Protein 3TR9 (pdb70)

Foldseek 3Di:
DAWAQFLVRDIHDDPAFAEAEAEAAPPDPDDHDPDQVSSVVLVVCVVLVHQEYEYFHQDDDPVVVVRLVVRLVRQLSNLLVCQVPHPHAYEYEDQDLVVVSSVVSPHSYEYLQLNPPPPSLLSCLVNLHAYEGQHQAQPAAAPPDDLVVVLVVLLVVQVVSQVSNVVSNHDQSRYEYESQAADRSNRYDDVSNVSCLQVVLVVVPPHAYEYEPELGVCCVVVVDHSVPNVVVRLVSLLSNLLSPHRYYYYNDRNSNVVSNVVSPVVSVVD/DAWFAFLVRDIDDDPAFAEAEQEAAPPDPDDHDPDLVSSVVLVVVVVLVHQEYEYEYCVNLVVRLVRGLSNLLVCQVPHDHAYEYEDQDLVVVSSVVSPHSYEYAALNPPPPSLLSCQVNLHAYEGFADDQVAAAPPDDLVVVVVVLLVVQVVSVVSNVVSRHDQSRYEYESQAAPDRSRYDDVSNVSCLQVVLVVVVPHAYEYEPELGVCCVVVVDHSVPNLVVRLVSLLSNVLSPHRYYYYNDSNSNVVSNVVSPVVSPVD/DKAWFQFLVRDIDIGPAFAEAEQECAPPDQPDHNPDQVVSVVLVVVVVLVHQEYEYEHPVVVVRCVRQLVNLLVCQVPHPHAYEYEDQDLVVVVSVVSPHSYEYAALNPPPPSLLSCQVSLHAYEGFFDPFAAAAPPDDLVVVLVVLLVVVVVSVVSNVVSRHDQSRYEYESQAADDRSRYDDVSNVSCLQVVLVVLVPHAYEYEPELGVCCVVVVDHSVPNVVVRLVSLLSNLLSPHRYYYYNDRNSNVVSNVVSPVVSPD/DAWFAFQVRDIDDDPAFAEAEQEQEPAEQPDHNPDLVSSVVLVVCVVLVHQEYEYEDDHDDLADPLVSRCVRQLSNLLVCQVPDPHAYEYEDQDLVVVSSVVSPHSYEYAALNPPPPSLLSCQVNQHAYEGFFPPDQAAAPPDDLVVVVVVLVVVVVVSVVSNVVSPHDQSRYEYESQAADRRSHYDDVSNVSCLQVVLVVVPPHAYEYEPELGVCCVVVVDRSVPSVVVRLVSLLSNVLSPHRYYYYNDRNSNVVSNVVSPCVSPVD

InterPro domains:
  IPR000489 Pterin-binding domain [PF00809] (31-274)
  IPR000489 Pterin-binding domain [PS00793] (62-75)
  IPR000489 Pterin-binding domain [PS50972] (28-284)
  IPR006390 Dihydropteroate synthase domain [TIGR01496] (30-287)
  IPR006390 Dihydropteroate synthase domain [cd00739] (28-286)
  IPR011005 Dihydropteroate synthase-like superfamily [G3DSA:3.20.20.20] (2-293)
  IPR011005 Dihydropteroate synthase-like superfamily [SSF51717] (18-291)
  IPR045031 Dihydropteroate synthase-like [PTHR20941] (26-290)

Secondary structure (DSSP, 8-state):
-EEEE-TTSPEEEESS-B--EEE-STT-SB-B--SHHHHHHHHH--TT--SEEEEE---S-TT--HHHHHHHHHHHHHHHHHHHH--SEEEEE-S-S---HHHHHT---B-TTTT-STTHHHHHHHHT--EE-----TT--TTSS-HHHHHHHHHHHHHHHHHHHHHTT--GGGEEB-----SGGG---HHHHHHHHHTTHHHH----BEE--TT---HHHHT--GGG-HHHHHHHHHHHHHTT-SEE--S-HHHHHHHHHHHHHHHHT-/-EEEE-TT--EEEESS-B--EEE-STT-SS----SHHHHHHHHH--TT--SEEEEE---HHHHHHHHHHHHHHHHHHH--SEEEEE---S---HHHHHT---B-TTTT-STTHHHHHHHHT--EE-----TT--TTSS-HHHHHHHHHHHHHHHHHHHHHTT--GGGEEB-----SGGG---HHHHHHHHHTHHHHH----BEE--TT---HHHHT--GGG-HHHHHHHHHHHHHTT-SEE--S-HHHHHHHHHHHHHHHHT-/--EEEE-TTS-EEEESS-B--EEE--TT-SS----SHHHHHHHHH--TT--SEEEEE----HHHHHHHHHHHHHHHHH--SEEEEE---TT--HHHHHT---B-TTTT-STTHHHHHHHHT--EE----SS---TTSB-HHHHHHHHHHHHHHHHHHHHHTT--GGGEEB-----SGGG---HHHHHHHHHTHHHHH----BEE--TT---HHHHT--GGG-HHHHHHHHHHHHHTT-SEE--S-HHHHHHHHHHHHHHHH-/-EEEE-TTS-EEEESS-B--EEE--SS-SS----SHHHHHHHHH--TT--SEEEEE-S---TT--HHHHHHHHHHHHHHHHTT--SEEEEE---S---HHHHHT---B-TTTT-STTHHHHHHHHT--EE----SS-PPTTSS-HHHHHHHHHHHHHHHHHHHHHTT--GGGEEB-----SGGG---HHHHHHHHHTHHHHH----BEE--TT---HHHHT--GGG-HHHHHHHHHHHHHTT-SEE--S-HHHHHHHHHHHHHHHH--

Structure (mmCIF, N/CA/C/O backbone):
data_3TR9
#
_entry.id   3TR9
#
_cell.length_a   86.877
_cell.length_b   86.883
_cell.length_c   158.159
_cell.angle_alpha   90.000
_cell.angle_beta   90.000
_cell.angle_gamma   90.000
#
_symmetry.space_group_name_H-M   'P 21 21 21'
#
loop_
_entity.id
_entity.type
_entity.pdbx_description
1 polymer 'Dihydropteroate synthase'
2 non-polymer 'PTEROIC ACID'
3 non-polymer 'CHLORIDE ION'
4 non-polymer 'SODIUM ION'
5 water water
#
loop_
_atom_site.group_PDB
_atom_site.id
_atom_site.type_symbol
_atom_site.label_atom_id
_atom_site.label_alt_id
_atom_site.label_comp_id
_atom_site.label_asym_id
_atom_site.label_entity_id
_atom_site.label_seq_id
_atom_site.pdbx_PDB_ins_code
_atom_site.Cartn_x
_atom_site.Cartn_y
_atom_site.Cartn_z
_atom_site.occupancy
_atom_site.B_iso_or_equiv
_atom_site.auth_seq_id
_atom_site.auth_comp_id
_atom_site.auth_asym_id
_atom_site.auth_atom_id
_atom_site.pdbx_PDB_model_num
ATOM 1 N N . SER A 1 12 ? 16.182 -9.524 1.340 1.00 54.25 12 SER A N 1
ATOM 2 C CA . SER A 1 12 ? 15.307 -8.889 2.318 1.00 53.94 12 SER A CA 1
ATOM 3 C C . SER A 1 12 ? 15.070 -7.422 1.972 1.00 49.97 12 SER A C 1
ATOM 4 O O . SER A 1 12 ? 15.638 -6.897 1.012 1.00 51.04 12 SER A O 1
ATOM 7 N N . PHE A 1 13 ? 14.227 -6.760 2.758 1.00 41.64 13 PHE A N 1
ATOM 8 C CA . PHE A 1 13 ? 13.990 -5.334 2.569 1.00 33.58 13 PHE A CA 1
ATOM 9 C C . PHE A 1 13 ? 13.825 -4.640 3.913 1.00 27.48 13 PHE A C 1
ATOM 10 O O . PHE A 1 13 ? 13.666 -5.289 4.951 1.00 25.51 13 PHE A O 1
ATOM 18 N N . HIS A 1 14 ? 13.881 -3.316 3.896 1.00 24.72 14 HIS A N 1
ATOM 19 C CA . HIS A 1 14 ? 13.689 -2.560 5.116 1.00 23.92 14 HIS A CA 1
ATOM 20 C C . HIS A 1 14 ? 12.803 -1.362 4.831 1.00 25.07 14 HIS A C 1
ATOM 21 O O . HIS A 1 14 ? 12.586 -1.003 3.674 1.00 28.06 14 HIS A O 1
ATOM 28 N N . LEU A 1 15 ? 12.265 -0.773 5.888 1.00 25.02 15 LEU A N 1
ATOM 29 C CA . LEU A 1 15 ? 11.570 0.499 5.780 1.00 29.56 15 LEU A CA 1
ATOM 30 C C . LEU A 1 15 ? 12.204 1.475 6.759 1.00 28.78 15 LEU A C 1
ATOM 31 O O . LEU A 1 15 ? 12.495 1.117 7.900 1.00 33.83 15 LEU A O 1
ATOM 36 N N . ARG A 1 16 ? 12.430 2.702 6.311 1.00 27.71 16 ARG A N 1
ATOM 37 C CA . ARG A 1 16 ? 12.982 3.717 7.191 1.00 27.05 16 ARG A CA 1
ATOM 38 C C . ARG A 1 16 ? 11.855 4.574 7.731 1.00 22.26 16 ARG A C 1
ATOM 39 O O . ARG A 1 16 ? 11.192 5.285 6.986 1.00 25.22 16 ARG A O 1
ATOM 47 N N . LEU A 1 17 ? 11.642 4.501 9.035 1.00 16.77 17 LEU A N 1
ATOM 48 C CA . LEU A 1 17 ? 10.575 5.249 9.667 1.00 18.46 17 LEU A CA 1
ATOM 49 C C . LEU A 1 17 ? 10.968 6.721 9.755 1.00 20.29 17 LEU A C 1
ATOM 50 O O . LEU A 1 17 ? 12.114 7.075 9.496 1.00 25.88 17 LEU A O 1
ATOM 55 N N . ARG A 1 18 ? 10.014 7.573 10.104 1.00 24.47 18 ARG A N 1
ATOM 56 C CA . ARG A 1 18 ? 10.255 9.011 10.090 1.00 32.24 18 ARG A CA 1
ATOM 57 C C . ARG A 1 18 ? 11.333 9.439 11.085 1.00 38.02 18 ARG A C 1
ATOM 58 O O . ARG A 1 18 ? 11.909 10.522 10.954 1.00 35.69 18 ARG A O 1
ATOM 66 N N . ASP A 1 19 ? 11.609 8.586 12.069 1.00 38.00 19 ASP A N 1
ATOM 67 C CA . ASP A 1 19 ? 12.638 8.875 13.065 1.00 37.70 19 ASP A CA 1
ATOM 68 C C . ASP A 1 19 ? 13.964 8.225 12.677 1.00 34.79 19 ASP A C 1
ATOM 69 O O . ASP A 1 19 ? 14.880 8.111 13.493 1.00 35.40 19 ASP A O 1
ATOM 74 N N . ASP A 1 20 ? 14.045 7.800 11.421 1.00 34.56 20 ASP A N 1
ATOM 75 C CA . ASP A 1 20 ? 15.263 7.233 10.839 1.00 37.88 20 ASP A CA 1
ATOM 76 C C . ASP A 1 20 ? 15.564 5.799 11.256 1.00 37.64 20 ASP A C 1
ATOM 77 O O . ASP A 1 20 ? 16.544 5.211 10.802 1.00 39.36 20 ASP A O 1
ATOM 82 N N . LYS A 1 21 ? 14.731 5.222 12.110 1.00 36.73 21 LYS A N 1
ATOM 83 C CA . LYS A 1 21 ? 14.974 3.842 12.509 1.00 39.63 21 LYS A CA 1
ATOM 84 C C . LYS A 1 21 ? 14.580 2.889 11.381 1.00 33.91 21 LYS A C 1
ATOM 85 O O . LYS A 1 21 ? 13.547 3.064 10.736 1.00 29.50 21 LYS A O 1
ATOM 91 N N . ARG A 1 22 ? 15.431 1.902 11.127 1.00 31.91 22 ARG A N 1
ATOM 92 C CA . ARG A 1 22 ? 15.217 0.979 10.026 1.00 33.84 22 ARG A CA 1
ATOM 93 C C . ARG A 1 22 ? 14.623 -0.323 10.526 1.00 34.13 22 ARG A C 1
ATOM 94 O O . ARG A 1 22 ? 15.203 -0.999 11.371 1.00 35.55 22 ARG A O 1
ATOM 102 N N . ILE A 1 23 ? 13.444 -0.652 10.012 1.00 30.56 23 ILE A N 1
ATOM 103 C CA . ILE A 1 23 ? 12.812 -1.915 10.325 1.00 31.49 23 ILE A CA 1
ATOM 104 C C . ILE A 1 23 ? 13.183 -2.889 9.227 1.00 27.87 23 ILE A C 1
ATOM 105 O O . ILE A 1 23 ? 12.874 -2.664 8.059 1.00 30.52 23 ILE A O 1
ATOM 110 N N . VAL A 1 24 ? 13.860 -3.965 9.600 1.00 27.94 24 VAL A N 1
ATOM 111 C CA . VAL A 1 24 ? 14.320 -4.938 8.621 1.00 28.80 24 VAL A CA 1
ATOM 112 C C . VAL A 1 24 ? 13.375 -6.132 8.567 1.00 32.74 24 VAL A C 1
ATOM 113 O O . VAL A 1 24 ? 13.031 -6.707 9.599 1.00 32.58 24 VAL A O 1
ATOM 117 N N . PHE A 1 25 ? 12.946 -6.494 7.363 1.00 32.40 25 PHE A N 1
ATOM 118 C CA . PHE A 1 25 ? 12.110 -7.675 7.188 1.00 32.49 25 PHE A CA 1
ATOM 119 C C . PHE A 1 25 ? 12.882 -8.757 6.439 1.00 33.14 25 PHE A C 1
ATOM 120 O O . PHE A 1 25 ? 13.220 -8.594 5.265 1.00 35.13 25 PHE A O 1
ATOM 128 N N . SER A 1 26 ? 13.167 -9.857 7.127 1.00 36.53 26 SER A N 1
ATOM 129 C CA . SER A 1 26 ? 13.948 -10.945 6.544 1.00 41.28 26 SER A CA 1
ATOM 130 C C . SER A 1 26 ? 13.067 -11.903 5.742 1.00 39.24 26 SER A C 1
ATOM 131 O O . SER A 1 26 ? 13.561 -12.734 4.981 1.00 38.35 26 SER A O 1
ATOM 134 N N . GLU A 1 27 ? 11.758 -11.773 5.925 1.00 34.88 27 GLU A N 1
ATOM 135 C CA . GLU A 1 27 ? 10.775 -12.537 5.167 1.00 29.19 27 GLU A CA 1
ATOM 136 C C . GLU A 1 27 ? 9.610 -11.597 4.886 1.00 24.54 27 GLU A C 1
ATOM 137 O O . GLU A 1 27 ? 9.528 -10.530 5.493 1.00 26.00 27 GLU A O 1
ATOM 143 N N . PRO A 1 28 ? 8.711 -11.975 3.962 1.00 21.55 28 PRO A N 1
ATOM 144 C CA . PRO A 1 28 ? 7.605 -11.069 3.638 1.00 21.25 28 PRO A CA 1
ATOM 145 C C . PRO A 1 28 ? 6.824 -10.660 4.885 1.00 26.20 28 PRO A C 1
ATOM 146 O O . PRO A 1 28 ? 6.660 -11.452 5.811 1.00 22.59 28 PRO A O 1
ATOM 150 N N . ALA A 1 29 ? 6.358 -9.419 4.902 1.00 22.33 29 ALA A N 1
ATOM 151 C CA . ALA A 1 29 ? 5.581 -8.912 6.020 1.00 21.67 29 ALA A CA 1
ATOM 152 C C . ALA A 1 29 ? 4.097 -9.188 5.811 1.00 23.04 29 ALA A C 1
ATOM 153 O O . ALA A 1 29 ? 3.604 -9.192 4.679 1.00 20.82 29 ALA A O 1
ATOM 155 N N . VAL A 1 30 ? 3.391 -9.431 6.908 1.00 17.31 30 VAL A N 1
ATOM 156 C CA . VAL A 1 30 ? 1.953 -9.605 6.847 1.00 20.74 30 VAL A CA 1
ATOM 157 C C . VAL A 1 30 ? 1.269 -8.380 7.438 1.00 18.96 30 VAL A C 1
ATOM 158 O O . VAL A 1 30 ? 1.489 -8.009 8.598 1.00 18.42 30 VAL A O 1
ATOM 170 N N . GLY A 1 32 ? -2.175 -6.926 8.475 1.00 20.31 32 GLY A N 1
ATOM 171 C CA . GLY A 1 32 ? -3.570 -7.191 8.785 1.00 16.86 32 GLY A CA 1
ATOM 172 C C . GLY A 1 32 ? -4.445 -5.974 8.544 1.00 17.73 32 GLY A C 1
ATOM 173 O O . GLY A 1 32 ? -4.025 -4.840 8.771 1.00 21.59 32 GLY A O 1
ATOM 174 N N . ILE A 1 33 ? -5.675 -6.213 8.102 1.00 16.70 33 ILE A N 1
ATOM 175 C CA . ILE A 1 33 ? -6.581 -5.141 7.716 1.00 15.77 33 ILE A CA 1
ATOM 176 C C . ILE A 1 33 ? -7.616 -4.830 8.790 1.00 19.37 33 ILE A C 1
ATOM 177 O O . ILE A 1 33 ? -8.285 -5.725 9.293 1.00 21.35 33 ILE A O 1
ATOM 182 N N . ILE A 1 34 ? -7.765 -3.553 9.123 1.00 20.38 34 ILE A N 1
ATOM 183 C CA . ILE A 1 34 ? -8.866 -3.137 9.978 1.00 21.82 34 ILE A CA 1
ATOM 184 C C . ILE A 1 34 ? -9.615 -1.967 9.332 1.00 22.27 34 ILE A C 1
ATOM 185 O O . ILE A 1 34 ? -9.168 -0.821 9.389 1.00 20.46 34 ILE A O 1
ATOM 190 N N . ASN A 1 35 ? -10.739 -2.274 8.692 1.00 19.53 35 ASN A N 1
ATOM 191 C CA . ASN A 1 35 ? -11.564 -1.261 8.050 1.00 21.83 35 ASN A CA 1
ATOM 192 C C . ASN A 1 35 ? -12.559 -0.691 9.047 1.00 21.56 35 ASN A C 1
ATOM 193 O O . ASN A 1 35 ? -13.294 -1.442 9.688 1.00 21.83 35 ASN A O 1
ATOM 198 N N . VAL A 1 36 ? -12.600 0.631 9.177 1.00 18.80 36 VAL A N 1
ATOM 199 C CA . VAL A 1 36 ? -13.454 1.233 10.191 1.00 18.98 36 VAL A CA 1
ATOM 200 C C . VAL A 1 36 ? -14.522 2.159 9.616 1.00 21.87 36 VAL A C 1
ATOM 201 O O . VAL A 1 36 ? -15.073 2.984 10.323 1.00 26.21 36 VAL A O 1
ATOM 205 N N . SER A 1 37 ? -14.812 2.002 8.333 1.00 22.39 37 SER A N 1
ATOM 206 C CA . SER A 1 37 ? -15.916 2.713 7.698 1.00 26.83 37 SER A CA 1
ATOM 207 C C . SER A 1 37 ? -17.096 1.762 7.502 1.00 24.39 37 SER A C 1
ATOM 208 O O . SER A 1 37 ? -16.899 0.583 7.230 1.00 23.16 37 SER A O 1
ATOM 211 N N . PRO A 1 38 ? -18.329 2.271 7.629 1.00 27.73 38 PRO A N 1
ATOM 212 C CA . PRO A 1 38 ? -19.506 1.410 7.435 1.00 30.06 38 PRO A CA 1
ATOM 213 C C . PRO A 1 38 ? -19.643 0.831 6.017 1.00 27.88 38 PRO A C 1
ATOM 214 O O . PRO A 1 38 ? -20.233 -0.240 5.848 1.00 26.18 38 PRO A O 1
ATOM 218 N N . ASN A 1 39 ? -19.098 1.510 5.015 1.00 27.65 39 ASN A N 1
ATOM 219 C CA . ASN A 1 39 ? -19.208 1.029 3.639 1.00 31.54 39 ASN A CA 1
ATOM 220 C C . ASN A 1 39 ? -17.954 0.300 3.178 1.00 31.60 39 ASN A C 1
ATOM 221 O O . ASN A 1 39 ? -17.689 0.188 1.981 1.00 28.03 39 ASN A O 1
ATOM 226 N N . SER A 1 40 ? -17.184 -0.201 4.134 1.00 28.30 40 SER A N 1
ATOM 227 C CA . SER A 1 40 ? -15.905 -0.820 3.823 1.00 27.91 40 SER A CA 1
ATOM 228 C C . SER A 1 40 ? -16.078 -2.280 3.424 1.00 22.95 40 SER A C 1
ATOM 229 O O . SER A 1 40 ? -17.138 -2.883 3.623 1.00 20.87 40 SER A O 1
ATOM 232 N N . PHE A 1 41 ? -15.018 -2.847 2.868 1.00 17.94 41 PHE A N 1
ATOM 233 C CA . PHE A 1 41 ? -15.083 -4.185 2.324 1.00 18.17 41 PHE A CA 1
ATOM 234 C C . PHE A 1 41 ? -14.938 -5.281 3.384 1.00 18.97 41 PHE A C 1
ATOM 235 O O . PHE A 1 41 ? -14.201 -5.127 4.362 1.00 20.42 41 PHE A O 1
ATOM 243 N N . TYR A 1 42 ? -15.670 -6.375 3.175 1.00 16.94 42 TYR A N 1
ATOM 244 C CA . TYR A 1 42 ? -15.547 -7.616 3.955 1.00 17.02 42 TYR A CA 1
ATOM 245 C C . TYR A 1 42 ? -16.062 -7.569 5.392 1.00 19.64 42 TYR A C 1
ATOM 246 O O . TYR A 1 42 ? -17.055 -8.221 5.727 1.00 19.54 42 TYR A O 1
ATOM 255 N N . HIS A 1 43 ? -15.376 -6.815 6.242 1.00 17.96 43 HIS A N 1
ATOM 256 C CA . HIS A 1 43 ? -15.738 -6.728 7.651 1.00 18.37 43 HIS A CA 1
ATOM 257 C C . HIS A 1 43 ? -15.624 -5.283 8.128 1.00 21.43 43 HIS A C 1
ATOM 258 O O . HIS A 1 43 ? -14.551 -4.842 8.533 1.00 21.55 43 HIS A O 1
ATOM 265 N N . PRO A 1 44 ? -16.724 -4.530 8.051 1.00 20.09 44 PRO A N 1
ATOM 266 C CA . PRO A 1 44 ? -16.662 -3.152 8.552 1.00 22.29 44 PRO A CA 1
ATOM 267 C C . PRO A 1 44 ? -16.714 -3.153 10.071 1.00 25.70 44 PRO A C 1
ATOM 268 O O . PRO A 1 44 ? -17.592 -3.793 10.647 1.00 28.68 44 PRO A O 1
ATOM 272 N N . HIS A 1 45 ? -15.782 -2.464 10.717 1.00 22.39 45 HIS A N 1
ATOM 273 C CA . HIS A 1 45 ? -15.832 -2.336 12.164 1.00 25.75 45 HIS A CA 1
ATOM 274 C C . HIS A 1 45 ? -16.633 -1.091 12.535 1.00 30.71 45 HIS A C 1
ATOM 275 O O . HIS A 1 45 ? -16.249 0.033 12.211 1.00 32.97 45 HIS A O 1
ATOM 282 N N . LEU A 1 46 ? -17.763 -1.308 13.197 1.00 31.49 46 LEU A N 1
ATOM 283 C CA . LEU A 1 46 ? -18.748 -0.249 13.392 1.00 34.33 46 LEU A CA 1
ATOM 284 C C . LEU A 1 46 ? -18.571 0.533 14.697 1.00 38.82 46 LEU A C 1
ATOM 285 O O . LEU A 1 46 ? -19.303 1.492 14.951 1.00 40.93 46 LEU A O 1
ATOM 290 N N . ASP A 1 47 ? -17.600 0.129 15.514 1.00 34.70 47 ASP A N 1
ATOM 291 C CA . ASP A 1 47 ? -17.256 0.867 16.733 1.00 35.86 47 ASP A CA 1
ATOM 292 C C . ASP A 1 47 ? -15.816 0.612 17.158 1.00 34.50 47 ASP A C 1
ATOM 293 O O . ASP A 1 47 ? -15.146 -0.273 16.627 1.00 36.06 47 ASP A O 1
ATOM 298 N N . LEU A 1 48 ? -15.349 1.379 18.134 1.00 32.98 48 LEU A N 1
ATOM 299 C CA . LEU A 1 48 ? -13.972 1.258 18.605 1.00 34.80 48 LEU A CA 1
ATOM 300 C C . LEU A 1 48 ? -13.651 -0.123 19.180 1.00 36.24 48 LEU A C 1
ATOM 301 O O . LEU A 1 48 ? -12.623 -0.710 18.854 1.00 37.04 48 LEU A O 1
ATOM 306 N N . ASN A 1 49 ? -14.524 -0.634 20.043 1.00 34.85 49 ASN A N 1
ATOM 307 C CA . ASN A 1 49 ? -14.270 -1.918 20.690 1.00 36.48 49 ASN A CA 1
ATOM 308 C C . ASN A 1 49 ? -14.073 -3.053 19.684 1.00 31.19 49 ASN A C 1
ATOM 309 O O . ASN A 1 49 ? -13.162 -3.863 19.827 1.00 31.15 49 ASN A O 1
ATOM 314 N N . SER A 1 50 ? -14.926 -3.107 18.668 1.00 26.26 50 SER A N 1
ATOM 315 C CA . SER A 1 50 ? -14.832 -4.169 17.673 1.00 27.05 50 SER A CA 1
ATOM 316 C C . SER A 1 50 ? -13.516 -4.068 16.903 1.00 26.13 50 SER A C 1
ATOM 317 O O . SER A 1 50 ? -12.889 -5.082 16.592 1.00 26.31 50 SER A O 1
ATOM 320 N N . ALA A 1 51 ? -13.098 -2.843 16.600 1.00 25.87 51 ALA A N 1
ATOM 321 C CA . ALA A 1 51 ? -11.823 -2.633 15.923 1.00 26.58 51 ALA A CA 1
ATOM 322 C C . ALA A 1 51 ? -10.665 -3.155 16.773 1.00 23.91 51 ALA A C 1
ATOM 323 O O . ALA A 1 51 ? -9.751 -3.805 16.261 1.00 24.04 51 ALA A O 1
ATOM 325 N N . LEU A 1 52 ? -10.709 -2.878 18.073 1.00 24.74 52 LEU A N 1
ATOM 326 C CA . LEU A 1 52 ? -9.668 -3.356 18.980 1.00 27.45 52 LEU A CA 1
ATOM 327 C C . LEU A 1 52 ? -9.657 -4.880 19.157 1.00 28.67 52 LEU A C 1
ATOM 328 O O . LEU A 1 52 ? -8.597 -5.477 19.349 1.00 29.63 52 LEU A O 1
ATOM 333 N N . ARG A 1 53 ? -10.826 -5.510 19.114 1.00 24.12 53 ARG A N 1
ATOM 334 C CA . ARG A 1 53 ? -10.873 -6.964 19.228 1.00 25.58 53 ARG A CA 1
ATOM 335 C C . ARG A 1 53 ? -10.143 -7.588 18.052 1.00 23.75 53 ARG A C 1
ATOM 336 O O . ARG A 1 53 ? -9.382 -8.545 18.212 1.00 27.20 53 ARG A O 1
ATOM 344 N N . THR A 1 54 ? -10.371 -7.041 16.864 1.00 21.60 54 THR A N 1
ATOM 345 C CA . THR A 1 54 ? -9.696 -7.543 15.679 1.00 22.83 54 THR A CA 1
ATOM 346 C C . THR A 1 54 ? -8.183 -7.303 15.754 1.00 23.10 54 THR A C 1
ATOM 347 O O . THR A 1 54 ? -7.397 -8.193 15.450 1.00 20.57 54 THR A O 1
ATOM 351 N N . ALA A 1 55 ? -7.775 -6.106 16.161 1.00 24.85 55 ALA A N 1
ATOM 352 C CA . ALA A 1 55 ? -6.351 -5.812 16.307 1.00 21.21 55 ALA A CA 1
ATOM 353 C C . ALA A 1 55 ? -5.696 -6.824 17.244 1.00 25.64 55 ALA A C 1
ATOM 354 O O . ALA A 1 55 ? -4.655 -7.401 16.930 1.00 23.52 55 ALA A O 1
ATOM 356 N N . GLU A 1 56 ? -6.325 -7.054 18.389 1.00 25.13 56 GLU A N 1
ATOM 357 C CA . GLU A 1 56 ? -5.809 -8.017 19.348 1.00 28.56 56 GLU A CA 1
ATOM 358 C C . GLU A 1 56 ? -5.665 -9.409 18.721 1.00 26.47 56 GLU A C 1
ATOM 359 O O . GLU A 1 56 ? -4.659 -10.088 18.922 1.00 23.49 56 GLU A O 1
ATOM 365 N N . LYS A 1 57 ? -6.665 -9.831 17.956 1.00 23.99 57 LYS A N 1
ATOM 366 C CA . LYS A 1 57 ? -6.593 -11.134 17.296 1.00 26.00 57 LYS A CA 1
ATOM 367 C C . LYS A 1 57 ? -5.439 -11.195 16.295 1.00 24.84 57 LYS A C 1
ATOM 368 O O . LYS A 1 57 ? -4.674 -12.158 16.262 1.00 25.12 57 LYS A O 1
ATOM 382 N N . VAL A 1 59 ? -2.771 -9.325 16.155 1.00 20.85 59 VAL A N 1
ATOM 383 C CA . VAL A 1 59 ? -1.508 -9.246 16.873 1.00 21.70 59 VAL A CA 1
ATOM 384 C C . VAL A 1 59 ? -1.104 -10.626 17.381 1.00 25.57 59 VAL A C 1
ATOM 385 O O . VAL A 1 59 ? 0.047 -11.037 17.241 1.00 28.81 59 VAL A O 1
ATOM 389 N N . ASP A 1 60 ? -2.061 -11.332 17.972 1.00 23.03 60 ASP A N 1
ATOM 390 C CA . ASP A 1 60 ? -1.828 -12.689 18.457 1.00 30.18 60 ASP A CA 1
ATOM 391 C C . ASP A 1 60 ? -1.526 -13.658 17.309 1.00 31.71 60 ASP A C 1
ATOM 392 O O . ASP A 1 60 ? -0.807 -14.640 17.495 1.00 31.13 60 ASP A O 1
ATOM 397 N N . GLU A 1 61 ? -2.070 -13.378 16.126 1.00 26.09 61 GLU A N 1
ATOM 398 C CA . GLU A 1 61 ? -1.822 -14.225 14.957 1.00 27.08 61 GLU A CA 1
ATOM 399 C C . GLU A 1 61 ? -0.514 -13.856 14.264 1.00 26.05 61 GLU A C 1
ATOM 400 O O . GLU A 1 61 ? -0.129 -14.481 13.280 1.00 24.24 61 GLU A O 1
ATOM 406 N N . GLY A 1 62 ? 0.157 -12.830 14.778 1.00 24.35 62 GLY A N 1
ATOM 407 C CA . GLY A 1 62 ? 1.504 -12.504 14.337 1.00 28.10 62 GLY A CA 1
ATOM 408 C C . GLY A 1 62 ? 1.630 -11.467 13.233 1.00 25.37 62 GLY A C 1
ATOM 409 O O . GLY A 1 62 ? 2.586 -11.501 12.458 1.00 24.68 62 GLY A O 1
ATOM 410 N N . ALA A 1 63 ? 0.683 -10.536 13.160 1.00 23.93 63 ALA A N 1
ATOM 411 C CA . ALA A 1 63 ? 0.775 -9.451 12.181 1.00 22.42 63 ALA A CA 1
ATOM 412 C C . ALA A 1 63 ? 2.056 -8.637 12.349 1.00 21.55 63 ALA A C 1
ATOM 413 O O . ALA A 1 63 ? 2.528 -8.421 13.467 1.00 22.47 63 ALA A O 1
ATOM 415 N N . ASP A 1 64 ? 2.605 -8.169 11.236 1.00 22.13 64 ASP A N 1
ATOM 416 C CA . ASP A 1 64 ? 3.727 -7.226 11.275 1.00 23.37 64 ASP A CA 1
ATOM 417 C C . ASP A 1 64 ? 3.254 -5.770 11.200 1.00 22.97 64 ASP A C 1
ATOM 418 O O . ASP A 1 64 ? 3.865 -4.870 11.777 1.00 24.64 64 ASP A O 1
ATOM 423 N N . ILE A 1 65 ? 2.164 -5.552 10.475 1.00 20.40 65 ILE A N 1
ATOM 424 C CA . ILE A 1 65 ? 1.607 -4.227 10.280 1.00 22.24 65 ILE A CA 1
ATOM 425 C C . ILE A 1 65 ? 0.096 -4.304 10.432 1.00 20.91 65 ILE A C 1
ATOM 426 O O . ILE A 1 65 ? -0.513 -5.301 10.055 1.00 18.09 65 ILE A O 1
ATOM 431 N N . LEU A 1 66 ? -0.507 -3.265 10.995 1.00 19.08 66 LEU A N 1
ATOM 432 C CA . LEU A 1 66 ? -1.966 -3.149 10.992 1.00 22.84 66 LEU A CA 1
ATOM 433 C C . LEU A 1 66 ? -2.378 -1.958 10.128 1.00 22.98 66 LEU A C 1
ATOM 434 O O . LEU A 1 66 ? -2.015 -0.815 10.426 1.00 20.90 66 LEU A O 1
ATOM 439 N N . ASP A 1 67 ? -3.118 -2.228 9.053 1.00 19.77 67 ASP A N 1
ATOM 440 C CA . ASP A 1 67 ? -3.555 -1.174 8.130 1.00 19.34 67 ASP A CA 1
ATOM 441 C C . ASP A 1 67 ? -4.973 -0.707 8.460 1.00 21.91 67 ASP A C 1
ATOM 442 O O . ASP A 1 67 ? -5.939 -1.458 8.300 1.00 20.47 67 ASP A O 1
ATOM 447 N N . ILE A 1 68 ? -5.085 0.536 8.920 1.00 20.35 68 ILE A N 1
ATOM 448 C CA . ILE A 1 68 ? -6.359 1.091 9.361 1.00 20.99 68 ILE A CA 1
ATOM 449 C C . ILE A 1 68 ? -6.882 2.070 8.324 1.00 21.60 68 ILE A C 1
ATOM 450 O O . ILE A 1 68 ? -6.184 3.012 7.944 1.00 20.42 68 ILE A O 1
ATOM 455 N N . GLY A 1 69 ? -8.110 1.853 7.864 1.00 24.59 69 GLY A N 1
ATOM 456 C CA . GLY A 1 69 ? -8.714 2.756 6.901 1.00 27.95 69 GLY A CA 1
ATOM 457 C C . GLY A 1 69 ? -10.171 3.025 7.208 1.00 27.43 69 GLY A C 1
ATOM 458 O O . GLY A 1 69 ? -10.909 2.114 7.577 1.00 25.31 69 GLY A O 1
ATOM 459 N N . GLY A 1 70 ? -10.594 4.275 7.050 1.00 29.02 70 GLY A N 1
ATOM 460 C CA . GLY A 1 70 ? -11.962 4.644 7.360 1.00 30.30 70 GLY A CA 1
ATOM 461 C C . GLY A 1 70 ? -12.542 5.689 6.430 1.00 28.41 70 GLY A C 1
ATOM 462 O O . GLY A 1 70 ? -13.361 6.504 6.844 1.00 27.76 70 GLY A O 1
ATOM 463 N N . GLU A 1 71 ? -12.120 5.662 5.171 1.00 30.46 71 GLU A N 1
ATOM 464 C CA . GLU A 1 71 ? -12.593 6.625 4.187 1.00 34.37 71 GLU A CA 1
ATOM 465 C C . GLU A 1 71 ? -14.111 6.590 4.043 1.00 39.32 71 GLU A C 1
ATOM 466 O O . GLU A 1 71 ? -14.703 5.526 3.871 1.00 40.14 71 GLU A O 1
ATOM 472 N N . ALA A 1 72 ? -14.728 7.764 4.116 1.00 44.00 72 ALA A N 1
ATOM 473 C CA . ALA A 1 72 ? -16.169 7.898 3.940 1.00 47.20 72 ALA A CA 1
ATOM 474 C C . ALA A 1 72 ? -16.512 8.145 2.474 1.00 43.94 72 ALA A C 1
ATOM 475 O O . ALA A 1 72 ? -17.393 7.495 1.914 1.00 45.17 72 ALA A O 1
ATOM 477 N N . THR A 1 73 ? -15.806 9.085 1.855 1.00 37.98 73 THR A N 1
ATOM 478 C CA . THR A 1 73 ? -16.071 9.447 0.468 1.00 32.84 73 THR A CA 1
ATOM 479 C C . THR A 1 73 ? -14.783 9.578 -0.343 1.00 26.11 73 THR A C 1
ATOM 480 O O . THR A 1 73 ? -13.695 9.717 0.211 1.00 26.03 73 THR A O 1
ATOM 484 N N . ASN A 1 74 ? -14.919 9.521 -1.662 1.00 24.79 74 ASN A N 1
ATOM 485 C CA . ASN A 1 74 ? -13.800 9.742 -2.565 1.00 25.26 74 ASN A CA 1
ATOM 486 C C . ASN A 1 74 ? -13.485 11.236 -2.619 1.00 23.21 74 ASN A C 1
ATOM 487 O O . ASN A 1 74 ? -14.350 12.036 -2.967 1.00 24.04 74 ASN A O 1
ATOM 492 N N . PRO A 1 75 ? -12.249 11.620 -2.269 1.00 24.24 75 PRO A N 1
ATOM 493 C CA . PRO A 1 75 ? -11.888 13.045 -2.226 1.00 24.47 75 PRO A CA 1
ATOM 494 C C . PRO A 1 75 ? -11.883 13.716 -3.603 1.00 24.73 75 PRO A C 1
ATOM 495 O O . PRO A 1 75 ? -11.879 14.942 -3.684 1.00 23.30 75 PRO A O 1
ATOM 499 N N . PHE A 1 76 ? -11.878 12.923 -4.668 1.00 21.15 76 PHE A N 1
ATOM 500 C CA . PHE A 1 76 ? -11.909 13.477 -6.018 1.00 22.41 76 PHE A CA 1
ATOM 501 C C . PHE A 1 76 ? -13.307 13.914 -6.429 1.00 27.16 76 PHE A C 1
ATOM 502 O O . PHE A 1 76 ? -13.484 14.582 -7.447 1.00 24.04 76 PHE A O 1
ATOM 510 N N . VAL A 1 77 ? -14.294 13.536 -5.624 1.00 26.39 77 VAL A N 1
ATOM 511 C CA . VAL A 1 77 ? -15.685 13.846 -5.916 1.00 30.09 77 VAL A CA 1
ATOM 512 C C . VAL A 1 77 ? -16.276 14.695 -4.797 1.00 37.48 77 VAL A C 1
ATOM 513 O O . VAL A 1 77 ? -16.659 15.839 -5.020 1.00 48.16 77 VAL A O 1
ATOM 517 N N . SER A 1 83 ? -13.205 19.554 5.750 1.00 63.83 83 SER A N 1
ATOM 518 C CA . SER A 1 83 ? -14.505 19.152 5.222 1.00 61.76 83 SER A CA 1
ATOM 519 C C . SER A 1 83 ? -15.188 18.169 6.166 1.00 58.92 83 SER A C 1
ATOM 520 O O . SER A 1 83 ? -14.543 17.608 7.055 1.00 58.28 83 SER A O 1
ATOM 523 N N . PRO A 1 84 ? -16.501 17.961 5.980 1.00 61.04 84 PRO A N 1
ATOM 524 C CA . PRO A 1 84 ? -17.251 17.037 6.836 1.00 55.21 84 PRO A CA 1
ATOM 525 C C . PRO A 1 84 ? -16.760 15.596 6.710 1.00 43.82 84 PRO A C 1
ATOM 526 O O . PRO A 1 84 ? -16.578 14.924 7.721 1.00 38.70 84 PRO A O 1
ATOM 530 N N . SER A 1 85 ? -16.548 15.124 5.487 1.00 41.67 85 SER A N 1
ATOM 531 C CA . SER A 1 85 ? -16.074 13.756 5.297 1.00 39.75 85 SER A CA 1
ATOM 532 C C . SER A 1 85 ? -14.657 13.567 5.848 1.00 34.28 85 SER A C 1
ATOM 533 O O . SER A 1 85 ? -14.331 12.514 6.388 1.00 34.49 85 SER A O 1
ATOM 536 N N . THR A 1 86 ? -13.818 14.588 5.718 1.00 31.38 86 THR A N 1
ATOM 537 C CA . THR A 1 86 ? -12.468 14.511 6.265 1.00 34.90 86 THR A CA 1
ATOM 538 C C . THR A 1 86 ? -12.533 14.325 7.778 1.00 34.59 86 THR A C 1
ATOM 539 O O . THR A 1 86 ? -11.803 13.510 8.355 1.00 28.72 86 THR A O 1
ATOM 543 N N . GLN A 1 87 ? -13.420 15.075 8.419 1.00 30.53 87 GLN A N 1
ATOM 544 C CA . GLN A 1 87 ? -13.558 14.999 9.869 1.00 34.50 87 GLN A CA 1
ATOM 545 C C . GLN A 1 87 ? -14.155 13.666 10.307 1.00 29.91 87 GLN A C 1
ATOM 546 O O . GLN A 1 87 ? -13.766 13.110 11.336 1.00 33.82 87 GLN A O 1
ATOM 552 N N . ILE A 1 88 ? -15.113 13.169 9.531 1.00 30.62 88 ILE A N 1
ATOM 553 C CA . ILE A 1 88 ? -15.718 11.867 9.790 1.00 33.27 88 ILE A CA 1
ATOM 554 C C . ILE A 1 88 ? -14.661 10.764 9.722 1.00 33.17 88 ILE A C 1
ATOM 555 O O . ILE A 1 88 ? -14.616 9.874 10.567 1.00 32.03 88 ILE A O 1
ATOM 560 N N . GLU A 1 89 ? -13.809 10.837 8.706 1.00 30.73 89 GLU A N 1
ATOM 561 C CA . GLU A 1 89 ? -12.710 9.896 8.556 1.00 29.79 89 GLU A CA 1
ATOM 562 C C . GLU A 1 89 ? -11.772 9.962 9.763 1.00 28.98 89 GLU A C 1
ATOM 563 O O . GLU A 1 89 ? -11.349 8.934 10.288 1.00 32.13 89 GLU A O 1
ATOM 569 N N . LEU A 1 90 ? -11.464 11.174 10.216 1.00 28.84 90 LEU A N 1
ATOM 570 C CA . LEU A 1 90 ? -10.617 11.358 11.393 1.00 31.56 90 LEU A CA 1
ATOM 571 C C . LEU A 1 90 ? -11.250 10.776 12.653 1.00 32.74 90 LEU A C 1
ATOM 572 O O . LEU A 1 90 ? -10.585 10.096 13.439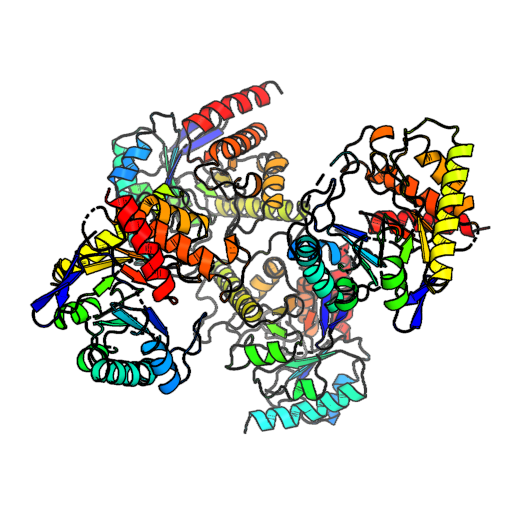 1.00 32.45 90 LEU A O 1
ATOM 577 N N . ASP A 1 91 ? -12.535 11.053 12.845 1.00 33.39 91 ASP A N 1
ATOM 578 C CA . ASP A 1 91 ? -13.240 10.591 14.034 1.00 35.90 91 ASP A CA 1
ATOM 579 C C . ASP A 1 91 ? -13.219 9.074 14.130 1.00 30.65 91 ASP A C 1
ATOM 580 O O . ASP A 1 91 ? -13.244 8.515 15.223 1.00 32.85 91 ASP A O 1
ATOM 585 N N . ARG A 1 92 ? -13.177 8.411 12.981 1.00 33.79 92 ARG A N 1
ATOM 586 C CA . ARG A 1 92 ? -13.139 6.951 12.949 1.00 33.59 92 ARG A CA 1
ATOM 587 C C . ARG A 1 92 ? -11.726 6.406 13.144 1.00 32.60 92 ARG A C 1
ATOM 588 O O . ARG A 1 92 ? -11.533 5.381 13.808 1.00 31.02 92 ARG A O 1
ATOM 596 N N . LEU A 1 93 ? -10.739 7.083 12.561 1.00 27.95 93 LEU A N 1
ATOM 597 C CA . LEU A 1 93 ? -9.370 6.557 12.525 1.00 30.70 93 LEU A CA 1
ATOM 598 C C . LEU A 1 93 ? -8.578 6.758 13.809 1.00 28.42 93 LEU A C 1
ATOM 599 O O . LEU A 1 93 ? -8.025 5.809 14.363 1.00 26.94 93 LEU A O 1
ATOM 604 N N . LEU A 1 94 ? -8.512 8.003 14.269 1.00 25.73 94 LEU A N 1
ATOM 605 C CA . LEU A 1 94 ? -7.598 8.378 15.348 1.00 30.20 94 LEU A CA 1
ATOM 606 C C . LEU A 1 94 ? -7.717 7.561 16.645 1.00 29.90 94 LEU A C 1
ATOM 607 O O . LEU A 1 94 ? -6.708 7.139 17.194 1.00 30.17 94 LEU A O 1
ATOM 612 N N . PRO A 1 95 ? -8.944 7.333 17.138 1.00 32.53 95 PRO A N 1
ATOM 613 C CA . PRO A 1 95 ? -9.100 6.530 18.358 1.00 32.23 95 PRO A CA 1
ATOM 614 C C . PRO A 1 95 ? -8.548 5.108 18.210 1.00 30.10 95 PRO A C 1
ATOM 615 O O . PRO A 1 95 ? -8.016 4.541 19.173 1.00 27.04 95 PRO A O 1
ATOM 619 N N . VAL A 1 96 ? -8.682 4.529 17.021 1.00 29.05 96 VAL A N 1
ATOM 620 C CA . VAL A 1 96 ? -8.180 3.180 16.789 1.00 27.52 96 VAL A CA 1
ATOM 621 C C . VAL A 1 96 ? -6.658 3.189 16.761 1.00 30.40 96 VAL A C 1
ATOM 622 O O . VAL A 1 96 ? -6.009 2.349 17.376 1.00 30.16 96 VAL A O 1
ATOM 626 N N . ILE A 1 97 ? -6.094 4.155 16.047 1.00 28.20 97 ILE A N 1
ATOM 627 C CA . ILE A 1 97 ? -4.650 4.280 15.946 1.00 27.83 97 ILE A CA 1
ATOM 628 C C . ILE A 1 97 ? -4.040 4.538 17.315 1.00 30.63 97 ILE A C 1
ATOM 629 O O . ILE A 1 97 ? -3.048 3.919 17.692 1.00 29.79 97 ILE A O 1
ATOM 634 N N . ASP A 1 98 ? -4.638 5.469 18.049 1.00 31.99 98 ASP A N 1
ATOM 635 C CA . ASP A 1 98 ? -4.170 5.807 19.383 1.00 37.34 98 ASP A CA 1
ATOM 636 C C . ASP A 1 98 ? -4.193 4.599 20.320 1.00 37.03 98 ASP A C 1
ATOM 637 O O . ASP A 1 98 ? -3.233 4.351 21.045 1.00 37.81 98 ASP A O 1
ATOM 642 N N . ALA A 1 99 ? -5.290 3.848 20.306 1.00 31.87 99 ALA A N 1
ATOM 643 C CA . ALA A 1 99 ? -5.406 2.684 21.175 1.00 32.33 99 ALA A CA 1
ATOM 644 C C . ALA A 1 99 ? -4.368 1.622 20.817 1.00 32.30 99 ALA A C 1
ATOM 645 O O . ALA A 1 99 ? -3.742 1.036 21.697 1.00 31.28 99 ALA A O 1
ATOM 647 N N . ILE A 1 100 ? -4.178 1.385 19.521 1.00 33.21 100 ILE A N 1
ATOM 648 C CA . ILE A 1 100 ? -3.205 0.400 19.060 1.00 30.39 100 ILE A CA 1
ATOM 649 C C . ILE A 1 100 ? -1.767 0.823 19.366 1.00 34.38 100 ILE A C 1
ATOM 650 O O . ILE A 1 100 ? -0.940 0.001 19.765 1.00 35.52 100 ILE A O 1
ATOM 655 N N . LYS A 1 101 ? -1.475 2.105 19.168 1.00 34.82 101 LYS A N 1
ATOM 656 C CA . LYS A 1 101 ? -0.147 2.643 19.451 1.00 37.02 101 LYS A CA 1
ATOM 657 C C . LYS A 1 101 ? 0.236 2.430 20.916 1.00 35.58 101 LYS A C 1
ATOM 658 O O . LYS A 1 101 ? 1.386 2.123 21.231 1.00 35.42 101 LYS A O 1
ATOM 664 N N . LYS A 1 102 ? -0.739 2.596 21.804 1.00 34.31 102 LYS A N 1
ATOM 665 C CA . LYS A 1 102 ? -0.521 2.440 23.239 1.00 39.87 102 LYS A CA 1
ATOM 666 C C . LYS A 1 102 ? -0.417 0.974 23.662 1.00 41.10 102 LYS A C 1
ATOM 667 O O . LYS A 1 102 ? 0.302 0.646 24.606 1.00 43.12 102 LYS A O 1
ATOM 673 N N . ARG A 1 103 ? -1.134 0.097 22.963 1.00 36.82 103 ARG A N 1
ATOM 674 C CA . ARG A 1 103 ? -1.255 -1.300 23.379 1.00 40.10 103 ARG A CA 1
ATOM 675 C C . ARG A 1 103 ? -0.259 -2.258 22.726 1.00 39.80 103 ARG A C 1
ATOM 676 O O . ARG A 1 103 ? 0.220 -3.185 23.372 1.00 34.87 103 ARG A O 1
ATOM 684 N N . PHE A 1 104 ? 0.043 -2.044 21.449 1.00 31.93 104 PHE A N 1
ATOM 685 C CA . PHE A 1 104 ? 0.777 -3.047 20.677 1.00 32.65 104 PHE A CA 1
ATOM 686 C C . PHE A 1 104 ? 2.053 -2.509 20.039 1.00 33.62 104 PHE A C 1
ATOM 687 O O . PHE A 1 104 ? 2.188 -1.311 19.826 1.00 34.62 104 PHE A O 1
ATOM 695 N N . PRO A 1 105 ? 2.998 -3.409 19.728 1.00 36.07 105 PRO A N 1
ATOM 696 C CA . PRO A 1 105 ? 4.269 -3.018 19.110 1.00 37.12 105 PRO A CA 1
ATOM 697 C C . PRO A 1 105 ? 4.199 -2.945 17.581 1.00 34.95 105 PRO A C 1
ATOM 698 O O . PRO A 1 105 ? 5.121 -2.425 16.951 1.00 37.04 105 PRO A O 1
ATOM 702 N N . GLN A 1 106 ? 3.124 -3.464 16.997 1.00 29.12 106 GLN A N 1
ATOM 703 C CA . GLN A 1 106 ? 2.981 -3.513 15.541 1.00 28.20 106 GLN A CA 1
ATOM 704 C C . GLN A 1 106 ? 3.144 -2.161 14.849 1.00 27.69 106 GLN A C 1
ATOM 705 O O . GLN A 1 106 ? 2.757 -1.114 15.377 1.00 27.79 106 GLN A O 1
ATOM 711 N N . LEU A 1 107 ? 3.712 -2.192 13.651 1.00 26.92 107 LEU A N 1
ATOM 712 C CA . LEU A 1 107 ? 3.716 -1.020 12.794 1.00 27.76 107 LEU A CA 1
ATOM 713 C C . LEU A 1 107 ? 2.282 -0.696 12.391 1.00 26.86 107 LEU A C 1
ATOM 714 O O . LEU A 1 107 ? 1.467 -1.595 12.163 1.00 22.90 107 LEU A O 1
ATOM 719 N N . ILE A 1 108 ? 1.971 0.590 12.310 1.00 23.88 108 ILE A N 1
ATOM 720 C CA . ILE A 1 108 ? 0.633 1.014 11.935 1.00 26.62 108 ILE A CA 1
ATOM 721 C C . ILE A 1 108 ? 0.647 1.718 10.589 1.00 25.99 108 ILE A C 1
ATOM 722 O O . ILE A 1 108 ? 1.429 2.641 10.368 1.00 24.89 108 ILE A O 1
ATOM 727 N N . SER A 1 109 ? -0.223 1.270 9.694 1.00 24.87 109 SER A N 1
ATOM 728 C CA . SER A 1 109 ? -0.377 1.888 8.385 1.00 20.54 109 SER A CA 1
ATOM 729 C C . SER A 1 109 ? -1.740 2.555 8.324 1.00 19.25 109 SER A C 1
ATOM 730 O O . SER A 1 109 ? -2.730 1.984 8.779 1.00 23.84 109 SER A O 1
ATOM 733 N N . VAL A 1 110 ? -1.799 3.758 7.771 1.00 18.84 110 VAL A N 1
ATOM 734 C CA . VAL A 1 110 ? -3.084 4.417 7.569 1.00 20.13 110 VAL A CA 1
ATOM 735 C C . VAL A 1 110 ? -3.434 4.444 6.090 1.00 23.69 110 VAL A C 1
ATOM 736 O O . VAL A 1 110 ? -2.666 4.952 5.273 1.00 23.36 110 VAL A O 1
ATOM 740 N N . ASP A 1 111 ? -4.595 3.880 5.767 1.00 19.68 111 ASP A N 1
ATOM 741 C CA . ASP A 1 111 ? -5.096 3.793 4.404 1.00 20.64 111 ASP A CA 1
ATOM 742 C C . ASP A 1 111 ? -5.976 5.017 4.134 1.00 22.99 111 ASP A C 1
ATOM 743 O O . ASP A 1 111 ? -7.153 5.041 4.499 1.00 22.41 111 ASP A O 1
ATOM 748 N N . THR A 1 112 ? -5.399 6.039 3.511 1.00 21.18 112 THR A N 1
ATOM 749 C CA . THR A 1 112 ? -6.140 7.258 3.202 1.00 19.50 112 THR A CA 1
ATOM 750 C C . THR A 1 112 ? -5.560 7.972 1.984 1.00 22.24 112 THR A C 1
ATOM 751 O O . THR A 1 112 ? -4.431 7.696 1.575 1.00 21.77 112 THR A O 1
ATOM 755 N N . SER A 1 113 ? -6.343 8.882 1.404 1.00 17.39 113 SER A N 1
ATOM 756 C CA . SER A 1 113 ? -5.889 9.675 0.267 1.00 18.80 113 SER A CA 1
ATOM 757 C C . SER A 1 113 ? -5.822 11.170 0.609 1.00 20.39 113 SER A C 1
ATOM 758 O O . SER A 1 113 ? -5.431 11.986 -0.224 1.00 25.66 113 SER A O 1
ATOM 761 N N . ARG A 1 114 ? -6.198 11.512 1.839 1.00 20.67 114 ARG A N 1
ATOM 762 C CA . ARG A 1 114 ? -6.309 12.911 2.266 1.00 21.72 114 ARG A CA 1
ATOM 763 C C . ARG A 1 114 ? -5.097 13.367 3.076 1.00 23.75 114 ARG A C 1
ATOM 764 O O . ARG A 1 114 ? -4.776 12.768 4.103 1.00 23.71 114 ARG A O 1
ATOM 772 N N . PRO A 1 115 ? -4.413 14.423 2.611 1.00 26.22 115 PRO A N 1
ATOM 773 C CA . PRO A 1 115 ? -3.239 14.966 3.306 1.00 27.53 115 PRO A CA 1
ATOM 774 C C . PRO A 1 115 ? -3.462 15.262 4.793 1.00 29.43 115 PRO A C 1
ATOM 775 O O . PRO A 1 115 ? -2.579 14.979 5.603 1.00 28.50 115 PRO A O 1
ATOM 779 N N . ARG A 1 116 ? -4.611 15.828 5.148 1.00 27.83 116 ARG A N 1
ATOM 780 C CA . ARG A 1 116 ? -4.877 16.144 6.549 1.00 31.29 116 ARG A CA 1
ATOM 781 C C . ARG A 1 116 ? -5.040 14.883 7.394 1.00 30.93 116 ARG A C 1
ATOM 782 O O . ARG A 1 116 ? -4.592 14.827 8.542 1.00 27.50 116 ARG A O 1
ATOM 790 N N . VAL A 1 117 ? -5.683 13.868 6.826 1.00 24.34 117 VAL A N 1
ATOM 791 C CA . VAL A 1 117 ? -5.817 12.600 7.526 1.00 21.88 117 VAL A CA 1
ATOM 792 C C . VAL A 1 117 ? -4.435 11.991 7.708 1.00 27.49 117 VAL A C 1
ATOM 793 O O . VAL A 1 117 ? -4.120 11.454 8.763 1.00 27.70 117 VAL A O 1
ATOM 805 N N . ARG A 1 119 ? -1.539 13.604 8.015 1.00 24.39 119 ARG A N 1
ATOM 806 C CA . ARG A 1 119 ? -0.809 14.319 9.053 1.00 25.85 119 ARG A CA 1
ATOM 807 C C . ARG A 1 119 ? -1.276 13.929 10.444 1.00 26.08 119 ARG A C 1
ATOM 808 O O . ARG A 1 119 ? -0.467 13.600 11.305 1.00 27.85 119 ARG A O 1
ATOM 816 N N . GLU A 1 120 ? -2.586 13.970 10.665 1.00 28.58 120 GLU A N 1
ATOM 817 C CA . GLU A 1 120 ? -3.125 13.685 11.989 1.00 32.60 120 GLU A CA 1
ATOM 818 C C . GLU A 1 120 ? -2.945 12.222 12.383 1.00 29.67 120 GLU A C 1
ATOM 819 O O . GLU A 1 120 ? -2.669 11.920 13.549 1.00 29.04 120 GLU A O 1
ATOM 825 N N . ALA A 1 121 ? -3.088 11.315 11.417 1.00 22.92 121 ALA A N 1
ATOM 826 C CA . ALA A 1 121 ? -2.872 9.900 11.689 1.00 24.09 121 ALA A CA 1
ATOM 827 C C . ALA A 1 121 ? -1.420 9.645 12.085 1.00 25.59 121 ALA A C 1
ATOM 828 O O . ALA A 1 121 ? -1.151 8.922 13.034 1.00 26.52 121 ALA A O 1
ATOM 830 N N . VAL A 1 122 ? -0.482 10.249 11.367 1.00 25.55 122 VAL A N 1
ATOM 831 C CA . VAL A 1 122 ? 0.929 10.053 11.694 1.00 27.31 122 VAL A CA 1
ATOM 832 C C . VAL A 1 122 ? 1.289 10.646 13.057 1.00 29.57 122 VAL A C 1
ATOM 833 O O . VAL A 1 122 ? 2.023 10.032 13.835 1.00 31.12 122 VAL A O 1
ATOM 837 N N . ASN A 1 123 ? 0.773 11.837 13.348 1.00 30.86 123 ASN A N 1
ATOM 838 C CA . ASN A 1 123 ? 0.989 12.443 14.656 1.00 35.30 123 ASN A CA 1
ATOM 839 C C . ASN A 1 123 ? 0.422 11.587 15.787 1.00 36.46 123 ASN A C 1
ATOM 840 O O . ASN A 1 123 ? 0.898 11.647 16.917 1.00 36.00 123 ASN A O 1
ATOM 845 N N . THR A 1 124 ? -0.585 10.778 15.468 1.00 34.40 124 THR A N 1
ATOM 846 C CA . THR A 1 124 ? -1.245 9.942 16.463 1.00 33.45 124 THR A CA 1
ATOM 847 C C . THR A 1 124 ? -0.532 8.597 16.607 1.00 35.57 124 THR A C 1
ATOM 848 O O . THR A 1 124 ? -0.800 7.832 17.531 1.00 38.47 124 THR A O 1
ATOM 852 N N . GLY A 1 125 ? 0.380 8.306 15.689 1.00 29.84 125 GLY A N 1
ATOM 853 C CA . GLY A 1 125 ? 1.198 7.119 15.832 1.00 31.26 125 GLY A CA 1
ATOM 854 C C . GLY A 1 125 ? 1.357 6.250 14.603 1.00 28.06 125 GLY A C 1
ATOM 855 O O . GLY A 1 125 ? 2.090 5.267 14.646 1.00 27.31 125 GLY A O 1
ATOM 856 N N . ALA A 1 126 ? 0.684 6.596 13.508 1.00 24.23 126 ALA A N 1
ATOM 857 C CA . ALA A 1 126 ? 0.837 5.820 12.279 1.00 25.06 126 ALA A CA 1
ATOM 858 C C . ALA A 1 126 ? 2.281 5.892 11.774 1.00 26.22 126 ALA A C 1
ATOM 859 O O . ALA A 1 126 ? 2.901 6.957 11.787 1.00 26.89 126 ALA A O 1
ATOM 861 N N . ASP A 1 127 ? 2.810 4.754 11.333 1.00 23.31 127 ASP A N 1
ATOM 862 C CA . ASP A 1 127 ? 4.207 4.659 10.910 1.00 24.46 127 ASP A CA 1
ATOM 863 C C . ASP A 1 127 ? 4.382 4.811 9.400 1.00 26.23 127 ASP A C 1
ATOM 864 O O . ASP A 1 127 ? 5.454 5.186 8.924 1.00 28.09 127 ASP A O 1
ATOM 877 N N . ILE A 1 129 ? 2.026 5.353 5.363 1.00 21.45 129 ILE A N 1
ATOM 878 C CA . ILE A 1 129 ? 0.798 5.742 4.700 1.00 22.97 129 ILE A CA 1
ATOM 879 C C . ILE A 1 129 ? 0.546 4.824 3.512 1.00 25.23 129 ILE A C 1
ATOM 880 O O . ILE A 1 129 ? 1.437 4.588 2.696 1.00 24.05 129 ILE A O 1
ATOM 885 N N . ASN A 1 130 ? -0.671 4.302 3.430 1.00 22.60 130 ASN A N 1
ATOM 886 C CA . ASN A 1 130 ? -1.056 3.442 2.323 1.00 21.32 130 ASN A CA 1
ATOM 887 C C . ASN A 1 130 ? -2.077 4.167 1.457 1.00 23.62 130 ASN A C 1
ATOM 888 O O . ASN A 1 130 ? -3.220 4.351 1.869 1.00 24.60 130 ASN A O 1
ATOM 893 N N . ASP A 1 131 ? -1.669 4.594 0.265 1.00 19.93 131 ASP A N 1
ATOM 894 C CA . ASP A 1 131 ? -2.582 5.349 -0.592 1.00 16.12 131 ASP A CA 1
ATOM 895 C C . ASP A 1 131 ? -2.949 4.605 -1.877 1.00 17.63 131 ASP A C 1
ATOM 896 O O . ASP A 1 131 ? -2.130 4.421 -2.779 1.00 16.92 131 ASP A O 1
ATOM 901 N N . GLN A 1 132 ? -4.201 4.169 -1.929 1.00 17.55 132 GLN A N 1
ATOM 902 C CA . GLN A 1 132 ? -4.766 3.529 -3.101 1.00 15.87 132 GLN A CA 1
ATOM 903 C C . GLN A 1 132 ? -4.702 4.457 -4.300 1.00 16.36 132 GLN A C 1
ATOM 904 O O . GLN A 1 132 ? -4.707 4.009 -5.449 1.00 15.97 132 GLN A O 1
ATOM 910 N N . ARG A 1 133 ? -4.659 5.758 -4.032 1.00 15.36 133 ARG A N 1
ATOM 911 C CA . ARG A 1 133 ? -4.685 6.744 -5.107 1.00 19.29 133 ARG A CA 1
ATOM 912 C C . ARG A 1 133 ? -3.318 7.385 -5.348 1.00 19.53 133 ARG A C 1
ATOM 913 O O . ARG A 1 133 ? -3.215 8.415 -6.016 1.00 19.77 133 ARG A O 1
ATOM 921 N N . ALA A 1 134 ? -2.278 6.747 -4.812 1.00 17.05 134 ALA A N 1
ATOM 922 C CA . ALA A 1 134 ? -0.894 7.073 -5.155 1.00 16.61 134 ALA A CA 1
ATOM 923 C C . ALA A 1 134 ? -0.543 8.552 -4.980 1.00 16.55 134 ALA A C 1
ATOM 924 O O . ALA A 1 134 ? 0.147 9.129 -5.823 1.00 19.69 134 ALA A O 1
ATOM 926 N N . LEU A 1 135 ? -1.010 9.150 -3.889 1.00 18.72 135 LEU A N 1
ATOM 927 C CA . LEU A 1 135 ? -0.694 10.545 -3.576 1.00 20.53 135 LEU A CA 1
ATOM 928 C C . LEU A 1 135 ? -1.045 11.520 -4.704 1.00 23.07 135 LEU A C 1
ATOM 929 O O . LEU A 1 135 ? -0.402 12.566 -4.850 1.00 18.89 135 LEU A O 1
ATOM 934 N N . GLN A 1 136 ? -2.066 11.193 -5.494 1.00 17.32 136 GLN A N 1
ATOM 935 C CA . GLN A 1 136 ? -2.483 12.076 -6.586 1.00 17.67 136 GLN A CA 1
ATOM 936 C C . GLN A 1 136 ? -3.304 13.280 -6.105 1.00 21.54 136 GLN A C 1
ATOM 937 O O . GLN A 1 136 ? -3.445 14.263 -6.827 1.00 19.15 136 GLN A O 1
ATOM 943 N N . LEU A 1 137 ? -3.859 13.209 -4.900 1.00 17.86 137 LEU A N 1
ATOM 944 C CA . LEU A 1 137 ? -4.672 14.319 -4.415 1.00 19.21 137 LEU A CA 1
ATOM 945 C C . LEU A 1 137 ? -3.780 15.506 -4.067 1.00 24.82 137 LEU A C 1
ATOM 946 O O . LEU A 1 137 ? -2.670 15.336 -3.561 1.00 23.03 137 LEU A O 1
ATOM 951 N N . ASP A 1 138 ? -4.269 16.706 -4.358 1.00 25.21 138 ASP A N 1
ATOM 952 C CA . ASP A 1 138 ? -3.528 17.929 -4.073 1.00 30.44 138 ASP A CA 1
ATOM 953 C C . ASP A 1 138 ? -2.832 17.902 -2.728 1.00 29.75 138 ASP A C 1
ATOM 954 O O . ASP A 1 138 ? -3.470 17.687 -1.697 1.00 33.58 138 ASP A O 1
ATOM 959 N N . ASP A 1 139 ? -1.521 18.121 -2.757 1.00 26.53 139 ASP A N 1
ATOM 960 C CA . ASP A 1 139 ? -0.720 18.287 -1.546 1.00 29.68 139 ASP A CA 1
ATOM 961 C C . ASP A 1 139 ? -0.277 16.971 -0.906 1.00 26.85 139 ASP A C 1
ATOM 962 O O . ASP A 1 139 ? 0.436 16.984 0.098 1.00 25.84 139 ASP A O 1
ATOM 967 N N . ALA A 1 140 ? -0.695 15.839 -1.471 1.00 26.60 140 ALA A N 1
ATOM 968 C CA . ALA A 1 140 ? -0.348 14.555 -0.872 1.00 23.61 140 ALA A CA 1
ATOM 969 C C . ALA A 1 140 ? 1.150 14.271 -0.964 1.00 24.21 140 ALA A C 1
ATOM 970 O O . ALA A 1 140 ? 1.760 13.833 0.012 1.00 25.35 140 ALA A O 1
ATOM 972 N N . LEU A 1 141 ? 1.740 14.520 -2.131 1.00 21.52 141 LEU A N 1
ATOM 973 C CA . LEU A 1 141 ? 3.172 14.284 -2.324 1.00 26.23 141 LEU A CA 1
ATOM 974 C C . LEU A 1 141 ? 4.000 15.082 -1.330 1.00 27.02 141 LEU A C 1
ATOM 975 O O . LEU A 1 141 ? 4.897 14.542 -0.681 1.00 27.68 141 LEU A O 1
ATOM 980 N N . THR A 1 142 ? 3.707 16.376 -1.220 1.00 25.13 142 THR A N 1
ATOM 981 C CA . THR A 1 142 ? 4.474 17.241 -0.340 1.00 27.05 142 THR A CA 1
ATOM 982 C C . THR A 1 142 ? 4.268 16.826 1.109 1.00 28.54 142 THR A C 1
ATOM 983 O O . THR A 1 142 ? 5.193 16.870 1.915 1.00 28.21 142 THR A O 1
ATOM 987 N N . THR A 1 143 ? 3.045 16.426 1.433 1.00 28.10 143 THR A N 1
ATOM 988 C CA . THR A 1 143 ? 2.714 16.025 2.792 1.00 29.11 143 THR A CA 1
ATOM 989 C C . THR A 1 143 ? 3.526 14.803 3.230 1.00 26.82 143 THR A C 1
ATOM 990 O O . THR A 1 143 ? 4.116 14.799 4.314 1.00 26.54 143 THR A O 1
ATOM 994 N N . VAL A 1 144 ? 3.566 13.774 2.384 1.00 24.89 144 VAL A N 1
ATOM 995 C CA . VAL A 1 144 ? 4.313 12.560 2.697 1.00 25.62 144 VAL A CA 1
ATOM 996 C C . VAL A 1 144 ? 5.810 12.827 2.713 1.00 24.86 144 VAL A C 1
ATOM 997 O O . VAL A 1 144 ? 6.535 12.292 3.549 1.00 26.07 144 VAL A O 1
ATOM 1001 N N . SER A 1 145 ? 6.272 13.678 1.802 1.00 27.14 145 SER A N 1
ATOM 1002 C CA . SER A 1 145 ? 7.677 14.063 1.800 1.00 31.43 145 SER A CA 1
ATOM 1003 C C . SER A 1 145 ? 8.063 14.742 3.120 1.00 31.99 145 SER A C 1
ATOM 1004 O O . SER A 1 145 ? 9.133 14.485 3.665 1.00 34.56 145 SER A O 1
ATOM 1007 N N . ALA A 1 146 ? 7.185 15.597 3.635 1.00 31.45 146 ALA A N 1
ATOM 1008 C CA . ALA A 1 146 ? 7.449 16.290 4.894 1.00 33.43 146 ALA A CA 1
ATOM 1009 C C . ALA A 1 146 ? 7.310 15.361 6.100 1.00 34.88 146 ALA A C 1
ATOM 1010 O O . ALA A 1 146 ? 8.062 15.481 7.066 1.00 29.16 146 ALA A O 1
ATOM 1012 N N . LEU A 1 147 ? 6.349 14.439 6.042 1.00 30.83 147 LEU A N 1
ATOM 1013 C CA . LEU A 1 147 ? 6.134 13.492 7.133 1.00 29.70 147 LEU A CA 1
ATOM 1014 C C . LEU A 1 147 ? 7.281 12.496 7.262 1.00 24.69 147 LEU A C 1
ATOM 1015 O O . LEU A 1 147 ? 7.507 11.946 8.337 1.00 28.86 147 LEU A O 1
ATOM 1020 N N . LYS A 1 148 ? 7.988 12.256 6.160 1.00 26.48 148 LYS A N 1
ATOM 1021 C CA . LYS A 1 148 ? 9.130 11.338 6.143 1.00 27.58 148 LYS A CA 1
ATOM 1022 C C . LYS A 1 148 ? 8.781 9.895 6.516 1.00 30.23 148 LYS A C 1
ATOM 1023 O O . LYS A 1 148 ? 9.612 9.173 7.064 1.00 26.61 148 LYS A O 1
ATOM 1029 N N . THR A 1 149 ? 7.553 9.480 6.214 1.00 29.48 149 THR A N 1
ATOM 1030 C CA . THR A 1 149 ? 7.130 8.102 6.453 1.00 28.28 149 THR A CA 1
ATOM 1031 C C . THR A 1 149 ? 7.212 7.286 5.172 1.00 27.85 149 THR A C 1
ATOM 1032 O O . THR A 1 149 ? 7.128 7.836 4.075 1.00 27.12 149 THR A O 1
ATOM 1036 N N . PRO A 1 150 ? 7.362 5.959 5.305 1.00 26.69 150 PRO A N 1
ATOM 1037 C CA . PRO A 1 150 ? 7.216 5.099 4.130 1.00 25.56 150 PRO A CA 1
ATOM 1038 C C . PRO A 1 150 ? 5.809 5.255 3.571 1.00 26.18 150 PRO A C 1
ATOM 1039 O O . PRO A 1 150 ? 4.894 5.607 4.311 1.00 22.70 150 PRO A O 1
ATOM 1043 N N . VAL A 1 151 ? 5.639 5.010 2.279 1.00 23.71 151 VAL A N 1
ATOM 1044 C CA . VAL A 1 151 ? 4.327 5.098 1.670 1.00 18.54 151 VAL A CA 1
ATOM 1045 C C . VAL A 1 151 ? 4.139 3.979 0.645 1.00 21.58 151 VAL A C 1
ATOM 1046 O O . VAL A 1 151 ? 5.072 3.626 -0.071 1.00 20.49 151 VAL A O 1
ATOM 1050 N N . CYS A 1 152 ? 2.938 3.409 0.599 1.00 18.33 152 CYS A N 1
ATOM 1051 C CA . CYS A 1 152 ? 2.592 2.466 -0.464 1.00 17.19 152 CYS A CA 1
ATOM 1052 C C . CYS A 1 152 ? 1.819 3.180 -1.559 1.00 20.69 152 CYS A C 1
ATOM 1053 O O . CYS A 1 152 ? 0.818 3.845 -1.295 1.00 22.39 152 CYS A O 1
ATOM 1056 N N . LEU A 1 153 ? 2.304 3.049 -2.786 1.00 19.06 153 LEU A N 1
ATOM 1057 C CA . LEU A 1 153 ? 1.663 3.640 -3.949 1.00 19.60 153 LEU A CA 1
ATOM 1058 C C . LEU A 1 153 ? 1.013 2.530 -4.756 1.00 22.92 153 LEU A C 1
ATOM 1059 O O . LEU A 1 153 ? 1.690 1.624 -5.220 1.00 20.37 153 LEU A O 1
ATOM 1072 N N . HIS A 1 155 ? -1.539 1.152 -7.981 1.00 19.15 155 HIS A N 1
ATOM 1073 C CA . HIS A 1 155 ? -2.070 1.456 -9.298 1.00 20.56 155 HIS A CA 1
ATOM 1074 C C . HIS A 1 155 ? -3.414 2.161 -9.107 1.00 18.31 155 HIS A C 1
ATOM 1075 O O . HIS A 1 155 ? -4.323 1.611 -8.481 1.00 15.43 155 HIS A O 1
ATOM 1082 N N . PHE A 1 156 ? -3.524 3.381 -9.629 1.00 17.21 156 PHE A N 1
ATOM 1083 C CA . PHE A 1 156 ? -4.699 4.221 -9.411 1.00 17.48 156 PHE A CA 1
ATOM 1084 C C . PHE A 1 156 ? -5.966 3.521 -9.885 1.00 15.92 156 PHE A C 1
ATOM 1085 O O . PHE A 1 156 ? -6.021 3.043 -11.018 1.00 21.34 156 PHE A O 1
ATOM 1093 N N . PRO A 1 157 ? -6.990 3.465 -9.020 1.00 17.15 157 PRO A N 1
ATOM 1094 C CA . PRO A 1 157 ? -8.244 2.780 -9.363 1.00 15.47 157 PRO A CA 1
ATOM 1095 C C . PRO A 1 157 ? -9.061 3.590 -10.351 1.00 20.25 157 PRO A C 1
ATOM 1096 O O . PRO A 1 157 ? -9.622 4.632 -10.002 1.00 21.40 157 PRO A O 1
ATOM 1100 N N . SER A 1 158 ? -9.112 3.119 -11.587 1.00 21.38 158 SER A N 1
ATOM 1101 C CA . SER A 1 158 ? -9.853 3.812 -12.623 1.00 20.79 158 SER A CA 1
ATOM 1102 C C . SER A 1 158 ? -11.262 3.262 -12.741 1.00 20.65 158 SER A C 1
ATOM 1103 O O . SER A 1 158 ? -11.469 2.177 -13.286 1.00 25.55 158 SER A O 1
ATOM 1106 N N . GLU A 1 159 ? -12.227 4.022 -12.232 1.00 23.28 159 GLU A N 1
ATOM 1107 C CA . GLU A 1 159 ? -13.628 3.623 -12.252 1.00 27.89 159 GLU A CA 1
ATOM 1108 C C . GLU A 1 159 ? -14.206 3.608 -13.653 1.00 25.26 159 GLU A C 1
ATOM 1109 O O . GLU A 1 159 ? -15.257 3.011 -13.876 1.00 28.12 159 GLU A O 1
ATOM 1115 N N . THR A 1 160 ? -13.546 4.281 -14.591 1.00 18.02 160 THR A N 1
ATOM 1116 C CA . THR A 1 160 ? -14.110 4.410 -15.935 1.00 15.37 160 THR A CA 1
ATOM 1117 C C . THR A 1 160 ? -13.503 3.462 -16.972 1.00 16.49 160 THR A C 1
ATOM 1118 O O . THR A 1 160 ? -14.037 3.325 -18.066 1.00 16.91 160 THR A O 1
ATOM 1122 N N . ARG A 1 161 ? -12.389 2.816 -16.649 1.00 15.55 161 ARG A N 1
ATOM 1123 C CA . ARG A 1 161 ? -11.775 1.925 -17.623 1.00 15.86 161 ARG A CA 1
ATOM 1124 C C . ARG A 1 161 ? -12.691 0.744 -17.890 1.00 17.59 161 ARG A C 1
ATOM 1125 O O . ARG A 1 161 ? -13.272 0.189 -16.966 1.00 20.05 161 ARG A O 1
ATOM 1133 N N . LYS A 1 162 ? -12.830 0.368 -19.154 1.00 16.56 162 LYS A N 1
ATOM 1134 C CA . LYS A 1 162 ? -13.556 -0.857 -19.472 1.00 18.64 162 LYS A CA 1
ATOM 1135 C C . LYS A 1 162 ? -12.579 -2.025 -19.521 1.00 13.94 162 LYS A C 1
ATOM 1136 O O . LYS A 1 162 ? -11.701 -2.074 -20.384 1.00 16.72 162 LYS A O 1
ATOM 1142 N N . PRO A 1 163 ? -12.703 -2.959 -18.570 1.00 17.53 163 PRO A N 1
ATOM 1143 C CA . PRO A 1 163 ? -11.774 -4.094 -18.579 1.00 20.63 163 PRO A CA 1
ATOM 1144 C C . PRO A 1 163 ? -11.810 -4.817 -19.921 1.00 23.49 163 PRO A C 1
ATOM 1145 O O . PRO A 1 163 ? -12.882 -4.958 -20.511 1.00 21.81 163 PRO A O 1
ATOM 1149 N N . GLY A 1 164 ? -10.649 -5.251 -20.398 1.00 22.19 164 GLY A N 1
ATOM 1150 C CA . GLY A 1 164 ? -10.560 -5.955 -21.662 1.00 27.47 164 GLY A CA 1
ATOM 1151 C C . GLY A 1 164 ? -10.390 -5.032 -22.858 1.00 28.74 164 GLY A C 1
ATOM 1152 O O . GLY A 1 164 ? -10.254 -5.504 -23.983 1.00 32.79 164 GLY A O 1
ATOM 1153 N N . SER A 1 165 ? -10.392 -3.721 -22.624 1.00 25.51 165 SER A N 1
ATOM 1154 C CA . SER A 1 165 ? -10.317 -2.747 -23.721 1.00 26.53 165 SER A CA 1
ATOM 1155 C C . SER A 1 165 ? -8.920 -2.672 -24.340 1.00 32.38 165 SER A C 1
ATOM 1156 O O . SER A 1 165 ? -8.733 -2.087 -25.405 1.00 35.48 165 SER A O 1
ATOM 1159 N N . THR A 1 166 ? -7.941 -3.250 -23.653 1.00 32.88 166 THR A N 1
ATOM 1160 C CA . THR A 1 166 ? -6.641 -3.536 -24.249 1.00 34.05 166 THR A CA 1
ATOM 1161 C C . THR A 1 166 ? -6.290 -4.976 -23.912 1.00 36.79 166 THR A C 1
ATOM 1162 O O . THR A 1 166 ? -6.945 -5.594 -23.071 1.00 36.08 166 THR A O 1
ATOM 1166 N N . THR A 1 167 ? -5.276 -5.521 -24.572 1.00 31.62 167 THR A N 1
ATOM 1167 C CA . THR A 1 167 ? -4.879 -6.901 -24.318 1.00 28.74 167 THR A CA 1
ATOM 1168 C C . THR A 1 167 ? -4.147 -6.983 -22.984 1.00 22.07 167 THR A C 1
ATOM 1169 O O . THR A 1 167 ? -3.713 -5.964 -22.451 1.00 17.25 167 THR A O 1
ATOM 1173 N N . HIS A 1 168 ? -4.017 -8.191 -22.443 1.00 21.05 168 HIS A N 1
ATOM 1174 C CA . HIS A 1 168 ? -3.345 -8.378 -21.163 1.00 22.83 168 HIS A CA 1
ATOM 1175 C C . HIS A 1 168 ? -1.946 -7.796 -21.189 1.00 19.36 168 HIS A C 1
ATOM 1176 O O . HIS A 1 168 ? -1.522 -7.132 -20.244 1.00 18.57 168 HIS A O 1
ATOM 1183 N N . PHE A 1 169 ? -1.222 -8.060 -22.270 1.00 20.02 169 PHE A N 1
ATOM 1184 C CA . PHE A 1 169 ? 0.143 -7.560 -22.402 1.00 24.22 169 PHE A CA 1
ATOM 1185 C C . PHE A 1 169 ? 0.203 -6.034 -22.329 1.00 21.59 169 PHE A C 1
ATOM 1186 O O . PHE A 1 169 ? 1.027 -5.467 -21.604 1.00 20.55 169 PHE A O 1
ATOM 1194 N N . TYR A 1 170 ? -0.671 -5.365 -23.073 1.00 21.51 170 TYR A N 1
ATOM 1195 C CA . TYR A 1 170 ? -0.675 -3.903 -23.068 1.00 21.82 170 TYR A CA 1
ATOM 1196 C C . TYR A 1 170 ? -1.158 -3.318 -21.751 1.00 20.01 170 TYR A C 1
ATOM 1197 O O . TYR A 1 170 ? -0.644 -2.298 -21.293 1.00 23.56 170 TYR A O 1
ATOM 1206 N N . PHE A 1 171 ? -2.150 -3.958 -21.145 1.00 15.95 171 PHE A N 1
ATOM 1207 C CA . PHE A 1 171 ? -2.629 -3.482 -19.859 1.00 19.07 171 PHE A CA 1
ATOM 1208 C C . PHE A 1 171 ? -1.514 -3.592 -18.833 1.00 18.52 171 PHE A C 1
ATOM 1209 O O . PHE A 1 171 ? -1.284 -2.668 -18.063 1.00 21.77 171 PHE A O 1
ATOM 1217 N N . LEU A 1 172 ? -0.815 -4.726 -18.833 1.00 21.28 172 LEU A N 1
ATOM 1218 C CA . LEU A 1 172 ? 0.327 -4.912 -17.947 1.00 20.40 172 LEU A CA 1
ATOM 1219 C C . LEU A 1 172 ? 1.361 -3.810 -18.151 1.00 22.57 172 LEU A C 1
ATOM 1220 O O . LEU A 1 172 ? 1.864 -3.247 -17.184 1.00 18.88 172 LEU A O 1
ATOM 1225 N N . GLN A 1 173 ? 1.682 -3.507 -19.406 1.00 20.18 173 GLN A N 1
ATOM 1226 C CA . GLN A 1 173 ? 2.649 -2.446 -19.703 1.00 23.94 173 GLN A CA 1
ATOM 1227 C C . GLN A 1 173 ? 2.200 -1.088 -19.156 1.00 20.99 173 GLN A C 1
ATOM 1228 O O . GLN A 1 173 ? 3.026 -0.275 -18.712 1.00 19.45 173 GLN A O 1
ATOM 1234 N N . SER A 1 174 ? 0.893 -0.837 -19.192 1.00 17.84 174 SER A N 1
ATOM 1235 C CA . SER A 1 174 ? 0.371 0.446 -18.733 1.00 24.22 174 SER A CA 1
ATOM 1236 C C . SER A 1 174 ? 0.407 0.528 -17.211 1.00 20.45 174 SER A C 1
ATOM 1237 O O . SER A 1 174 ? 0.639 1.594 -16.641 1.00 19.12 174 SER A O 1
ATOM 1240 N N . VAL A 1 175 ? 0.194 -0.606 -16.550 1.00 16.58 175 VAL A N 1
ATOM 1241 C CA . VAL A 1 175 ? 0.265 -0.637 -15.096 1.00 15.07 175 VAL A CA 1
ATOM 1242 C C . VAL A 1 175 ? 1.699 -0.391 -14.631 1.00 19.00 175 VAL A C 1
ATOM 1243 O O . VAL A 1 175 ? 1.937 0.383 -13.701 1.00 18.68 175 VAL A O 1
ATOM 1247 N N . LYS A 1 176 ? 2.648 -1.044 -15.292 1.00 19.29 176 LYS A N 1
ATOM 1248 C CA . LYS A 1 176 ? 4.064 -0.869 -14.994 1.00 22.05 176 LYS A CA 1
ATOM 1249 C C . LYS A 1 176 ? 4.488 0.584 -15.216 1.00 20.71 176 LYS A C 1
ATOM 1250 O O . LYS A 1 176 ? 5.186 1.176 -14.397 1.00 19.47 176 LYS A O 1
ATOM 1256 N N . LYS A 1 177 ? 4.060 1.155 -16.334 1.00 18.91 177 LYS A N 1
ATOM 1257 C CA . LYS A 1 177 ? 4.415 2.533 -16.662 1.00 17.80 177 LYS A CA 1
ATOM 1258 C C . LYS A 1 177 ? 3.864 3.505 -15.624 1.00 22.93 177 LYS A C 1
ATOM 1259 O O . LYS A 1 177 ? 4.535 4.463 -15.223 1.00 20.62 177 LYS A O 1
ATOM 1265 N N . GLU A 1 178 ? 2.640 3.263 -15.178 1.00 20.94 178 GLU A N 1
ATOM 1266 C CA . GLU A 1 178 ? 2.034 4.164 -14.207 1.00 21.08 178 GLU A CA 1
ATOM 1267 C C . GLU A 1 178 ? 2.746 4.078 -12.863 1.00 21.60 178 GLU A C 1
ATOM 1268 O O . GLU A 1 178 ? 2.976 5.095 -12.212 1.00 21.14 178 GLU A O 1
ATOM 1274 N N . LEU A 1 179 ? 3.085 2.862 -12.445 1.00 17.74 179 LEU A N 1
ATOM 1275 C CA . LEU A 1 179 ? 3.808 2.677 -11.192 1.00 20.62 179 LEU A CA 1
ATOM 1276 C C . LEU A 1 179 ? 5.190 3.331 -11.277 1.00 23.53 179 LEU A C 1
ATOM 1277 O O . LEU A 1 179 ? 5.643 3.975 -10.330 1.00 20.76 179 LEU A O 1
ATOM 1282 N N . GLN A 1 180 ? 5.849 3.192 -12.423 1.00 20.19 180 GLN A N 1
ATOM 1283 C CA . GLN A 1 180 ? 7.148 3.840 -12.611 1.00 24.65 180 GLN A CA 1
ATOM 1284 C C . GLN A 1 180 ? 7.041 5.365 -12.521 1.00 24.43 180 GLN A C 1
ATOM 1285 O O . GLN A 1 180 ? 7.935 6.038 -11.998 1.00 25.06 180 GLN A O 1
ATOM 1291 N N . GLU A 1 181 ? 5.945 5.914 -13.027 1.00 21.58 181 GLU A N 1
ATOM 1292 C CA . GLU A 1 181 ? 5.738 7.355 -12.945 1.00 23.64 181 GLU A CA 1
ATOM 1293 C C . GLU A 1 181 ? 5.456 7.809 -11.516 1.00 24.52 181 GLU A C 1
ATOM 1294 O O . GLU A 1 181 ? 5.914 8.873 -11.095 1.00 24.42 181 GLU A O 1
ATOM 1300 N N . SER A 1 182 ? 4.700 7.010 -10.772 1.00 20.42 182 SER A N 1
ATOM 1301 C CA . SER A 1 182 ? 4.407 7.332 -9.374 1.00 20.20 182 SER A CA 1
ATOM 1302 C C . SER A 1 182 ? 5.669 7.305 -8.525 1.00 25.32 182 SER A C 1
ATOM 1303 O O . SER A 1 182 ? 5.851 8.143 -7.638 1.00 26.64 182 SER A O 1
ATOM 1306 N N . ILE A 1 183 ? 6.538 6.335 -8.791 1.00 21.11 183 ILE A N 1
ATOM 1307 C CA . ILE A 1 183 ? 7.839 6.294 -8.140 1.00 24.26 183 ILE A CA 1
ATOM 1308 C C . ILE A 1 183 ? 8.611 7.588 -8.409 1.00 23.81 183 ILE A C 1
ATOM 1309 O O . ILE A 1 183 ? 9.139 8.209 -7.488 1.00 23.82 183 ILE A O 1
ATOM 1314 N N . GLN A 1 184 ? 8.665 7.994 -9.674 1.00 23.70 184 GLN A N 1
ATOM 1315 C CA . GLN A 1 184 ? 9.376 9.214 -10.054 1.00 28.78 184 GLN A CA 1
ATOM 1316 C C . GLN A 1 184 ? 8.766 10.467 -9.447 1.00 24.65 184 GLN A C 1
ATOM 1317 O O . GLN A 1 184 ? 9.491 11.372 -9.029 1.00 25.87 184 GLN A O 1
ATOM 1323 N N . ARG A 1 185 ? 7.438 10.530 -9.403 1.00 22.08 185 ARG A N 1
ATOM 1324 C CA . ARG A 1 185 ? 6.768 11.663 -8.774 1.00 26.79 185 ARG A CA 1
ATOM 1325 C C . ARG A 1 185 ? 7.218 11.773 -7.327 1.00 27.58 185 ARG A C 1
ATOM 1326 O O . ARG A 1 185 ? 7.468 12.869 -6.824 1.00 24.52 185 ARG A O 1
ATOM 1334 N N . CYS A 1 186 ? 7.308 10.628 -6.658 1.00 23.41 186 CYS A N 1
ATOM 1335 C CA . CYS A 1 186 ? 7.722 10.590 -5.260 1.00 22.28 186 CYS A CA 1
ATOM 1336 C C . CYS A 1 186 ? 9.167 11.049 -5.093 1.00 22.35 186 CYS A C 1
ATOM 1337 O O . CYS A 1 186 ? 9.466 11.894 -4.245 1.00 22.84 186 CYS A O 1
ATOM 1340 N N . LYS A 1 187 ? 10.062 10.505 -5.911 1.00 21.73 187 LYS A N 1
ATOM 1341 C CA . LYS A 1 187 ? 11.474 10.866 -5.822 1.00 23.15 187 LYS A CA 1
ATOM 1342 C C . LYS A 1 187 ? 11.695 12.355 -6.068 1.00 25.93 187 LYS A C 1
ATOM 1343 O O . LYS A 1 187 ? 12.485 12.995 -5.380 1.00 26.56 187 LYS A O 1
ATOM 1349 N N . LYS A 1 188 ? 11.003 12.898 -7.061 1.00 25.91 188 LYS A N 1
ATOM 1350 C CA . LYS A 1 188 ? 11.100 14.321 -7.366 1.00 28.58 188 LYS A CA 1
ATOM 1351 C C . LYS A 1 188 ? 10.646 15.170 -6.180 1.00 30.49 188 LYS A C 1
ATOM 1352 O O . LYS A 1 188 ? 11.181 16.254 -5.940 1.00 30.20 188 LYS A O 1
ATOM 1358 N N . ALA A 1 189 ? 9.659 14.673 -5.442 1.00 24.34 189 ALA A N 1
ATOM 1359 C CA . ALA A 1 189 ? 9.105 15.394 -4.300 1.00 28.39 189 ALA A CA 1
ATOM 1360 C C . ALA A 1 189 ? 9.948 15.271 -3.028 1.00 30.73 189 ALA A C 1
ATOM 1361 O O . ALA A 1 189 ? 9.649 15.902 -2.011 1.00 29.97 189 ALA A O 1
ATOM 1363 N N . GLY A 1 190 ? 11.000 14.464 -3.080 1.00 26.88 190 GLY A N 1
ATOM 1364 C CA . GLY A 1 190 ? 11.896 14.345 -1.944 1.00 30.32 190 GLY A CA 1
ATOM 1365 C C . GLY A 1 190 ? 11.590 13.163 -1.045 1.00 28.61 190 GLY A C 1
ATOM 1366 O O . GLY A 1 190 ? 12.127 13.059 0.062 1.00 23.62 190 GLY A O 1
ATOM 1367 N N . ILE A 1 191 ? 10.714 12.274 -1.507 1.00 24.90 191 ILE A N 1
ATOM 1368 C CA . ILE A 1 191 ? 10.479 11.016 -0.801 1.00 25.41 191 ILE A CA 1
ATOM 1369 C C . ILE A 1 191 ? 11.597 10.033 -1.134 1.00 26.42 191 ILE A C 1
ATOM 1370 O O . ILE A 1 191 ? 11.857 9.753 -2.303 1.00 28.57 191 ILE A O 1
ATOM 1375 N N . SER A 1 192 ? 12.262 9.515 -0.106 1.00 23.57 192 SER A N 1
ATOM 1376 C CA . SER A 1 192 ? 13.429 8.666 -0.309 1.00 27.90 192 SER A CA 1
ATOM 1377 C C . SER A 1 192 ? 13.042 7.256 -0.762 1.00 30.86 192 SER A C 1
ATOM 1378 O O . SER A 1 192 ? 11.963 6.751 -0.432 1.00 26.93 192 SER A O 1
ATOM 1381 N N . GLU A 1 193 ? 13.927 6.633 -1.530 1.00 34.74 193 GLU A N 1
ATOM 1382 C CA . GLU A 1 193 ? 13.651 5.322 -2.109 1.00 41.42 193 GLU A CA 1
ATOM 1383 C C . GLU A 1 193 ? 13.273 4.254 -1.085 1.00 38.55 193 GLU A C 1
ATOM 1384 O O . GLU A 1 193 ? 12.487 3.360 -1.392 1.00 35.11 193 GLU A O 1
ATOM 1390 N N . ASP A 1 194 ? 13.825 4.348 0.122 1.00 35.94 194 ASP A N 1
ATOM 1391 C CA . ASP A 1 194 ? 13.624 3.320 1.146 1.00 40.48 194 ASP A CA 1
ATOM 1392 C C . ASP A 1 194 ? 12.333 3.527 1.935 1.00 38.90 194 ASP A C 1
ATOM 1393 O O . ASP A 1 194 ? 12.140 2.962 3.020 1.00 36.99 194 ASP A O 1
ATOM 1398 N N . ARG A 1 195 ? 11.447 4.342 1.378 1.00 31.56 195 ARG A N 1
ATOM 1399 C CA . ARG A 1 195 ? 10.156 4.600 1.988 1.00 33.39 195 ARG A CA 1
ATOM 1400 C C . ARG A 1 195 ? 9.055 4.483 0.937 1.00 28.73 195 ARG A C 1
ATOM 1401 O O . ARG A 1 195 ? 7.958 5.009 1.108 1.00 31.54 195 ARG A O 1
ATOM 1409 N N . ILE A 1 196 ? 9.372 3.806 -0.161 1.00 22.22 196 ILE A N 1
ATOM 1410 C CA . ILE A 1 196 ? 8.416 3.610 -1.250 1.00 20.26 196 ILE A CA 1
ATOM 1411 C C . ILE A 1 196 ? 8.084 2.133 -1.459 1.00 18.39 196 ILE A C 1
ATOM 1412 O O . ILE A 1 196 ? 8.974 1.306 -1.643 1.00 17.98 196 ILE A O 1
ATOM 1417 N N . ILE A 1 197 ? 6.791 1.822 -1.442 1.00 17.95 197 ILE A N 1
ATOM 1418 C CA . ILE A 1 197 ? 6.288 0.470 -1.680 1.00 17.73 197 ILE A CA 1
ATOM 1419 C C . ILE A 1 197 ? 5.322 0.586 -2.851 1.00 18.05 197 ILE A C 1
ATOM 1420 O O . ILE A 1 197 ? 4.595 1.573 -2.943 1.00 19.35 197 ILE A O 1
ATOM 1425 N N . ILE A 1 198 ? 5.316 -0.385 -3.764 1.00 17.28 198 ILE A N 1
ATOM 1426 C CA . ILE A 1 198 ? 4.370 -0.327 -4.880 1.00 16.56 198 ILE A CA 1
ATOM 1427 C C . ILE A 1 198 ? 3.408 -1.523 -4.904 1.00 15.26 198 ILE A C 1
ATOM 1428 O O . ILE A 1 198 ? 3.723 -2.590 -4.393 1.00 15.63 198 ILE A O 1
ATOM 1433 N N . ASP A 1 199 ? 2.250 -1.335 -5.533 1.00 15.69 199 ASP A N 1
ATOM 1434 C CA . ASP A 1 199 ? 1.151 -2.303 -5.465 1.00 14.06 199 ASP A CA 1
ATOM 1435 C C . ASP A 1 199 ? 0.355 -2.248 -6.774 1.00 12.83 199 ASP A C 1
ATOM 1436 O O . ASP A 1 199 ? -0.151 -1.199 -7.141 1.00 15.57 199 ASP A O 1
ATOM 1441 N N . PRO A 1 200 ? 0.230 -3.382 -7.480 1.00 16.63 200 PRO A N 1
ATOM 1442 C CA . PRO A 1 200 ? -0.439 -3.324 -8.787 1.00 13.82 200 PRO A CA 1
ATOM 1443 C C . PRO A 1 200 ? -1.956 -3.144 -8.692 1.00 12.65 200 PRO A C 1
ATOM 1444 O O . PRO A 1 200 ? -2.626 -3.063 -9.718 1.00 15.52 200 PRO A O 1
ATOM 1448 N N . GLY A 1 201 ? -2.495 -3.091 -7.480 1.00 12.21 201 GLY A N 1
ATOM 1449 C CA . GLY A 1 201 ? -3.910 -2.793 -7.295 1.00 10.85 201 GLY A CA 1
ATOM 1450 C C . GLY A 1 201 ? -4.870 -3.912 -7.684 1.00 11.37 201 GLY A C 1
ATOM 1451 O O . GLY A 1 201 ? -5.721 -3.736 -8.567 1.00 13.91 201 GLY A O 1
ATOM 1452 N N . PHE A 1 202 ? -4.753 -5.063 -7.031 1.00 13.76 202 PHE A N 1
ATOM 1453 C CA . PHE A 1 202 ? -5.628 -6.196 -7.364 1.00 12.18 202 PHE A CA 1
ATOM 1454 C C . PHE A 1 202 ? -7.055 -5.908 -6.924 1.00 13.90 202 PHE A C 1
ATOM 1455 O O . PHE A 1 202 ? -7.272 -5.386 -5.832 1.00 15.99 202 PHE A O 1
ATOM 1463 N N . GLY A 1 203 ? -8.020 -6.233 -7.779 1.00 12.86 203 GLY A N 1
ATOM 1464 C CA . GLY A 1 203 ? -9.417 -5.960 -7.487 1.00 14.00 203 GLY A CA 1
ATOM 1465 C C . GLY A 1 203 ? -10.246 -5.708 -8.732 1.00 11.88 203 GLY A C 1
ATOM 1466 O O . GLY A 1 203 ? -9.713 -5.493 -9.812 1.00 11.89 203 GLY A O 1
ATOM 1467 N N . GLN A 1 204 ? -11.564 -5.761 -8.586 1.00 12.41 204 GLN A N 1
ATOM 1468 C CA . GLN A 1 204 ? -12.447 -5.377 -9.675 1.00 13.61 204 GLN A CA 1
ATOM 1469 C C . GLN A 1 204 ? -13.199 -4.098 -9.298 1.00 12.48 204 GLN A C 1
ATOM 1470 O O . GLN A 1 204 ? -12.673 -3.277 -8.557 1.00 14.24 204 GLN A O 1
ATOM 1476 N N . GLY A 1 205 ? -14.417 -3.922 -9.804 1.00 17.56 205 GLY A N 1
ATOM 1477 C CA . GLY A 1 205 ? -15.176 -2.724 -9.481 1.00 18.60 205 GLY A CA 1
ATOM 1478 C C . GLY A 1 205 ? -14.413 -1.459 -9.854 1.00 17.02 205 GLY A C 1
ATOM 1479 O O . GLY A 1 205 ? -13.974 -1.309 -10.999 1.00 18.16 205 GLY A O 1
ATOM 1480 N N . ASN A 1 206 ? -14.242 -0.554 -8.889 1.00 14.58 206 ASN A N 1
ATOM 1481 C CA . ASN A 1 206 ? -13.562 0.716 -9.140 1.00 21.34 206 ASN A CA 1
ATOM 1482 C C . ASN A 1 206 ? -12.091 0.543 -9.461 1.00 20.82 206 ASN A C 1
ATOM 1483 O O . ASN A 1 206 ? -11.431 1.501 -9.858 1.00 19.09 206 ASN A O 1
ATOM 1488 N N . TYR A 1 207 ? -11.565 -0.665 -9.260 1.00 14.34 207 TYR A N 1
ATOM 1489 C CA . TYR A 1 207 ? -10.160 -0.911 -9.553 1.00 14.33 207 TYR A CA 1
ATOM 1490 C C . TYR A 1 207 ? -9.922 -1.142 -11.050 1.00 16.89 207 TYR A C 1
ATOM 1491 O O . TYR A 1 207 ? -8.791 -1.363 -11.468 1.00 19.27 207 TYR A O 1
ATOM 1500 N N . GLY A 1 208 ? -10.989 -1.108 -11.843 1.00 15.19 208 GLY A N 1
ATOM 1501 C CA . GLY A 1 208 ? -10.863 -1.123 -13.296 1.00 17.34 208 GLY A CA 1
ATOM 1502 C C . GLY A 1 208 ? -10.131 -2.306 -13.914 1.00 19.04 208 GLY A C 1
ATOM 1503 O O . GLY A 1 208 ? -9.384 -2.146 -14.889 1.00 15.24 208 GLY A O 1
ATOM 1504 N N . LYS A 1 209 ? -10.349 -3.491 -13.354 1.00 13.76 209 LYS A N 1
ATOM 1505 C CA . LYS A 1 209 ? -9.786 -4.725 -13.895 1.00 15.84 209 LYS A CA 1
ATOM 1506 C C . LYS A 1 209 ? -10.851 -5.822 -13.841 1.00 15.10 209 LYS A C 1
ATOM 1507 O O . LYS A 1 209 ? -11.734 -5.781 -12.991 1.00 16.24 209 LYS A O 1
ATOM 1513 N N . ASN A 1 210 ? -10.777 -6.781 -14.756 1.00 13.52 210 ASN A N 1
ATOM 1514 C CA . ASN A 1 210 ? -11.638 -7.966 -14.673 1.00 13.51 210 ASN A CA 1
ATOM 1515 C C . ASN A 1 210 ? -10.870 -9.149 -14.097 1.00 10.24 210 ASN A C 1
ATOM 1516 O O . ASN A 1 210 ? -9.714 -9.009 -13.683 1.00 12.25 210 ASN A O 1
ATOM 1521 N N . VAL A 1 211 ? -11.502 -10.317 -14.057 1.00 12.74 211 VAL A N 1
ATOM 1522 C CA . VAL A 1 211 ? -10.867 -11.475 -13.428 1.00 13.12 211 VAL A CA 1
ATOM 1523 C C . VAL A 1 211 ? -9.577 -11.870 -14.130 1.00 13.30 211 VAL A C 1
ATOM 1524 O O . VAL A 1 211 ? -8.547 -12.059 -13.482 1.00 13.31 211 VAL A O 1
ATOM 1528 N N . SER A 1 212 ? -9.624 -11.996 -15.454 1.00 14.60 212 SER A N 1
ATOM 1529 C CA . SER A 1 212 ? -8.450 -12.454 -16.194 1.00 17.86 212 SER A CA 1
ATOM 1530 C C . SER A 1 212 ? -7.280 -11.472 -16.095 1.00 13.11 212 SER A C 1
ATOM 1531 O O . SER A 1 212 ? -6.119 -11.880 -16.043 1.00 13.13 212 SER A O 1
ATOM 1534 N N . GLU A 1 213 ? -7.581 -10.178 -16.061 1.00 13.68 213 GLU A N 1
ATOM 1535 C CA . GLU A 1 213 ? -6.522 -9.184 -15.946 1.00 15.38 213 GLU A CA 1
ATOM 1536 C C . GLU A 1 213 ? -5.837 -9.289 -14.582 1.00 13.63 213 GLU A C 1
ATOM 1537 O O . GLU A 1 213 ? -4.614 -9.169 -14.470 1.00 15.27 213 GLU A O 1
ATOM 1543 N N . ASN A 1 214 ? -6.624 -9.530 -13.544 1.00 12.45 214 ASN A N 1
ATOM 1544 C CA . ASN A 1 214 ? -6.041 -9.715 -12.218 1.00 13.98 214 ASN A CA 1
ATOM 1545 C C . ASN A 1 214 ? -5.100 -10.917 -12.171 1.00 11.87 214 ASN A C 1
ATOM 1546 O O . ASN A 1 214 ? -3.981 -10.827 -11.664 1.00 13.55 214 ASN A O 1
ATOM 1551 N N . PHE A 1 215 ? -5.554 -12.042 -12.708 1.00 13.76 215 PHE A N 1
ATOM 1552 C CA . PHE A 1 215 ? -4.719 -13.237 -12.718 1.00 14.72 215 PHE A CA 1
ATOM 1553 C C . PHE A 1 215 ? -3.481 -13.068 -13.585 1.00 16.41 215 PHE A C 1
ATOM 1554 O O . PHE A 1 215 ? -2.428 -13.626 -13.284 1.00 14.50 215 PHE A O 1
ATOM 1562 N N . TYR A 1 216 ? -3.601 -12.282 -14.652 1.00 16.78 216 TYR A N 1
ATOM 1563 C CA . TYR A 1 216 ? -2.452 -12.005 -15.511 1.00 15.69 216 TYR A CA 1
ATOM 1564 C C . TYR A 1 216 ? -1.396 -11.190 -14.758 1.00 18.13 216 TYR A C 1
ATOM 1565 O O . TYR A 1 216 ? -0.199 -11.476 -14.845 1.00 15.96 216 TYR A O 1
ATOM 1574 N N . LEU A 1 217 ? -1.838 -10.178 -14.014 1.00 15.86 217 LEU A N 1
ATOM 1575 C CA . LEU A 1 217 ? -0.909 -9.382 -13.220 1.00 16.78 217 LEU A CA 1
ATOM 1576 C C . LEU A 1 217 ? -0.234 -10.232 -12.147 1.00 15.69 217 LEU A C 1
ATOM 1577 O O . LEU A 1 217 ? 0.957 -10.074 -11.880 1.00 17.08 217 LEU A O 1
ATOM 1582 N N . LEU A 1 218 ? -0.990 -11.136 -11.537 1.00 13.49 218 LEU A N 1
ATOM 1583 C CA . LEU A 1 218 ? -0.422 -12.018 -10.518 1.00 12.48 218 LEU A CA 1
ATOM 1584 C C . LEU A 1 218 ? 0.616 -12.958 -11.135 1.00 14.91 218 LEU A C 1
ATOM 1585 O O . LEU A 1 218 ? 1.706 -13.138 -10.597 1.00 19.83 218 LEU A O 1
ATOM 1590 N N . ASN A 1 219 ? 0.285 -13.554 -12.274 1.00 15.25 219 ASN A N 1
ATOM 1591 C CA . ASN A 1 219 ? 1.232 -14.450 -12.938 1.00 16.42 219 ASN A CA 1
ATOM 1592 C C . ASN A 1 219 ? 2.497 -13.687 -13.337 1.00 22.14 219 ASN A C 1
ATOM 1593 O O . ASN A 1 219 ? 3.598 -14.234 -13.340 1.00 19.22 219 ASN A O 1
ATOM 1598 N N . LYS A 1 220 ? 2.333 -12.407 -13.649 1.00 19.07 220 LYS A N 1
ATOM 1599 C CA . LYS A 1 220 ? 3.442 -11.586 -14.127 1.00 18.28 220 LYS A CA 1
ATOM 1600 C C . LYS A 1 220 ? 4.051 -10.728 -13.024 1.00 19.87 220 LYS A C 1
ATOM 1601 O O . LYS A 1 220 ? 4.809 -9.796 -13.298 1.00 22.39 220 LYS A O 1
ATOM 1607 N N . LEU A 1 221 ? 3.732 -11.048 -11.777 1.00 15.33 221 LEU A N 1
ATOM 1608 C CA . LEU A 1 221 ? 4.215 -10.248 -10.653 1.00 16.73 221 LEU A CA 1
ATOM 1609 C C . LEU A 1 221 ? 5.729 -10.062 -10.642 1.00 16.31 221 LEU A C 1
ATOM 1610 O O . LEU A 1 221 ? 6.213 -9.030 -10.177 1.00 17.13 221 LEU A O 1
ATOM 1615 N N . PRO A 1 222 ? 6.490 -11.057 -11.133 1.00 17.55 222 PRO A N 1
ATOM 1616 C CA . PRO A 1 222 ? 7.936 -10.827 -11.083 1.00 20.36 222 PRO A CA 1
ATOM 1617 C C . PRO A 1 222 ? 8.338 -9.567 -11.833 1.00 21.59 222 PRO A C 1
ATOM 1618 O O . PRO A 1 222 ? 9.361 -8.973 -11.506 1.00 22.15 222 PRO A O 1
ATOM 1622 N N . GLU A 1 223 ? 7.548 -9.161 -12.821 1.00 20.14 223 GLU A N 1
ATOM 1623 C CA . GLU A 1 223 ? 7.859 -7.935 -13.550 1.00 25.17 223 GLU A CA 1
ATOM 1624 C C . GLU A 1 223 ? 7.762 -6.695 -12.666 1.00 23.96 223 GLU A C 1
ATOM 1625 O O . GLU A 1 223 ? 8.475 -5.723 -12.888 1.00 26.59 223 GLU A O 1
ATOM 1631 N N . PHE A 1 224 ? 6.891 -6.725 -11.662 1.00 19.75 224 PHE A N 1
ATOM 1632 C CA . PHE A 1 224 ? 6.820 -5.618 -10.709 1.00 18.12 224 PHE A CA 1
ATOM 1633 C C . PHE A 1 224 ? 7.953 -5.703 -9.700 1.00 19.23 224 PHE A C 1
ATOM 1634 O O . PHE A 1 224 ? 8.552 -4.688 -9.336 1.00 19.88 224 PHE A O 1
ATOM 1642 N N . VAL A 1 225 ? 8.266 -6.927 -9.275 1.00 17.22 225 VAL A N 1
ATOM 1643 C CA . VAL A 1 225 ? 9.344 -7.152 -8.319 1.00 19.59 225 VAL A CA 1
ATOM 1644 C C . VAL A 1 225 ? 10.689 -6.675 -8.859 1.00 22.16 225 VAL A C 1
ATOM 1645 O O . VAL A 1 225 ? 11.533 -6.185 -8.108 1.00 25.71 225 VAL A O 1
ATOM 1649 N N . ALA A 1 226 ? 10.881 -6.810 -10.166 1.00 23.10 226 ALA A N 1
ATOM 1650 C CA . ALA A 1 226 ? 12.139 -6.421 -10.800 1.00 27.73 226 ALA A CA 1
ATOM 1651 C C . ALA A 1 226 ? 12.354 -4.908 -10.836 1.00 30.07 226 ALA A C 1
ATOM 1652 O O . ALA A 1 226 ? 13.440 -4.440 -11.177 1.00 28.39 226 ALA A O 1
ATOM 1662 N N . GLY A 1 228 ? 12.528 -3.125 -8.325 1.00 30.04 228 GLY A N 1
ATOM 1663 C CA . GLY A 1 228 ? 13.507 -2.875 -7.281 1.00 32.67 228 GLY A CA 1
ATOM 1664 C C . GLY A 1 228 ? 12.994 -2.359 -5.952 1.00 32.77 228 GLY A C 1
ATOM 1665 O O . GLY A 1 228 ? 13.782 -2.096 -5.046 1.00 35.20 228 GLY A O 1
ATOM 1666 N N . LEU A 1 229 ? 11.679 -2.210 -5.832 1.00 22.44 229 LEU A N 1
ATOM 1667 C CA . LEU A 1 229 ? 11.072 -1.760 -4.586 1.00 21.34 229 LEU A CA 1
ATOM 1668 C C . LEU A 1 229 ? 10.186 -2.865 -4.041 1.00 20.32 229 LEU A C 1
ATOM 1669 O O . LEU A 1 229 ? 9.730 -3.718 -4.801 1.00 20.24 229 LEU A O 1
ATOM 1674 N N . PRO A 1 230 ? 9.955 -2.870 -2.721 1.00 21.35 230 PRO A N 1
ATOM 1675 C CA . PRO A 1 230 ? 9.056 -3.887 -2.168 1.00 18.99 230 PRO A CA 1
ATOM 1676 C C . PRO A 1 230 ? 7.682 -3.788 -2.811 1.00 19.93 230 PRO A C 1
ATOM 1677 O O . PRO A 1 230 ? 7.157 -2.692 -3.010 1.00 17.86 230 PRO A O 1
ATOM 1681 N N . VAL A 1 231 ? 7.113 -4.941 -3.136 1.00 16.96 231 VAL A N 1
ATOM 1682 C CA . VAL A 1 231 ? 5.815 -4.998 -3.777 1.00 14.37 231 VAL A CA 1
ATOM 1683 C C . VAL A 1 231 ? 4.785 -5.532 -2.789 1.00 16.62 231 VAL A C 1
ATOM 1684 O O . VAL A 1 231 ? 5.001 -6.563 -2.144 1.00 16.96 231 VAL A O 1
ATOM 1688 N N . LEU A 1 232 ? 3.670 -4.825 -2.678 1.00 15.49 232 LEU A N 1
ATOM 1689 C CA . LEU A 1 232 ? 2.574 -5.228 -1.809 1.00 17.92 232 LEU A CA 1
ATOM 1690 C C . LEU A 1 232 ? 1.459 -5.808 -2.663 1.00 17.95 232 LEU A C 1
ATOM 1691 O O . LEU A 1 232 ? 1.190 -5.306 -3.757 1.00 17.09 232 LEU A O 1
ATOM 1696 N N . SER A 1 233 ? 0.833 -6.876 -2.172 1.00 14.59 233 SER A N 1
ATOM 1697 C CA . SER A 1 233 ? -0.256 -7.532 -2.883 1.00 17.70 233 SER A CA 1
ATOM 1698 C C . SER A 1 233 ? -1.427 -7.775 -1.932 1.00 17.54 233 SER A C 1
ATOM 1699 O O . SER A 1 233 ? -1.239 -8.241 -0.810 1.00 15.52 233 SER A O 1
ATOM 1702 N N . GLY A 1 234 ? -2.632 -7.440 -2.381 1.00 17.33 234 GLY A N 1
ATOM 1703 C CA . GLY A 1 234 ? -3.831 -7.651 -1.589 1.00 14.32 234 GLY A CA 1
ATOM 1704 C C . GLY A 1 234 ? -4.950 -8.325 -2.370 1.00 14.95 234 GLY A C 1
ATOM 1705 O O . GLY A 1 234 ? -5.699 -7.664 -3.085 1.00 19.76 234 GLY A O 1
ATOM 1706 N N . TRP A 1 235 ? -5.060 -9.647 -2.234 1.00 12.79 235 TRP A N 1
ATOM 1707 C CA . TRP A 1 235 ? -6.132 -10.407 -2.870 1.00 13.65 235 TRP A CA 1
ATOM 1708 C C . TRP A 1 235 ? -7.243 -10.730 -1.886 1.00 16.22 235 TRP A C 1
ATOM 1709 O O . TRP A 1 235 ? -8.329 -11.155 -2.281 1.00 16.69 235 TRP A O 1
ATOM 1720 N N . SER A 1 236 ? -6.958 -10.544 -0.601 1.00 17.75 236 SER A N 1
ATOM 1721 C CA . SER A 1 236 ? -7.754 -11.148 0.467 1.00 16.42 236 SER A CA 1
ATOM 1722 C C . SER A 1 236 ? -9.278 -10.987 0.346 1.00 11.98 236 SER A C 1
ATOM 1723 O O . SER A 1 236 ? -9.807 -9.881 0.438 1.00 11.78 236 SER A O 1
ATOM 1726 N N . ARG A 1 237 ? -9.971 -12.107 0.151 1.00 9.86 237 ARG A N 1
ATOM 1727 C CA . ARG A 1 237 ? -11.434 -12.144 0.199 1.00 13.50 237 ARG A CA 1
ATOM 1728 C C . ARG A 1 237 ? -12.106 -11.417 -0.971 1.00 16.21 237 ARG A C 1
ATOM 1729 O O . ARG A 1 237 ? -13.328 -11.266 -0.998 1.00 17.28 237 ARG A O 1
ATOM 1737 N N . LYS A 1 238 ? -11.316 -10.990 -1.949 1.00 13.71 238 LYS A N 1
ATOM 1738 C CA . LYS A 1 238 ? -11.845 -10.170 -3.038 1.00 14.39 238 LYS A CA 1
ATOM 1739 C C . LYS A 1 238 ? -12.687 -10.913 -4.090 1.00 14.48 238 LYS A C 1
ATOM 1740 O O . LYS A 1 238 ? -12.686 -12.145 -4.163 1.00 11.65 238 LYS A O 1
ATOM 1746 N N . SER A 1 239 ? -13.395 -10.139 -4.907 1.00 16.70 239 SER A N 1
ATOM 1747 C CA . SER A 1 239 ? -14.359 -10.673 -5.870 1.00 13.72 239 SER A CA 1
ATOM 1748 C C . SER A 1 239 ? -13.768 -11.628 -6.903 1.00 14.57 239 SER A C 1
ATOM 1749 O O . SER A 1 239 ? -14.487 -12.484 -7.420 1.00 12.74 239 SER A O 1
ATOM 1760 N N . ILE A 1 241 ? -11.783 -13.966 -6.347 1.00 12.92 241 ILE A N 1
ATOM 1761 C CA . ILE A 1 241 ? -11.858 -15.294 -5.736 1.00 16.83 241 ILE A CA 1
ATOM 1762 C C . ILE A 1 241 ? -13.321 -15.745 -5.712 1.00 17.11 241 ILE A C 1
ATOM 1763 O O . ILE A 1 241 ? -13.634 -16.893 -6.018 1.00 17.78 241 ILE A O 1
ATOM 1768 N N . GLY A 1 242 ? -14.215 -14.830 -5.358 1.00 16.27 242 GLY A N 1
ATOM 1769 C CA . GLY A 1 242 ? -15.640 -15.117 -5.389 1.00 16.56 242 GLY A CA 1
ATOM 1770 C C . GLY A 1 242 ? -16.137 -15.549 -6.758 1.00 18.19 242 GLY A C 1
ATOM 1771 O O . GLY A 1 242 ? -16.923 -16.494 -6.861 1.00 23.02 242 GLY A O 1
ATOM 1772 N N . ASP A 1 243 ? -15.693 -14.866 -7.812 1.00 16.73 243 ASP A N 1
ATOM 1773 C CA . ASP A 1 243 ? -16.116 -15.212 -9.175 1.00 20.02 243 ASP A CA 1
ATOM 1774 C C . ASP A 1 243 ? -15.595 -16.580 -9.625 1.00 21.10 243 ASP A C 1
ATOM 1775 O O . ASP A 1 243 ? -16.312 -17.352 -10.260 1.00 20.50 243 ASP A O 1
ATOM 1780 N N . VAL A 1 244 ? -14.342 -16.880 -9.316 1.00 16.97 244 VAL A N 1
ATOM 1781 C CA . VAL A 1 244 ? -13.771 -18.175 -9.703 1.00 14.43 244 VAL A CA 1
ATOM 1782 C C . VAL A 1 244 ? -14.381 -19.337 -8.913 1.00 18.81 244 VAL A C 1
ATOM 1783 O O . VAL A 1 244 ? -14.648 -20.408 -9.468 1.00 19.29 244 VAL A O 1
ATOM 1787 N N . LEU A 1 245 ? -14.603 -19.135 -7.619 1.00 16.85 245 LEU A N 1
ATOM 1788 C CA . LEU A 1 245 ? -15.112 -20.214 -6.764 1.00 18.23 245 LEU A CA 1
ATOM 1789 C C . LEU A 1 245 ? -16.636 -20.229 -6.663 1.00 21.12 245 LEU A C 1
ATOM 1790 O O . LEU A 1 245 ? -17.214 -21.173 -6.132 1.00 20.79 245 LEU A O 1
ATOM 1795 N N . ASN A 1 246 ? -17.276 -19.168 -7.143 1.00 21.85 246 ASN A N 1
ATOM 1796 C CA . ASN A 1 246 ? -18.704 -18.957 -6.911 1.00 20.32 246 ASN A CA 1
ATOM 1797 C C . ASN A 1 246 ? -19.042 -19.021 -5.423 1.00 21.91 246 ASN A C 1
ATOM 1798 O O . ASN A 1 246 ? -19.846 -19.853 -4.993 1.00 24.30 246 ASN A O 1
ATOM 1803 N N . GLN A 1 247 ? -18.417 -18.145 -4.640 1.00 19.50 247 GLN A N 1
ATOM 1804 C CA . GLN A 1 247 ? -18.584 -18.124 -3.188 1.00 19.25 247 GLN A CA 1
ATOM 1805 C C . GLN A 1 247 ? -18.714 -16.697 -2.686 1.00 20.66 247 GLN A C 1
ATOM 1806 O O . GLN A 1 247 ? -18.081 -15.793 -3.231 1.00 18.42 247 GLN A O 1
ATOM 1812 N N . PRO A 1 248 ? -19.518 -16.497 -1.628 1.00 21.64 248 PRO A N 1
ATOM 1813 C CA . PRO A 1 248 ? -19.588 -15.215 -0.924 1.00 22.69 248 PRO A CA 1
ATOM 1814 C C . PRO A 1 248 ? -1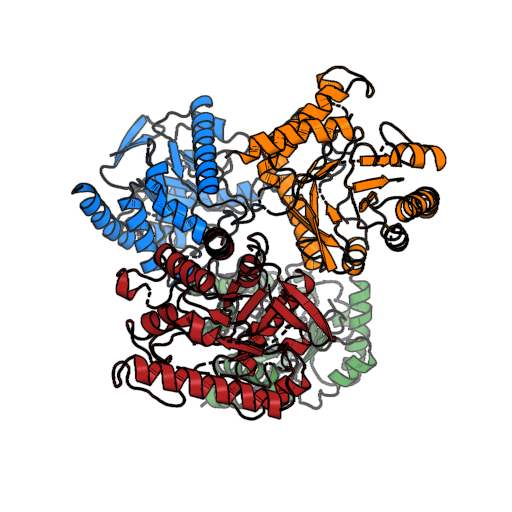8.311 -14.999 -0.117 1.00 18.88 248 PRO A C 1
ATOM 1815 O O . PRO A 1 248 ? -17.530 -15.946 0.055 1.00 15.83 248 PRO A O 1
ATOM 1819 N N . PRO A 1 249 ? -18.096 -13.769 0.376 1.00 21.00 249 PRO A N 1
ATOM 1820 C CA . PRO A 1 249 ? -16.809 -13.381 0.971 1.00 17.13 249 PRO A CA 1
ATOM 1821 C C . PRO A 1 249 ? -16.360 -14.261 2.139 1.00 18.33 249 PRO A C 1
ATOM 1822 O O . PRO A 1 249 ? -15.167 -14.511 2.274 1.00 17.14 249 PRO A O 1
ATOM 1826 N N . GLU A 1 250 ? -17.291 -14.719 2.969 1.00 16.74 250 GLU A N 1
ATOM 1827 C CA . GLU A 1 250 ? -16.929 -15.550 4.115 1.00 17.63 250 GLU A CA 1
ATOM 1828 C C . GLU A 1 250 ? -16.371 -16.925 3.710 1.00 15.16 250 GLU A C 1
ATOM 1829 O O . GLU A 1 250 ? -15.781 -17.629 4.533 1.00 20.34 250 GLU A O 1
ATOM 1835 N N . ASN A 1 251 ? -16.557 -17.306 2.447 1.00 16.60 251 ASN A N 1
ATOM 1836 C CA . ASN A 1 251 ? -16.082 -18.607 1.969 1.00 16.21 251 ASN A CA 1
ATOM 1837 C C . ASN A 1 251 ? -14.884 -18.533 1.031 1.00 17.76 251 ASN A C 1
ATOM 1838 O O . ASN A 1 251 ? -14.618 -19.482 0.291 1.00 22.48 251 ASN A O 1
ATOM 1843 N N . ARG A 1 252 ? -14.158 -17.418 1.070 1.00 14.07 252 ARG A N 1
ATOM 1844 C CA . ARG A 1 252 ? -13.037 -17.201 0.158 1.00 15.82 252 ARG A CA 1
ATOM 1845 C C . ARG A 1 252 ? -11.663 -17.375 0.801 1.00 16.92 252 ARG A C 1
ATOM 1846 O O . ARG A 1 252 ? -10.652 -17.000 0.219 1.00 16.59 252 ARG A O 1
ATOM 1854 N N . LEU A 1 253 ? -11.612 -17.938 1.998 1.00 15.84 253 LEU A N 1
ATOM 1855 C CA . LEU A 1 253 ? -10.325 -18.083 2.678 1.00 18.66 253 LEU A CA 1
ATOM 1856 C C . LEU A 1 253 ? -9.293 -18.881 1.872 1.00 16.61 253 LEU A C 1
ATOM 1857 O O . LEU A 1 253 ? -8.158 -18.441 1.694 1.00 14.27 253 LEU A O 1
ATOM 1862 N N . PHE A 1 254 ? -9.673 -20.056 1.387 1.00 16.40 254 PHE A N 1
ATOM 1863 C CA . PHE A 1 254 ? -8.679 -20.933 0.777 1.00 19.53 254 PHE A CA 1
ATOM 1864 C C . PHE A 1 254 ? -8.213 -20.421 -0.580 1.00 17.40 254 PHE A C 1
ATOM 1865 O O . PHE A 1 254 ? -7.032 -20.516 -0.923 1.00 13.72 254 PHE A O 1
ATOM 1873 N N . GLY A 1 255 ? -9.136 -19.849 -1.338 1.00 15.82 255 GLY A N 1
ATOM 1874 C CA . GLY A 1 255 ? -8.766 -19.182 -2.569 1.00 16.02 255 GLY A CA 1
ATOM 1875 C C . GLY A 1 255 ? -7.828 -18.010 -2.329 1.00 16.91 255 GLY A C 1
ATOM 1876 O O . GLY A 1 255 ? -6.884 -17.809 -3.098 1.00 14.33 255 GLY A O 1
ATOM 1877 N N . SER A 1 256 ? -8.076 -17.239 -1.265 1.00 13.64 256 SER A N 1
ATOM 1878 C CA . SER A 1 256 ? -7.268 -16.056 -0.970 1.00 17.22 256 SER A CA 1
ATOM 1879 C C . SER A 1 256 ? -5.845 -16.440 -0.592 1.00 16.54 256 SER A C 1
ATOM 1880 O O . SER A 1 256 ? -4.883 -15.803 -1.023 1.00 16.56 256 SER A O 1
ATOM 1883 N N . ILE A 1 257 ? -5.728 -17.466 0.245 1.00 15.84 257 ILE A N 1
ATOM 1884 C CA . ILE A 1 257 ? -4.433 -18.014 0.644 1.00 16.36 257 ILE A CA 1
ATOM 1885 C C . ILE A 1 257 ? -3.608 -18.406 -0.580 1.00 12.66 257 ILE A C 1
ATOM 1886 O O . ILE A 1 257 ? -2.402 -18.168 -0.637 1.00 14.60 257 ILE A O 1
ATOM 1891 N N . ALA A 1 258 ? -4.264 -19.034 -1.549 1.00 11.41 258 ALA A N 1
ATOM 1892 C CA . ALA A 1 258 ? -3.593 -19.482 -2.768 1.00 15.81 258 ALA A CA 1
ATOM 1893 C C . ALA A 1 258 ? -2.978 -18.311 -3.530 1.00 18.22 258 ALA A C 1
ATOM 1894 O O . ALA A 1 258 ? -1.875 -18.413 -4.066 1.00 12.30 258 ALA A O 1
ATOM 1896 N N . ALA A 1 259 ? -3.713 -17.206 -3.595 1.00 15.36 259 ALA A N 1
ATOM 1897 C CA . ALA A 1 259 ? -3.226 -16.012 -4.279 1.00 14.43 259 ALA A CA 1
ATOM 1898 C C . ALA A 1 259 ? -2.046 -15.402 -3.533 1.00 15.48 259 ALA A C 1
ATOM 1899 O O . ALA A 1 259 ? -1.099 -14.930 -4.162 1.00 15.04 259 ALA A O 1
ATOM 1901 N N . ASP A 1 260 ? -2.103 -15.408 -2.198 1.00 14.87 260 ASP A N 1
ATOM 1902 C CA . ASP A 1 260 ? -0.994 -14.897 -1.377 1.00 18.05 260 ASP A CA 1
ATOM 1903 C C . ASP A 1 260 ? 0.244 -15.764 -1.570 1.00 17.36 260 ASP A C 1
ATOM 1904 O O . ASP A 1 260 ? 1.368 -15.268 -1.645 1.00 14.50 260 ASP A O 1
ATOM 1909 N N . VAL A 1 261 ? 0.029 -17.070 -1.620 1.00 14.60 261 VAL A N 1
ATOM 1910 C CA . VAL A 1 261 ? 1.121 -18.009 -1.855 1.00 13.03 261 VAL A CA 1
ATOM 1911 C C . VAL A 1 261 ? 1.831 -17.722 -3.177 1.00 12.82 261 VAL A C 1
ATOM 1912 O O . VAL A 1 261 ? 3.068 -17.654 -3.246 1.00 12.07 261 VAL A O 1
ATOM 1916 N N . LEU A 1 262 ? 1.045 -17.543 -4.230 1.00 9.90 262 LEU A N 1
ATOM 1917 C CA . LEU A 1 262 ? 1.606 -17.273 -5.544 1.00 12.71 262 LEU A CA 1
ATOM 1918 C C . LEU A 1 262 ? 2.277 -15.893 -5.616 1.00 13.97 262 LEU A C 1
ATOM 1919 O O . LEU A 1 262 ? 3.324 -15.733 -6.244 1.00 14.63 262 LEU A O 1
ATOM 1924 N N . ALA A 1 263 ? 1.691 -14.910 -4.948 1.00 11.20 263 ALA A N 1
ATOM 1925 C CA . ALA A 1 263 ? 2.289 -13.580 -4.920 1.00 10.95 263 ALA A CA 1
ATOM 1926 C C . ALA A 1 263 ? 3.671 -13.647 -4.265 1.00 14.11 263 ALA A C 1
ATOM 1927 O O . ALA A 1 263 ? 4.651 -13.105 -4.787 1.00 13.19 263 ALA A O 1
ATOM 1929 N N . VAL A 1 264 ? 3.754 -14.338 -3.132 1.00 14.93 264 VAL A N 1
ATOM 1930 C CA . VAL A 1 264 ? 5.022 -14.464 -2.418 1.00 17.45 264 VAL A CA 1
ATOM 1931 C C . VAL A 1 264 ? 6.021 -15.318 -3.195 1.00 17.19 264 VAL A C 1
ATOM 1932 O O . VAL A 1 264 ? 7.211 -14.995 -3.271 1.00 15.50 264 VAL A O 1
ATOM 1936 N N . TYR A 1 265 ? 5.532 -16.401 -3.787 1.00 13.73 265 TYR A N 1
ATOM 1937 C CA . TYR A 1 265 ? 6.374 -17.235 -4.625 1.00 14.06 265 TYR A CA 1
ATOM 1938 C C . TYR A 1 265 ? 7.017 -16.394 -5.727 1.00 16.77 265 TYR A C 1
ATOM 1939 O O . TYR A 1 265 ? 8.185 -16.581 -6.045 1.00 17.34 265 TYR A O 1
ATOM 1948 N N . HIS A 1 266 ? 6.262 -15.444 -6.275 1.00 12.54 266 HIS A N 1
ATOM 1949 C CA . HIS A 1 266 ? 6.767 -14.559 -7.328 1.00 15.59 266 HIS A CA 1
ATOM 1950 C C . HIS A 1 266 ? 7.549 -13.338 -6.817 1.00 17.58 266 HIS A C 1
ATOM 1951 O O . HIS A 1 266 ? 7.962 -12.500 -7.614 1.00 20.19 266 HIS A O 1
ATOM 1958 N N . GLY A 1 267 ? 7.734 -13.227 -5.502 1.00 16.05 267 GLY A N 1
ATOM 1959 C CA . GLY A 1 267 ? 8.585 -12.175 -4.951 1.00 18.41 267 GLY A CA 1
ATOM 1960 C C . GLY A 1 267 ? 7.950 -11.023 -4.177 1.00 17.21 267 GLY A C 1
ATOM 1961 O O . GLY A 1 267 ? 8.643 -10.080 -3.781 1.00 18.23 267 GLY A O 1
ATOM 1962 N N . ALA A 1 268 ? 6.645 -11.078 -3.944 1.00 11.82 268 ALA A N 1
ATOM 1963 C CA . ALA A 1 268 ? 5.978 -10.018 -3.184 1.00 15.90 268 ALA A CA 1
ATOM 1964 C C . ALA A 1 268 ? 6.606 -9.866 -1.803 1.00 18.46 268 ALA A C 1
ATOM 1965 O O . ALA A 1 268 ? 6.996 -10.861 -1.193 1.00 17.86 268 ALA A O 1
ATOM 1967 N N . SER A 1 269 ? 6.694 -8.627 -1.311 1.00 17.21 269 SER A N 1
ATOM 1968 C CA . SER A 1 269 ? 7.322 -8.347 -0.018 1.00 14.42 269 SER A CA 1
ATOM 1969 C C . SER A 1 269 ? 6.334 -8.196 1.129 1.00 16.34 269 SER A C 1
ATOM 1970 O O . SER A 1 269 ? 6.675 -8.437 2.285 1.00 17.09 269 SER A O 1
ATOM 1973 N N . ILE A 1 270 ? 5.111 -7.785 0.813 1.00 14.97 270 ILE A N 1
ATOM 1974 C CA . ILE A 1 270 ? 4.115 -7.535 1.839 1.00 13.77 270 ILE A CA 1
ATOM 1975 C C . ILE A 1 270 ? 2.763 -8.054 1.379 1.00 12.91 270 ILE A C 1
ATOM 1976 O O . ILE A 1 270 ? 2.352 -7.812 0.245 1.00 15.96 270 ILE A O 1
ATOM 1981 N N . ILE A 1 271 ? 2.076 -8.772 2.257 1.00 11.34 271 ILE A N 1
ATOM 1982 C CA . ILE A 1 271 ? 0.740 -9.258 1.938 1.00 14.25 271 ILE A CA 1
ATOM 1983 C C . ILE A 1 271 ? -0.292 -8.592 2.836 1.00 17.10 271 ILE A C 1
ATOM 1984 O O . ILE A 1 271 ? -0.163 -8.603 4.058 1.00 18.14 271 ILE A O 1
ATOM 1989 N N . ARG A 1 272 ? -1.309 -8.003 2.217 1.00 17.49 272 ARG A N 1
ATOM 1990 C CA . ARG A 1 272 ? -2.373 -7.306 2.935 1.00 15.09 272 ARG A CA 1
ATOM 1991 C C . ARG A 1 272 ? -3.577 -8.234 3.052 1.00 12.13 272 ARG A C 1
ATOM 1992 O O . ARG A 1 272 ? -4.128 -8.657 2.040 1.00 14.37 272 ARG A O 1
ATOM 2000 N N . THR A 1 273 ? -3.985 -8.560 4.279 1.00 14.04 273 THR A N 1
ATOM 2001 C CA . THR A 1 273 ? -4.918 -9.675 4.475 1.00 11.73 273 THR A CA 1
ATOM 2002 C C . THR A 1 273 ? -5.885 -9.502 5.642 1.00 14.89 273 THR A C 1
ATOM 2003 O O . THR A 1 273 ? -5.587 -8.807 6.623 1.00 17.21 273 THR A O 1
ATOM 2007 N N . HIS A 1 274 ? -7.049 -10.132 5.517 1.00 14.62 274 HIS A N 1
ATOM 2008 C CA . HIS A 1 274 ? -8.016 -10.201 6.596 1.00 15.26 274 HIS A CA 1
ATOM 2009 C C . HIS A 1 274 ? -7.735 -11.417 7.471 1.00 17.60 274 HIS A C 1
ATOM 2010 O O . HIS A 1 274 ? -8.318 -11.563 8.542 1.00 20.71 274 HIS A O 1
ATOM 2017 N N . ASP A 1 275 ? -6.838 -12.285 7.003 1.00 16.16 275 ASP A N 1
ATOM 2018 C CA . ASP A 1 275 ? -6.568 -13.561 7.661 1.00 15.90 275 ASP A CA 1
ATOM 2019 C C . ASP A 1 275 ? -5.074 -13.758 7.917 1.00 18.31 275 ASP A C 1
ATOM 2020 O O . ASP A 1 275 ? -4.375 -14.425 7.144 1.00 15.40 275 ASP A O 1
ATOM 2025 N N . VAL A 1 276 ? -4.607 -13.196 9.025 1.00 16.83 276 VAL A N 1
ATOM 2026 C CA . VAL A 1 276 ? -3.179 -13.082 9.301 1.00 16.38 276 VAL A CA 1
ATOM 2027 C C . VAL A 1 276 ? -2.482 -14.421 9.503 1.00 15.21 276 VAL A C 1
ATOM 2028 O O . VAL A 1 276 ? -1.485 -14.704 8.845 1.00 16.55 276 VAL A O 1
ATOM 2032 N N . LYS A 1 277 ? -3.002 -15.235 10.415 1.00 14.89 277 LYS A N 1
ATOM 2033 C CA . LYS A 1 277 ? -2.361 -16.504 10.740 1.00 18.55 277 LYS A CA 1
ATOM 2034 C C . LYS A 1 277 ? -2.290 -17.421 9.526 1.00 18.39 277 LYS A C 1
ATOM 2035 O O . LYS A 1 277 ? -1.241 -17.988 9.236 1.00 17.12 277 LYS A O 1
ATOM 2041 N N . ALA A 1 278 ? -3.408 -17.551 8.815 1.00 19.37 278 ALA A N 1
ATOM 2042 C CA . ALA A 1 278 ? -3.480 -18.420 7.647 1.00 19.78 278 ALA A CA 1
ATOM 2043 C C . ALA A 1 278 ? -2.529 -17.944 6.548 1.00 19.75 278 ALA A C 1
ATOM 2044 O O . ALA A 1 278 ? -1.810 -18.739 5.955 1.00 18.72 278 ALA A O 1
ATOM 2046 N N . THR A 1 279 ? -2.535 -16.643 6.283 1.00 15.62 279 THR A N 1
ATOM 2047 C CA . THR A 1 279 ? -1.613 -16.044 5.322 1.00 16.20 279 THR A CA 1
ATOM 2048 C C . THR A 1 279 ? -0.165 -16.263 5.743 1.00 17.38 279 THR A C 1
ATOM 2049 O O . THR A 1 279 ? 0.672 -16.674 4.937 1.00 16.32 279 THR A O 1
ATOM 2053 N N . ARG A 1 280 ? 0.129 -15.984 7.008 1.00 15.63 280 ARG A N 1
ATOM 2054 C CA . ARG A 1 280 ? 1.491 -16.111 7.508 1.00 14.78 280 ARG A CA 1
ATOM 2055 C C . ARG A 1 280 ? 2.031 -17.528 7.343 1.00 20.65 280 ARG A C 1
ATOM 2056 O O . ARG A 1 280 ? 3.148 -17.726 6.873 1.00 18.71 280 ARG A O 1
ATOM 2064 N N . GLU A 1 281 ? 1.237 -18.513 7.740 1.00 18.33 281 GLU A N 1
ATOM 2065 C CA . GLU A 1 281 ? 1.654 -19.908 7.607 1.00 16.26 281 GLU A CA 1
ATOM 2066 C C . GLU A 1 281 ? 1.811 -20.325 6.147 1.00 18.57 281 GLU A C 1
ATOM 2067 O O . GLU A 1 281 ? 2.803 -20.945 5.775 1.00 18.67 281 GLU A O 1
ATOM 2073 N N . ALA A 1 282 ? 0.850 -19.960 5.309 1.00 17.13 282 ALA A N 1
ATOM 2074 C CA . ALA A 1 282 ? 0.916 -20.354 3.908 1.00 15.38 282 ALA A CA 1
ATOM 2075 C C . ALA A 1 282 ? 2.126 -19.776 3.180 1.00 18.26 282 ALA A C 1
ATOM 2076 O O . ALA A 1 282 ? 2.811 -20.498 2.452 1.00 17.92 282 ALA A O 1
ATOM 2078 N N . ILE A 1 283 ? 2.408 -18.489 3.380 1.00 15.81 283 ILE A N 1
ATOM 2079 C CA . ILE A 1 283 ? 3.488 -17.852 2.638 1.00 18.06 283 ILE A CA 1
ATOM 2080 C C . ILE A 1 283 ? 4.879 -18.306 3.094 1.00 16.34 283 ILE A C 1
ATOM 2081 O O . ILE A 1 283 ? 5.851 -18.184 2.356 1.00 18.92 283 ILE A O 1
ATOM 2086 N N . LYS A 1 284 ? 4.969 -18.825 4.309 1.00 17.66 284 LYS A N 1
ATOM 2087 C CA . LYS A 1 284 ? 6.219 -19.388 4.788 1.00 22.53 284 LYS A CA 1
ATOM 2088 C C . LYS A 1 284 ? 6.624 -20.546 3.873 1.00 20.69 284 LYS A C 1
ATOM 2089 O O . LYS A 1 284 ? 7.801 -20.718 3.552 1.00 17.39 284 LYS A O 1
ATOM 2095 N N . ILE A 1 285 ? 5.641 -21.340 3.446 1.00 17.33 285 ILE A N 1
ATOM 2096 C CA . ILE A 1 285 ? 5.912 -22.429 2.504 1.00 17.33 285 ILE A CA 1
ATOM 2097 C 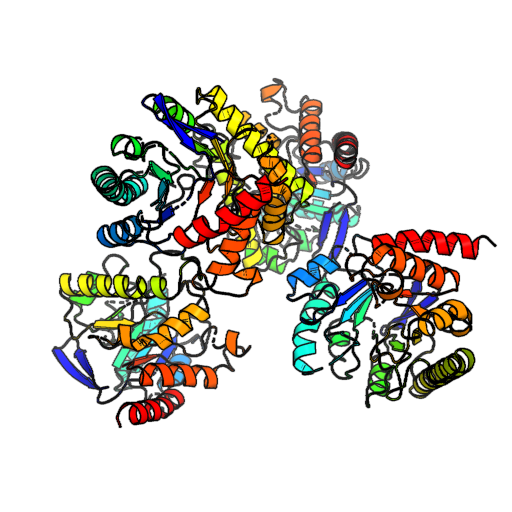C . ILE A 1 285 ? 6.298 -21.884 1.126 1.00 23.39 285 ILE A C 1
ATOM 2098 O O . ILE A 1 285 ? 7.190 -22.415 0.462 1.00 22.55 285 ILE A O 1
ATOM 2103 N N . ALA A 1 286 ? 5.632 -20.816 0.694 1.00 16.73 286 ALA A N 1
ATOM 2104 C CA . ALA A 1 286 ? 6.000 -20.169 -0.556 1.00 19.37 286 ALA A CA 1
ATOM 2105 C C . ALA A 1 286 ? 7.432 -19.644 -0.493 1.00 22.03 286 ALA A C 1
ATOM 2106 O O . ALA A 1 286 ? 8.197 -19.784 -1.443 1.00 20.73 286 ALA A O 1
ATOM 2108 N N . THR A 1 287 ? 7.784 -19.022 0.629 1.00 15.88 287 THR A N 1
ATOM 2109 C CA . THR A 1 287 ? 9.117 -18.466 0.813 1.00 18.39 287 THR A CA 1
ATOM 2110 C C . THR A 1 287 ? 10.195 -19.555 0.782 1.00 23.73 287 THR A C 1
ATOM 2111 O O . THR A 1 287 ? 11.267 -19.381 0.183 1.00 22.78 287 THR A O 1
ATOM 2115 N N . TYR A 1 288 ? 9.911 -20.679 1.428 1.00 23.45 288 TYR A N 1
ATOM 2116 C CA . TYR A 1 288 ? 10.873 -21.772 1.450 1.00 25.13 288 TYR A CA 1
ATOM 2117 C C . TYR A 1 288 ? 11.059 -22.333 0.047 1.00 23.65 288 TYR A C 1
ATOM 2118 O O . TYR A 1 288 ? 12.180 -22.534 -0.397 1.00 26.92 288 TYR A O 1
ATOM 2127 N N . THR A 1 289 ? 9.951 -22.573 -0.649 1.00 23.21 289 THR A N 1
ATOM 2128 C CA . THR A 1 289 ? 9.996 -23.099 -2.010 1.00 24.23 289 THR A CA 1
ATOM 2129 C C . THR A 1 289 ? 10.768 -22.165 -2.939 1.00 30.70 289 THR A C 1
ATOM 2130 O O . THR A 1 289 ? 11.599 -22.615 -3.729 1.00 31.07 289 THR A O 1
ATOM 2134 N N . ARG A 1 290 ? 10.485 -20.867 -2.834 1.00 29.16 290 ARG A N 1
ATOM 2135 C CA . ARG A 1 290 ? 11.152 -19.853 -3.643 1.00 31.20 290 ARG A CA 1
ATOM 2136 C C . ARG A 1 290 ? 12.649 -19.845 -3.351 1.00 31.19 290 ARG A C 1
ATOM 2137 O O . ARG A 1 290 ? 13.464 -19.665 -4.249 1.00 34.32 290 ARG A O 1
ATOM 2145 N N . SER A 1 291 ? 13.004 -20.076 -2.090 1.00 32.39 291 SER A N 1
ATOM 2146 C CA . SER A 1 291 ? 14.393 -20.009 -1.654 1.00 33.96 291 SER A CA 1
ATOM 2147 C C . SER A 1 291 ? 15.265 -21.169 -2.144 1.00 38.45 291 SER A C 1
ATOM 2148 O O . SER A 1 291 ? 16.468 -20.998 -2.317 1.00 37.72 291 SER A O 1
ATOM 2151 N N . VAL A 1 292 ? 14.680 -22.349 -2.351 1.00 36.20 292 VAL A N 1
ATOM 2152 C CA . VAL A 1 292 ? 15.471 -23.482 -2.832 1.00 37.27 292 VAL A CA 1
ATOM 2153 C C . VAL A 1 292 ? 15.828 -23.311 -4.304 1.00 42.67 292 VAL A C 1
ATOM 2154 O O . VAL A 1 292 ? 16.580 -24.108 -4.862 1.00 44.26 292 VAL A O 1
ATOM 2158 N N . ASP A 1 293 ? 15.281 -22.266 -4.921 1.00 52.50 293 ASP A N 1
ATOM 2159 C CA . ASP A 1 293 ? 15.603 -21.898 -6.302 1.00 61.73 293 ASP A CA 1
ATOM 2160 C C . ASP A 1 293 ? 15.925 -23.094 -7.193 1.00 69.49 293 ASP A C 1
ATOM 2161 O O . ASP A 1 293 ? 16.746 -22.995 -8.107 1.00 74.39 293 ASP A O 1
ATOM 2166 N N . SER B 1 12 ? -9.336 0.419 -36.785 1.00 53.68 12 SER B N 1
ATOM 2167 C CA . SER B 1 12 ? -10.518 -0.371 -37.118 1.00 45.19 12 SER B CA 1
ATOM 2168 C C . SER B 1 12 ? -11.619 -0.224 -36.067 1.00 41.42 12 SER B C 1
ATOM 2169 O O . SER B 1 12 ? -11.443 -0.610 -34.911 1.00 45.81 12 SER B O 1
ATOM 2172 N N . PHE B 1 13 ? -12.751 0.342 -36.472 1.00 34.96 13 PHE B N 1
ATOM 2173 C CA . PHE B 1 13 ? -13.913 0.437 -35.594 1.00 28.68 13 PHE B CA 1
ATOM 2174 C C . PHE B 1 13 ? -15.193 0.310 -36.414 1.00 27.82 13 PHE B C 1
ATOM 2175 O O . PHE B 1 13 ? -15.150 0.300 -37.646 1.00 24.80 13 PHE B O 1
ATOM 2183 N N . HIS B 1 14 ? -16.332 0.199 -35.739 1.00 23.84 14 HIS B N 1
ATOM 2184 C CA . HIS B 1 14 ? -17.594 0.097 -36.453 1.00 24.62 14 HIS B CA 1
ATOM 2185 C C . HIS B 1 14 ? -18.732 0.831 -35.755 1.00 31.14 14 HIS B C 1
ATOM 2186 O O . HIS B 1 14 ? -18.679 1.119 -34.558 1.00 33.16 14 HIS B O 1
ATOM 2193 N N . LEU B 1 15 ? -19.760 1.137 -36.533 1.00 31.34 15 LEU B N 1
ATOM 2194 C CA . LEU B 1 15 ? -20.995 1.688 -36.004 1.00 28.40 15 LEU B CA 1
ATOM 2195 C C . LEU B 1 15 ? -22.150 0.911 -36.608 1.00 31.91 15 LEU B C 1
ATOM 2196 O O . LEU B 1 15 ? -21.984 0.209 -37.610 1.00 33.38 15 LEU B O 1
ATOM 2201 N N . ARG B 1 16 ? -23.320 1.031 -35.997 1.00 30.11 16 ARG B N 1
ATOM 2202 C CA . ARG B 1 16 ? -24.504 0.384 -36.530 1.00 29.32 16 ARG B CA 1
ATOM 2203 C C . ARG B 1 16 ? -25.575 1.432 -36.784 1.00 27.62 16 ARG B C 1
ATOM 2204 O O . ARG B 1 16 ? -26.034 2.105 -35.861 1.00 27.50 16 ARG B O 1
ATOM 2212 N N . LEU B 1 17 ? -25.947 1.584 -38.050 1.00 26.58 17 LEU B N 1
ATOM 2213 C CA . LEU B 1 17 ? -26.922 2.592 -38.446 1.00 27.95 17 LEU B CA 1
ATOM 2214 C C . LEU B 1 17 ? -28.334 2.172 -38.039 1.00 27.71 17 LEU B C 1
ATOM 2215 O O . LEU B 1 17 ? -28.554 1.035 -37.623 1.00 28.39 17 LEU B O 1
ATOM 2220 N N . ARG B 1 18 ? -29.291 3.087 -38.161 1.00 27.06 18 ARG B N 1
ATOM 2221 C CA . ARG B 1 18 ? -30.638 2.834 -37.651 1.00 27.41 18 ARG B CA 1
ATOM 2222 C C . ARG B 1 18 ? -31.378 1.725 -38.394 1.00 33.20 18 ARG B C 1
ATOM 2223 O O . ARG B 1 18 ? -32.403 1.238 -37.920 1.00 32.32 18 ARG B O 1
ATOM 2231 N N . ASP B 1 19 ? -30.866 1.340 -39.559 1.00 36.78 19 ASP B N 1
ATOM 2232 C CA . ASP B 1 19 ? -31.433 0.217 -40.307 1.00 40.89 19 ASP B CA 1
ATOM 2233 C C . ASP B 1 19 ? -30.730 -1.085 -39.930 1.00 36.42 19 ASP B C 1
ATOM 2234 O O . ASP B 1 19 ? -30.928 -2.121 -40.566 1.00 37.12 19 ASP B O 1
ATOM 2239 N N . ASP B 1 20 ? -29.911 -1.011 -38.884 1.00 29.56 20 ASP B N 1
ATOM 2240 C CA . ASP B 1 20 ? -29.161 -2.151 -38.370 1.00 36.19 20 ASP B CA 1
ATOM 2241 C C . ASP B 1 20 ? -27.976 -2.538 -39.249 1.00 37.85 20 ASP B C 1
ATOM 2242 O O . ASP B 1 20 ? -27.341 -3.564 -39.016 1.00 40.33 20 ASP B O 1
ATOM 2247 N N . LYS B 1 21 ? -27.665 -1.726 -40.252 1.00 37.38 21 LYS B N 1
ATOM 2248 C CA . LYS B 1 21 ? -26.523 -2.050 -41.101 1.00 39.13 21 LYS B CA 1
ATOM 2249 C C . LYS B 1 21 ? -25.190 -1.706 -40.424 1.00 34.47 21 LYS B C 1
ATOM 2250 O O . LYS B 1 21 ? -24.999 -0.611 -39.897 1.00 29.82 21 LYS B O 1
ATOM 2256 N N . ARG B 1 22 ? -24.291 -2.684 -40.414 1.00 36.55 22 ARG B N 1
ATOM 2257 C CA . ARG B 1 22 ? -22.987 -2.556 -39.778 1.00 33.94 22 ARG B CA 1
ATOM 2258 C C . ARG B 1 22 ? -22.016 -1.842 -40.713 1.00 34.58 22 ARG B C 1
ATOM 2259 O O . ARG B 1 22 ? -21.738 -2.321 -41.813 1.00 36.16 22 ARG B O 1
ATOM 2267 N N . ILE B 1 23 ? -21.518 -0.686 -40.281 1.00 33.00 23 ILE B N 1
ATOM 2268 C CA . ILE B 1 23 ? -20.524 0.056 -41.051 1.00 34.77 23 ILE B CA 1
ATOM 2269 C C . ILE B 1 23 ? -19.160 -0.102 -40.404 1.00 31.48 23 ILE B C 1
ATOM 2270 O O . ILE B 1 23 ? -18.974 0.264 -39.250 1.00 30.65 23 ILE B O 1
ATOM 2275 N N . VAL B 1 24 ? -18.206 -0.655 -41.141 1.00 28.93 24 VAL B N 1
ATOM 2276 C CA . VAL B 1 24 ? -16.873 -0.847 -40.595 1.00 33.04 24 VAL B CA 1
ATOM 2277 C C . VAL B 1 24 ? -15.883 0.122 -41.220 1.00 29.93 24 VAL B C 1
ATOM 2278 O O . VAL B 1 24 ? -15.854 0.310 -42.438 1.00 30.23 24 VAL B O 1
ATOM 2282 N N . PHE B 1 25 ? -15.079 0.743 -40.370 1.00 25.91 25 PHE B N 1
ATOM 2283 C CA . PHE B 1 25 ? -14.031 1.639 -40.826 1.00 26.53 25 PHE B CA 1
ATOM 2284 C C . PHE B 1 25 ? -12.702 0.935 -40.620 1.00 28.25 25 PHE B C 1
ATOM 2285 O O . PHE B 1 25 ? -12.380 0.534 -39.506 1.00 29.65 25 PHE B O 1
ATOM 2293 N N . SER B 1 26 ? -11.940 0.776 -41.696 1.00 29.79 26 SER B N 1
ATOM 2294 C CA . SER B 1 26 ? -10.656 0.082 -41.639 1.00 30.10 26 SER B CA 1
ATOM 2295 C C . SER B 1 26 ? -9.572 0.971 -41.034 1.00 29.45 26 SER B C 1
ATOM 2296 O O . SER B 1 26 ? -8.488 0.504 -40.686 1.00 32.38 26 SER B O 1
ATOM 2299 N N . GLU B 1 27 ? -9.872 2.259 -40.915 1.00 26.48 27 GLU B N 1
ATOM 2300 C CA . GLU B 1 27 ? -8.960 3.201 -40.274 1.00 29.80 27 GLU B CA 1
ATOM 2301 C C . GLU B 1 27 ? -9.749 4.406 -39.769 1.00 25.75 27 GLU B C 1
ATOM 2302 O O . GLU B 1 27 ? -10.937 4.527 -40.059 1.00 26.87 27 GLU B O 1
ATOM 2308 N N . PRO B 1 28 ? -9.105 5.296 -39.000 1.00 22.96 28 PRO B N 1
ATOM 2309 C CA . PRO B 1 28 ? -9.850 6.434 -38.456 1.00 20.90 28 PRO B CA 1
ATOM 2310 C C . PRO B 1 28 ? -10.633 7.196 -39.523 1.00 24.37 28 PRO B C 1
ATOM 2311 O O . PRO B 1 28 ? -10.145 7.378 -40.638 1.00 24.65 28 PRO B O 1
ATOM 2315 N N . ALA B 1 29 ? -11.842 7.620 -39.173 1.00 18.71 29 ALA B N 1
ATOM 2316 C CA . ALA B 1 29 ? -12.716 8.332 -40.099 1.00 19.11 29 ALA B CA 1
ATOM 2317 C C . ALA B 1 29 ? -12.494 9.835 -39.996 1.00 20.92 29 ALA B C 1
ATOM 2318 O O . ALA B 1 29 ? -12.280 10.363 -38.908 1.00 22.27 29 ALA B O 1
ATOM 2320 N N . VAL B 1 30 ? -12.547 10.519 -41.133 1.00 15.38 30 VAL B N 1
ATOM 2321 C CA . VAL B 1 30 ? -12.452 11.976 -41.135 1.00 14.17 30 VAL B CA 1
ATOM 2322 C C . VAL B 1 30 ? -13.842 12.566 -41.287 1.00 19.27 30 VAL B C 1
ATOM 2323 O O . VAL B 1 30 ? -14.552 12.260 -42.233 1.00 19.46 30 VAL B O 1
ATOM 2335 N N . GLY B 1 32 ? -15.776 15.913 -41.931 1.00 16.13 32 GLY B N 1
ATOM 2336 C CA . GLY B 1 32 ? -15.671 17.290 -42.387 1.00 14.48 32 GLY B CA 1
ATOM 2337 C C . GLY B 1 32 ? -16.785 18.138 -41.810 1.00 20.43 32 GLY B C 1
ATOM 2338 O O . GLY B 1 32 ? -17.912 17.673 -41.677 1.00 20.87 32 GLY B O 1
ATOM 2339 N N . ILE B 1 33 ? -16.466 19.384 -41.467 1.00 17.67 33 ILE B N 1
ATOM 2340 C CA . ILE B 1 33 ? -17.414 20.271 -40.801 1.00 18.41 33 ILE B CA 1
ATOM 2341 C C . ILE B 1 33 ? -18.064 21.234 -41.789 1.00 20.93 33 ILE B C 1
ATOM 2342 O O . ILE B 1 33 ? -17.370 21.901 -42.555 1.00 22.40 33 ILE B O 1
ATOM 2347 N N . ILE B 1 34 ? -19.391 21.317 -41.764 1.00 17.99 34 ILE B N 1
ATOM 2348 C CA . ILE B 1 34 ? -20.094 22.334 -42.537 1.00 20.37 34 ILE B CA 1
ATOM 2349 C C . ILE B 1 34 ? -21.027 23.126 -41.625 1.00 21.30 34 ILE B C 1
ATOM 2350 O O . ILE B 1 34 ? -22.121 22.672 -41.304 1.00 23.85 34 ILE B O 1
ATOM 2355 N N . ASN B 1 35 ? -20.573 24.298 -41.191 1.00 19.44 35 ASN B N 1
ATOM 2356 C CA . ASN B 1 35 ? -21.365 25.158 -40.312 1.00 25.32 35 ASN B CA 1
ATOM 2357 C C . ASN B 1 35 ? -22.276 26.082 -41.114 1.00 24.68 35 ASN B C 1
ATOM 2358 O O . ASN B 1 35 ? -21.814 26.803 -41.991 1.00 27.94 35 ASN B O 1
ATOM 2363 N N . VAL B 1 36 ? -23.567 26.063 -40.810 1.00 27.54 36 VAL B N 1
ATOM 2364 C CA . VAL B 1 36 ? -24.533 26.807 -41.609 1.00 29.44 36 VAL B CA 1
ATOM 2365 C C . VAL B 1 36 ? -25.232 27.913 -40.812 1.00 32.89 36 VAL B C 1
ATOM 2366 O O . VAL B 1 36 ? -26.207 28.496 -41.273 1.00 39.05 36 VAL B O 1
ATOM 2370 N N . SER B 1 37 ? -24.730 28.196 -39.617 1.00 30.41 37 SER B N 1
ATOM 2371 C CA . SER B 1 37 ? -25.243 29.307 -38.822 1.00 36.23 37 SER B CA 1
ATOM 2372 C C . SER B 1 37 ? -24.353 30.535 -38.986 1.00 30.66 37 SER B C 1
ATOM 2373 O O . SER B 1 37 ? -23.137 30.405 -39.117 1.00 30.00 37 SER B O 1
ATOM 2376 N N . PRO B 1 38 ? -24.950 31.737 -38.977 1.00 33.50 38 PRO B N 1
ATOM 2377 C CA . PRO B 1 38 ? -24.137 32.945 -39.165 1.00 33.36 38 PRO B CA 1
ATOM 2378 C C . PRO B 1 38 ? -23.110 33.166 -38.052 1.00 32.74 38 PRO B C 1
ATOM 2379 O O . PRO B 1 38 ? -22.066 33.770 -38.299 1.00 36.48 38 PRO B O 1
ATOM 2383 N N . ASN B 1 39 ? -23.388 32.683 -36.847 1.00 34.30 39 ASN B N 1
ATOM 2384 C CA . ASN B 1 39 ? -22.461 32.906 -35.738 1.00 40.90 39 ASN B CA 1
ATOM 2385 C C . ASN B 1 39 ? -21.569 31.698 -35.464 1.00 34.68 39 ASN B C 1
ATOM 2386 O O . ASN B 1 39 ? -20.996 31.568 -34.382 1.00 35.85 39 ASN B O 1
ATOM 2391 N N . SER B 1 40 ? -21.445 30.823 -36.455 1.00 27.76 40 SER B N 1
ATOM 2392 C CA . SER B 1 40 ? -20.701 29.582 -36.282 1.00 27.10 40 SER B CA 1
ATOM 2393 C C . SER B 1 40 ? -19.192 29.800 -36.382 1.00 23.20 40 SER B C 1
ATOM 2394 O O . SER B 1 40 ? -18.727 30.870 -36.776 1.00 24.42 40 SER B O 1
ATOM 2397 N N . PHE B 1 41 ? -18.427 28.777 -36.020 1.00 16.94 41 PHE B N 1
ATOM 2398 C CA . PHE B 1 41 ? -16.983 28.922 -35.931 1.00 15.19 41 PHE B CA 1
ATOM 2399 C C . PHE B 1 41 ? -16.247 28.754 -37.270 1.00 19.30 41 PHE B C 1
ATOM 2400 O O . PHE B 1 41 ? -16.619 27.919 -38.097 1.00 21.08 41 PHE B O 1
ATOM 2408 N N . TYR B 1 42 ? -15.203 29.567 -37.452 1.00 14.56 42 TYR B N 1
ATOM 2409 C CA . TYR B 1 42 ? -14.257 29.495 -38.578 1.00 17.85 42 TYR B CA 1
ATOM 2410 C C . TYR B 1 42 ? -14.807 29.913 -39.935 1.00 15.92 42 TYR B C 1
ATOM 2411 O O . TYR B 1 42 ? -14.381 30.926 -40.491 1.00 16.67 42 TYR B O 1
ATOM 2420 N N . HIS B 1 43 ? -15.755 29.146 -40.456 1.00 14.72 43 HIS B N 1
ATOM 2421 C CA . HIS B 1 43 ? -16.312 29.402 -41.778 1.00 16.52 43 HIS B CA 1
ATOM 2422 C C . HIS B 1 43 ? -17.829 29.237 -41.795 1.00 19.91 43 HIS B C 1
ATOM 2423 O O . HIS B 1 43 ? -18.336 28.164 -42.109 1.00 19.83 43 HIS B O 1
ATOM 2430 N N . PRO B 1 44 ? -18.565 30.298 -41.445 1.00 22.73 44 PRO B N 1
ATOM 2431 C CA . PRO B 1 44 ? -20.023 30.195 -41.539 1.00 23.99 44 PRO B CA 1
ATOM 2432 C C . PRO B 1 44 ? -20.449 30.127 -43.000 1.00 25.73 44 PRO B C 1
ATOM 2433 O O . PRO B 1 44 ? -19.958 30.900 -43.822 1.00 25.73 44 PRO B O 1
ATOM 2437 N N . HIS B 1 45 ? -21.345 29.207 -43.327 1.00 25.25 45 HIS B N 1
ATOM 2438 C CA . HIS B 1 45 ? -21.898 29.160 -44.673 1.00 29.56 45 HIS B CA 1
ATOM 2439 C C . HIS B 1 45 ? -23.223 29.904 -44.704 1.00 35.25 45 HIS B C 1
ATOM 2440 O O . HIS B 1 45 ? -24.204 29.472 -44.101 1.00 37.43 45 HIS B O 1
ATOM 2447 N N . LEU B 1 46 ? -23.233 31.031 -45.408 1.00 36.87 46 LEU B N 1
ATOM 2448 C CA . LEU B 1 46 ? -24.356 31.959 -45.363 1.00 38.67 46 LEU B CA 1
ATOM 2449 C C . LEU B 1 46 ? -25.493 31.593 -46.315 1.00 42.85 46 LEU B C 1
ATOM 2450 O O . LEU B 1 46 ? -26.578 32.170 -46.235 1.00 45.54 46 LEU B O 1
ATOM 2455 N N . ASP B 1 47 ? -25.249 30.635 -47.206 1.00 38.96 47 ASP B N 1
ATOM 2456 C CA . ASP B 1 47 ? -26.288 30.173 -48.125 1.00 40.04 47 ASP B CA 1
ATOM 2457 C C . ASP B 1 47 ? -26.111 28.711 -48.537 1.00 38.28 47 ASP B C 1
ATOM 2458 O O . ASP B 1 47 ? -25.065 28.108 -48.308 1.00 37.98 47 ASP B O 1
ATOM 2463 N N . LEU B 1 48 ? -27.145 28.154 -49.155 1.00 34.68 48 LEU B N 1
ATOM 2464 C CA . LEU B 1 48 ? -27.153 26.748 -49.530 1.00 36.59 48 LEU B CA 1
ATOM 2465 C C . LEU B 1 48 ? -26.057 26.413 -50.531 1.00 36.17 48 LEU B C 1
ATOM 2466 O O . LEU B 1 48 ? -25.403 25.373 -50.426 1.00 39.01 48 LEU B O 1
ATOM 2471 N N . ASN B 1 49 ? -25.866 27.292 -51.509 1.00 31.58 49 ASN B N 1
ATOM 2472 C CA . ASN B 1 49 ? -24.852 27.072 -52.533 1.00 33.22 49 ASN B CA 1
ATOM 2473 C C . ASN B 1 49 ? -23.449 26.953 -51.949 1.00 29.32 49 ASN B C 1
ATOM 2474 O O . ASN B 1 49 ? -22.702 26.042 -52.301 1.00 32.79 49 ASN B O 1
ATOM 2479 N N . SER B 1 50 ? -23.096 27.868 -51.052 1.00 27.08 50 SER B N 1
ATOM 2480 C CA . SER B 1 50 ? -21.777 27.833 -50.433 1.00 29.57 50 SER B CA 1
ATOM 2481 C C . SER B 1 50 ? -21.582 26.533 -49.656 1.00 30.33 50 SER B C 1
ATOM 2482 O O . SER B 1 50 ? -20.523 25.909 -49.734 1.00 28.05 50 SER B O 1
ATOM 2485 N N . ALA B 1 51 ? -22.615 26.119 -48.925 1.00 27.20 51 ALA B N 1
ATOM 2486 C CA . ALA B 1 51 ? -22.550 24.878 -48.157 1.00 27.64 51 ALA B CA 1
ATOM 2487 C C . ALA B 1 51 ? -22.294 23.678 -49.063 1.00 28.70 51 ALA B C 1
ATOM 2488 O O . ALA B 1 51 ? -21.510 22.793 -48.725 1.00 27.03 51 ALA B O 1
ATOM 2490 N N . LEU B 1 52 ? -22.951 23.654 -50.217 1.00 29.17 52 LEU B N 1
ATOM 2491 C CA . LEU B 1 52 ? -22.776 22.561 -51.163 1.00 30.22 52 LEU B CA 1
ATOM 2492 C C . LEU B 1 52 ? -21.414 22.579 -51.852 1.00 30.46 52 LEU B C 1
ATOM 2493 O O . LEU B 1 52 ? -20.874 21.523 -52.189 1.00 30.17 52 LEU B O 1
ATOM 2498 N N . ARG B 1 53 ? -20.862 23.769 -52.074 1.00 29.04 53 ARG B N 1
ATOM 2499 C CA . ARG B 1 53 ? -19.517 23.864 -52.631 1.00 29.28 53 ARG B CA 1
ATOM 2500 C C . ARG B 1 53 ? -18.514 23.282 -51.645 1.00 28.75 53 ARG B C 1
ATOM 2501 O O . ARG B 1 53 ? -17.596 22.555 -52.027 1.00 28.03 53 ARG B O 1
ATOM 2509 N N . THR B 1 54 ? -18.702 23.589 -50.369 1.00 26.45 54 THR B N 1
ATOM 2510 C CA . THR B 1 54 ? -17.828 23.042 -49.341 1.00 26.39 54 THR B CA 1
ATOM 2511 C C . THR B 1 54 ? -17.974 21.519 -49.267 1.00 24.21 54 THR B C 1
ATOM 2512 O O . THR B 1 54 ? -16.980 20.798 -49.246 1.00 23.38 54 THR B O 1
ATOM 2516 N N . ALA B 1 55 ? -19.214 21.035 -49.260 1.00 26.67 55 ALA B N 1
ATOM 2517 C CA . ALA B 1 55 ? -19.477 19.594 -49.252 1.00 29.48 55 ALA B CA 1
ATOM 2518 C C . ALA B 1 55 ? -18.753 18.894 -50.402 1.00 32.07 55 ALA B C 1
ATOM 2519 O O . ALA B 1 55 ? -18.061 17.897 -50.201 1.00 29.36 55 ALA B O 1
ATOM 2521 N N . GLU B 1 56 ? -18.918 19.432 -51.605 1.00 30.57 56 GLU B N 1
ATOM 2522 C CA . GLU B 1 56 ? -18.281 18.881 -52.795 1.00 36.12 56 GLU B CA 1
ATOM 2523 C C . GLU B 1 56 ? -16.763 18.792 -52.654 1.00 32.37 56 GLU B C 1
ATOM 2524 O O . GLU B 1 56 ? -16.162 17.783 -53.017 1.00 30.53 56 GLU B O 1
ATOM 2530 N N . LYS B 1 57 ? -16.147 19.852 -52.140 1.00 30.23 57 LYS B N 1
ATOM 2531 C CA . LYS B 1 57 ? -14.702 19.860 -51.933 1.00 30.71 57 LYS B CA 1
ATOM 2532 C C . LYS B 1 57 ? -14.278 18.782 -50.939 1.00 26.79 57 LYS B C 1
ATOM 2533 O O . LYS B 1 57 ? -13.281 18.085 -51.143 1.00 25.34 57 LYS B O 1
ATOM 2547 N N . VAL B 1 59 ? -15.892 16.056 -50.030 1.00 27.01 59 VAL B N 1
ATOM 2548 C CA . VAL B 1 59 ? -16.117 14.736 -50.598 1.00 27.64 59 VAL B CA 1
ATOM 2549 C C . VAL B 1 59 ? -14.953 14.363 -51.511 1.00 32.81 59 VAL B C 1
ATOM 2550 O O . VAL B 1 59 ? -14.442 13.245 -51.452 1.00 37.52 59 VAL B O 1
ATOM 2554 N N . ASP B 1 60 ? -14.533 15.307 -52.348 1.00 33.70 60 ASP B N 1
ATOM 2555 C CA . ASP B 1 60 ? -13.405 15.076 -53.244 1.00 38.83 60 ASP B CA 1
ATOM 2556 C C . ASP B 1 60 ? -12.110 14.850 -52.467 1.00 38.99 60 ASP B C 1
ATOM 2557 O O . ASP B 1 60 ? -11.215 14.145 -52.931 1.00 39.05 60 ASP B O 1
ATOM 2562 N N . GLU B 1 61 ? -12.017 15.451 -51.284 1.00 28.18 61 GLU B N 1
ATOM 2563 C CA . GLU B 1 61 ? -10.822 15.338 -50.459 1.00 26.47 61 GLU B CA 1
ATOM 2564 C C . GLU B 1 61 ? -10.818 14.086 -49.585 1.00 21.91 61 GLU B C 1
ATOM 2565 O O . GLU B 1 61 ? -9.860 13.847 -48.856 1.00 22.38 61 GLU B O 1
ATOM 2571 N N . GLY B 1 62 ? -11.895 13.306 -49.643 1.00 21.06 62 GLY B N 1
ATOM 2572 C CA . GLY B 1 62 ? -11.920 12.009 -48.987 1.00 24.38 62 GLY B CA 1
ATOM 2573 C C . GLY B 1 62 ? -12.626 11.934 -47.645 1.00 27.58 62 GLY B C 1
ATOM 2574 O O . GLY B 1 62 ? -12.363 11.024 -46.862 1.00 29.79 62 GLY B O 1
ATOM 2575 N N . ALA B 1 63 ? -13.532 12.872 -47.374 1.00 20.94 63 ALA B N 1
ATOM 2576 C CA . ALA B 1 63 ? -14.282 12.848 -46.122 1.00 22.09 63 ALA B CA 1
ATOM 2577 C C . ALA B 1 63 ? -15.142 11.586 -46.011 1.00 22.00 63 ALA B C 1
ATOM 2578 O O . ALA B 1 63 ? -15.777 11.183 -46.983 1.00 23.92 63 ALA B O 1
ATOM 2580 N N . ASP B 1 64 ? -15.169 10.982 -44.824 1.00 21.25 64 ASP B N 1
ATOM 2581 C CA . ASP B 1 64 ? -16.014 9.817 -44.562 1.00 22.08 64 ASP B CA 1
ATOM 2582 C C . ASP B 1 64 ? -17.397 10.216 -44.068 1.00 24.33 64 ASP B C 1
ATOM 2583 O O . ASP B 1 64 ? -18.382 9.512 -44.298 1.00 23.94 64 ASP B O 1
ATOM 2588 N N . ILE B 1 65 ? -17.457 11.358 -43.389 1.00 20.71 65 ILE B N 1
ATOM 2589 C CA . ILE B 1 65 ? -18.666 11.833 -42.741 1.00 17.99 65 ILE B CA 1
ATOM 2590 C C . ILE B 1 65 ? -18.728 13.346 -42.933 1.00 18.93 65 ILE B C 1
ATOM 2591 O O . ILE B 1 65 ? -17.694 14.001 -42.961 1.00 22.15 65 ILE B O 1
ATOM 2596 N N . LEU B 1 66 ? -19.930 13.896 -43.066 1.00 17.09 66 LEU B N 1
ATOM 2597 C CA . LEU B 1 66 ? -20.090 15.350 -43.073 1.00 22.54 66 LEU B CA 1
ATOM 2598 C C . LEU B 1 66 ? -20.962 15.782 -41.895 1.00 22.66 66 LEU B C 1
ATOM 2599 O O . LEU B 1 66 ? -22.106 15.349 -41.774 1.00 27.48 66 LEU B O 1
ATOM 2604 N N . ASP B 1 67 ? -20.402 16.616 -41.022 1.00 22.50 67 ASP B N 1
ATOM 2605 C CA . ASP B 1 67 ? -21.110 17.102 -39.842 1.00 23.16 67 ASP B CA 1
ATOM 2606 C C . ASP B 1 67 ? -21.740 18.467 -40.126 1.00 24.78 67 ASP B C 1
ATOM 2607 O O . ASP B 1 67 ? -21.035 19.463 -40.287 1.00 23.40 67 ASP B O 1
ATOM 2612 N N . ILE B 1 68 ? -23.068 18.498 -40.193 1.00 26.64 68 ILE B N 1
ATOM 2613 C CA . ILE B 1 68 ? -23.802 19.726 -40.489 1.00 23.84 68 ILE B CA 1
ATOM 2614 C C . ILE B 1 68 ? -24.405 20.321 -39.223 1.00 25.01 68 ILE B C 1
ATOM 2615 O O . ILE B 1 68 ? -25.145 19.647 -38.504 1.00 25.81 68 ILE B O 1
ATOM 2620 N N . GLY B 1 69 ? -24.098 21.589 -38.959 1.00 24.18 69 GLY B N 1
ATOM 2621 C CA . GLY B 1 69 ? -24.533 22.232 -37.733 1.00 28.91 69 GLY B CA 1
ATOM 2622 C C . GLY B 1 69 ? -24.970 23.665 -37.950 1.00 35.12 69 GLY B C 1
ATOM 2623 O O . GLY B 1 69 ? -24.298 24.422 -38.647 1.00 30.42 69 GLY B O 1
ATOM 2624 N N . GLY B 1 70 ? -26.096 24.040 -37.352 1.00 44.98 70 GLY B N 1
ATOM 2625 C CA . GLY B 1 70 ? -26.620 25.386 -37.508 1.00 55.35 70 GLY B CA 1
ATOM 2626 C C . GLY B 1 70 ? -27.330 25.931 -36.282 1.00 64.00 70 GLY B C 1
ATOM 2627 O O . GLY B 1 70 ? -28.400 26.530 -36.390 1.00 64.31 70 GLY B O 1
ATOM 2628 N N . GLU B 1 71 ? -26.731 25.732 -35.113 1.00 72.47 71 GLU B N 1
ATOM 2629 C CA . GLU B 1 71 ? -27.318 26.209 -33.866 1.00 81.63 71 GLU B CA 1
ATOM 2630 C C . GLU B 1 71 ? -27.080 27.704 -33.677 1.00 82.97 71 GLU B C 1
ATOM 2631 O O . GLU B 1 71 ? -25.961 28.192 -33.844 1.00 82.44 71 GLU B O 1
ATOM 2637 N N . PRO B 1 84 ? -39.344 28.905 -32.369 1.00 69.52 84 PRO B N 1
ATOM 2638 C CA . PRO B 1 84 ? -38.861 29.965 -33.261 1.00 69.06 84 PRO B CA 1
ATOM 2639 C C . PRO B 1 84 ? -37.409 29.736 -33.677 1.00 64.03 84 PRO B C 1
ATOM 2640 O O . PRO B 1 84 ? -37.107 29.725 -34.871 1.00 61.21 84 PRO B O 1
ATOM 2644 N N . SER B 1 85 ? -36.524 29.554 -32.701 1.00 60.83 85 SER B N 1
ATOM 2645 C CA . SER B 1 85 ? -35.115 29.307 -32.985 1.00 57.45 85 SER B CA 1
ATOM 2646 C C . SER B 1 85 ? -34.905 27.882 -33.490 1.00 51.27 85 SER B C 1
ATOM 2647 O O . SER B 1 85 ? -33.991 27.623 -34.274 1.00 49.49 85 SER B O 1
ATOM 2650 N N . THR B 1 86 ? -35.752 26.963 -33.034 1.00 45.32 86 THR B N 1
ATOM 2651 C CA . THR B 1 86 ? -35.727 25.595 -33.534 1.00 47.80 86 THR B CA 1
ATOM 2652 C C . THR B 1 86 ? -36.042 25.603 -35.023 1.00 46.44 86 THR B C 1
ATOM 2653 O O . THR B 1 86 ? -35.365 24.951 -35.818 1.00 43.07 86 THR B O 1
ATOM 2657 N N . GLN B 1 87 ? -37.078 26.350 -35.392 1.00 44.06 87 GLN B N 1
ATOM 2658 C CA . GLN B 1 87 ? -37.514 26.427 -36.779 1.00 44.54 87 GLN B CA 1
ATOM 2659 C C . GLN B 1 87 ? -36.429 27.040 -37.659 1.00 44.11 87 GLN B C 1
ATOM 2660 O O . GLN B 1 87 ? -36.232 26.625 -38.800 1.00 46.12 87 GLN B O 1
ATOM 2666 N N . ILE B 1 88 ? -35.730 28.032 -37.117 1.00 42.03 88 ILE B N 1
ATOM 2667 C CA . ILE B 1 88 ? -34.644 28.696 -37.828 1.00 41.92 88 ILE B CA 1
ATOM 2668 C C . ILE B 1 88 ? -33.493 27.723 -38.087 1.00 44.43 88 ILE B C 1
ATOM 2669 O O . ILE B 1 88 ? -32.879 27.734 -39.155 1.00 44.37 88 ILE B O 1
ATOM 2674 N N . GLU B 1 89 ? -33.217 26.877 -37.100 1.00 45.20 89 GLU B N 1
ATOM 2675 C CA . GLU B 1 89 ? -32.180 25.859 -37.213 1.00 43.74 89 GLU B CA 1
ATOM 2676 C C . GLU B 1 89 ? -32.534 24.862 -38.323 1.00 44.77 89 GLU B C 1
ATOM 2677 O O . GLU B 1 89 ? -31.688 24.496 -39.141 1.00 45.00 89 GLU B O 1
ATOM 2683 N N . LEU B 1 90 ? -33.795 24.447 -38.360 1.00 43.09 90 LEU B N 1
ATOM 2684 C CA . LEU B 1 90 ? -34.271 23.506 -39.372 1.00 44.31 90 LEU B CA 1
ATOM 2685 C C . LEU B 1 90 ? -34.205 24.067 -40.794 1.00 43.89 90 LEU B C 1
ATOM 2686 O O . LEU B 1 90 ? -33.824 23.368 -41.730 1.00 39.27 90 LEU B O 1
ATOM 2691 N N . ASP B 1 91 ? -34.584 25.328 -40.959 1.00 44.93 91 ASP B N 1
ATOM 2692 C CA . ASP B 1 91 ? -34.619 25.923 -42.289 1.00 48.11 91 ASP B CA 1
ATOM 2693 C C . ASP B 1 91 ? -33.216 26.055 -42.879 1.00 45.90 91 ASP B C 1
ATOM 2694 O O . ASP B 1 91 ? -33.043 26.081 -44.096 1.00 44.55 91 ASP B O 1
ATOM 2699 N N . ARG B 1 92 ? -32.214 26.130 -42.010 1.00 46.88 92 ARG B N 1
ATOM 2700 C CA . ARG B 1 92 ? -30.828 26.178 -42.458 1.00 47.04 92 ARG B CA 1
ATOM 2701 C C . ARG B 1 92 ? -30.286 24.780 -42.737 1.00 44.24 92 ARG B C 1
ATOM 2702 O O . ARG B 1 92 ? -29.601 24.561 -43.734 1.00 46.11 92 ARG B O 1
ATOM 2710 N N . LEU B 1 93 ? -30.617 23.837 -41.859 1.00 38.00 93 LEU B N 1
ATOM 2711 C CA . LEU B 1 93 ? -30.054 22.490 -41.904 1.00 33.80 93 LEU B CA 1
ATOM 2712 C C . LEU B 1 93 ? -30.625 21.588 -42.992 1.00 33.93 93 LEU B C 1
ATOM 2713 O O . LEU B 1 93 ? -29.879 20.977 -43.763 1.00 32.74 93 LEU B O 1
ATOM 2718 N N . LEU B 1 94 ? -31.949 21.478 -43.031 1.00 32.61 94 LEU B N 1
ATOM 2719 C CA . LEU B 1 94 ? -32.589 20.452 -43.849 1.00 33.68 94 LEU B CA 1
ATOM 2720 C C . LEU B 1 94 ? -32.249 20.542 -45.336 1.00 35.73 94 LEU B C 1
ATOM 2721 O O . LEU B 1 94 ? -31.910 19.534 -45.948 1.00 40.17 94 LEU B O 1
ATOM 2726 N N . PRO B 1 95 ? -32.329 21.748 -45.921 1.00 36.70 95 PRO B N 1
ATOM 2727 C CA . PRO B 1 95 ? -31.971 21.900 -47.335 1.00 37.63 95 PRO B CA 1
ATOM 2728 C C . PRO B 1 95 ? -30.567 21.377 -47.631 1.00 33.24 95 PRO B C 1
ATOM 2729 O O . PRO B 1 95 ? -30.324 20.817 -48.703 1.00 30.83 95 PRO B O 1
ATOM 2733 N N . VAL B 1 96 ? -29.653 21.554 -46.684 1.00 31.60 96 VAL B N 1
ATOM 2734 C CA . VAL B 1 96 ? -28.282 21.097 -46.866 1.00 29.25 96 VAL B CA 1
ATOM 2735 C C . VAL B 1 96 ? -28.192 19.578 -46.736 1.00 31.10 96 VAL B C 1
ATOM 2736 O O . VAL B 1 96 ? -27.584 18.907 -47.568 1.00 29.62 96 VAL B O 1
ATOM 2740 N N . ILE B 1 97 ? -28.810 19.037 -45.693 1.00 31.45 97 ILE B N 1
ATOM 2741 C CA . ILE B 1 97 ? -28.832 17.592 -45.497 1.00 29.01 97 ILE B CA 1
ATOM 2742 C C . ILE B 1 97 ? -29.523 16.912 -46.678 1.00 30.51 97 ILE B C 1
ATOM 2743 O O . ILE B 1 97 ? -29.045 15.903 -47.194 1.00 29.84 97 ILE B O 1
ATOM 2748 N N . ASP B 1 98 ? -30.638 17.482 -47.118 1.00 30.75 98 ASP B N 1
ATOM 2749 C CA . ASP B 1 98 ? -31.368 16.930 -48.251 1.00 33.58 98 ASP B CA 1
ATOM 2750 C C . ASP B 1 98 ? -30.504 16.883 -49.509 1.00 34.38 98 ASP B C 1
ATOM 2751 O O . ASP B 1 98 ? -30.415 15.850 -50.170 1.00 37.45 98 ASP B O 1
ATOM 2756 N N . ALA B 1 99 ? -29.860 18.000 -49.832 1.00 34.71 99 ALA B N 1
ATOM 2757 C CA . ALA B 1 99 ? -29.000 18.071 -51.007 1.00 32.31 99 ALA B CA 1
ATOM 2758 C C . ALA B 1 99 ? -27.849 17.075 -50.915 1.00 35.84 99 ALA B C 1
ATOM 2759 O O . ALA B 1 99 ? -27.554 16.355 -51.871 1.00 36.32 99 ALA B O 1
ATOM 2761 N N . ILE B 1 100 ? -27.200 17.031 -49.757 1.00 33.88 100 ILE B N 1
ATOM 2762 C CA . ILE B 1 100 ? -26.087 16.118 -49.559 1.00 32.37 100 ILE B CA 1
ATOM 2763 C C . ILE B 1 100 ? -26.545 14.663 -49.678 1.00 32.41 100 ILE B C 1
ATOM 2764 O O . ILE B 1 100 ? -25.904 13.856 -50.349 1.00 31.63 100 ILE B O 1
ATOM 2769 N N . LYS B 1 101 ? -27.671 14.341 -49.052 1.00 32.38 101 LYS B N 1
ATOM 2770 C CA . LYS B 1 101 ? -28.193 12.978 -49.078 1.00 37.73 101 LYS B CA 1
ATOM 2771 C C . LYS B 1 101 ? -28.464 12.500 -50.505 1.00 37.45 101 LYS B C 1
ATOM 2772 O O . LYS B 1 101 ? -28.293 11.322 -50.810 1.00 40.85 101 LYS B O 1
ATOM 2778 N N . LYS B 1 102 ? -28.881 13.419 -51.373 1.00 39.28 102 LYS B N 1
ATOM 2779 C CA . LYS B 1 102 ? -29.206 13.093 -52.763 1.00 42.43 102 LYS B CA 1
ATOM 2780 C C . LYS B 1 102 ? -27.972 12.948 -53.656 1.00 44.52 102 LYS B C 1
ATOM 2781 O O . LYS B 1 102 ? -28.000 12.213 -54.645 1.00 44.74 102 LYS B O 1
ATOM 2787 N N . ARG B 1 103 ? -26.898 13.660 -53.321 1.00 41.23 103 ARG B N 1
ATOM 2788 C CA . ARG B 1 103 ? -25.729 13.733 -54.199 1.00 43.66 103 ARG B CA 1
ATOM 2789 C C . ARG B 1 103 ? -24.564 12.842 -53.787 1.00 45.64 103 ARG B C 1
ATOM 2790 O O . ARG B 1 103 ? -23.858 12.310 -54.643 1.00 48.50 103 ARG B O 1
ATOM 2798 N N . PHE B 1 104 ? -24.355 12.689 -52.484 1.00 43.05 104 PHE B N 1
ATOM 2799 C CA . PHE B 1 104 ? -23.150 12.030 -51.992 1.00 40.78 104 PHE B CA 1
ATOM 2800 C C . PHE B 1 104 ? -23.447 10.814 -51.128 1.00 40.42 104 PHE B C 1
ATOM 2801 O O . PHE B 1 104 ? -24.496 10.740 -50.490 1.00 40.75 104 PHE B O 1
ATOM 2809 N N . PRO B 1 105 ? -22.512 9.852 -51.108 1.00 42.22 105 PRO B N 1
ATOM 2810 C CA . PRO B 1 105 ? -22.637 8.616 -50.332 1.00 44.12 105 PRO B CA 1
ATOM 2811 C C . PRO B 1 105 ? -22.083 8.722 -48.912 1.00 41.54 105 PRO B C 1
ATOM 2812 O O . PRO B 1 105 ? -22.330 7.818 -48.112 1.00 44.93 105 PRO B O 1
ATOM 2816 N N . GLN B 1 106 ? -21.352 9.790 -48.598 1.00 35.52 106 GLN B N 1
ATOM 2817 C CA . GLN B 1 106 ? -20.786 9.934 -47.258 1.00 30.74 106 GLN B CA 1
ATOM 2818 C C . GLN B 1 106 ? -21.876 9.905 -46.206 1.00 27.87 106 GLN B C 1
ATOM 2819 O O . GLN B 1 106 ? -23.021 10.279 -46.464 1.00 29.21 106 GLN B O 1
ATOM 2825 N N . LEU B 1 107 ? -21.503 9.470 -45.010 1.00 27.47 107 LEU B N 1
ATOM 2826 C CA . LEU B 1 107 ? -22.385 9.537 -43.857 1.00 26.06 107 LEU B CA 1
ATOM 2827 C C . LEU B 1 107 ? -22.616 10.988 -43.464 1.00 23.66 107 LEU B C 1
ATOM 2828 O O . LEU B 1 107 ? -21.714 11.813 -43.568 1.00 20.98 107 LEU B O 1
ATOM 2833 N N . ILE B 1 108 ? -23.834 11.292 -43.027 1.00 23.42 108 ILE B N 1
ATOM 2834 C CA . ILE B 1 108 ? -24.182 12.632 -42.576 1.00 24.17 108 ILE B CA 1
ATOM 2835 C C . ILE B 1 108 ? -24.393 12.649 -41.070 1.00 24.33 108 ILE B C 1
ATOM 2836 O O . ILE B 1 108 ? -25.098 11.799 -40.524 1.00 27.02 108 ILE B O 1
ATOM 2841 N N . SER B 1 109 ? -23.765 13.613 -40.405 1.00 20.06 109 SER B N 1
ATOM 2842 C CA . SER B 1 109 ? -23.956 13.831 -38.979 1.00 21.38 109 SER B CA 1
ATOM 2843 C C . SER B 1 109 ? -24.639 15.179 -38.792 1.00 25.28 109 SER B C 1
ATOM 2844 O O . SER B 1 109 ? -24.357 16.123 -39.523 1.00 27.71 109 SER B O 1
ATOM 2847 N N . VAL B 1 110 ? -25.562 15.261 -37.842 1.00 26.17 110 VAL B N 1
ATOM 2848 C CA . VAL B 1 110 ? -26.175 16.538 -37.499 1.00 23.14 110 VAL B CA 1
ATOM 2849 C C . VAL B 1 110 ? -25.729 16.970 -36.109 1.00 23.39 110 VAL B C 1
ATOM 2850 O O . VAL B 1 110 ? -25.896 16.237 -35.133 1.00 23.38 110 VAL B O 1
ATOM 2854 N N . ASP B 1 111 ? -25.128 18.155 -36.043 1.00 18.94 111 ASP B N 1
ATOM 2855 C CA . ASP B 1 111 ? -24.625 18.727 -34.801 1.00 20.85 111 ASP B CA 1
ATOM 2856 C C . ASP B 1 111 ? -25.726 19.572 -34.172 1.00 26.39 111 ASP B C 1
ATOM 2857 O O . ASP B 1 111 ? -25.979 20.697 -34.613 1.00 22.38 111 ASP B O 1
ATOM 2862 N N . THR B 1 112 ? -26.386 19.024 -33.153 1.00 25.85 112 THR B N 1
ATOM 2863 C CA . THR B 1 112 ? -27.506 19.703 -32.504 1.00 23.16 112 THR B CA 1
ATOM 2864 C C . THR B 1 112 ? -27.790 19.135 -31.118 1.00 25.96 112 THR B C 1
ATOM 2865 O O . THR B 1 112 ? -27.395 18.013 -30.803 1.00 26.18 112 THR B O 1
ATOM 2869 N N . SER B 1 113 ? -28.477 19.919 -30.294 1.00 25.53 113 SER B N 1
ATOM 2870 C CA . SER B 1 113 ? -28.917 19.458 -28.986 1.00 29.23 113 SER B CA 1
ATOM 2871 C C . SER B 1 113 ? -30.443 19.356 -28.905 1.00 27.05 113 SER B C 1
ATOM 2872 O O . SER B 1 113 ? -30.984 18.918 -27.890 1.00 28.50 113 SER B O 1
ATOM 2875 N N . ARG B 1 114 ? -31.134 19.764 -29.965 1.00 31.45 114 ARG B N 1
ATOM 2876 C CA . ARG B 1 114 ? -32.597 19.834 -29.927 1.00 33.99 114 ARG B CA 1
ATOM 2877 C C . ARG B 1 114 ? -33.250 18.578 -30.494 1.00 30.99 114 ARG B C 1
ATOM 2878 O O . ARG B 1 114 ? -33.029 18.232 -31.653 1.00 29.54 114 ARG B O 1
ATOM 2886 N N . PRO B 1 115 ? -34.065 17.897 -29.671 1.00 29.72 115 PRO B N 1
ATOM 2887 C CA . PRO B 1 115 ? -34.722 16.644 -30.064 1.00 33.04 115 PRO B CA 1
ATOM 2888 C C . PRO B 1 115 ? -35.467 16.744 -31.393 1.00 35.11 115 PRO B C 1
ATOM 2889 O O . PRO B 1 115 ? -35.366 15.841 -32.225 1.00 35.51 115 PRO B O 1
ATOM 2893 N N . ARG B 1 116 ? -36.207 17.829 -31.590 1.00 28.64 116 ARG B N 1
ATOM 2894 C CA . ARG B 1 116 ? -36.975 18.010 -32.814 1.00 30.72 116 ARG B CA 1
ATOM 2895 C C . ARG B 1 116 ? -36.081 18.113 -34.052 1.00 29.03 116 ARG B C 1
ATOM 2896 O O . ARG B 1 116 ? -36.414 17.589 -35.117 1.00 31.11 116 ARG B O 1
ATOM 2904 N N . VAL B 1 117 ? -34.955 18.805 -33.916 1.00 30.70 117 VAL B N 1
ATOM 2905 C CA . VAL B 1 117 ? -33.995 18.910 -35.007 1.00 30.99 117 VAL B CA 1
ATOM 2906 C C . VAL B 1 117 ? -33.400 17.535 -35.308 1.00 27.49 117 VAL B C 1
ATOM 2907 O O . VAL B 1 117 ? -33.226 17.159 -36.469 1.00 30.28 117 VAL B O 1
ATOM 2919 N N . ARG B 1 119 ? -34.847 14.616 -34.901 1.00 34.66 119 ARG B N 1
ATOM 2920 C CA . ARG B 1 119 ? -35.850 13.820 -35.608 1.00 36.25 119 ARG B CA 1
ATOM 2921 C C . ARG B 1 119 ? -35.966 14.231 -37.069 1.00 35.14 119 ARG B C 1
ATOM 2922 O O . ARG B 1 119 ? -35.944 13.385 -37.966 1.00 33.51 119 ARG B O 1
ATOM 2930 N N . GLU B 1 120 ? -36.102 15.532 -37.303 1.00 26.81 120 GLU B N 1
ATOM 2931 C CA . GLU B 1 120 ? -36.295 16.039 -38.654 1.00 33.72 120 GLU B CA 1
ATOM 2932 C C . GLU B 1 120 ? -35.057 15.839 -39.520 1.00 32.95 120 GLU B C 1
ATOM 2933 O O . GLU B 1 120 ? -35.171 15.528 -40.705 1.00 32.61 120 GLU B O 1
ATOM 2939 N N . ALA B 1 121 ? -33.877 16.014 -38.926 1.00 33.05 121 ALA B N 1
ATOM 2940 C CA . ALA B 1 121 ? -32.624 15.797 -39.643 1.00 29.18 121 ALA B CA 1
ATOM 2941 C C . ALA B 1 121 ? -32.469 14.332 -40.044 1.00 29.33 121 ALA B C 1
ATOM 2942 O O . ALA B 1 121 ? -32.085 14.023 -41.170 1.00 27.86 121 ALA B O 1
ATOM 2944 N N . VAL B 1 122 ? -32.753 13.426 -39.117 1.00 29.09 122 VAL B N 1
ATOM 2945 C CA . VAL B 1 122 ? -32.639 12.010 -39.433 1.00 28.93 122 VAL B CA 1
ATOM 2946 C C . VAL B 1 122 ? -33.671 11.624 -40.493 1.00 29.92 122 VAL B C 1
ATOM 2947 O O . VAL B 1 122 ? -33.351 10.906 -41.443 1.00 29.57 122 VAL B O 1
ATOM 2951 N N . ASN B 1 123 ? -34.897 12.120 -40.345 1.00 28.42 123 ASN B N 1
ATOM 2952 C CA . ASN B 1 123 ? -35.936 11.855 -41.339 1.00 36.46 123 ASN B CA 1
ATOM 2953 C C . ASN B 1 123 ? -35.517 12.353 -42.714 1.00 40.49 123 ASN B C 1
ATOM 2954 O O . ASN B 1 123 ? -35.980 11.851 -43.738 1.00 44.80 123 ASN B O 1
ATOM 2959 N N . THR B 1 124 ? -34.630 13.343 -42.729 1.00 38.37 124 THR B N 1
ATOM 2960 C CA . THR B 1 124 ? -34.197 13.966 -43.972 1.00 35.60 124 THR B CA 1
ATOM 2961 C C . THR B 1 124 ? -32.966 13.280 -44.551 1.00 37.75 124 THR B C 1
ATOM 2962 O O . THR B 1 124 ? -32.643 13.455 -45.724 1.00 41.61 124 THR B O 1
ATOM 2966 N N . GLY B 1 125 ? -32.274 12.497 -43.733 1.00 35.28 125 GLY B N 1
ATOM 2967 C CA . GLY B 1 125 ? -31.140 11.746 -44.234 1.00 33.39 125 GLY B CA 1
ATOM 2968 C C . GLY B 1 125 ? -29.915 11.679 -43.343 1.00 31.15 125 GLY B C 1
ATOM 2969 O O . GLY B 1 125 ? -28.968 10.965 -43.666 1.00 25.76 125 GLY B O 1
ATOM 2970 N N . ALA B 1 126 ? -29.908 12.415 -42.235 1.00 27.15 126 ALA B N 1
ATOM 2971 C CA . ALA B 1 126 ? -28.789 12.304 -41.297 1.00 28.97 126 ALA B CA 1
ATOM 2972 C C . ALA B 1 126 ? -28.678 10.867 -40.784 1.00 29.33 126 ALA B C 1
ATOM 2973 O O . ALA B 1 126 ? -29.685 10.243 -40.460 1.00 29.35 126 ALA B O 1
ATOM 2975 N N . ASP B 1 127 ? -27.449 10.357 -40.716 1.00 26.35 127 ASP B N 1
ATOM 2976 C CA . ASP B 1 127 ? -27.185 8.987 -40.282 1.00 25.84 127 ASP B CA 1
ATOM 2977 C C . ASP B 1 127 ? -26.830 8.921 -38.800 1.00 29.08 127 ASP B C 1
ATOM 2978 O O . ASP B 1 127 ? -26.964 7.873 -38.160 1.00 24.94 127 ASP B O 1
ATOM 2991 N N . ILE B 1 129 ? -26.125 11.540 -34.936 1.00 21.34 129 ILE B N 1
ATOM 2992 C CA . ILE B 1 129 ? -26.322 12.778 -34.198 1.00 23.19 129 ILE B CA 1
ATOM 2993 C C . ILE B 1 129 ? -25.083 13.118 -33.367 1.00 25.52 129 ILE B C 1
ATOM 2994 O O . ILE B 1 129 ? -24.528 12.264 -32.673 1.00 24.76 129 ILE B O 1
ATOM 2999 N N . ASN B 1 130 ? -24.644 14.368 -33.464 1.00 19.98 130 ASN B N 1
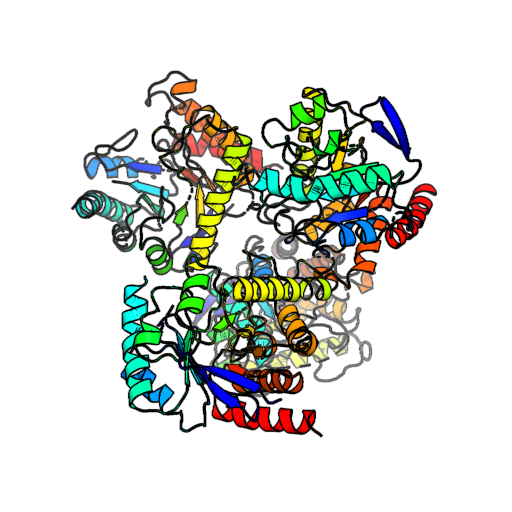ATOM 3000 C CA . ASN B 1 130 ? -23.501 14.845 -32.703 1.00 23.48 130 ASN B CA 1
ATOM 3001 C C . ASN B 1 130 ? -23.973 15.885 -31.696 1.00 22.32 130 ASN B C 1
ATOM 3002 O O . ASN B 1 130 ? -24.351 16.996 -32.072 1.00 21.77 130 ASN B O 1
ATOM 3007 N N . ASP B 1 131 ? -23.974 15.519 -30.418 1.00 21.23 131 ASP B N 1
ATOM 3008 C CA . ASP B 1 131 ? -24.482 16.423 -29.391 1.00 23.97 131 ASP B CA 1
ATOM 3009 C C . ASP B 1 131 ? -23.396 16.920 -28.438 1.00 23.90 131 ASP B C 1
ATOM 3010 O O . ASP B 1 131 ? -22.853 16.160 -27.636 1.00 26.20 131 ASP B O 1
ATOM 3015 N N . GLN B 1 132 ? -23.109 18.215 -28.529 1.00 16.99 132 GLN B N 1
ATOM 3016 C CA . GLN B 1 132 ? -22.123 18.860 -27.681 1.00 20.59 132 GLN B CA 1
ATOM 3017 C C . GLN B 1 132 ? -22.578 18.830 -26.234 1.00 23.95 132 GLN B C 1
ATOM 3018 O O . GLN B 1 132 ? -21.781 19.055 -25.325 1.00 24.25 132 GLN B O 1
ATOM 3024 N N . ARG B 1 133 ? -23.868 18.575 -26.026 1.00 21.00 133 ARG B N 1
ATOM 3025 C CA . ARG B 1 133 ? -24.444 18.580 -24.685 1.00 23.17 133 ARG B CA 1
ATOM 3026 C C . ARG B 1 133 ? -24.768 17.169 -24.217 1.00 26.14 133 ARG B C 1
ATOM 3027 O O . ARG B 1 133 ? -25.399 16.979 -23.177 1.00 24.47 133 ARG B O 1
ATOM 3035 N N . ALA B 1 134 ? -24.336 16.184 -24.998 1.00 23.05 134 ALA B N 1
ATOM 3036 C CA . ALA B 1 134 ? -24.443 14.780 -24.609 1.00 19.61 134 ALA B CA 1
ATOM 3037 C C . ALA B 1 134 ? -25.856 14.369 -24.212 1.00 23.36 134 ALA B C 1
ATOM 3038 O O . ALA B 1 134 ? -26.043 13.661 -23.222 1.00 28.68 134 ALA B O 1
ATOM 3040 N N . LEU B 1 135 ? -26.838 14.815 -24.989 1.00 24.24 135 LEU B N 1
ATOM 3041 C CA . LEU B 1 135 ? -28.239 14.446 -24.778 1.00 30.17 135 LEU B CA 1
ATOM 3042 C C . LEU B 1 135 ? -28.776 14.885 -23.410 1.00 36.07 135 LEU B C 1
ATOM 3043 O O . LEU B 1 135 ? -29.562 14.173 -22.781 1.00 35.38 135 LEU B O 1
ATOM 3048 N N . GLN B 1 136 ? -28.357 16.066 -22.963 1.00 38.92 136 GLN B N 1
ATOM 3049 C CA . GLN B 1 136 ? -28.800 16.604 -21.679 1.00 41.72 136 GLN B CA 1
ATOM 3050 C C . GLN B 1 136 ? -30.157 17.276 -21.790 1.00 40.89 136 GLN B C 1
ATOM 3051 O O . GLN B 1 136 ? -30.904 17.341 -20.816 1.00 41.01 136 GLN B O 1
ATOM 3057 N N . LEU B 1 137 ? -30.469 17.788 -22.974 1.00 41.42 137 LEU B N 1
ATOM 3058 C CA . LEU B 1 137 ? -31.726 18.492 -23.183 1.00 50.58 137 LEU B CA 1
ATOM 3059 C C . LEU B 1 137 ? -32.903 17.526 -23.101 1.00 50.93 137 LEU B C 1
ATOM 3060 O O . LEU B 1 137 ? -32.930 16.503 -23.783 1.00 48.21 137 LEU B O 1
ATOM 3065 N N . ASP B 1 138 ? -33.870 17.853 -22.252 1.00 54.81 138 ASP B N 1
ATOM 3066 C CA . ASP B 1 138 ? -35.026 16.989 -22.038 1.00 60.35 138 ASP B CA 1
ATOM 3067 C C . ASP B 1 138 ? -35.574 16.413 -23.344 1.00 55.15 138 ASP B C 1
ATOM 3068 O O . ASP B 1 138 ? -35.765 17.139 -24.319 1.00 56.84 138 ASP B O 1
ATOM 3073 N N . ASP B 1 139 ? -35.811 15.104 -23.347 1.00 49.53 139 ASP B N 1
ATOM 3074 C CA . ASP B 1 139 ? -36.337 14.385 -24.510 1.00 46.34 139 ASP B CA 1
ATOM 3075 C C . ASP B 1 139 ? -35.252 13.912 -25.482 1.00 36.41 139 ASP B C 1
ATOM 3076 O O . ASP B 1 139 ? -35.527 13.137 -26.393 1.00 34.96 139 ASP B O 1
ATOM 3081 N N . ALA B 1 140 ? -34.021 14.374 -25.287 1.00 33.76 140 ALA B N 1
ATOM 3082 C CA . ALA B 1 140 ? -32.932 13.990 -26.175 1.00 30.32 140 ALA B CA 1
ATOM 3083 C C . ALA B 1 140 ? -32.665 12.484 -26.100 1.00 32.60 140 ALA B C 1
ATOM 3084 O O . ALA B 1 140 ? -32.604 11.799 -27.125 1.00 29.10 140 ALA B O 1
ATOM 3086 N N . LEU B 1 141 ? -32.531 11.974 -24.880 1.00 32.64 141 LEU B N 1
ATOM 3087 C CA . LEU B 1 141 ? -32.268 10.558 -24.651 1.00 35.55 141 LEU B CA 1
ATOM 3088 C C . LEU B 1 141 ? -33.309 9.654 -25.301 1.00 36.27 141 LEU B C 1
ATOM 3089 O O . LEU B 1 141 ? -32.971 8.720 -26.030 1.00 35.26 141 LEU B O 1
ATOM 3094 N N . THR B 1 142 ? -34.578 9.922 -25.023 1.00 37.15 142 THR B N 1
ATOM 3095 C CA . THR B 1 142 ? -35.642 9.090 -25.560 1.00 36.97 142 THR B CA 1
ATOM 3096 C C . THR B 1 142 ? -35.702 9.205 -27.078 1.00 32.98 142 THR B C 1
ATOM 3097 O O . THR B 1 142 ? -36.039 8.246 -27.766 1.00 34.10 142 THR B O 1
ATOM 3101 N N . THR B 1 143 ? -35.363 10.381 -27.596 1.00 34.73 143 THR B N 1
ATOM 3102 C CA . THR B 1 143 ? -35.400 10.617 -29.036 1.00 33.13 143 THR B CA 1
ATOM 3103 C C . THR B 1 143 ? -34.328 9.821 -29.769 1.00 29.05 143 THR B C 1
ATOM 3104 O O . THR B 1 143 ? -34.608 9.190 -30.788 1.00 29.35 143 THR B O 1
ATOM 3108 N N . VAL B 1 144 ? -33.099 9.863 -29.257 1.00 27.35 144 VAL B N 1
ATOM 3109 C CA . VAL B 1 144 ? -31.995 9.132 -29.872 1.00 29.37 144 VAL B CA 1
ATOM 3110 C C . VAL B 1 144 ? -32.202 7.624 -29.774 1.00 29.92 144 VAL B C 1
ATOM 3111 O O . VAL B 1 144 ? -31.865 6.875 -30.692 1.00 31.15 144 VAL B O 1
ATOM 3115 N N . SER B 1 145 ? -32.750 7.179 -28.652 1.00 29.04 145 SER B N 1
ATOM 3116 C CA . SER B 1 145 ? -33.011 5.759 -28.468 1.00 29.74 145 SER B CA 1
ATOM 3117 C C . SER B 1 145 ? -34.017 5.264 -29.504 1.00 31.63 145 SER B C 1
ATOM 3118 O O . SER B 1 145 ? -33.866 4.179 -30.068 1.00 32.62 145 SER B O 1
ATOM 3121 N N . ALA B 1 146 ? -35.045 6.067 -29.756 1.00 28.78 146 ALA B N 1
ATOM 3122 C CA . ALA B 1 146 ? -36.088 5.674 -30.702 1.00 33.58 146 ALA B CA 1
ATOM 3123 C C . ALA B 1 146 ? -35.590 5.752 -32.145 1.00 34.33 146 ALA B C 1
ATOM 3124 O O . ALA B 1 146 ? -36.002 4.966 -32.993 1.00 35.61 146 ALA B O 1
ATOM 3126 N N . LEU B 1 147 ? -34.698 6.702 -32.418 1.00 32.59 147 LEU B N 1
ATOM 3127 C CA . LEU B 1 147 ? -34.174 6.899 -33.766 1.00 28.69 147 LEU B CA 1
ATOM 3128 C C . LEU B 1 147 ? -33.187 5.806 -34.166 1.00 32.63 147 LEU B C 1
ATOM 3129 O O . LEU B 1 147 ? -32.993 5.537 -35.357 1.00 31.39 147 LEU B O 1
ATOM 3134 N N . LYS B 1 148 ? -32.561 5.193 -33.164 1.00 27.85 148 LYS B N 1
ATOM 3135 C CA . LYS B 1 148 ? -31.610 4.102 -33.374 1.00 31.72 148 LYS B CA 1
ATOM 3136 C C . LYS B 1 148 ? -30.361 4.506 -34.150 1.00 27.75 148 LYS B C 1
ATOM 3137 O O . LYS B 1 148 ? -29.693 3.652 -34.734 1.00 28.11 148 LYS B O 1
ATOM 3143 N N . THR B 1 149 ? -30.041 5.798 -34.157 1.00 28.26 149 THR B N 1
ATOM 3144 C CA . THR B 1 149 ? -28.823 6.275 -34.809 1.00 28.46 149 THR B CA 1
ATOM 3145 C C . THR B 1 149 ? -27.660 6.308 -33.833 1.00 26.66 149 THR B C 1
ATOM 3146 O O . THR B 1 149 ? -27.860 6.437 -32.625 1.00 27.13 149 THR B O 1
ATOM 3150 N N . PRO B 1 150 ? -26.434 6.189 -34.355 1.00 26.07 150 PRO B N 1
ATOM 3151 C CA . PRO B 1 150 ? -25.264 6.450 -33.518 1.00 24.10 150 PRO B CA 1
ATOM 3152 C C . PRO B 1 150 ? -25.336 7.875 -32.983 1.00 23.55 150 PRO B C 1
ATOM 3153 O O . PRO B 1 150 ? -25.970 8.738 -33.600 1.00 23.50 150 PRO B O 1
ATOM 3157 N N . VAL B 1 151 ? -24.701 8.113 -31.843 1.00 24.58 151 VAL B N 1
ATOM 3158 C CA . VAL B 1 151 ? -24.674 9.444 -31.254 1.00 19.99 151 VAL B CA 1
ATOM 3159 C C . VAL B 1 151 ? -23.295 9.708 -30.652 1.00 22.93 151 VAL B C 1
ATOM 3160 O O . VAL B 1 151 ? -22.708 8.827 -30.011 1.00 23.38 151 VAL B O 1
ATOM 3164 N N . CYS B 1 152 ? -22.762 10.902 -30.894 1.00 20.13 152 CYS B N 1
ATOM 3165 C CA . CYS B 1 152 ? -21.529 11.328 -30.237 1.00 18.76 152 CYS B CA 1
ATOM 3166 C C . CYS B 1 152 ? -21.892 12.125 -28.996 1.00 21.41 152 CYS B C 1
ATOM 3167 O O . CYS B 1 152 ? -22.655 13.088 -29.076 1.00 22.82 152 CYS B O 1
ATOM 3170 N N . LEU B 1 153 ? -21.360 11.697 -27.856 1.00 19.58 153 LEU B N 1
ATOM 3171 C CA . LEU B 1 153 ? -21.533 12.389 -26.584 1.00 20.19 153 LEU B CA 1
ATOM 3172 C C . LEU B 1 153 ? -20.268 13.173 -26.274 1.00 19.24 153 LEU B C 1
ATOM 3173 O O . LEU B 1 153 ? -19.214 12.590 -26.022 1.00 21.57 153 LEU B O 1
ATOM 3186 N N . HIS B 1 155 ? -18.104 15.852 -23.884 1.00 16.00 155 HIS B N 1
ATOM 3187 C CA . HIS B 1 155 ? -18.105 16.372 -22.531 1.00 17.54 155 HIS B CA 1
ATOM 3188 C C . HIS B 1 155 ? -18.227 17.882 -22.584 1.00 20.72 155 HIS B C 1
ATOM 3189 O O . HIS B 1 155 ? -17.553 18.546 -23.372 1.00 21.62 155 HIS B O 1
ATOM 3196 N N . PHE B 1 156 ? -19.070 18.416 -21.718 1.00 21.65 156 PHE B N 1
ATOM 3197 C CA . PHE B 1 156 ? -19.279 19.856 -21.643 1.00 23.19 156 PHE B CA 1
ATOM 3198 C C . PHE B 1 156 ? -19.239 20.222 -20.169 1.00 23.12 156 PHE B C 1
ATOM 3199 O O . PHE B 1 156 ? -20.151 19.876 -19.424 1.00 26.87 156 PHE B O 1
ATOM 3207 N N . PRO B 1 157 ? -18.144 20.864 -19.729 1.00 24.94 157 PRO B N 1
ATOM 3208 C CA . PRO B 1 157 ? -17.983 21.190 -18.306 1.00 25.17 157 PRO B CA 1
ATOM 3209 C C . PRO B 1 157 ? -19.074 22.139 -17.834 1.00 28.08 157 PRO B C 1
ATOM 3210 O O . PRO B 1 157 ? -19.648 22.847 -18.660 1.00 32.19 157 PRO B O 1
ATOM 3214 N N . SER B 1 158 ? -19.359 22.147 -16.535 1.00 34.72 158 SER B N 1
ATOM 3215 C CA . SER B 1 158 ? -20.355 23.064 -15.990 1.00 42.64 158 SER B CA 1
ATOM 3216 C C . SER B 1 158 ? -19.955 24.485 -16.355 1.00 42.16 158 SER B C 1
ATOM 3217 O O . SER B 1 158 ? -18.776 24.826 -16.319 1.00 38.98 158 SER B O 1
ATOM 3220 N N . GLU B 1 159 ? -20.928 25.312 -16.721 1.00 50.08 159 GLU B N 1
ATOM 3221 C CA . GLU B 1 159 ? -20.618 26.675 -17.148 1.00 57.36 159 GLU B CA 1
ATOM 3222 C C . GLU B 1 159 ? -20.164 27.555 -15.988 1.00 49.39 159 GLU B C 1
ATOM 3223 O O . GLU B 1 159 ? -19.723 28.686 -16.192 1.00 48.53 159 GLU B O 1
ATOM 3229 N N . THR B 1 160 ? -20.266 27.024 -14.775 1.00 44.75 160 THR B N 1
ATOM 3230 C CA . THR B 1 160 ? -19.773 27.716 -13.595 1.00 50.51 160 THR B CA 1
ATOM 3231 C C . THR B 1 160 ? -18.287 27.429 -13.397 1.00 46.95 160 THR B C 1
ATOM 3232 O O . THR B 1 160 ? -17.640 28.025 -12.533 1.00 43.50 160 THR B O 1
ATOM 3236 N N . ARG B 1 161 ? -17.749 26.517 -14.204 1.00 42.03 161 ARG B N 1
ATOM 3237 C CA . ARG B 1 161 ? -16.353 26.119 -14.061 1.00 41.26 161 ARG B CA 1
ATOM 3238 C C . ARG B 1 161 ? -15.370 27.241 -14.381 1.00 39.12 161 ARG B C 1
ATOM 3239 O O . ARG B 1 161 ? -15.562 28.020 -15.316 1.00 41.30 161 ARG B O 1
ATOM 3247 N N . LYS B 1 162 ? -14.310 27.311 -13.588 1.00 32.44 162 LYS B N 1
ATOM 3248 C CA . LYS B 1 162 ? -13.237 28.255 -13.831 1.00 28.61 162 LYS B CA 1
ATOM 3249 C C . LYS B 1 162 ? -11.966 27.483 -14.175 1.00 29.03 162 LYS B C 1
ATOM 3250 O O . LYS B 1 162 ? -11.375 26.833 -13.317 1.00 31.37 162 LYS B O 1
ATOM 3256 N N . PRO B 1 163 ? -11.562 27.533 -15.449 1.00 24.70 163 PRO B N 1
ATOM 3257 C CA . PRO B 1 163 ? -10.354 26.831 -15.891 1.00 23.84 163 PRO B CA 1
ATOM 3258 C C . PRO B 1 163 ? -9.174 27.153 -14.978 1.00 19.92 163 PRO B C 1
ATOM 3259 O O . PRO B 1 163 ? -9.037 28.285 -14.516 1.00 19.69 163 PRO B O 1
ATOM 3263 N N . GLY B 1 164 ? -8.358 26.143 -14.683 1.00 18.06 164 GLY B N 1
ATOM 3264 C CA . GLY B 1 164 ? -7.193 26.324 -13.838 1.00 17.76 164 GLY B CA 1
ATOM 3265 C C . GLY B 1 164 ? -7.459 26.289 -12.340 1.00 16.88 164 GLY B C 1
ATOM 3266 O O . GLY B 1 164 ? -6.520 26.340 -11.555 1.00 21.78 164 GLY B O 1
ATOM 3267 N N . SER B 1 165 ? -8.720 26.210 -11.935 1.00 20.02 165 SER B N 1
ATOM 3268 C CA . SER B 1 165 ? -9.037 26.242 -10.502 1.00 26.87 165 SER B CA 1
ATOM 3269 C C . SER B 1 165 ? -8.874 24.887 -9.807 1.00 30.89 165 SER B C 1
ATOM 3270 O O . SER B 1 165 ? -8.962 24.803 -8.581 1.00 27.69 165 SER B O 1
ATOM 3273 N N . THR B 1 166 ? -8.652 23.834 -10.593 1.00 26.25 166 THR B N 1
ATOM 3274 C CA . THR B 1 166 ? -8.277 22.529 -10.054 1.00 30.63 166 THR B CA 1
ATOM 3275 C C . THR B 1 166 ? -7.063 22.021 -10.829 1.00 25.92 166 THR B C 1
ATOM 3276 O O . THR B 1 166 ? -6.827 22.454 -11.957 1.00 27.50 166 THR B O 1
ATOM 3280 N N . THR B 1 167 ? -6.289 21.121 -10.227 1.00 23.13 167 THR B N 1
ATOM 3281 C CA . THR B 1 167 ? -5.147 20.515 -10.915 1.00 24.49 167 THR B CA 1
ATOM 3282 C C . THR B 1 167 ? -5.613 19.751 -12.134 1.00 18.78 167 THR B C 1
ATOM 3283 O O . THR B 1 167 ? -6.776 19.365 -12.217 1.00 15.68 167 THR B O 1
ATOM 3287 N N . HIS B 1 168 ? -4.696 19.532 -13.075 1.00 14.96 168 HIS B N 1
ATOM 3288 C CA . HIS B 1 168 ? -4.995 18.763 -14.279 1.00 16.34 168 HIS B CA 1
ATOM 3289 C C . HIS B 1 168 ? -5.530 17.356 -13.978 1.00 16.13 168 HIS B C 1
ATOM 3290 O O . HIS B 1 168 ? -6.546 16.941 -14.532 1.00 13.20 168 HIS B O 1
ATOM 3297 N N . PHE B 1 169 ? -4.833 16.618 -13.119 1.00 12.31 169 PHE B N 1
ATOM 3298 C CA . PHE B 1 169 ? -5.242 15.250 -12.789 1.00 14.96 169 PHE B CA 1
ATOM 3299 C C . PHE B 1 169 ? -6.671 15.209 -12.246 1.00 15.83 169 PHE B C 1
ATOM 3300 O O . PHE B 1 169 ? -7.494 14.405 -12.670 1.00 14.37 169 PHE B O 1
ATOM 3308 N N . TYR B 1 170 ? -6.950 16.088 -11.295 1.00 16.39 170 TYR B N 1
ATOM 3309 C CA . TYR B 1 170 ? -8.270 16.193 -10.694 1.00 14.91 170 TYR B CA 1
ATOM 3310 C C . TYR B 1 170 ? -9.332 16.477 -11.749 1.00 16.18 170 TYR B C 1
ATOM 3311 O O . TYR B 1 170 ? -10.386 15.835 -11.768 1.00 16.10 170 TYR B O 1
ATOM 3320 N N . PHE B 1 171 ? -9.052 17.439 -12.628 1.00 13.46 171 PHE B N 1
ATOM 3321 C CA . PHE B 1 171 ? -10.004 17.812 -13.662 1.00 15.72 171 PHE B CA 1
ATOM 3322 C C . PHE B 1 171 ? -10.298 16.633 -14.572 1.00 13.68 171 PHE B C 1
ATOM 3323 O O . PHE B 1 171 ? -11.458 16.358 -14.883 1.00 15.60 171 PHE B O 1
ATOM 3331 N N . LEU B 1 172 ? -9.244 15.936 -14.986 1.00 13.76 172 LEU B N 1
ATOM 3332 C CA . LEU B 1 172 ? -9.387 14.767 -15.856 1.00 12.84 172 LEU B CA 1
ATOM 3333 C C . LEU B 1 172 ? -10.304 13.698 -15.251 1.00 15.21 172 LEU B C 1
ATOM 3334 O O . LEU B 1 172 ? -11.142 13.142 -15.955 1.00 16.57 172 LEU B O 1
ATOM 3339 N N . GLN B 1 173 ? -10.143 13.398 -13.960 1.00 16.48 173 GLN B N 1
ATOM 3340 C CA . GLN B 1 173 ? -11.007 12.398 -13.322 1.00 16.93 173 GLN B CA 1
ATOM 3341 C C . GLN B 1 173 ? -12.474 12.806 -13.428 1.00 17.58 173 GLN B C 1
ATOM 3342 O O . GLN B 1 173 ? -13.343 11.960 -13.659 1.00 14.10 173 GLN B O 1
ATOM 3348 N N . SER B 1 174 ? -12.748 14.097 -13.242 1.00 18.68 174 SER B N 1
ATOM 3349 C CA . SER B 1 174 ? -14.125 14.584 -13.293 1.00 18.12 174 SER B CA 1
ATOM 3350 C C . SER B 1 174 ? -14.683 14.530 -14.717 1.00 19.46 174 SER B C 1
ATOM 3351 O O . SER B 1 174 ? -15.862 14.255 -14.911 1.00 18.35 174 SER B O 1
ATOM 3354 N N . VAL B 1 175 ? -13.836 14.785 -15.709 1.00 11.76 175 VAL B N 1
ATOM 3355 C CA . VAL B 1 175 ? -14.264 14.674 -17.097 1.00 13.02 175 VAL B CA 1
ATOM 3356 C C . VAL B 1 175 ? -14.618 13.219 -17.446 1.00 16.37 175 VAL B C 1
ATOM 3357 O O . VAL B 1 175 ? -15.673 12.948 -18.030 1.00 16.49 175 VAL B O 1
ATOM 3361 N N . LYS B 1 176 ? -13.745 12.285 -17.080 1.00 12.14 176 LYS B N 1
ATOM 3362 C CA . LYS B 1 176 ? -14.021 10.868 -17.345 1.00 14.77 176 LYS B CA 1
ATOM 3363 C C . LYS B 1 176 ? -15.263 10.383 -16.591 1.00 15.97 176 LYS B C 1
ATOM 3364 O O . LYS B 1 176 ? -16.107 9.685 -17.145 1.00 15.85 176 LYS B O 1
ATOM 3370 N N . LYS B 1 177 ? -15.387 10.768 -15.331 1.00 16.37 177 LYS B N 1
ATOM 3371 C CA . LYS B 1 177 ? -16.557 10.380 -14.540 1.00 18.50 177 LYS B CA 1
ATOM 3372 C C . LYS B 1 177 ? -17.863 10.870 -15.171 1.00 21.21 177 LYS B C 1
ATOM 3373 O O . LYS B 1 177 ? -18.851 10.129 -15.242 1.00 17.95 177 LYS B O 1
ATOM 3379 N N . GLU B 1 178 ? -17.868 12.121 -15.634 1.00 19.26 178 GLU B N 1
ATOM 3380 C CA . GLU B 1 178 ? -19.065 12.706 -16.233 1.00 16.87 178 GLU B CA 1
ATOM 3381 C C . GLU B 1 178 ? -19.405 12.075 -17.584 1.00 20.64 178 GLU B C 1
ATOM 3382 O O . GLU B 1 178 ? -20.574 11.837 -17.886 1.00 19.21 178 GLU B O 1
ATOM 3388 N N . LEU B 1 179 ? -18.386 11.797 -18.390 1.00 18.23 179 LEU B N 1
ATOM 3389 C CA . LEU B 1 179 ? -18.592 11.046 -19.623 1.00 19.75 179 LEU B CA 1
ATOM 3390 C C . LEU B 1 179 ? -19.147 9.649 -19.350 1.00 20.00 179 LEU B C 1
ATOM 3391 O O . LEU B 1 179 ? -20.044 9.188 -20.057 1.00 22.78 179 LEU B O 1
ATOM 3396 N N . GLN B 1 180 ? -18.622 8.974 -18.331 1.00 16.05 180 GLN B N 1
ATOM 3397 C CA . GLN B 1 180 ? -19.136 7.641 -17.979 1.00 17.78 180 GLN B CA 1
ATOM 3398 C C . GLN B 1 180 ? -20.618 7.702 -17.606 1.00 20.11 180 GLN B C 1
ATOM 3399 O O . GLN B 1 180 ? -21.402 6.832 -17.985 1.00 21.03 180 GLN B O 1
ATOM 3405 N N . GLU B 1 181 ? -20.993 8.732 -16.855 1.00 23.07 181 GLU B N 1
ATOM 3406 C CA . GLU B 1 181 ? -22.387 8.945 -16.476 1.00 26.36 181 GLU B CA 1
ATOM 3407 C C . GLU B 1 181 ? -23.294 9.186 -17.686 1.00 24.75 181 GLU B C 1
ATOM 3408 O O . GLU B 1 181 ? -24.424 8.688 -17.729 1.00 24.41 181 GLU B O 1
ATOM 3414 N N . SER B 1 182 ? -22.803 9.944 -18.665 1.00 18.83 182 SER B N 1
ATOM 3415 C CA . SER B 1 182 ? -23.539 10.135 -19.918 1.00 19.60 182 SER B CA 1
ATOM 3416 C C . SER B 1 182 ? -23.704 8.809 -20.663 1.00 21.78 182 SER B C 1
ATOM 3417 O O . SER B 1 182 ? -24.774 8.510 -21.186 1.00 23.26 182 SER B O 1
ATOM 3420 N N . ILE B 1 183 ? -22.640 8.018 -20.708 1.00 19.97 183 ILE B N 1
ATOM 3421 C CA . ILE B 1 183 ? -22.704 6.697 -21.337 1.00 19.37 183 ILE B CA 1
ATOM 3422 C C . ILE B 1 183 ? -23.742 5.826 -20.640 1.00 21.49 183 ILE B C 1
ATOM 3423 O O . ILE B 1 183 ? -24.543 5.166 -21.295 1.00 24.41 183 ILE B O 1
ATOM 3428 N N . GLN B 1 184 ? -23.747 5.844 -19.310 1.00 22.00 184 GLN B N 1
ATOM 3429 C CA . GLN B 1 184 ? -24.694 5.028 -18.549 1.00 29.64 184 GLN B CA 1
ATOM 3430 C C . GLN B 1 184 ? -26.153 5.446 -18.767 1.00 28.88 184 GLN B C 1
ATOM 3431 O O . GLN B 1 184 ? -27.042 4.596 -18.838 1.00 30.08 184 GLN B O 1
ATOM 3437 N N . ARG B 1 185 ? -26.390 6.751 -18.878 1.00 26.25 185 ARG B N 1
ATOM 3438 C CA . ARG B 1 185 ? -27.713 7.283 -19.208 1.00 28.85 185 ARG B CA 1
ATOM 3439 C C . ARG B 1 185 ? -28.197 6.780 -20.563 1.00 30.91 185 ARG B C 1
ATOM 3440 O O . ARG B 1 185 ? -29.368 6.435 -20.730 1.00 32.32 185 ARG B O 1
ATOM 3448 N N . CYS B 1 186 ? -27.296 6.766 -21.538 1.00 25.07 186 CYS B N 1
ATOM 3449 C CA . CYS B 1 186 ? -27.634 6.285 -22.868 1.00 23.08 186 CYS B CA 1
ATOM 3450 C C . CYS B 1 186 ? -28.017 4.816 -22.848 1.00 27.77 186 CYS B C 1
ATOM 3451 O O . CYS B 1 186 ? -29.022 4.424 -23.436 1.00 28.52 186 CYS B O 1
ATOM 3454 N N . LYS B 1 187 ? -27.213 4.005 -22.174 1.00 30.93 187 LYS B N 1
ATOM 3455 C CA . LYS B 1 187 ? -27.478 2.571 -22.115 1.00 32.97 187 LYS B CA 1
ATOM 3456 C C . LYS B 1 187 ? -28.800 2.287 -21.414 1.00 36.12 187 LYS B C 1
ATOM 3457 O O . LYS B 1 187 ? -29.583 1.447 -21.857 1.00 31.29 187 LYS B O 1
ATOM 3463 N N . LYS B 1 188 ? -29.035 2.991 -20.313 1.00 36.01 188 LYS B N 1
ATOM 3464 C CA . LYS B 1 188 ? -30.267 2.836 -19.553 1.00 39.08 188 LYS B CA 1
ATOM 3465 C C . LYS B 1 188 ? -31.483 3.220 -20.390 1.00 35.40 188 LYS B C 1
ATOM 3466 O O . LYS B 1 188 ? -32.551 2.624 -20.260 1.00 36.84 188 LYS B O 1
ATOM 3472 N N . ALA B 1 189 ? -31.318 4.220 -21.248 1.00 29.27 189 ALA B N 1
ATOM 3473 C CA . ALA B 1 189 ? -32.408 4.676 -22.100 1.00 29.93 189 ALA B CA 1
ATOM 3474 C C . ALA B 1 189 ? -32.596 3.762 -23.308 1.00 28.76 189 ALA B C 1
ATOM 3475 O O . ALA B 1 189 ? -33.495 3.970 -24.122 1.00 31.77 189 ALA B O 1
ATOM 3477 N N . GLY B 1 190 ? -31.741 2.753 -23.425 1.00 31.27 190 GLY B N 1
ATOM 3478 C CA . GLY B 1 190 ? -31.895 1.750 -24.463 1.00 29.73 190 GLY B CA 1
ATOM 3479 C C . GLY B 1 190 ? -31.068 1.995 -25.712 1.00 32.55 190 GLY B C 1
ATOM 3480 O O . GLY B 1 190 ? -31.281 1.347 -26.735 1.00 27.27 190 GLY B O 1
ATOM 3481 N N . ILE B 1 191 ? -30.123 2.928 -25.635 1.00 27.96 191 ILE B N 1
ATOM 3482 C CA . ILE B 1 191 ? -29.221 3.176 -26.748 1.00 24.23 191 ILE B CA 1
ATOM 3483 C C . ILE B 1 191 ? -28.141 2.098 -26.783 1.00 26.86 191 ILE B C 1
ATOM 3484 O O . ILE B 1 191 ? -27.483 1.828 -25.775 1.00 26.11 191 ILE B O 1
ATOM 3489 N N . SER B 1 192 ? -27.971 1.479 -27.947 1.00 26.56 192 SER B N 1
ATOM 3490 C CA . SER B 1 192 ? -27.071 0.343 -28.101 1.00 29.17 192 SER B CA 1
ATOM 3491 C C . SER B 1 192 ? -25.605 0.743 -27.982 1.00 27.20 192 SER B C 1
ATOM 3492 O O . SER B 1 192 ? -25.188 1.783 -28.494 1.00 25.98 192 SER B O 1
ATOM 3495 N N . GLU B 1 193 ? -24.821 -0.102 -27.324 1.00 27.24 193 GLU B N 1
ATOM 3496 C CA . GLU B 1 193 ? -23.413 0.198 -27.093 1.00 33.95 193 GLU B CA 1
ATOM 3497 C C . GLU B 1 193 ? -22.636 0.470 -28.381 1.00 31.98 193 GLU B C 1
ATOM 3498 O O . GLU B 1 193 ? -21.702 1.278 -28.388 1.00 30.57 193 GLU B O 1
ATOM 3504 N N . ASP B 1 194 ? -23.008 -0.209 -29.465 1.00 27.22 194 ASP B N 1
ATOM 3505 C CA . ASP B 1 194 ? -22.339 0.002 -30.749 1.00 29.15 194 ASP B CA 1
ATOM 3506 C C . ASP B 1 194 ? -22.858 1.230 -31.495 1.00 28.53 194 ASP B C 1
ATOM 3507 O O . ASP B 1 194 ? -22.607 1.393 -32.689 1.00 27.10 194 ASP B O 1
ATOM 3512 N N . ARG B 1 195 ? -23.572 2.100 -30.787 1.00 26.77 195 ARG B N 1
ATOM 3513 C CA . ARG B 1 195 ? -24.029 3.358 -31.376 1.00 22.41 195 ARG B CA 1
ATOM 3514 C C . ARG B 1 195 ? -23.585 4.574 -30.565 1.00 22.09 195 ARG B C 1
ATOM 3515 O O . ARG B 1 195 ? -24.144 5.656 -30.712 1.00 27.26 195 ARG B O 1
ATOM 3523 N N . ILE B 1 196 ? -22.586 4.391 -29.709 1.00 22.10 196 ILE B N 1
ATOM 3524 C CA . ILE B 1 196 ? -22.117 5.480 -28.859 1.00 24.42 196 ILE B CA 1
ATOM 3525 C C . ILE B 1 196 ? -20.682 5.867 -29.194 1.00 22.27 196 ILE B C 1
ATOM 3526 O O . ILE B 1 196 ? -19.797 5.011 -29.300 1.00 20.08 196 ILE B O 1
ATOM 3531 N N . ILE B 1 197 ? -20.479 7.164 -29.396 1.00 16.76 197 ILE B N 1
ATOM 3532 C CA . ILE B 1 197 ? -19.161 7.746 -29.623 1.00 17.65 197 ILE B CA 1
ATOM 3533 C C . ILE B 1 197 ? -18.960 8.777 -28.520 1.00 16.03 197 ILE B C 1
ATOM 3534 O O . ILE B 1 197 ? -19.917 9.428 -28.108 1.00 18.48 197 ILE B O 1
ATOM 3539 N N . ILE B 1 198 ? -17.736 8.913 -28.019 1.00 15.45 198 ILE B N 1
ATOM 3540 C CA . ILE B 1 198 ? -17.474 9.922 -27.000 1.00 15.62 198 ILE B CA 1
ATOM 3541 C C . ILE B 1 198 ? -16.368 10.880 -27.421 1.00 18.31 198 ILE B C 1
ATOM 3542 O O . ILE B 1 198 ? -15.548 10.567 -28.283 1.00 15.69 198 ILE B O 1
ATOM 3547 N N . ASP B 1 199 ? -16.358 12.047 -26.788 1.00 15.45 199 ASP B N 1
ATOM 3548 C CA . ASP B 1 199 ? -15.515 13.158 -27.201 1.00 14.31 199 ASP B CA 1
ATOM 3549 C C . ASP B 1 199 ? -15.203 13.995 -25.965 1.00 13.89 199 ASP B C 1
ATOM 3550 O O . ASP B 1 199 ? -16.115 14.388 -25.246 1.00 19.00 199 ASP B O 1
ATOM 3555 N N . PRO B 1 200 ? -13.911 14.267 -25.710 1.00 14.39 200 PRO B N 1
ATOM 3556 C CA . PRO B 1 200 ? -13.501 15.038 -24.528 1.00 14.31 200 PRO B CA 1
ATOM 3557 C C . PRO B 1 200 ? -13.894 16.516 -24.622 1.00 13.18 200 PRO B C 1
ATOM 3558 O O . PRO B 1 200 ? -13.804 17.216 -23.629 1.00 18.37 200 PRO B O 1
ATOM 3562 N N . GLY B 1 201 ? -14.302 16.980 -25.797 1.00 13.80 201 GLY B N 1
ATOM 3563 C CA . GLY B 1 201 ? -14.781 18.345 -25.944 1.00 14.68 201 GLY B CA 1
ATOM 3564 C C . GLY B 1 201 ? -13.674 19.389 -25.930 1.00 15.69 201 GLY B C 1
ATOM 3565 O O . GLY B 1 201 ? -13.687 20.319 -25.123 1.00 19.95 201 GLY B O 1
ATOM 3566 N N . PHE B 1 202 ? -12.726 19.250 -26.844 1.00 12.41 202 PHE B N 1
ATOM 3567 C CA . PHE B 1 202 ? -11.600 20.176 -26.914 1.00 10.82 202 PHE B CA 1
ATOM 3568 C C . PHE B 1 202 ? -12.067 21.576 -27.317 1.00 14.30 202 PHE B C 1
ATOM 3569 O O . PHE B 1 202 ? -12.873 21.731 -28.234 1.00 15.03 202 PHE B O 1
ATOM 3577 N N . GLY B 1 203 ? -11.553 22.585 -26.622 1.00 14.79 203 GLY B N 1
ATOM 3578 C CA . GLY B 1 203 ? -11.892 23.970 -26.902 1.00 13.16 203 GLY B CA 1
ATOM 3579 C C . GLY B 1 203 ? -11.770 24.803 -25.647 1.00 14.05 203 GLY B C 1
ATOM 3580 O O . GLY B 1 203 ? -11.692 24.262 -24.536 1.00 15.37 203 GLY B O 1
ATOM 3581 N N . GLN B 1 204 ? -11.733 26.120 -25.818 1.00 13.31 204 GLN B N 1
ATOM 3582 C CA . GLN B 1 204 ? -11.769 27.014 -24.672 1.00 14.31 204 GLN B CA 1
ATOM 3583 C C . GLN B 1 204 ? -13.116 27.736 -24.654 1.00 16.87 204 GLN B C 1
ATOM 3584 O O . GLN B 1 204 ? -14.112 27.200 -25.128 1.00 16.54 204 GLN B O 1
ATOM 3590 N N . GLY B 1 205 ? -13.157 28.943 -24.107 1.00 17.26 205 GLY B N 1
ATOM 3591 C CA . GLY B 1 205 ? -14.395 29.706 -24.111 1.00 21.02 205 GLY B CA 1
ATOM 3592 C C . GLY B 1 205 ? -15.485 28.986 -23.347 1.00 18.40 205 GLY B C 1
ATOM 3593 O O . GLY B 1 205 ? -15.284 28.573 -22.208 1.00 21.12 205 GLY B O 1
ATOM 3594 N N . ASN B 1 206 ? -16.645 28.813 -23.968 1.00 19.55 206 ASN B N 1
ATOM 3595 C CA . ASN B 1 206 ? -17.740 28.136 -23.284 1.00 22.61 206 ASN B CA 1
ATOM 3596 C C . ASN B 1 206 ? -17.484 26.641 -23.074 1.00 19.69 206 ASN B C 1
ATOM 3597 O O . ASN B 1 206 ? -18.242 25.981 -22.375 1.00 19.63 206 ASN B O 1
ATOM 3602 N N . TYR B 1 207 ? -16.423 26.108 -23.674 1.00 16.74 207 TYR B N 1
ATOM 3603 C CA . TYR B 1 207 ? -16.041 24.713 -23.397 1.00 17.93 207 TYR B CA 1
ATOM 3604 C C . TYR B 1 207 ? -15.320 24.565 -22.048 1.00 20.55 207 TYR B C 1
ATOM 3605 O O . TYR B 1 207 ? -14.899 23.463 -21.674 1.00 20.34 207 TYR B O 1
ATOM 3614 N N . GLY B 1 208 ? -15.177 25.682 -21.337 1.00 21.68 208 GLY B N 1
ATOM 3615 C CA . GLY B 1 208 ? -14.730 25.698 -19.951 1.00 19.65 208 GLY B CA 1
ATOM 3616 C C . GLY B 1 208 ? -13.373 25.088 -19.634 1.00 19.37 208 GLY B C 1
ATOM 3617 O O . GLY B 1 208 ? -13.197 24.460 -18.587 1.00 19.38 208 GLY B O 1
ATOM 3618 N N . LYS B 1 209 ? -12.414 25.267 -20.533 1.00 13.02 209 LYS B N 1
ATOM 3619 C CA . LYS B 1 209 ? -11.048 24.798 -20.318 1.00 12.69 209 LYS B CA 1
ATOM 3620 C C . LYS B 1 209 ? -10.049 25.837 -20.800 1.00 16.89 209 LYS B C 1
ATOM 3621 O O . LYS B 1 209 ? -10.378 26.673 -21.636 1.00 17.26 209 LYS B O 1
ATOM 3627 N N . ASN B 1 210 ? -8.828 25.777 -20.277 1.00 15.75 210 ASN B N 1
ATOM 3628 C CA . ASN B 1 210 ? -7.750 26.641 -20.755 1.00 17.56 210 ASN B CA 1
ATOM 3629 C C . ASN B 1 210 ? -6.818 25.836 -21.662 1.00 21.55 210 ASN B C 1
ATOM 3630 O O . ASN B 1 210 ? -7.093 24.669 -21.972 1.00 14.83 210 ASN B O 1
ATOM 3635 N N . VAL B 1 211 ? -5.716 26.440 -22.089 1.00 14.36 211 VAL B N 1
ATOM 3636 C CA . VAL B 1 211 ? -4.829 25.774 -23.039 1.00 15.58 211 VAL B CA 1
ATOM 3637 C C . VAL B 1 211 ? -4.220 24.478 -22.482 1.00 15.66 211 VAL B C 1
ATOM 3638 O O . VAL B 1 211 ? -4.265 23.424 -23.133 1.00 13.94 211 VAL B O 1
ATOM 3642 N N . SER B 1 212 ? -3.646 24.551 -21.284 1.00 12.75 212 SER B N 1
ATOM 3643 C CA . SER B 1 212 ? -2.929 23.402 -20.728 1.00 15.40 212 SER B CA 1
ATOM 3644 C C . SER B 1 212 ? -3.864 22.240 -20.407 1.00 15.48 212 SER B C 1
ATOM 3645 O O . SER B 1 212 ? -3.458 21.088 -20.493 1.00 13.20 212 SER B O 1
ATOM 3648 N N . GLU B 1 213 ? -5.108 22.541 -20.033 1.00 14.05 213 GLU B N 1
ATOM 3649 C CA . GLU B 1 213 ? -6.085 21.492 -19.739 1.00 15.69 213 GLU B CA 1
ATOM 3650 C C . GLU B 1 213 ? -6.435 20.730 -21.013 1.00 16.86 213 GLU B C 1
ATOM 3651 O O . GLU B 1 213 ? -6.579 19.505 -20.988 1.00 14.49 213 GLU B O 1
ATOM 3657 N N . ASN B 1 214 ? -6.571 21.458 -22.120 1.00 12.36 214 ASN B N 1
ATOM 3658 C CA . ASN B 1 214 ? -6.800 20.839 -23.422 1.00 14.61 214 ASN B CA 1
ATOM 3659 C C . ASN B 1 214 ? -5.654 19.929 -23.839 1.00 19.39 214 ASN B C 1
ATOM 3660 O O . ASN B 1 214 ? -5.878 18.804 -24.292 1.00 12.21 214 ASN B O 1
ATOM 3665 N N . PHE B 1 215 ? -4.425 20.411 -23.691 1.00 10.21 215 PHE B N 1
ATOM 3666 C CA . PHE B 1 215 ? -3.258 19.577 -24.005 1.00 13.68 215 PHE B CA 1
ATOM 3667 C C . PHE B 1 215 ? -3.103 18.379 -23.073 1.00 14.59 215 PHE B C 1
ATOM 3668 O O . PHE B 1 215 ? -2.633 17.309 -23.487 1.00 12.37 215 PHE B O 1
ATOM 3676 N N . TYR B 1 216 ? -3.508 18.546 -21.819 1.00 12.43 216 TYR B N 1
ATOM 3677 C CA . TYR B 1 216 ? -3.459 17.437 -20.875 1.00 13.75 216 TYR B CA 1
ATOM 3678 C C . TYR B 1 216 ? -4.425 16.333 -21.289 1.00 14.47 216 TYR B C 1
ATOM 3679 O O . TYR B 1 216 ? -4.074 15.154 -21.255 1.00 11.56 216 TYR B O 1
ATOM 3688 N N . LEU B 1 217 ? -5.642 16.712 -21.670 1.00 13.62 217 LEU B N 1
ATOM 3689 C CA . LEU B 1 217 ? -6.627 15.732 -22.114 1.00 11.80 217 LEU B CA 1
ATOM 3690 C C . LEU B 1 217 ? -6.153 15.014 -23.380 1.00 12.29 217 LEU B C 1
ATOM 3691 O O . LEU B 1 217 ? -6.387 13.809 -23.550 1.00 14.50 217 LEU B O 1
ATOM 3696 N N . LEU B 1 218 ? -5.496 15.759 -24.266 1.00 13.83 218 LEU B N 1
ATOM 3697 C CA . LEU B 1 218 ? -4.941 15.184 -25.488 1.00 14.67 218 LEU B CA 1
ATOM 3698 C C . LEU B 1 218 ? -3.841 14.185 -25.148 1.00 17.26 218 LEU B C 1
ATOM 3699 O O . LEU B 1 218 ? -3.829 13.069 -25.657 1.00 15.46 218 LEU B O 1
ATOM 3704 N N . ASN B 1 219 ? -2.912 14.594 -24.292 1.00 16.78 219 ASN B N 1
ATOM 3705 C CA . ASN B 1 219 ? -1.832 13.709 -23.873 1.00 17.01 219 ASN B CA 1
ATOM 3706 C C . ASN B 1 219 ? -2.379 12.465 -23.183 1.00 19.41 219 ASN B C 1
ATOM 3707 O O . ASN B 1 219 ? -1.785 11.388 -23.269 1.00 15.03 219 ASN B O 1
ATOM 3712 N N . LYS B 1 220 ? -3.521 12.611 -22.515 1.00 16.72 220 LYS B N 1
ATOM 3713 C CA . LYS B 1 220 ? -4.124 11.501 -21.783 1.00 14.63 220 LYS B CA 1
ATOM 3714 C C . LYS B 1 220 ? -5.262 10.840 -22.562 1.00 13.44 220 LYS B C 1
ATOM 3715 O O . LYS B 1 220 ? -6.068 10.119 -21.983 1.00 19.57 220 LYS B O 1
ATOM 3721 N N . LEU B 1 221 ? -5.317 11.072 -23.870 1.00 13.03 221 LEU B N 1
ATOM 3722 C CA . LEU B 1 221 ? -6.421 10.550 -24.672 1.00 14.75 221 LEU B CA 1
ATOM 3723 C C . LEU B 1 221 ? -6.579 9.024 -24.568 1.00 16.09 221 LEU B C 1
ATOM 3724 O O . LEU B 1 221 ? -7.695 8.524 -24.665 1.00 16.44 221 LEU B O 1
ATOM 3729 N N . PRO B 1 222 ? -5.470 8.278 -24.368 1.00 15.48 222 PRO B N 1
ATOM 3730 C CA . PRO B 1 222 ? -5.665 6.827 -24.259 1.00 16.95 222 PRO B CA 1
ATOM 3731 C C . PRO B 1 222 ? -6.559 6.455 -23.080 1.00 18.60 222 PRO B C 1
ATOM 3732 O O . PRO B 1 222 ? -7.140 5.377 -23.068 1.00 15.25 222 PRO B O 1
ATOM 3736 N N . GLU B 1 223 ? -6.671 7.339 -22.098 1.00 15.71 223 GLU B N 1
ATOM 3737 C CA . GLU B 1 223 ? -7.556 7.082 -20.966 1.00 13.18 223 GLU B CA 1
ATOM 3738 C C . GLU B 1 223 ? -9.023 7.152 -21.376 1.00 15.48 223 GLU B C 1
ATOM 3739 O O . GLU B 1 223 ? -9.871 6.476 -20.787 1.00 17.28 223 GLU B O 1
ATOM 3745 N N . PHE B 1 224 ? -9.322 7.951 -22.397 1.00 15.12 224 PHE B N 1
ATOM 3746 C CA . PHE B 1 224 ? -10.675 7.969 -22.962 1.00 18.03 224 PHE B CA 1
ATOM 3747 C C . PHE B 1 224 ? -10.912 6.750 -23.852 1.00 16.13 224 PHE B C 1
ATOM 3748 O O . PHE B 1 224 ? -11.978 6.133 -23.807 1.00 16.60 224 PHE B O 1
ATOM 3756 N N . VAL B 1 225 ? -9.910 6.403 -24.654 1.00 14.91 225 VAL B N 1
ATOM 3757 C CA . VAL B 1 225 ? -9.996 5.195 -25.477 1.00 12.75 225 VAL B CA 1
ATOM 3758 C C . VAL B 1 225 ? -10.244 3.955 -24.593 1.00 17.95 225 VAL B C 1
ATOM 3759 O O . VAL B 1 225 ? -10.951 3.033 -24.989 1.00 17.46 225 VAL B O 1
ATOM 3763 N N . ALA B 1 226 ? -9.692 3.964 -23.382 1.00 20.33 226 ALA B N 1
ATOM 3764 C CA . ALA B 1 226 ? -9.812 2.842 -22.451 1.00 16.69 226 ALA B CA 1
ATOM 3765 C C . ALA B 1 226 ? -11.247 2.608 -21.960 1.00 16.25 226 ALA B C 1
ATOM 3766 O O . ALA B 1 226 ? -11.544 1.583 -21.350 1.00 17.83 226 ALA B O 1
ATOM 3776 N N . GLY B 1 228 ? -13.647 2.115 -23.883 1.00 23.16 228 GLY B N 1
ATOM 3777 C CA . GLY B 1 228 ? -14.145 1.045 -24.734 1.00 23.57 228 GLY B CA 1
ATOM 3778 C C . GLY B 1 228 ? -15.068 1.428 -25.879 1.00 23.34 228 GLY B C 1
ATOM 3779 O O . GLY B 1 228 ? -15.693 0.564 -26.494 1.00 20.51 228 GLY B O 1
ATOM 3780 N N . LEU B 1 229 ? -15.159 2.722 -26.168 1.00 16.19 229 LEU B N 1
ATOM 3781 C CA . LEU B 1 229 ? -15.992 3.209 -27.258 1.00 21.13 229 LEU B CA 1
ATOM 3782 C C . LEU B 1 229 ? -15.162 4.053 -28.218 1.00 18.38 229 LEU B C 1
ATOM 3783 O O . LEU B 1 229 ? -14.111 4.579 -27.846 1.00 19.89 229 LEU B O 1
ATOM 3788 N N . PRO B 1 230 ? -15.633 4.195 -29.462 1.00 18.29 230 PRO B N 1
ATOM 3789 C CA . PRO B 1 230 ? -14.887 5.049 -30.384 1.00 12.79 230 PRO B CA 1
ATOM 3790 C C . PRO B 1 230 ? -14.794 6.488 -29.847 1.00 15.60 230 PRO B C 1
ATOM 3791 O O . PRO B 1 230 ? -15.778 7.037 -29.351 1.00 16.67 230 PRO B O 1
ATOM 3795 N N . VAL B 1 231 ? -13.605 7.072 -29.940 1.00 14.31 231 VAL B N 1
ATOM 3796 C CA . VAL B 1 231 ? -13.368 8.439 -29.458 1.00 12.54 231 VAL B CA 1
ATOM 3797 C C . VAL B 1 231 ? -13.231 9.390 -30.635 1.00 16.05 231 VAL B C 1
ATOM 3798 O O . VAL B 1 231 ? -12.503 9.110 -31.589 1.00 16.12 231 VAL B O 1
ATOM 3802 N N . LEU B 1 232 ? -13.939 10.511 -30.546 1.00 16.99 232 LEU B N 1
ATOM 3803 C CA . LEU B 1 232 ? -13.884 11.581 -31.531 1.00 19.60 232 LEU B CA 1
ATOM 3804 C C . LEU B 1 232 ? -13.109 12.763 -30.947 1.00 17.19 232 LEU B C 1
ATOM 3805 O O . LEU B 1 232 ? -13.214 13.064 -29.756 1.00 16.11 232 LEU B O 1
ATOM 3810 N N . SER B 1 233 ? -12.327 13.420 -31.794 1.00 12.03 233 SER B N 1
ATOM 3811 C CA . SER B 1 233 ? -11.522 14.570 -31.380 1.00 14.28 233 SER B CA 1
ATOM 3812 C C . SER B 1 233 ? -11.629 15.692 -32.410 1.00 12.85 233 SER B C 1
ATOM 3813 O O . SER B 1 233 ? -11.591 15.448 -33.621 1.00 15.57 233 SER B O 1
ATOM 3816 N N . GLY B 1 234 ? -11.776 16.924 -31.934 1.00 15.75 234 GLY B N 1
ATOM 3817 C CA . GLY B 1 234 ? -11.856 18.066 -32.824 1.00 17.45 234 GLY B CA 1
ATOM 3818 C C . GLY B 1 234 ? -11.029 19.235 -32.302 1.00 18.40 234 GLY B C 1
ATOM 3819 O O . GLY B 1 234 ? -11.459 19.930 -31.391 1.00 20.05 234 GLY B O 1
ATOM 3820 N N . TRP B 1 235 ? -9.836 19.418 -32.864 1.00 16.61 235 TRP B N 1
ATOM 3821 C CA . TRP B 1 235 ? -8.957 20.554 -32.550 1.00 18.45 235 TRP B CA 1
ATOM 3822 C C . TRP B 1 235 ? -8.952 21.598 -33.671 1.00 18.69 235 TRP B C 1
ATOM 3823 O O . TRP B 1 235 ? -8.414 22.703 -33.508 1.00 14.50 235 TRP B O 1
ATOM 3834 N N . SER B 1 236 ? -9.521 21.226 -34.814 1.00 16.90 236 SER B N 1
ATOM 3835 C CA . SER B 1 236 ? -9.373 21.983 -36.060 1.00 13.46 236 SER B CA 1
ATOM 3836 C C . SER B 1 236 ? -9.565 23.502 -35.935 1.00 12.94 236 SER B C 1
ATOM 3837 O O . SER B 1 236 ? -10.665 23.986 -35.618 1.00 11.55 236 SER B O 1
ATOM 3840 N N . ARG B 1 237 ? -8.484 24.235 -36.193 1.00 14.39 237 ARG B N 1
ATOM 3841 C CA . ARG B 1 237 ? -8.490 25.705 -36.225 1.00 16.82 237 ARG B CA 1
ATOM 3842 C C . ARG B 1 237 ? -8.783 26.375 -34.879 1.00 14.98 237 ARG B C 1
ATOM 3843 O O . ARG B 1 237 ? -8.969 27.589 -34.822 1.00 15.48 237 ARG B O 1
ATOM 3851 N N . LYS B 1 238 ? -8.815 25.606 -33.795 1.00 14.62 238 LYS B N 1
ATOM 3852 C CA . LYS B 1 238 ? -9.293 26.158 -32.523 1.00 14.71 238 LYS B CA 1
ATOM 3853 C C . LYS B 1 238 ? -8.304 27.066 -31.801 1.00 15.11 238 LYS B C 1
ATOM 3854 O O . LYS B 1 238 ? -7.114 27.104 -32.127 1.00 13.31 238 LYS B O 1
ATOM 3860 N N . SER B 1 239 ? -8.820 27.780 -30.805 1.00 11.58 239 SER B N 1
ATOM 3861 C CA . SER B 1 239 ? -8.060 28.813 -30.086 1.00 14.78 239 SER B CA 1
ATOM 3862 C C . SER B 1 239 ? -6.795 28.339 -29.372 1.00 15.81 239 SER B C 1
ATOM 3863 O O . SER B 1 239 ? -5.845 29.109 -29.228 1.00 13.95 239 SER B O 1
ATOM 3874 N N . ILE B 1 241 ? -4.633 26.307 -30.433 1.00 14.02 241 ILE B N 1
ATOM 3875 C CA . ILE B 1 241 ? -3.582 26.393 -31.434 1.00 15.47 241 ILE B CA 1
ATOM 3876 C C . ILE B 1 241 ? -3.207 27.850 -31.677 1.00 16.60 241 ILE B C 1
ATOM 3877 O O . ILE B 1 241 ? -2.027 28.194 -31.775 1.00 21.27 241 ILE B O 1
ATOM 3882 N N . GLY B 1 242 ? -4.218 28.704 -31.784 1.00 17.64 242 GLY B N 1
ATOM 3883 C CA . GLY B 1 242 ? -3.986 30.127 -31.984 1.00 18.69 242 GLY B CA 1
ATOM 3884 C C . GLY B 1 242 ? -3.162 30.716 -30.858 1.00 20.72 242 GLY B C 1
ATOM 3885 O O . GLY B 1 242 ? -2.274 31.546 -31.093 1.00 16.56 242 GLY B O 1
ATOM 3886 N N . ASP B 1 243 ? -3.435 30.274 -29.630 1.00 16.97 243 ASP B N 1
ATOM 3887 C CA . ASP B 1 243 ? -2.745 30.822 -28.463 1.00 19.44 243 ASP B CA 1
ATOM 3888 C C . ASP B 1 243 ? -1.305 30.335 -28.370 1.00 20.39 243 ASP B C 1
ATOM 3889 O O . ASP B 1 243 ? -0.408 31.096 -28.024 1.00 19.06 243 ASP B O 1
ATOM 3894 N N . VAL B 1 244 ? -1.082 29.062 -28.667 1.00 15.06 244 VAL B N 1
ATOM 3895 C CA . VAL B 1 244 ? 0.280 28.531 -28.627 1.00 16.43 244 VAL B CA 1
ATOM 3896 C C . VAL B 1 244 ? 1.170 29.087 -29.742 1.00 20.86 244 VAL B C 1
ATOM 3897 O O . VAL B 1 244 ? 2.355 29.347 -29.524 1.00 24.23 244 VAL B O 1
ATOM 3901 N N . LEU B 1 245 ? 0.600 29.278 -30.929 1.00 16.50 245 LEU B N 1
ATOM 3902 C CA . LEU B 1 245 ? 1.383 29.710 -32.083 1.00 18.13 245 LEU B CA 1
ATOM 3903 C C . LEU B 1 245 ? 1.278 31.206 -32.335 1.00 19.95 245 LEU B C 1
ATOM 3904 O O . LEU B 1 245 ? 1.947 31.730 -33.219 1.00 18.79 245 LEU B O 1
ATOM 3909 N N . ASN B 1 246 ? 0.425 31.879 -31.569 1.00 15.23 246 ASN B N 1
ATOM 3910 C CA . ASN B 1 246 ? 0.110 33.283 -31.810 1.00 19.15 246 ASN B CA 1
ATOM 3911 C C . ASN B 1 246 ? -0.323 33.535 -33.252 1.00 24.34 246 ASN B C 1
ATOM 3912 O O . ASN B 1 246 ? 0.269 34.362 -33.957 1.00 27.32 246 ASN B O 1
ATOM 3917 N N . GLN B 1 247 ? -1.359 32.818 -33.680 1.00 21.77 247 GLN B N 1
ATOM 3918 C CA . GLN B 1 247 ? -1.842 32.877 -35.057 1.00 19.67 247 GLN B CA 1
ATOM 3919 C C . GLN B 1 247 ? -3.353 33.041 -35.088 1.00 19.83 247 GLN B C 1
ATOM 3920 O O . GLN B 1 247 ? -4.054 32.507 -34.223 1.00 20.19 247 GLN B O 1
ATOM 3926 N N . PRO B 1 248 ? -3.860 33.761 -36.102 1.00 20.90 248 PRO B N 1
ATOM 3927 C CA . PRO B 1 248 ? -5.294 33.845 -36.395 1.00 19.28 248 PRO B CA 1
ATOM 3928 C C . PRO B 1 248 ? -5.759 32.535 -37.042 1.00 18.67 248 PRO B C 1
ATOM 3929 O O . PRO B 1 248 ? -4.910 31.738 -37.448 1.00 18.54 248 PRO B O 1
ATOM 3933 N N . PRO B 1 249 ? -7.082 32.310 -37.129 1.00 18.79 249 PRO B N 1
ATOM 3934 C CA . PRO B 1 249 ? -7.625 31.023 -37.578 1.00 21.46 249 PRO B CA 1
ATOM 3935 C C . PRO B 1 249 ? -7.045 30.541 -38.905 1.00 21.05 249 PRO B C 1
ATOM 3936 O O . PRO B 1 249 ? -6.800 29.344 -39.057 1.00 18.25 249 PRO B O 1
ATOM 3940 N N . GLU B 1 250 ? -6.820 31.462 -39.836 1.00 19.98 250 GLU B N 1
ATOM 3941 C CA . GLU B 1 250 ? -6.310 31.128 -41.160 1.00 22.50 250 GLU B CA 1
ATOM 3942 C C . GLU B 1 250 ? -4.941 30.475 -41.114 1.00 19.98 250 GLU B C 1
ATOM 3943 O O . GLU B 1 250 ? -4.546 29.789 -42.056 1.00 21.44 250 GLU B O 1
ATOM 3949 N N . ASN B 1 251 ? -4.193 30.726 -40.048 1.00 17.55 251 ASN B N 1
ATOM 3950 C CA . ASN B 1 251 ? -2.816 30.252 -39.985 1.00 18.82 251 ASN B CA 1
ATOM 3951 C C . ASN B 1 251 ? -2.631 29.110 -38.994 1.00 17.39 251 ASN B C 1
ATOM 3952 O O . ASN B 1 251 ? -1.526 28.875 -38.512 1.00 18.35 251 ASN B O 1
ATOM 3957 N N . ARG B 1 252 ? -3.711 28.400 -38.683 1.00 14.52 252 ARG B N 1
ATOM 3958 C CA . ARG B 1 252 ? -3.631 27.355 -37.665 1.00 15.31 252 ARG B CA 1
ATOM 3959 C C . ARG B 1 252 ? -3.588 25.944 -38.234 1.00 16.94 252 ARG B C 1
ATOM 3960 O O . ARG B 1 252 ? -3.739 24.981 -37.494 1.00 12.92 252 ARG B O 1
ATOM 3968 N N . LEU B 1 253 ? -3.381 25.814 -39.538 1.00 14.60 253 LEU B N 1
ATOM 3969 C CA . LEU B 1 253 ? -3.451 24.484 -40.147 1.00 18.56 253 LEU B CA 1
ATOM 3970 C C . LEU B 1 253 ? -2.394 23.517 -39.612 1.00 18.95 253 LEU B C 1
ATOM 3971 O O . LEU B 1 253 ? -2.716 22.409 -39.198 1.00 17.03 253 LEU B O 1
ATOM 3976 N N . PHE B 1 254 ? -1.130 23.928 -39.624 1.00 16.52 254 PHE B N 1
ATOM 3977 C CA . PHE B 1 254 ? -0.059 23.006 -39.251 1.00 14.87 254 PHE B CA 1
ATOM 3978 C C . PHE B 1 254 ? -0.148 22.559 -37.790 1.00 17.79 254 PHE B C 1
ATOM 3979 O O . PHE B 1 254 ? 0.125 21.400 -37.474 1.00 16.77 254 PHE B O 1
ATOM 3987 N N . GLY B 1 255 ? -0.545 23.467 -36.903 1.00 18.79 255 GLY B N 1
ATOM 3988 C CA . GLY B 1 255 ? -0.756 23.107 -35.508 1.00 14.23 255 GLY B CA 1
ATOM 3989 C C . GLY B 1 255 ? -1.952 22.188 -35.316 1.00 14.53 255 GLY B C 1
ATOM 3990 O O . GLY B 1 255 ? -1.921 21.257 -34.502 1.00 15.92 255 GLY B O 1
ATOM 3991 N N . SER B 1 256 ? -3.014 22.440 -36.069 1.00 14.52 256 SER B N 1
ATOM 3992 C CA . SER B 1 256 ? -4.215 21.617 -35.975 1.00 15.13 256 SER B CA 1
ATOM 3993 C C . SER B 1 256 ? -3.946 20.174 -36.383 1.00 17.54 256 SER B C 1
ATOM 3994 O O . SER B 1 256 ? -4.385 19.237 -35.711 1.00 15.42 256 SER B O 1
ATOM 3997 N N . ILE B 1 257 ? -3.246 19.979 -37.492 1.00 16.68 257 ILE B N 1
ATOM 3998 C CA . ILE B 1 257 ? -3.007 18.603 -37.910 1.00 22.83 257 ILE B CA 1
ATOM 3999 C C . ILE B 1 257 ? -2.061 17.889 -36.945 1.00 16.62 257 ILE B C 1
ATOM 4000 O O . ILE B 1 257 ? -2.149 16.675 -36.781 1.00 16.33 257 ILE B O 1
ATOM 4005 N N . ALA B 1 258 ? -1.184 18.644 -36.291 1.00 15.99 258 ALA B N 1
ATOM 4006 C CA . ALA B 1 258 ? -0.295 18.060 -35.294 1.00 14.95 258 ALA B CA 1
ATOM 4007 C C . ALA B 1 258 ? -1.127 17.481 -34.162 1.00 18.30 258 ALA B C 1
ATOM 4008 O O . ALA B 1 258 ? -0.828 16.410 -33.648 1.00 14.00 258 ALA B O 1
ATOM 4010 N N . ALA B 1 259 ? -2.178 18.195 -33.776 1.00 15.50 259 ALA B N 1
ATOM 4011 C CA . ALA B 1 259 ? -3.072 17.709 -32.733 1.00 17.09 259 ALA B CA 1
ATOM 4012 C C . ALA B 1 259 ? -3.863 16.491 -33.223 1.00 17.50 259 ALA B C 1
ATOM 4013 O O . ALA B 1 259 ? -4.065 15.536 -32.467 1.00 16.96 259 ALA B O 1
ATOM 4015 N N . ASP B 1 260 ? -4.308 16.521 -34.483 1.00 17.02 260 ASP B N 1
ATOM 4016 C CA . ASP B 1 260 ? -4.974 15.353 -35.086 1.00 16.23 260 ASP B CA 1
ATOM 4017 C C . ASP B 1 260 ? -4.077 14.120 -35.114 1.00 15.96 260 ASP B C 1
ATOM 4018 O O . ASP B 1 260 ? -4.533 13.004 -34.871 1.00 13.77 260 ASP B O 1
ATOM 4023 N N . VAL B 1 261 ? -2.814 14.322 -35.468 1.00 14.67 261 VAL B N 1
ATOM 4024 C CA . VAL B 1 261 ? -1.838 13.233 -35.509 1.00 12.71 261 VAL B CA 1
ATOM 4025 C C . VAL B 1 261 ? -1.712 12.599 -34.131 1.00 15.30 261 VAL B C 1
ATOM 4026 O O . VAL B 1 261 ? -1.775 11.384 -33.986 1.00 15.02 261 VAL B O 1
ATOM 4030 N N . LEU B 1 262 ? -1.560 13.430 -33.107 1.00 13.36 262 LEU B N 1
ATOM 4031 C CA . LEU B 1 262 ? -1.396 12.911 -31.755 1.00 11.45 262 LEU B CA 1
ATOM 4032 C C . LEU B 1 262 ? -2.651 12.205 -31.258 1.00 14.72 262 LEU B C 1
ATOM 4033 O O . LEU B 1 262 ? -2.566 11.157 -30.612 1.00 16.26 262 LEU B O 1
ATOM 4038 N N . ALA B 1 263 ? -3.816 12.770 -31.563 1.00 12.93 263 ALA B N 1
ATOM 4039 C CA . ALA B 1 263 ? -5.071 12.135 -31.176 1.00 11.68 263 ALA B CA 1
ATOM 4040 C C . ALA B 1 263 ? -5.218 10.745 -31.808 1.00 12.10 263 ALA B C 1
ATOM 4041 O O . ALA B 1 263 ? -5.528 9.773 -31.120 1.00 12.71 263 ALA B O 1
ATOM 4043 N N . VAL B 1 264 ? -4.998 10.649 -33.117 1.00 12.55 264 VAL B N 1
ATOM 4044 C CA . VAL B 1 264 ? -5.058 9.345 -33.782 1.00 12.53 264 VAL B CA 1
ATOM 4045 C C . VAL B 1 264 ? -3.981 8.402 -33.252 1.00 15.02 264 VAL B C 1
ATOM 4046 O O . VAL B 1 264 ? -4.242 7.226 -33.008 1.00 16.35 264 VAL B O 1
ATOM 4050 N N . TYR B 1 265 ? -2.769 8.912 -33.063 1.00 14.52 265 TYR B N 1
ATOM 4051 C CA . TYR B 1 265 ? -1.706 8.071 -32.530 1.00 16.98 265 TYR B CA 1
ATOM 4052 C C . TYR B 1 265 ? -2.117 7.478 -31.178 1.00 16.32 265 TYR B C 1
ATOM 4053 O O . TYR B 1 265 ? -1.794 6.333 -30.877 1.00 16.15 265 TYR B O 1
ATOM 4062 N N . HIS B 1 266 ? -2.846 8.259 -30.386 1.00 17.65 266 HIS B N 1
ATOM 4063 C CA . HIS B 1 266 ? -3.327 7.819 -29.075 1.00 17.83 266 HIS B CA 1
ATOM 4064 C C . HIS B 1 266 ? -4.611 6.997 -29.135 1.00 19.80 266 HIS B C 1
ATOM 4065 O O . HIS B 1 266 ? -5.120 6.587 -28.096 1.00 19.59 266 HIS B O 1
ATOM 4072 N N . GLY B 1 267 ? -5.136 6.756 -30.333 1.00 16.10 267 GLY B N 1
ATOM 4073 C CA . GLY B 1 267 ? -6.245 5.822 -30.475 1.00 19.33 267 GLY B CA 1
ATOM 4074 C C . GLY B 1 267 ? -7.592 6.392 -30.882 1.00 17.43 267 GLY B C 1
ATOM 4075 O O . GLY B 1 267 ? -8.586 5.664 -30.910 1.00 16.83 267 GLY B O 1
ATOM 4076 N N . ALA B 1 268 ? -7.644 7.679 -31.214 1.00 13.54 268 ALA B N 1
ATOM 4077 C CA . ALA B 1 268 ? -8.909 8.273 -31.668 1.00 13.35 268 ALA B CA 1
ATOM 4078 C C . ALA B 1 268 ? -9.436 7.608 -32.936 1.00 14.91 268 ALA B C 1
ATOM 4079 O O . ALA B 1 268 ? -8.661 7.247 -33.821 1.00 14.69 268 ALA B O 1
ATOM 4081 N N . SER B 1 269 ? -10.763 7.471 -33.017 1.00 14.75 269 SER B N 1
ATOM 4082 C CA . SER B 1 269 ? -11.436 6.822 -34.150 1.00 17.05 269 SER B CA 1
ATOM 4083 C C . SER B 1 269 ? -11.963 7.807 -35.189 1.00 18.11 269 SER B C 1
ATOM 4084 O O . SER B 1 269 ? -12.097 7.469 -36.365 1.00 16.92 269 SER B O 1
ATOM 4087 N N . ILE B 1 270 ? -12.281 9.023 -34.752 1.00 13.17 270 ILE B N 1
ATOM 4088 C CA . ILE B 1 270 ? -12.878 9.996 -35.644 1.00 13.11 270 ILE B CA 1
ATOM 4089 C C . ILE B 1 270 ? -12.257 11.355 -35.384 1.00 14.66 270 ILE B C 1
ATOM 4090 O O . ILE B 1 270 ? -12.117 11.760 -34.230 1.00 16.70 270 ILE B O 1
ATOM 4095 N N . ILE B 1 271 ? -11.881 12.043 -36.456 1.00 12.80 271 ILE B N 1
ATOM 4096 C CA . ILE B 1 271 ? -11.341 13.391 -36.361 1.00 13.35 271 ILE B CA 1
ATOM 4097 C C . ILE B 1 271 ? -12.271 14.386 -37.051 1.00 16.52 271 ILE B C 1
ATOM 4098 O O . ILE B 1 271 ? -12.564 14.255 -38.238 1.00 16.93 271 ILE B O 1
ATOM 4103 N N . ARG B 1 272 ? -12.695 15.397 -36.305 1.00 12.78 272 ARG B N 1
ATOM 4104 C CA . ARG B 1 272 ? -13.611 16.415 -36.807 1.00 13.62 272 ARG B CA 1
ATOM 4105 C C . ARG B 1 272 ? -12.797 17.626 -37.269 1.00 16.67 272 ARG B C 1
ATOM 4106 O O . ARG B 1 272 ? -12.093 18.239 -36.475 1.00 18.26 272 ARG B O 1
ATOM 4114 N N . THR B 1 273 ? -12.897 17.974 -38.548 1.00 16.27 273 THR B N 1
ATOM 4115 C CA . THR B 1 273 ? -11.959 18.924 -39.134 1.00 16.85 273 THR B CA 1
ATOM 4116 C C . THR B 1 273 ? -12.553 19.832 -40.210 1.00 15.26 273 THR B C 1
ATOM 4117 O O . THR B 1 273 ? -13.497 19.457 -40.909 1.00 14.75 273 THR B O 1
ATOM 4121 N N . HIS B 1 274 ? -11.992 21.037 -40.319 1.00 13.27 274 HIS B N 1
ATOM 4122 C CA . HIS B 1 274 ? -12.316 21.953 -41.402 1.00 11.80 274 HIS B CA 1
ATOM 4123 C C . HIS B 1 274 ? -11.423 21.676 -42.605 1.00 17.18 274 HIS B C 1
ATOM 4124 O O . HIS B 1 274 ? -11.655 22.199 -43.697 1.00 17.08 274 HIS B O 1
ATOM 4131 N N . ASP B 1 275 ? -10.407 20.839 -42.402 1.00 18.42 275 ASP B N 1
ATOM 4132 C CA . ASP B 1 275 ? -9.389 20.597 -43.422 1.00 17.14 275 ASP B CA 1
ATOM 4133 C C . ASP B 1 275 ? -9.248 19.111 -43.713 1.00 18.93 275 ASP B C 1
ATOM 4134 O O . ASP B 1 275 ? -8.363 18.432 -43.181 1.00 17.46 275 ASP B O 1
ATOM 4139 N N . VAL B 1 276 ? -10.128 18.619 -44.571 1.00 18.65 276 VAL B N 1
ATOM 4140 C CA . VAL B 1 276 ? -10.259 17.186 -44.804 1.00 17.31 276 VAL B CA 1
ATOM 4141 C C . VAL B 1 276 ? -9.012 16.530 -45.400 1.00 20.91 276 VAL B C 1
ATOM 4142 O O . VAL B 1 276 ? -8.493 15.555 -44.854 1.00 17.03 276 VAL B O 1
ATOM 4146 N N . LYS B 1 277 ? -8.531 17.055 -46.521 1.00 18.53 277 LYS B N 1
ATOM 4147 C CA . LYS B 1 277 ? -7.362 16.477 -47.175 1.00 22.04 277 LYS B CA 1
ATOM 4148 C C . LYS B 1 277 ? -6.129 16.443 -46.273 1.00 22.23 277 LYS B C 1
ATOM 4149 O O . LYS B 1 277 ? -5.464 15.416 -46.167 1.00 20.96 277 LYS B O 1
ATOM 4155 N N . ALA B 1 278 ? -5.821 17.570 -45.634 1.00 19.66 278 ALA B N 1
ATOM 4156 C CA . ALA B 1 278 ? -4.635 17.675 -44.786 1.00 19.08 278 ALA B CA 1
ATOM 4157 C C . ALA B 1 278 ? -4.705 16.743 -43.572 1.00 19.98 278 ALA B C 1
ATOM 4158 O O . ALA B 1 278 ? -3.726 16.075 -43.217 1.00 19.06 278 ALA B O 1
ATOM 4160 N N . THR B 1 279 ? -5.870 16.701 -42.939 1.00 19.10 279 THR B N 1
ATOM 4161 C CA . THR B 1 279 ? -6.096 15.826 -41.798 1.00 15.11 279 THR B CA 1
ATOM 4162 C C . THR B 1 279 ? -5.975 14.368 -42.221 1.00 17.05 279 THR B C 1
ATOM 4163 O O . THR B 1 279 ? -5.292 13.578 -41.571 1.00 18.77 279 THR B O 1
ATOM 4167 N N . ARG B 1 280 ? -6.634 14.017 -43.317 1.00 17.25 280 ARG B N 1
ATOM 4168 C CA . ARG B 1 280 ? -6.622 12.631 -43.791 1.00 20.03 280 ARG B CA 1
ATOM 4169 C C . ARG B 1 280 ? -5.204 12.125 -44.046 1.00 19.50 280 ARG B C 1
ATOM 4170 O O . ARG B 1 280 ? -4.836 11.027 -43.628 1.00 19.36 280 ARG B O 1
ATOM 4178 N N . GLU B 1 281 ? -4.406 12.933 -44.725 1.00 16.93 281 GLU B N 1
ATOM 4179 C CA . GLU B 1 281 ? -3.037 12.557 -45.037 1.00 19.68 281 GLU B CA 1
ATOM 4180 C C . GLU B 1 281 ? -2.155 12.495 -43.795 1.00 22.89 281 GLU B C 1
ATOM 4181 O O . GLU B 1 281 ? -1.370 11.566 -43.637 1.00 21.24 281 GLU B O 1
ATOM 4187 N N . ALA B 1 282 ? -2.279 13.483 -42.914 1.00 18.35 282 ALA B N 1
ATOM 4188 C CA . ALA B 1 282 ? -1.522 13.471 -41.669 1.00 16.21 282 ALA B CA 1
ATOM 4189 C C . ALA B 1 282 ? -1.839 12.247 -40.802 1.00 18.09 282 ALA B C 1
ATOM 4190 O O . ALA B 1 282 ? -0.932 11.561 -40.321 1.00 17.91 282 ALA B O 1
ATOM 4192 N N . ILE B 1 283 ? -3.119 11.964 -40.593 1.00 13.63 283 ILE B N 1
ATOM 4193 C CA . ILE B 1 283 ? -3.466 10.863 -39.699 1.00 15.53 283 ILE B CA 1
ATOM 4194 C C . ILE B 1 283 ? -3.197 9.493 -40.314 1.00 19.55 283 ILE B C 1
ATOM 4195 O O . ILE B 1 283 ? -3.116 8.483 -39.600 1.00 18.82 283 ILE B O 1
ATOM 4200 N N . LYS B 1 284 ? -3.056 9.440 -41.635 1.00 17.49 284 LYS B N 1
ATOM 4201 C CA . LYS B 1 284 ? -2.666 8.173 -42.254 1.00 20.68 284 LYS B CA 1
ATOM 4202 C C . LYS B 1 284 ? -1.283 7.762 -41.747 1.00 18.92 284 LYS B C 1
ATOM 4203 O O . LYS B 1 284 ? -1.029 6.585 -41.494 1.00 15.51 284 LYS B O 1
ATOM 4209 N N . ILE B 1 285 ? -0.399 8.743 -41.580 1.00 20.13 285 ILE B N 1
ATOM 4210 C CA . ILE B 1 285 ? 0.934 8.495 -41.028 1.00 15.78 285 ILE B CA 1
ATOM 4211 C C . ILE B 1 285 ? 0.838 8.081 -39.561 1.00 15.30 285 ILE B C 1
ATOM 4212 O O . ILE B 1 285 ? 1.529 7.162 -39.117 1.00 18.36 285 ILE B O 1
ATOM 4217 N N . ALA B 1 286 ? -0.028 8.751 -38.811 1.00 15.49 286 ALA B N 1
ATOM 4218 C CA . ALA B 1 286 ? -0.237 8.397 -37.404 1.00 16.95 286 ALA B CA 1
ATOM 4219 C C . ALA B 1 286 ? -0.771 6.969 -37.237 1.00 19.59 286 ALA B C 1
ATOM 4220 O O . ALA B 1 286 ? -0.310 6.215 -36.373 1.00 19.28 286 ALA B O 1
ATOM 4222 N N . THR B 1 287 ? -1.749 6.601 -38.061 1.00 17.56 287 THR B N 1
ATOM 4223 C CA . THR B 1 287 ? -2.322 5.261 -38.013 1.00 19.61 287 THR B CA 1
ATOM 4224 C C . THR B 1 287 ? -1.271 4.189 -38.315 1.00 18.98 287 THR B C 1
ATOM 4225 O O . THR B 1 287 ? -1.197 3.156 -37.637 1.00 19.69 287 THR B O 1
ATOM 4229 N N . TYR B 1 288 ? -0.453 4.431 -39.333 1.00 17.89 288 TYR B N 1
ATOM 4230 C CA . TYR B 1 288 ? 0.618 3.496 -39.655 1.00 22.31 288 TYR B CA 1
ATOM 4231 C C . TYR B 1 288 ? 1.596 3.350 -38.489 1.00 25.34 288 TYR B C 1
ATOM 4232 O O . TYR B 1 288 ? 2.006 2.241 -38.144 1.00 25.57 288 TYR B O 1
ATOM 4241 N N . THR B 1 289 ? 1.968 4.470 -37.881 1.00 19.56 289 THR B N 1
ATOM 4242 C CA . THR B 1 289 ? 2.961 4.452 -36.809 1.00 18.49 289 THR B CA 1
ATOM 4243 C C . THR B 1 289 ? 2.424 3.710 -35.588 1.00 21.72 289 THR B C 1
ATOM 4244 O O . THR B 1 289 ? 3.130 2.924 -34.959 1.00 26.90 289 THR B O 1
ATOM 4248 N N . ARG B 1 290 ? 1.169 3.979 -35.249 1.00 19.81 290 ARG B N 1
ATOM 4249 C CA . ARG B 1 290 ? 0.514 3.298 -34.141 1.00 24.90 290 ARG B CA 1
ATOM 4250 C C . ARG B 1 290 ? 0.411 1.791 -34.390 1.00 25.66 290 ARG B C 1
ATOM 4251 O O . ARG B 1 290 ? 0.615 0.981 -33.480 1.00 26.94 290 ARG B O 1
ATOM 4259 N N . SER B 1 291 ? 0.102 1.422 -35.629 1.00 25.92 291 SER B N 1
ATOM 4260 C CA . SER B 1 291 ? -0.221 0.033 -35.967 1.00 28.19 291 SER B CA 1
ATOM 4261 C C . SER B 1 291 ? 0.950 -0.946 -35.899 1.00 32.13 291 SER B C 1
ATOM 4262 O O . SER B 1 291 ? 0.743 -2.156 -35.751 1.00 30.97 291 SER B O 1
ATOM 4265 N N . VAL B 1 292 ? 2.173 -0.444 -36.028 1.00 26.93 292 VAL B N 1
ATOM 4266 C CA . VAL B 1 292 ? 3.327 -1.334 -36.098 1.00 31.89 292 VAL B CA 1
ATOM 4267 C C . VAL B 1 292 ? 3.836 -1.771 -34.727 1.00 44.99 292 VAL B C 1
ATOM 4268 O O . VAL B 1 292 ? 5.008 -2.112 -34.571 1.00 43.86 292 VAL B O 1
ATOM 4272 N N . ASP B 1 293 ? 2.939 -1.762 -33.744 1.00 59.01 293 ASP B N 1
ATOM 4273 C CA . ASP B 1 293 ? 3.204 -2.316 -32.413 1.00 60.74 293 ASP B CA 1
ATOM 4274 C C . ASP B 1 293 ? 4.687 -2.421 -32.078 1.00 55.17 293 ASP B C 1
ATOM 4275 O O . ASP B 1 293 ? 5.055 -2.927 -31.021 1.00 51.97 293 ASP B O 1
ATOM 4280 N N . GLN C 1 11 ? -47.982 -15.953 17.011 1.00 35.36 11 GLN C N 1
ATOM 4281 C CA . GLN C 1 11 ? -47.539 -14.567 17.087 1.00 39.70 11 GLN C CA 1
ATOM 4282 C C . GLN C 1 11 ? -48.733 -13.622 17.083 1.00 44.32 11 GLN C C 1
ATOM 4283 O O . GLN C 1 11 ? -49.413 -13.461 16.070 1.00 49.13 11 GLN C O 1
ATOM 4289 N N . SER C 1 12 ? -48.991 -13.015 18.233 1.00 42.68 12 SER C N 1
ATOM 4290 C CA . SER C 1 12 ? -50.035 -12.012 18.361 1.00 37.95 12 SER C CA 1
ATOM 4291 C C . SER C 1 12 ? -49.330 -10.685 18.595 1.00 29.85 12 SER C C 1
ATOM 4292 O O . SER C 1 12 ? -48.194 -10.663 19.068 1.00 27.85 12 SER C O 1
ATOM 4295 N N . PHE C 1 13 ? -49.974 -9.580 18.239 1.00 20.72 13 PHE C N 1
ATOM 4296 C CA . PHE C 1 13 ? -49.393 -8.270 18.506 1.00 14.80 13 PHE C CA 1
ATOM 4297 C C . PHE C 1 13 ? -50.483 -7.218 18.536 1.00 13.82 13 PHE C C 1
ATOM 4298 O O . PHE C 1 13 ? -51.626 -7.484 18.173 1.00 16.89 13 PHE C O 1
ATOM 4306 N N . HIS C 1 14 ? -50.133 -6.032 19.009 1.00 17.72 14 HIS C N 1
ATOM 4307 C CA . HIS C 1 14 ? -51.101 -4.950 19.075 1.00 17.20 14 HIS C CA 1
ATOM 4308 C C . HIS C 1 14 ? -50.449 -3.657 18.629 1.00 16.88 14 HIS C C 1
ATOM 4309 O O . HIS C 1 14 ? -49.220 -3.539 18.591 1.00 19.37 14 HIS C O 1
ATOM 4316 N N . LEU C 1 15 ? -51.288 -2.697 18.271 1.00 16.14 15 LEU C N 1
ATOM 4317 C CA . LEU C 1 15 ? -50.836 -1.360 17.970 1.00 20.65 15 LEU C CA 1
ATOM 4318 C C . LEU C 1 15 ? -51.779 -0.388 18.652 1.00 22.48 15 LEU C C 1
ATOM 4319 O O . LEU C 1 15 ? -52.923 -0.725 18.945 1.00 19.27 15 LEU C O 1
ATOM 4324 N N . ARG C 1 16 ? -51.295 0.818 18.907 1.00 20.56 16 ARG C N 1
ATOM 4325 C CA . ARG C 1 16 ? -52.154 1.850 19.459 1.00 22.96 16 ARG C CA 1
ATOM 4326 C C . ARG C 1 16 ? -52.375 2.888 18.374 1.00 18.22 16 ARG C C 1
ATOM 4327 O O . ARG C 1 16 ? -51.421 3.491 17.891 1.00 16.04 16 ARG C O 1
ATOM 4335 N N . LEU C 1 17 ? -53.628 3.063 17.964 1.00 18.77 17 LEU C N 1
ATOM 4336 C CA . LEU C 1 17 ? -53.938 4.015 16.913 1.00 18.68 17 LEU C CA 1
ATOM 4337 C C . LEU C 1 17 ? -53.880 5.430 17.475 1.00 18.34 17 LEU C C 1
ATOM 4338 O O . LEU C 1 17 ? -53.732 5.623 18.682 1.00 17.16 17 LEU C O 1
ATOM 4343 N N . ARG C 1 18 ? -54.005 6.409 16.589 1.00 18.04 18 ARG C N 1
ATOM 4344 C CA . ARG C 1 18 ? -53.846 7.808 16.951 1.00 19.78 18 ARG C CA 1
ATOM 4345 C C . ARG C 1 18 ? -54.861 8.333 17.967 1.00 22.73 18 ARG C C 1
ATOM 4346 O O . ARG C 1 18 ? -54.645 9.393 18.555 1.00 23.08 18 ARG C O 1
ATOM 4354 N N . ASP C 1 19 ? -55.960 7.611 18.163 1.00 28.42 19 ASP C N 1
ATOM 4355 C CA . ASP C 1 19 ? -56.951 8.004 19.163 1.00 32.33 19 ASP C CA 1
ATOM 4356 C C . ASP C 1 19 ? -56.746 7.220 20.460 1.00 30.22 19 ASP C C 1
ATOM 4357 O O . ASP C 1 19 ? -57.626 7.170 21.316 1.00 31.88 19 ASP C O 1
ATOM 4362 N N . ASP C 1 20 ? -55.563 6.625 20.582 1.00 21.96 20 ASP C N 1
ATOM 4363 C CA . ASP C 1 20 ? -55.165 5.822 21.738 1.00 27.00 20 ASP C CA 1
ATOM 4364 C C . ASP C 1 20 ? -55.916 4.495 21.836 1.00 31.12 20 ASP C C 1
ATOM 4365 O O . ASP C 1 20 ? -55.797 3.772 22.825 1.00 31.88 20 ASP C O 1
ATOM 4370 N N . LYS C 1 21 ? -56.668 4.173 20.792 1.00 27.25 21 LYS C N 1
ATOM 4371 C CA . LYS C 1 21 ? -57.388 2.910 20.734 1.00 29.74 21 LYS C CA 1
ATOM 4372 C C . LYS C 1 21 ? -56.443 1.769 20.379 1.00 24.87 21 LYS C C 1
ATOM 4373 O O . LYS C 1 21 ? -55.704 1.823 19.400 1.00 23.27 21 LYS C O 1
ATOM 4379 N N . ARG C 1 22 ? -56.481 0.727 21.190 1.00 23.51 22 ARG C N 1
ATOM 4380 C CA . ARG C 1 22 ? -55.612 -0.414 20.996 1.00 24.25 22 ARG C CA 1
ATOM 4381 C C . ARG C 1 22 ? -56.258 -1.404 20.049 1.00 19.92 22 ARG C C 1
ATOM 4382 O O . ARG C 1 22 ? -57.392 -1.821 20.255 1.00 22.60 22 ARG C O 1
ATOM 4390 N N . ILE C 1 23 ? -55.538 -1.780 19.002 1.00 22.01 23 ILE C N 1
ATOM 4391 C CA . ILE C 1 23 ? -56.013 -2.834 18.119 1.00 22.66 23 ILE C CA 1
ATOM 4392 C C . ILE C 1 23 ? -55.139 -4.068 18.298 1.00 20.08 23 ILE C C 1
ATOM 4393 O O . ILE C 1 23 ? -53.914 -3.986 18.262 1.00 19.81 23 ILE C O 1
ATOM 4398 N N . VAL C 1 24 ? -55.783 -5.209 18.512 1.00 19.01 24 VAL C N 1
ATOM 4399 C CA . VAL C 1 24 ? -55.075 -6.444 18.769 1.00 14.78 24 VAL C CA 1
ATOM 4400 C C . VAL C 1 24 ? -55.186 -7.354 17.555 1.00 19.16 24 VAL C C 1
ATOM 4401 O O . VAL C 1 24 ? -56.275 -7.572 17.035 1.00 22.71 24 VAL C O 1
ATOM 4405 N N . PHE C 1 25 ? -54.053 -7.872 17.100 1.00 17.90 25 PHE C N 1
ATOM 4406 C CA . PHE C 1 25 ? -54.059 -8.883 16.056 1.00 23.07 25 PHE C CA 1
ATOM 4407 C C . PHE C 1 25 ? -53.758 -10.223 16.713 1.00 22.52 25 PHE C C 1
ATOM 4408 O O . PHE C 1 25 ? -52.693 -10.403 17.294 1.00 23.23 25 PHE C O 1
ATOM 4416 N N . SER C 1 26 ? -54.710 -11.147 16.632 1.00 25.74 26 SER C N 1
ATOM 4417 C CA . SER C 1 26 ? -54.570 -12.465 17.254 1.00 31.42 26 SER C CA 1
ATOM 4418 C C . SER C 1 26 ? -53.636 -13.392 16.475 1.00 30.00 26 SER C C 1
ATOM 4419 O O . SER C 1 26 ? -53.190 -14.423 16.989 1.00 30.74 26 SER C O 1
ATOM 4422 N N . GLU C 1 27 ? -53.349 -13.025 15.233 1.00 24.59 27 GLU C N 1
ATOM 4423 C CA . GLU C 1 27 ? -52.399 -13.762 14.406 1.00 24.29 27 GLU C CA 1
ATOM 4424 C C . GLU C 1 27 ? -51.796 -12.800 13.396 1.00 20.68 27 GLU C C 1
ATOM 4425 O O . GLU C 1 27 ? -52.266 -11.675 13.271 1.00 18.66 27 GLU C O 1
ATOM 4431 N N . PRO C 1 28 ? -50.748 -13.229 12.679 1.00 19.73 28 PRO C N 1
ATOM 4432 C CA . PRO C 1 28 ? -50.100 -12.334 11.718 1.00 17.20 28 PRO C CA 1
ATOM 4433 C C . PRO C 1 28 ? -51.097 -11.647 10.779 1.00 20.35 28 PRO C C 1
ATOM 4434 O O . PRO C 1 28 ? -52.062 -12.261 10.326 1.00 21.56 28 PRO C O 1
ATOM 4438 N N . ALA C 1 29 ? -50.864 -10.366 10.515 1.00 17.91 29 ALA C N 1
ATOM 4439 C CA . ALA C 1 29 ? -51.755 -9.569 9.680 1.00 17.32 29 ALA C CA 1
ATOM 4440 C C . ALA C 1 29 ? -51.335 -9.602 8.218 1.00 17.61 29 ALA C C 1
ATOM 4441 O O . ALA C 1 29 ? -50.152 -9.705 7.895 1.00 17.51 29 ALA C O 1
ATOM 4443 N N . VAL C 1 30 ? -52.316 -9.513 7.331 1.00 14.46 30 VAL C N 1
ATOM 4444 C CA . VAL C 1 30 ? -52.023 -9.432 5.910 1.00 17.56 30 VAL C CA 1
ATOM 4445 C C . VAL C 1 30 ? -52.291 -8.024 5.396 1.00 17.47 30 VAL C C 1
ATOM 4446 O O . VAL C 1 30 ? -53.404 -7.500 5.508 1.00 18.99 30 VAL C O 1
ATOM 4458 N N . GLY C 1 32 ? -52.490 -5.779 2.195 1.00 17.86 32 GLY C N 1
ATOM 4459 C CA . GLY C 1 32 ? -52.620 -5.806 0.750 1.00 18.60 32 GLY C CA 1
ATOM 4460 C C . GLY C 1 32 ? -52.061 -4.542 0.120 1.00 20.58 32 GLY C C 1
ATOM 4461 O O . GLY C 1 32 ? -52.187 -3.455 0.677 1.00 22.81 32 GLY C O 1
ATOM 4462 N N . ILE C 1 33 ? -51.457 -4.680 -1.054 1.00 17.89 33 ILE C N 1
ATOM 4463 C CA . ILE C 1 33 ? -50.807 -3.554 -1.716 1.00 19.77 33 ILE C CA 1
ATOM 4464 C C . ILE C 1 33 ? -51.702 -2.944 -2.789 1.00 22.96 33 ILE C C 1
ATOM 4465 O O . ILE C 1 33 ? -52.266 -3.652 -3.623 1.00 20.62 33 ILE C O 1
ATOM 4470 N N . ILE C 1 34 ? -51.815 -1.625 -2.764 1.00 20.17 34 ILE C N 1
ATOM 4471 C CA . ILE C 1 34 ? -52.482 -0.890 -3.828 1.00 23.46 34 ILE C CA 1
ATOM 4472 C C . ILE C 1 34 ? -51.569 0.248 -4.251 1.00 25.51 34 ILE C C 1
ATOM 4473 O O . ILE C 1 34 ? -51.467 1.274 -3.569 1.00 21.83 34 ILE C O 1
ATOM 4478 N N . ASN C 1 35 ? -50.859 0.043 -5.354 1.00 26.76 35 ASN C N 1
ATOM 4479 C CA . ASN C 1 35 ? -49.994 1.085 -5.860 1.00 34.42 35 ASN C CA 1
ATOM 4480 C C . ASN C 1 35 ? -50.733 1.939 -6.875 1.00 29.73 35 ASN C C 1
ATOM 4481 O O . ASN C 1 35 ? -51.330 1.427 -7.818 1.00 30.50 35 ASN C O 1
ATOM 4486 N N . VAL C 1 36 ? -50.700 3.246 -6.672 1.00 31.85 36 VAL C N 1
ATOM 4487 C CA . VAL C 1 36 ? -51.367 4.161 -7.591 1.00 35.55 36 VAL C CA 1
ATOM 4488 C C . VAL C 1 36 ? -50.363 4.916 -8.453 1.00 39.84 36 VAL C C 1
ATOM 4489 O O . VAL C 1 36 ? -50.694 5.921 -9.072 1.00 40.78 36 VAL C O 1
ATOM 4493 N N . SER C 1 37 ? -49.132 4.420 -8.487 1.00 45.05 37 SER C N 1
ATOM 4494 C CA . SER C 1 37 ? -48.099 4.986 -9.344 1.00 55.28 37 SER C CA 1
ATOM 4495 C C . SER C 1 37 ? -47.982 4.184 -10.637 1.00 59.67 37 SER C C 1
ATOM 4496 O O . SER C 1 37 ? -47.725 2.982 -10.607 1.00 57.15 37 SER C O 1
ATOM 4499 N N . PRO C 1 38 ? -48.180 4.853 -11.781 1.00 65.27 38 PRO C N 1
ATOM 4500 C CA . PRO C 1 38 ? -48.114 4.211 -13.100 1.00 65.83 38 PRO C CA 1
ATOM 4501 C C . PRO C 1 38 ? -46.773 3.526 -13.368 1.00 64.14 38 PRO C C 1
ATOM 4502 O O . PRO C 1 38 ? -46.664 2.742 -14.311 1.00 61.53 38 PRO C O 1
ATOM 4506 N N . ASN C 1 39 ? -45.770 3.815 -12.545 1.00 66.99 39 ASN C N 1
ATOM 4507 C CA . ASN C 1 39 ? -44.425 3.299 -12.773 1.00 69.98 39 ASN C CA 1
ATOM 4508 C C . ASN C 1 39 ? -44.057 2.084 -11.921 1.00 66.06 39 ASN C C 1
ATOM 4509 O O . ASN C 1 39 ? -42.907 1.647 -11.927 1.00 68.47 39 ASN C O 1
ATOM 4514 N N . SER C 1 40 ? -45.025 1.541 -11.191 1.00 59.89 40 SER C N 1
ATOM 4515 C CA . SER C 1 40 ? -44.765 0.383 -10.339 1.00 55.17 40 SER C CA 1
ATOM 4516 C C . SER C 1 40 ? -44.540 -0.881 -11.166 1.00 53.01 40 SER C C 1
ATOM 4517 O O . SER C 1 40 ? -45.149 -1.061 -12.222 1.00 53.40 40 SER C O 1
ATOM 4520 N N . PHE C 1 41 ? -43.668 -1.757 -10.677 1.00 49.84 41 PHE C N 1
ATOM 4521 C CA . PHE C 1 41 ? -43.292 -2.950 -11.429 1.00 49.96 41 PHE C CA 1
ATOM 4522 C C . PHE C 1 41 ? -44.435 -3.959 -11.543 1.00 50.85 41 PHE C C 1
ATOM 4523 O O . PHE C 1 41 ? -44.439 -4.799 -12.445 1.00 53.86 41 PHE C O 1
ATOM 4531 N N . TYR C 1 42 ? -45.402 -3.877 -10.632 1.00 43.96 42 TYR C N 1
ATOM 4532 C CA . TYR C 1 42 ? -46.506 -4.833 -10.625 1.00 39.37 42 TYR C CA 1
ATOM 4533 C C . TYR C 1 42 ? -47.855 -4.199 -10.315 1.00 35.74 42 TYR C C 1
ATOM 4534 O O . TYR C 1 42 ? -48.022 -3.526 -9.297 1.00 34.93 42 TYR C O 1
ATOM 4543 N N . HIS C 1 43 ? -48.813 -4.441 -11.201 1.00 37.69 43 HIS C N 1
ATOM 4544 C CA . HIS C 1 43 ? -50.189 -3.976 -11.037 1.00 40.22 43 HIS C CA 1
ATOM 4545 C C . HIS C 1 43 ? -50.331 -2.492 -10.692 1.00 39.45 43 HIS C C 1
ATOM 4546 O O . HIS C 1 43 ? -50.944 -2.143 -9.683 1.00 34.39 43 HIS C O 1
ATOM 4553 N N . PRO C 1 44 ? -49.778 -1.614 -11.542 1.00 41.26 44 PRO C N 1
ATOM 4554 C CA . PRO C 1 44 ? -49.983 -0.175 -11.355 1.00 43.79 44 PRO C CA 1
ATOM 4555 C C . PRO C 1 44 ? -51.455 0.151 -11.537 1.00 41.41 44 PRO C C 1
ATOM 4556 O O . PRO C 1 44 ? -52.098 -0.449 -12.394 1.00 43.84 44 PRO C O 1
ATOM 4560 N N . HIS C 1 45 ? -51.989 1.066 -10.738 1.00 39.99 45 HIS C N 1
ATOM 4561 C CA . HIS C 1 45 ? -53.367 1.499 -10.926 1.00 40.55 45 HIS C CA 1
ATOM 4562 C C . HIS C 1 45 ? -53.398 2.900 -11.511 1.00 43.61 45 HIS C C 1
ATOM 4563 O O . HIS C 1 45 ? -52.944 3.858 -10.884 1.00 42.16 45 HIS C O 1
ATOM 4570 N N . LEU C 1 46 ? -53.935 3.005 -12.721 1.00 47.41 46 LEU C N 1
ATOM 4571 C CA . LEU C 1 46 ? -53.900 4.254 -13.472 1.00 51.40 46 LEU C CA 1
ATOM 4572 C C . LEU C 1 46 ? -55.047 5.199 -13.123 1.00 48.48 46 LEU C C 1
ATOM 4573 O O . LEU C 1 46 ? -54.962 6.403 -13.372 1.00 49.80 46 LEU C O 1
ATOM 4578 N N . ASP C 1 47 ? -56.116 4.660 -12.546 1.00 44.18 47 ASP C N 1
ATOM 4579 C CA . ASP C 1 47 ? -57.249 5.489 -12.150 1.00 50.19 47 ASP C CA 1
ATOM 4580 C C . ASP C 1 47 ? -57.856 5.050 -10.820 1.00 44.79 47 ASP C C 1
ATOM 4581 O O . ASP C 1 47 ? -57.475 4.024 -10.260 1.00 44.13 47 ASP C O 1
ATOM 4586 N N . LEU C 1 48 ? -58.792 5.849 -10.320 1.00 41.38 48 LEU C N 1
ATOM 4587 C CA . LEU C 1 48 ? -59.453 5.577 -9.050 1.00 39.10 48 LEU C CA 1
ATOM 4588 C C . LEU C 1 48 ? -60.279 4.298 -9.108 1.00 38.88 48 LEU C C 1
ATOM 4589 O O . LEU C 1 48 ? -60.180 3.447 -8.225 1.00 38.90 48 LEU C O 1
ATOM 4594 N N . ASN C 1 49 ? -61.097 4.166 -10.146 1.00 33.11 49 ASN C N 1
ATOM 4595 C CA . ASN C 1 49 ? -61.954 2.995 -10.282 1.00 35.43 49 ASN C CA 1
ATOM 4596 C C . ASN C 1 49 ? -61.199 1.678 -10.208 1.00 35.21 49 ASN C C 1
ATOM 4597 O O . ASN C 1 49 ? -61.643 0.743 -9.545 1.00 37.46 49 ASN C O 1
ATOM 4602 N N . SER C 1 50 ? -60.066 1.592 -10.895 1.00 36.69 50 SER C N 1
ATOM 4603 C CA . SER C 1 50 ? -59.324 0.336 -10.916 1.00 36.59 50 SER C CA 1
ATOM 4604 C C . SER C 1 50 ? -58.703 0.066 -9.549 1.00 32.48 50 SER C C 1
ATOM 4605 O O . SER C 1 50 ? -58.661 -1.073 -9.096 1.00 34.11 50 SER C O 1
ATOM 4608 N N . ALA C 1 51 ? -58.241 1.117 -8.879 1.00 32.71 51 ALA C N 1
ATOM 4609 C CA . ALA C 1 51 ? -57.696 0.954 -7.538 1.00 33.17 51 ALA C CA 1
ATOM 4610 C C . ALA C 1 51 ? -58.771 0.445 -6.583 1.00 32.49 51 ALA C C 1
ATOM 4611 O O . ALA C 1 51 ? -58.496 -0.374 -5.711 1.00 30.78 51 ALA C O 1
ATOM 4613 N N . LEU C 1 52 ? -59.997 0.927 -6.755 1.00 31.43 52 LEU C N 1
ATOM 4614 C CA . LEU C 1 52 ? -61.095 0.522 -5.884 1.00 30.75 52 LEU C CA 1
ATOM 4615 C C . LEU C 1 52 ? -61.572 -0.894 -6.173 1.00 33.15 52 LEU C C 1
ATOM 4616 O O . LEU C 1 52 ? -62.052 -1.584 -5.273 1.00 34.54 52 LEU C O 1
ATOM 4621 N N . ARG C 1 53 ? -61.441 -1.327 -7.425 1.00 34.91 53 ARG C N 1
ATOM 4622 C CA . ARG C 1 53 ? -61.740 -2.713 -7.773 1.00 36.57 53 ARG C CA 1
ATOM 4623 C C . ARG C 1 53 ? -60.763 -3.654 -7.073 1.00 35.74 53 ARG C C 1
ATOM 4624 O O . ARG C 1 53 ? -61.149 -4.715 -6.584 1.00 33.14 53 ARG C O 1
ATOM 4632 N N . THR C 1 54 ? -59.497 -3.252 -7.013 1.00 30.79 54 THR C N 1
ATOM 4633 C CA . THR C 1 54 ? -58.491 -4.047 -6.320 1.00 31.01 54 THR C CA 1
ATOM 4634 C C . THR C 1 54 ? -58.750 -4.054 -4.817 1.00 28.27 54 THR C C 1
ATOM 4635 O O . THR C 1 54 ? -58.642 -5.094 -4.172 1.00 28.37 54 THR C O 1
ATOM 4639 N N . ALA C 1 55 ? -59.106 -2.895 -4.267 1.00 27.56 55 ALA C N 1
ATOM 4640 C CA . ALA C 1 55 ? -59.391 -2.786 -2.843 1.00 27.12 55 ALA C CA 1
ATOM 4641 C C . ALA C 1 55 ? -60.533 -3.716 -2.456 1.00 29.22 55 ALA C C 1
ATOM 4642 O O . ALA C 1 55 ? -60.464 -4.420 -1.449 1.00 29.26 55 ALA C O 1
ATOM 4644 N N . GLU C 1 56 ? -61.586 -3.713 -3.263 1.00 27.22 56 GLU C N 1
ATOM 4645 C CA . GLU C 1 56 ? -62.747 -4.549 -2.992 1.00 34.06 56 GLU C CA 1
ATOM 4646 C C . GLU C 1 56 ? -62.379 -6.034 -2.996 1.00 30.27 56 GLU C C 1
ATOM 4647 O O . GLU C 1 56 ? -62.818 -6.796 -2.136 1.00 31.52 56 GLU C O 1
ATOM 4653 N N . LYS C 1 57 ? -61.572 -6.442 -3.968 1.00 31.30 57 LYS C N 1
ATOM 4654 C CA . LYS C 1 57 ? -61.129 -7.830 -4.047 1.00 30.02 57 LYS C CA 1
ATOM 4655 C C . LYS C 1 57 ? -60.318 -8.211 -2.813 1.00 30.33 57 LYS C C 1
ATOM 4656 O O . LYS C 1 57 ? -60.493 -9.288 -2.240 1.00 29.39 57 LYS C O 1
ATOM 4670 N N . VAL C 1 59 ? -60.354 -6.769 0.154 1.00 28.18 59 VAL C N 1
ATOM 4671 C CA . VAL C 1 59 ? -61.255 -6.820 1.294 1.00 28.12 59 VAL C CA 1
ATOM 4672 C C . VAL C 1 59 ? -62.018 -8.143 1.321 1.00 28.49 59 VAL C C 1
ATOM 4673 O O . VAL C 1 59 ? -62.154 -8.760 2.376 1.00 30.18 59 VAL C O 1
ATOM 4677 N N . ASP C 1 60 ? -62.503 -8.581 0.161 1.00 29.01 60 ASP C N 1
ATOM 4678 C CA . ASP C 1 60 ? -63.172 -9.882 0.054 1.00 32.81 60 ASP C CA 1
ATOM 4679 C C . ASP C 1 60 ? -62.244 -11.041 0.415 1.00 33.80 60 ASP C C 1
ATOM 4680 O O . ASP C 1 60 ? -62.674 -12.032 1.001 1.00 33.50 60 ASP C O 1
ATOM 4685 N N . GLU C 1 61 ? -60.971 -10.914 0.062 1.00 26.56 61 GLU C N 1
ATOM 4686 C CA . GLU C 1 61 ? -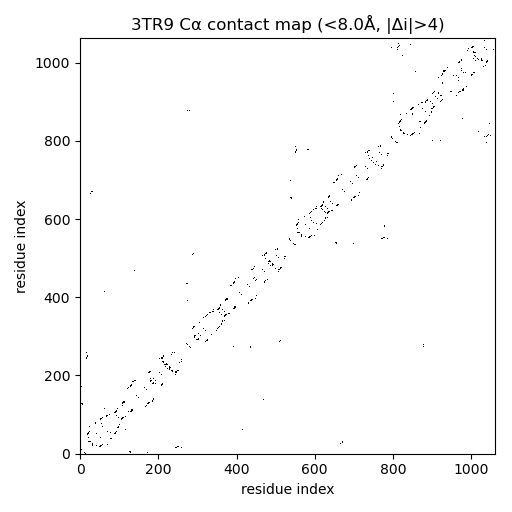59.999 -11.973 0.321 1.00 26.74 61 GLU C CA 1
ATOM 4687 C C . GLU C 1 61 ? -59.479 -11.957 1.757 1.00 25.58 61 GLU C C 1
ATOM 4688 O O . GLU C 1 61 ? -58.685 -12.815 2.139 1.00 27.32 61 GLU C O 1
ATOM 4694 N N . GLY C 1 62 ? -59.924 -10.975 2.539 1.00 24.18 62 GLY C N 1
ATOM 4695 C CA . GLY C 1 62 ? -59.632 -10.921 3.963 1.00 26.38 62 GLY C CA 1
ATOM 4696 C C . GLY C 1 62 ? -58.433 -10.088 4.406 1.00 22.93 62 GLY C C 1
ATOM 4697 O O . GLY C 1 62 ? -57.826 -10.380 5.430 1.00 22.45 62 GLY C O 1
ATOM 4698 N N . ALA C 1 63 ? -58.080 -9.053 3.654 1.00 23.44 63 ALA C N 1
ATOM 4699 C CA . ALA C 1 63 ? -56.946 -8.222 4.056 1.00 21.75 63 ALA C CA 1
ATOM 4700 C C . ALA C 1 63 ? -57.228 -7.581 5.414 1.00 23.59 63 ALA C C 1
ATOM 4701 O O . ALA C 1 63 ? -58.371 -7.222 5.701 1.00 24.66 63 ALA C O 1
ATOM 4703 N N . ASP C 1 64 ? -56.192 -7.436 6.243 1.00 19.52 64 ASP C N 1
ATOM 4704 C CA . ASP C 1 64 ? -56.315 -6.707 7.510 1.00 21.23 64 ASP C CA 1
ATOM 4705 C C . ASP C 1 64 ? -56.000 -5.224 7.331 1.00 20.70 64 ASP C C 1
ATOM 4706 O O . ASP C 1 64 ? -56.612 -4.363 7.961 1.00 21.03 64 ASP C O 1
ATOM 4711 N N . ILE C 1 65 ? -55.030 -4.944 6.470 1.00 18.61 65 ILE C N 1
ATOM 4712 C CA . ILE C 1 65 ? -54.573 -3.582 6.214 1.00 15.51 65 ILE C CA 1
ATOM 4713 C C . ILE C 1 65 ? -54.475 -3.436 4.700 1.00 17.66 65 ILE C C 1
ATOM 4714 O O . ILE C 1 65 ? -54.154 -4.402 4.001 1.00 19.93 65 ILE C O 1
ATOM 4719 N N . LEU C 1 66 ? -54.756 -2.242 4.195 1.00 18.87 66 LEU C N 1
ATOM 4720 C CA . LEU C 1 66 ? -54.504 -1.923 2.796 1.00 15.78 66 LEU C CA 1
ATOM 4721 C C . LEU C 1 66 ? -53.442 -0.829 2.717 1.00 19.41 66 LEU C C 1
ATOM 4722 O O . LEU C 1 66 ? -53.629 0.266 3.252 1.00 21.45 66 LEU C O 1
ATOM 4727 N N . ASP C 1 67 ? -52.329 -1.135 2.060 1.00 16.08 67 ASP C N 1
ATOM 4728 C CA . ASP C 1 67 ? -51.220 -0.194 1.927 1.00 20.11 67 ASP C CA 1
ATOM 4729 C C . ASP C 1 67 ? -51.301 0.555 0.592 1.00 24.30 67 ASP C C 1
ATOM 4730 O O . ASP C 1 67 ? -51.151 -0.041 -0.475 1.00 23.08 67 ASP C O 1
ATOM 4735 N N . ILE C 1 68 ? -51.539 1.862 0.660 1.00 24.29 68 ILE C N 1
ATOM 4736 C CA . ILE C 1 68 ? -51.704 2.687 -0.537 1.00 26.26 68 ILE C CA 1
ATOM 4737 C C . ILE C 1 68 ? -50.465 3.545 -0.784 1.00 28.97 68 ILE C C 1
ATOM 4738 O O . ILE C 1 68 ? -50.094 4.366 0.054 1.00 28.38 68 ILE C O 1
ATOM 4743 N N . GLY C 1 69 ? -49.823 3.351 -1.932 1.00 29.79 69 GLY C N 1
ATOM 4744 C CA . GLY C 1 69 ? -48.620 4.095 -2.266 1.00 34.43 69 GLY C CA 1
ATOM 4745 C C . GLY C 1 69 ? -48.679 4.697 -3.659 1.00 41.61 69 GLY C C 1
ATOM 4746 O O . GLY C 1 69 ? -49.298 4.135 -4.559 1.00 39.39 69 GLY C O 1
ATOM 4747 N N . GLY C 1 70 ? -48.036 5.844 -3.844 1.00 50.95 70 GLY C N 1
ATOM 4748 C CA . GLY C 1 70 ? -48.067 6.513 -5.132 1.00 63.43 70 GLY C CA 1
ATOM 4749 C C . GLY C 1 70 ? -46.819 7.312 -5.443 1.00 72.98 70 GLY C C 1
ATOM 4750 O O . GLY C 1 70 ? -46.816 8.138 -6.356 1.00 74.08 70 GLY C O 1
ATOM 4751 N N . GLU C 1 71 ? -45.756 7.065 -4.686 1.00 81.58 71 GLU C N 1
ATOM 4752 C CA . GLU C 1 71 ? -44.509 7.799 -4.861 1.00 92.10 71 GLU C CA 1
ATOM 4753 C C . GLU C 1 71 ? -43.917 7.550 -6.244 1.00 96.46 71 GLU C C 1
ATOM 4754 O O . GLU C 1 71 ? -44.158 6.507 -6.853 1.00 98.74 71 GLU C O 1
ATOM 4760 N N . SER C 1 85 ? -43.726 17.391 -7.227 1.00 75.63 85 SER C N 1
ATOM 4761 C CA . SER C 1 85 ? -43.791 15.934 -7.173 1.00 74.41 85 SER C CA 1
ATOM 4762 C C . SER C 1 85 ? -44.577 15.447 -5.956 1.00 68.70 85 SER C C 1
ATOM 4763 O O . SER C 1 85 ? -44.831 14.252 -5.810 1.00 67.66 85 SER C O 1
ATOM 4766 N N . THR C 1 86 ? -44.984 16.384 -5.103 1.00 63.48 86 THR C N 1
ATOM 4767 C CA . THR C 1 86 ? -45.789 16.066 -3.928 1.00 54.97 86 THR C CA 1
ATOM 4768 C C . THR C 1 86 ? -47.290 16.171 -4.217 1.00 51.83 86 THR C C 1
ATOM 4769 O O . THR C 1 86 ? -48.086 15.384 -3.706 1.00 47.66 86 THR C O 1
ATOM 4773 N N . GLN C 1 87 ? -47.674 17.145 -5.039 1.00 51.89 87 GLN C N 1
ATOM 4774 C CA . GLN C 1 87 ? -49.084 17.352 -5.359 1.00 54.28 87 GLN C CA 1
ATOM 4775 C C . GLN C 1 87 ? -49.668 16.208 -6.194 1.00 51.81 87 GLN C C 1
ATOM 4776 O O . GLN C 1 87 ? -50.799 15.785 -5.971 1.00 53.69 87 GLN C O 1
ATOM 4782 N N . ILE C 1 88 ? -48.894 15.728 -7.161 1.00 53.68 88 ILE C N 1
ATOM 4783 C CA . ILE C 1 88 ? -49.268 14.570 -7.977 1.00 56.59 88 ILE C CA 1
ATOM 4784 C C . ILE C 1 88 ? -49.413 13.309 -7.123 1.00 52.83 88 ILE C C 1
ATOM 4785 O O . ILE C 1 88 ? -50.269 12.469 -7.387 1.00 55.36 88 ILE C O 1
ATOM 4790 N N . GLU C 1 89 ? -48.569 13.178 -6.104 1.00 50.22 89 GLU C N 1
ATOM 4791 C CA . GLU C 1 89 ? -48.668 12.059 -5.168 1.00 48.25 89 GLU C CA 1
ATOM 4792 C C . GLU C 1 89 ? -49.987 12.167 -4.407 1.00 48.27 89 GLU C C 1
ATOM 4793 O O . GLU C 1 89 ? -50.703 11.183 -4.241 1.00 48.42 89 GLU C O 1
ATOM 4799 N N . LEU C 1 90 ? -50.313 13.379 -3.966 1.00 47.07 90 LEU C N 1
ATOM 4800 C CA . LEU C 1 90 ? -51.564 13.629 -3.254 1.00 45.81 90 LEU C CA 1
ATOM 4801 C C . LEU C 1 90 ? -52.800 13.418 -4.131 1.00 45.15 90 LEU C C 1
ATOM 4802 O O . LEU C 1 90 ? -53.800 12.851 -3.684 1.00 41.07 90 LEU C O 1
ATOM 4807 N N . ASP C 1 91 ? -52.732 13.874 -5.379 1.00 49.63 91 ASP C N 1
ATOM 4808 C CA . ASP C 1 91 ? -53.851 13.727 -6.305 1.00 52.83 91 ASP C CA 1
ATOM 4809 C C . ASP C 1 91 ? -54.176 12.252 -6.557 1.00 50.56 91 ASP C C 1
ATOM 4810 O O . ASP C 1 91 ? -55.324 11.895 -6.822 1.00 48.77 91 ASP C O 1
ATOM 4815 N N . ARG C 1 92 ? -53.159 11.401 -6.466 1.00 50.68 92 ARG C N 1
ATOM 4816 C CA . ARG C 1 92 ? -53.341 9.962 -6.635 1.00 52.01 92 ARG C CA 1
ATOM 4817 C C . ARG C 1 92 ? -53.842 9.293 -5.354 1.00 44.08 92 ARG C C 1
ATOM 4818 O O . ARG C 1 92 ? -54.824 8.555 -5.376 1.00 41.24 92 ARG C O 1
ATOM 4826 N N . LEU C 1 93 ? -53.164 9.559 -4.242 1.00 42.59 93 LEU C N 1
ATOM 4827 C CA . LEU C 1 93 ? -53.449 8.878 -2.978 1.00 40.47 93 LEU C CA 1
ATOM 4828 C C . LEU C 1 93 ? -54.786 9.259 -2.365 1.00 35.14 93 LEU C C 1
ATOM 4829 O O . LEU C 1 93 ? -55.610 8.397 -2.076 1.00 34.65 93 LEU C O 1
ATOM 4834 N N . LEU C 1 94 ? -54.988 10.555 -2.149 1.00 35.40 94 LEU C N 1
ATOM 4835 C CA . LEU C 1 94 ? -56.126 11.025 -1.365 1.00 31.61 94 LEU C CA 1
ATOM 4836 C C . LEU C 1 94 ? -57.490 10.474 -1.808 1.00 35.93 94 LEU C C 1
ATOM 4837 O O . LEU C 1 94 ? -58.272 10.022 -0.974 1.00 36.33 94 LEU C O 1
ATOM 4842 N N . PRO C 1 95 ? -57.783 10.508 -3.117 1.00 41.47 95 PRO C N 1
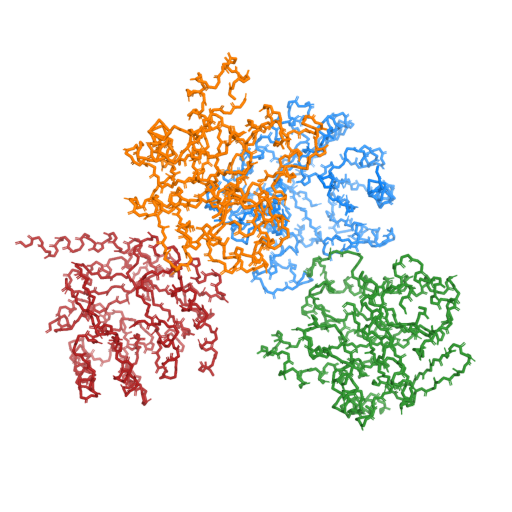ATOM 4843 C CA . PRO C 1 95 ? -59.089 9.996 -3.550 1.00 38.37 95 PRO C CA 1
ATOM 4844 C C . PRO C 1 95 ? -59.282 8.524 -3.183 1.00 35.99 95 PRO C C 1
ATOM 4845 O O . PRO C 1 95 ? -60.383 8.097 -2.845 1.00 36.72 95 PRO C O 1
ATOM 4849 N N . VAL C 1 96 ? -58.207 7.751 -3.246 1.00 33.92 96 VAL C N 1
ATOM 4850 C CA . VAL C 1 96 ? -58.287 6.326 -2.942 1.00 33.94 96 VAL C CA 1
ATOM 4851 C C . VAL C 1 96 ? -58.476 6.083 -1.441 1.00 33.02 96 VAL C C 1
ATOM 4852 O O . VAL C 1 96 ? -59.318 5.279 -1.033 1.00 32.35 96 VAL C O 1
ATOM 4856 N N . ILE C 1 97 ? -57.698 6.788 -0.624 1.00 30.04 97 ILE C N 1
ATOM 4857 C CA . ILE C 1 97 ? -57.795 6.656 0.828 1.00 28.84 97 ILE C CA 1
ATOM 4858 C C . ILE C 1 97 ? -59.184 7.047 1.310 1.00 31.34 97 ILE C C 1
ATOM 4859 O O . ILE C 1 97 ? -59.785 6.361 2.134 1.00 30.88 97 ILE C O 1
ATOM 4864 N N . ASP C 1 98 ? -59.685 8.165 0.793 1.00 34.58 98 ASP C N 1
ATOM 4865 C CA . ASP C 1 98 ? -61.011 8.645 1.143 1.00 34.17 98 ASP C CA 1
ATOM 4866 C C . ASP C 1 98 ? -62.072 7.608 0.799 1.00 31.99 98 ASP C C 1
ATOM 4867 O O . ASP C 1 98 ? -62.909 7.271 1.629 1.00 33.89 98 ASP C O 1
ATOM 4872 N N . ALA C 1 99 ? -62.022 7.089 -0.423 1.00 30.64 99 ALA C N 1
ATOM 4873 C CA . ALA C 1 99 ? -62.998 6.102 -0.872 1.00 33.03 99 ALA C CA 1
ATOM 4874 C C . ALA C 1 99 ? -62.930 4.816 -0.043 1.00 33.64 99 ALA C C 1
ATOM 4875 O O . ALA C 1 99 ? -63.956 4.264 0.354 1.00 30.81 99 ALA C O 1
ATOM 4877 N N . ILE C 1 100 ? -61.718 4.342 0.229 1.00 30.91 100 ILE C N 1
ATOM 4878 C CA . ILE C 1 100 ? -61.559 3.141 1.034 1.00 27.01 100 ILE C CA 1
ATOM 4879 C C . ILE C 1 100 ? -62.052 3.358 2.462 1.00 26.49 100 ILE C C 1
ATOM 4880 O O . ILE C 1 100 ? -62.732 2.502 3.027 1.00 25.69 100 ILE C O 1
ATOM 4885 N N . LYS C 1 101 ? -61.718 4.511 3.039 1.00 28.61 101 LYS C N 1
ATOM 4886 C CA . LYS C 1 101 ? -62.163 4.848 4.389 1.00 32.19 101 LYS C CA 1
ATOM 4887 C C . LYS C 1 101 ? -63.690 4.864 4.467 1.00 33.61 101 LYS C C 1
ATOM 4888 O O . LYS C 1 101 ? -64.274 4.435 5.462 1.00 30.62 101 LYS C O 1
ATOM 4894 N N . LYS C 1 102 ? -64.325 5.364 3.411 1.00 33.22 102 LYS C N 1
ATOM 4895 C CA . LYS C 1 102 ? -65.782 5.454 3.346 1.00 41.57 102 LYS C CA 1
ATOM 4896 C C . LYS C 1 102 ? -66.457 4.090 3.230 1.00 46.82 102 LYS C C 1
ATOM 4897 O O . LYS C 1 102 ? -67.546 3.882 3.769 1.00 52.81 102 LYS C O 1
ATOM 4903 N N . ARG C 1 103 ? -65.813 3.166 2.520 1.00 38.21 103 ARG C N 1
ATOM 4904 C CA . ARG C 1 103 ? -66.459 1.912 2.136 1.00 37.42 103 ARG C CA 1
ATOM 4905 C C . ARG C 1 103 ? -66.110 0.703 3.003 1.00 38.65 103 ARG C C 1
ATOM 4906 O O . ARG C 1 103 ? -66.951 -0.167 3.219 1.00 37.31 103 ARG C O 1
ATOM 4914 N N . PHE C 1 104 ? -64.874 0.644 3.490 1.00 35.31 104 PHE C N 1
ATOM 4915 C CA . PHE C 1 104 ? -64.375 -0.564 4.140 1.00 31.24 104 PHE C CA 1
ATOM 4916 C C . PHE C 1 104 ? -63.906 -0.325 5.574 1.00 32.56 104 PHE C C 1
ATOM 4917 O O . PHE C 1 104 ? -63.574 0.800 5.941 1.00 34.98 104 PHE C O 1
ATOM 4925 N N . PRO C 1 105 ? -63.889 -1.391 6.390 1.00 30.84 105 PRO C N 1
ATOM 4926 C CA . PRO C 1 105 ? -63.450 -1.324 7.790 1.00 31.91 105 PRO C CA 1
ATOM 4927 C C . PRO C 1 105 ? -61.950 -1.569 7.967 1.00 30.34 105 PRO C C 1
ATOM 4928 O O . PRO C 1 105 ? -61.454 -1.512 9.090 1.00 31.63 105 PRO C O 1
ATOM 4932 N N . GLN C 1 106 ? -61.244 -1.852 6.879 1.00 26.41 106 GLN C N 1
ATOM 4933 C CA . GLN C 1 106 ? -59.822 -2.172 6.963 1.00 24.92 106 GLN C CA 1
ATOM 4934 C C . GLN C 1 106 ? -58.983 -0.984 7.425 1.00 26.38 106 GLN C C 1
ATOM 4935 O O . GLN C 1 106 ? -59.289 0.172 7.108 1.00 21.30 106 GLN C O 1
ATOM 4941 N N . LEU C 1 107 ? -57.926 -1.282 8.172 1.00 24.35 107 LEU C N 1
ATOM 4942 C CA . LEU C 1 107 ? -56.912 -0.290 8.509 1.00 22.63 107 LEU C CA 1
ATOM 4943 C C . LEU C 1 107 ? -56.242 0.157 7.225 1.00 17.72 107 LEU C C 1
ATOM 4944 O O . LEU C 1 107 ? -56.008 -0.652 6.326 1.00 19.40 107 LEU C O 1
ATOM 4949 N N . ILE C 1 108 ? -55.921 1.441 7.142 1.00 15.81 108 ILE C N 1
ATOM 4950 C CA . ILE C 1 108 ? -55.282 1.988 5.965 1.00 15.69 108 ILE C CA 1
ATOM 4951 C C . ILE C 1 108 ? -53.854 2.430 6.273 1.00 17.91 108 ILE C C 1
ATOM 4952 O O . ILE C 1 108 ? -53.617 3.196 7.200 1.00 20.09 108 ILE C O 1
ATOM 4957 N N . SER C 1 109 ? -52.905 1.934 5.493 1.00 19.03 109 SER C N 1
ATOM 4958 C CA . SER C 1 109 ? -51.524 2.368 5.601 1.00 19.00 109 SER C CA 1
ATOM 4959 C C . SER C 1 109 ? -51.206 3.239 4.395 1.00 21.33 109 SER C C 1
ATOM 4960 O O . SER C 1 109 ? -51.629 2.934 3.286 1.00 20.65 109 SER C O 1
ATOM 4963 N N . VAL C 1 110 ? -50.472 4.325 4.612 1.00 17.60 110 VAL C N 1
ATOM 4964 C CA . VAL C 1 110 ? -49.980 5.129 3.505 1.00 17.08 110 VAL C CA 1
ATOM 4965 C C . VAL C 1 110 ? -48.478 4.949 3.353 1.00 17.92 110 VAL C C 1
ATOM 4966 O O . VAL C 1 110 ? -47.721 5.123 4.307 1.00 18.70 110 VAL C O 1
ATOM 4970 N N . ASP C 1 111 ? -48.056 4.589 2.145 1.00 14.72 111 ASP C N 1
ATOM 4971 C CA . ASP C 1 111 ? -46.654 4.303 1.855 1.00 18.51 111 ASP C CA 1
ATOM 4972 C C . ASP C 1 111 ? -46.015 5.568 1.282 1.00 22.10 111 ASP C C 1
ATOM 4973 O O . ASP C 1 111 ? -46.148 5.850 0.096 1.00 22.75 111 ASP C O 1
ATOM 4978 N N . THR C 1 112 ? -45.353 6.345 2.137 1.00 21.19 112 THR C N 1
ATOM 4979 C CA . THR C 1 112 ? -44.738 7.597 1.704 1.00 24.62 112 THR C CA 1
ATOM 4980 C C . THR C 1 112 ? -43.570 7.971 2.605 1.00 26.12 112 THR C C 1
ATOM 4981 O O . THR C 1 112 ? -43.442 7.451 3.715 1.00 23.45 112 THR C O 1
ATOM 4985 N N . SER C 1 113 ? -42.719 8.870 2.120 1.00 24.65 113 SER C N 1
ATOM 4986 C CA . SER C 1 113 ? -41.616 9.394 2.916 1.00 23.06 113 SER C CA 1
ATOM 4987 C C . SER C 1 113 ? -41.783 10.899 3.142 1.00 26.53 113 SER C C 1
ATOM 4988 O O . SER C 1 113 ? -41.012 11.513 3.881 1.00 25.35 113 SER C O 1
ATOM 4991 N N . ARG C 1 114 ? -42.799 11.481 2.510 1.00 23.52 114 ARG C N 1
ATOM 4992 C CA . ARG C 1 114 ? -43.027 12.934 2.552 1.00 24.08 114 ARG C CA 1
ATOM 4993 C C . ARG C 1 114 ? -43.953 13.394 3.683 1.00 26.49 114 ARG C C 1
ATOM 4994 O O . ARG C 1 114 ? -45.125 13.016 3.727 1.00 27.18 114 ARG C O 1
ATOM 5002 N N . PRO C 1 115 ? -43.438 14.240 4.586 1.00 26.15 115 PRO C N 1
ATOM 5003 C CA . PRO C 1 115 ? -44.233 14.765 5.704 1.00 25.86 115 PRO C CA 1
ATOM 5004 C C . PRO C 1 115 ? -45.605 15.319 5.312 1.00 26.75 115 PRO C C 1
ATOM 5005 O O . PRO C 1 115 ? -46.584 15.040 6.003 1.00 22.44 115 PRO C O 1
ATOM 5009 N N . ARG C 1 116 ? -45.691 16.091 4.232 1.00 26.36 116 ARG C N 1
ATOM 5010 C CA . ARG C 1 116 ? -46.986 16.643 3.838 1.00 28.45 116 ARG C CA 1
ATOM 5011 C C . ARG C 1 116 ? -47.980 15.563 3.429 1.00 26.77 116 ARG C C 1
ATOM 5012 O O . ARG C 1 116 ? -49.176 15.667 3.716 1.00 23.27 116 ARG C O 1
ATOM 5020 N N . VAL C 1 117 ? -47.489 14.534 2.743 1.00 24.71 117 VAL C N 1
ATOM 5021 C CA . VAL C 1 117 ? -48.341 13.412 2.375 1.00 26.56 117 VAL C CA 1
ATOM 5022 C C . VAL C 1 117 ? -48.841 12.693 3.627 1.00 23.35 117 VAL C C 1
ATOM 5023 O O . VAL C 1 117 ? -50.025 12.388 3.741 1.00 24.77 117 VAL C O 1
ATOM 5035 N N . ARG C 1 119 ? -49.317 13.913 6.613 1.00 19.16 119 ARG C N 1
ATOM 5036 C CA . ARG C 1 119 ? -50.327 14.742 7.258 1.00 18.47 119 ARG C CA 1
ATOM 5037 C C . ARG C 1 119 ? -51.686 14.658 6.568 1.00 21.87 119 ARG C C 1
ATOM 5038 O O . ARG C 1 119 ? -52.707 14.456 7.221 1.00 22.86 119 ARG C O 1
ATOM 5046 N N . GLU C 1 120 ? -51.704 14.825 5.249 1.00 21.22 120 GLU C N 1
ATOM 5047 C CA . GLU C 1 120 ? -52.977 14.857 4.533 1.00 24.07 120 GLU C CA 1
ATOM 5048 C C . GLU C 1 120 ? -53.589 13.466 4.439 1.00 26.20 120 GLU C C 1
ATOM 5049 O O . GLU C 1 120 ? -54.810 13.307 4.531 1.00 26.40 120 GLU C O 1
ATOM 5055 N N . ALA C 1 121 ? -52.735 12.458 4.278 1.00 20.20 121 ALA C N 1
ATOM 5056 C CA . ALA C 1 121 ? -53.195 11.077 4.248 1.00 18.97 121 ALA C CA 1
ATOM 5057 C C . ALA C 1 121 ? -53.913 10.732 5.544 1.00 20.67 121 ALA C C 1
ATOM 5058 O O . ALA C 1 121 ? -54.987 10.140 5.530 1.00 22.55 121 ALA C O 1
ATOM 5060 N N . VAL C 1 122 ? -53.317 11.108 6.671 1.00 19.45 122 VAL C N 1
ATOM 5061 C CA . VAL C 1 122 ? -53.923 10.819 7.960 1.00 18.91 122 VAL C CA 1
ATOM 5062 C C . VAL C 1 122 ? -55.196 11.639 8.146 1.00 24.63 122 VAL C C 1
ATOM 5063 O O . VAL C 1 122 ? -56.191 11.151 8.674 1.00 27.75 122 VAL C O 1
ATOM 5067 N N . ASN C 1 123 ? -55.171 12.889 7.705 1.00 25.77 123 ASN C N 1
ATOM 5068 C CA . ASN C 1 123 ? -56.373 13.705 7.792 1.00 24.43 123 ASN C CA 1
ATOM 5069 C C . ASN C 1 123 ? -57.513 13.089 6.985 1.00 27.76 123 ASN C C 1
ATOM 5070 O O . ASN C 1 123 ? -58.683 13.248 7.326 1.00 31.83 123 ASN C O 1
ATOM 5075 N N . THR C 1 124 ? -57.160 12.381 5.917 1.00 22.27 124 THR C N 1
ATOM 5076 C CA . THR C 1 124 ? -58.146 11.759 5.037 1.00 27.79 124 THR C CA 1
ATOM 5077 C C . THR C 1 124 ? -58.553 10.355 5.507 1.00 30.77 124 THR C C 1
ATOM 5078 O O . THR C 1 124 ? -59.520 9.776 5.005 1.00 27.54 124 THR C O 1
ATOM 5082 N N . GLY C 1 125 ? -57.815 9.800 6.463 1.00 29.35 125 GLY C N 1
ATOM 5083 C CA . GLY C 1 125 ? -58.220 8.541 7.064 1.00 29.39 125 GLY C CA 1
ATOM 5084 C C . GLY C 1 125 ? -57.170 7.455 7.224 1.00 27.50 125 GLY C C 1
ATOM 5085 O O . GLY C 1 125 ? -57.464 6.409 7.804 1.00 30.28 125 GLY C O 1
ATOM 5086 N N . ALA C 1 126 ? -55.957 7.667 6.722 1.00 22.38 126 ALA C N 1
ATOM 5087 C CA . ALA C 1 126 ? -54.910 6.663 6.946 1.00 19.34 126 ALA C CA 1
ATOM 5088 C C . ALA C 1 126 ? -54.697 6.471 8.451 1.00 22.96 126 ALA C C 1
ATOM 5089 O O . ALA C 1 126 ? -54.694 7.438 9.209 1.00 25.23 126 ALA C O 1
ATOM 5091 N N . ASP C 1 127 ? -54.527 5.221 8.871 1.00 20.55 127 ASP C N 1
ATOM 5092 C CA . ASP C 1 127 ? -54.345 4.872 10.284 1.00 19.94 127 ASP C CA 1
ATOM 5093 C C . ASP C 1 127 ? -52.879 4.694 10.637 1.00 17.08 127 ASP C C 1
ATOM 5094 O O . ASP C 1 127 ? -52.516 4.703 11.811 1.00 17.98 127 ASP C O 1
ATOM 5107 N N . ILE C 1 129 ? -48.513 4.888 8.920 1.00 17.13 129 ILE C N 1
ATOM 5108 C CA . ILE C 1 129 ? -47.584 5.349 7.901 1.00 15.48 129 ILE C CA 1
ATOM 5109 C C . ILE C 1 129 ? -46.538 4.264 7.652 1.00 17.00 129 ILE C C 1
ATOM 5110 O O . ILE C 1 129 ? -45.966 3.725 8.596 1.00 20.63 129 ILE C O 1
ATOM 5115 N N . ASN C 1 130 ? -46.317 3.928 6.383 1.00 17.64 130 ASN C N 1
ATOM 5116 C CA . ASN C 1 130 ? -45.275 2.976 5.995 1.00 13.92 130 ASN C CA 1
ATOM 5117 C C . ASN C 1 130 ? -44.140 3.725 5.296 1.00 18.31 130 ASN C C 1
ATOM 5118 O O . ASN C 1 130 ? -44.307 4.193 4.164 1.00 19.98 130 ASN C O 1
ATOM 5123 N N . ASP C 1 131 ? -42.997 3.869 5.963 1.00 15.10 131 ASP C N 1
ATOM 5124 C CA . ASP C 1 131 ? -41.902 4.652 5.378 1.00 16.92 131 ASP C CA 1
ATOM 5125 C C . ASP C 1 131 ? -40.698 3.797 4.992 1.00 17.31 131 ASP C C 1
ATOM 5126 O O . ASP C 1 131 ? -39.969 3.292 5.852 1.00 16.56 131 ASP C O 1
ATOM 5131 N N . GLN C 1 132 ? -40.503 3.642 3.687 1.00 18.88 132 GLN C N 1
ATOM 5132 C CA . GLN C 1 132 ? -39.374 2.895 3.157 1.00 22.66 132 GLN C CA 1
ATOM 5133 C C . GLN C 1 132 ? -38.053 3.552 3.546 1.00 24.00 132 GLN C C 1
ATOM 5134 O O . GLN C 1 132 ? -37.002 2.913 3.496 1.00 26.80 132 GLN C O 1
ATOM 5140 N N . ARG C 1 133 ? -38.113 4.824 3.932 1.00 19.27 133 ARG C N 1
ATOM 5141 C CA . ARG C 1 133 ? -36.918 5.564 4.332 1.00 23.83 133 ARG C CA 1
ATOM 5142 C C . ARG C 1 133 ? -36.820 5.748 5.843 1.00 26.86 133 ARG C C 1
ATOM 5143 O O . ARG C 1 133 ? -35.958 6.483 6.328 1.00 27.27 133 ARG C O 1
ATOM 5151 N N . ALA C 1 134 ? -37.714 5.100 6.580 1.00 20.22 134 ALA C N 1
ATOM 5152 C CA . ALA C 1 134 ? -37.679 5.126 8.046 1.00 17.33 134 ALA C CA 1
ATOM 5153 C C . ALA C 1 134 ? -37.563 6.537 8.632 1.00 17.77 134 ALA C C 1
ATOM 5154 O O . ALA C 1 134 ? -36.741 6.775 9.515 1.00 20.72 134 ALA C O 1
ATOM 5156 N N . LEU C 1 135 ? -38.389 7.453 8.138 1.00 12.92 135 LEU C N 1
ATOM 5157 C CA . LEU C 1 135 ? -38.494 8.810 8.689 1.00 20.79 135 LEU C CA 1
ATOM 5158 C C . LEU C 1 135 ? -37.195 9.609 8.616 1.00 27.80 135 LEU C C 1
ATOM 5159 O O . LEU C 1 135 ? -36.980 10.524 9.409 1.00 25.51 135 LEU C O 1
ATOM 5164 N N . GLN C 1 136 ? -36.342 9.277 7.654 1.00 25.87 136 GLN C N 1
ATOM 5165 C CA . GLN C 1 136 ? -35.089 10.009 7.461 1.00 29.48 136 GLN C CA 1
ATOM 5166 C C . GLN C 1 136 ? -35.265 11.381 6.811 1.00 31.81 136 GLN C C 1
ATOM 5167 O O . GLN C 1 136 ? -34.457 12.277 7.031 1.00 37.57 136 GLN C O 1
ATOM 5173 N N . LEU C 1 137 ? -36.300 11.538 5.994 1.00 28.42 137 LEU C N 1
ATOM 5174 C CA . LEU C 1 137 ? -36.522 12.802 5.295 1.00 37.23 137 LEU C CA 1
ATOM 5175 C C . LEU C 1 137 ? -36.925 13.888 6.284 1.00 37.47 137 LEU C C 1
ATOM 5176 O O . LEU C 1 137 ? -37.879 13.725 7.040 1.00 32.92 137 LEU C O 1
ATOM 5181 N N . ASP C 1 138 ? -36.193 14.999 6.281 1.00 43.62 138 ASP C N 1
ATOM 5182 C CA . ASP C 1 138 ? -36.380 16.031 7.300 1.00 50.84 138 ASP C CA 1
ATOM 5183 C C . ASP C 1 138 ? -37.852 16.340 7.583 1.00 44.02 138 ASP C C 1
ATOM 5184 O O . ASP C 1 138 ? -38.655 16.473 6.661 1.00 45.59 138 ASP C O 1
ATOM 5189 N N . ASP C 1 139 ? -38.186 16.439 8.868 1.00 38.13 139 ASP C N 1
ATOM 5190 C CA . ASP C 1 139 ? -39.545 16.733 9.323 1.00 35.87 139 ASP C CA 1
ATOM 5191 C C . ASP C 1 139 ? -40.395 15.466 9.507 1.00 24.87 139 ASP C C 1
ATOM 5192 O O . ASP C 1 139 ? -41.390 15.488 10.224 1.00 24.56 139 ASP C O 1
ATOM 5197 N N . ALA C 1 140 ? -40.002 14.370 8.868 1.00 19.86 140 ALA C N 1
ATOM 5198 C CA . ALA C 1 140 ? -40.788 13.137 8.924 1.00 20.52 140 ALA C CA 1
ATOM 5199 C C . ALA C 1 140 ? -40.927 12.608 10.346 1.00 19.93 140 ALA C C 1
ATOM 5200 O O . ALA C 1 140 ? -42.015 12.229 10.777 1.00 20.59 140 ALA C O 1
ATOM 5202 N N . LEU C 1 141 ? -39.819 12.569 11.070 1.00 17.91 141 LEU C N 1
ATOM 5203 C CA . LEU C 1 141 ? -39.828 12.066 12.439 1.00 22.42 141 LEU C CA 1
ATOM 5204 C C . LEU C 1 141 ? -40.817 12.838 13.313 1.00 22.32 141 LEU C C 1
ATOM 5205 O O . LEU C 1 141 ? -41.715 12.258 13.931 1.00 21.42 141 LEU C O 1
ATOM 5210 N N . THR C 1 142 ? -40.653 14.154 13.363 1.00 22.79 142 THR C N 1
ATOM 5211 C CA . THR C 1 142 ? -41.539 14.987 14.167 1.00 24.76 142 THR C CA 1
ATOM 5212 C C . THR C 1 142 ? -42.991 14.875 13.697 1.00 21.10 142 THR C C 1
ATOM 5213 O O . THR C 1 142 ? -43.919 14.911 14.506 1.00 22.97 142 THR C O 1
ATOM 5217 N N . THR C 1 143 ? -43.189 14.732 12.391 1.00 19.47 143 THR C N 1
ATOM 5218 C CA . THR C 1 143 ? -44.537 14.633 11.850 1.00 19.63 143 THR C CA 1
ATOM 5219 C C . THR C 1 143 ? -45.247 13.377 12.361 1.00 20.26 143 THR C C 1
ATOM 5220 O O . THR C 1 143 ? -46.393 13.445 12.796 1.00 18.21 143 THR C O 1
ATOM 5224 N N . VAL C 1 144 ? -44.565 12.235 12.314 1.00 17.34 144 VAL C N 1
ATOM 5225 C CA . VAL C 1 144 ? -45.158 10.985 12.808 1.00 16.78 144 VAL C CA 1
ATOM 5226 C C . VAL C 1 144 ? -45.425 11.059 14.310 1.00 17.40 144 VAL C C 1
ATOM 5227 O O . VAL C 1 144 ? -46.472 10.622 14.779 1.00 16.55 144 VAL C O 1
ATOM 5231 N N . SER C 1 145 ? -44.497 11.637 15.066 1.00 14.95 145 SER C N 1
ATOM 5232 C CA . SER C 1 145 ? -44.733 11.823 16.498 1.00 17.55 145 SER C CA 1
ATOM 5233 C C . SER C 1 145 ? -45.980 12.689 16.732 1.00 18.21 145 SER C C 1
ATOM 5234 O O . SER C 1 145 ? -46.807 12.390 17.597 1.00 18.50 145 SER C O 1
ATOM 5237 N N . ALA C 1 146 ? -46.123 13.742 15.938 1.00 16.05 146 ALA C N 1
ATOM 5238 C CA . ALA C 1 146 ? -47.249 14.658 16.090 1.00 17.87 146 ALA C CA 1
ATOM 5239 C C . ALA C 1 146 ? -48.581 14.010 15.710 1.00 16.73 146 ALA C C 1
ATOM 5240 O O . ALA C 1 146 ? -49.615 14.318 16.300 1.00 17.77 146 ALA C O 1
ATOM 5242 N N . LEU C 1 147 ? -48.553 13.113 14.726 1.00 16.17 147 LEU C N 1
ATOM 5243 C CA . LEU C 1 147 ? -49.779 12.492 14.236 1.00 17.31 147 LEU C CA 1
ATOM 5244 C C . LEU C 1 147 ? -50.219 11.332 15.128 1.00 18.79 147 LEU C C 1
ATOM 5245 O O . LEU C 1 147 ? -51.378 10.915 15.089 1.00 17.06 147 LEU C O 1
ATOM 5250 N N . LYS C 1 148 ? -49.287 10.817 15.924 1.00 14.80 148 LYS C N 1
ATOM 5251 C CA . LYS C 1 148 ? -49.581 9.725 16.861 1.00 17.84 148 LYS C CA 1
ATOM 5252 C C . LYS C 1 148 ? -50.015 8.417 16.188 1.00 16.60 148 LYS C C 1
ATOM 5253 O O . LYS C 1 148 ? -50.662 7.578 16.808 1.00 15.87 148 LYS C O 1
ATOM 5259 N N . THR C 1 149 ? -49.651 8.235 14.927 1.00 17.74 149 THR C N 1
ATOM 5260 C CA . THR C 1 149 ? -49.982 6.996 14.229 1.00 14.52 149 THR C CA 1
ATOM 5261 C C . THR C 1 149 ? -48.860 5.969 14.333 1.00 14.27 149 THR C C 1
ATOM 5262 O O . THR C 1 149 ? -47.683 6.327 14.449 1.00 14.42 149 THR C O 1
ATOM 5266 N N . PRO C 1 150 ? -49.217 4.675 14.277 1.00 14.52 150 PRO C N 1
ATOM 5267 C CA . PRO C 1 150 ? -48.168 3.664 14.120 1.00 10.51 150 PRO C CA 1
ATOM 5268 C C . PRO C 1 150 ? -47.369 3.929 12.844 1.00 15.44 150 PRO C C 1
ATOM 5269 O O . PRO C 1 150 ? -47.890 4.493 11.879 1.00 16.90 150 PRO C O 1
ATOM 5273 N N . VAL C 1 151 ? -46.108 3.524 12.839 1.00 12.98 151 VAL C N 1
ATOM 5274 C CA . VAL C 1 151 ? -45.260 3.720 11.671 1.00 13.06 151 VAL C CA 1
ATOM 5275 C C . VAL C 1 151 ? -44.418 2.471 11.423 1.00 15.72 151 VAL C C 1
ATOM 5276 O O . VAL C 1 151 ? -43.971 1.821 12.370 1.00 16.10 151 VAL C O 1
ATOM 5280 N N . CYS C 1 152 ? -44.222 2.126 10.153 1.00 11.88 152 CYS C N 1
ATOM 5281 C CA . CYS C 1 152 ? -43.304 1.048 9.795 1.00 15.43 152 CYS C CA 1
ATOM 5282 C C . CYS C 1 152 ? -41.986 1.646 9.326 1.00 14.23 152 CYS C C 1
ATOM 5283 O O . CYS C 1 152 ? -41.947 2.447 8.386 1.00 19.24 152 CYS C O 1
ATOM 5286 N N . LEU C 1 153 ? -40.916 1.270 10.010 1.00 15.42 153 LEU C N 1
ATOM 5287 C CA . LEU C 1 153 ? -39.583 1.723 9.668 1.00 16.18 153 LEU C CA 1
ATOM 5288 C C . LEU C 1 153 ? -38.921 0.618 8.859 1.00 17.15 153 LEU C C 1
ATOM 5289 O O . LEU C 1 153 ? -38.596 -0.430 9.387 1.00 15.82 153 LEU C O 1
ATOM 5302 N N . HIS C 1 155 ? -35.744 -0.839 6.654 1.00 16.38 155 HIS C N 1
ATOM 5303 C CA . HIS C 1 155 ? -34.328 -0.600 6.470 1.00 17.49 155 HIS C CA 1
ATOM 5304 C C . HIS C 1 155 ? -34.069 -0.260 5.010 1.00 20.53 155 HIS C C 1
ATOM 5305 O O . HIS C 1 155 ? -34.562 -0.943 4.112 1.00 21.71 155 HIS C O 1
ATOM 5312 N N . PHE C 1 156 ? -33.286 0.790 4.791 1.00 16.04 156 PHE C N 1
ATOM 5313 C CA . PHE C 1 156 ? -32.931 1.254 3.454 1.00 22.47 156 PHE C CA 1
ATOM 5314 C C . PHE C 1 156 ? -31.481 1.745 3.512 1.00 26.66 156 PHE C C 1
ATOM 5315 O O . PHE C 1 156 ? -31.074 2.351 4.496 1.00 28.12 156 PHE C O 1
ATOM 5323 N N . PRO C 1 157 ? -30.689 1.471 2.469 1.00 35.03 157 PRO C N 1
ATOM 5324 C CA . PRO C 1 157 ? -29.267 1.838 2.530 1.00 39.50 157 PRO C CA 1
ATOM 5325 C C . PRO C 1 157 ? -29.044 3.317 2.869 1.00 44.73 157 PRO C C 1
ATOM 5326 O O . PRO C 1 157 ? -29.749 4.178 2.337 1.00 39.16 157 PRO C O 1
ATOM 5330 N N . SER C 1 158 ? -28.093 3.601 3.757 1.00 50.67 158 SER C N 1
ATOM 5331 C CA . SER C 1 158 ? -27.711 4.980 4.049 1.00 58.67 158 SER C CA 1
ATOM 5332 C C . SER C 1 158 ? -27.578 5.681 2.712 1.00 63.43 158 SER C C 1
ATOM 5333 O O . SER C 1 158 ? -28.225 6.696 2.454 1.00 64.04 158 SER C O 1
ATOM 5336 N N . GLU C 1 159 ? -26.724 5.115 1.867 1.00 65.10 159 GLU C N 1
ATOM 5337 C CA . GLU C 1 159 ? -26.705 5.421 0.444 1.00 70.32 159 GLU C CA 1
ATOM 5338 C C . GLU C 1 159 ? -26.235 4.189 -0.329 1.00 63.11 159 GLU C C 1
ATOM 5339 O O . GLU C 1 159 ? -26.217 3.082 0.217 1.00 57.95 159 GLU C O 1
ATOM 5345 N N . THR C 1 160 ? -25.868 4.375 -1.591 1.00 57.39 160 THR C N 1
ATOM 5346 C CA . THR C 1 160 ? -25.562 3.247 -2.465 1.00 57.30 160 THR C CA 1
ATOM 5347 C C . THR C 1 160 ? -24.588 2.242 -1.845 1.00 50.79 160 THR C C 1
ATOM 5348 O O . THR C 1 160 ? -23.433 2.561 -1.563 1.00 48.07 160 THR C O 1
ATOM 5352 N N . ARG C 1 161 ? -25.072 1.025 -1.627 1.00 45.16 161 ARG C N 1
ATOM 5353 C CA . ARG C 1 161 ? -24.233 -0.044 -1.110 1.00 38.89 161 ARG C CA 1
ATOM 5354 C C . ARG C 1 161 ? -23.901 -1.014 -2.229 1.00 36.99 161 ARG C C 1
ATOM 5355 O O . ARG C 1 161 ? -24.714 -1.241 -3.123 1.00 42.87 161 ARG C O 1
ATOM 5363 N N . LYS C 1 162 ? -22.708 -1.593 -2.186 1.00 29.52 162 LYS C N 1
ATOM 5364 C CA . LYS C 1 162 ? -22.363 -2.622 -3.152 1.00 28.19 162 LYS C CA 1
ATOM 5365 C C . LYS C 1 162 ? -22.795 -3.985 -2.612 1.00 26.54 162 LYS C C 1
ATOM 5366 O O . LYS C 1 162 ? -22.240 -4.478 -1.633 1.00 23.80 162 LYS C O 1
ATOM 5372 N N . PRO C 1 163 ? -23.819 -4.585 -3.229 1.00 27.04 163 PRO C N 1
ATOM 5373 C CA . PRO C 1 163 ? -24.256 -5.903 -2.764 1.00 24.76 163 PRO C CA 1
ATOM 5374 C C . PRO C 1 163 ? -23.100 -6.893 -2.817 1.00 22.09 163 PRO C C 1
ATOM 5375 O O . PRO C 1 163 ? -22.323 -6.875 -3.769 1.00 23.99 163 PRO C O 1
ATOM 5379 N N . GLY C 1 164 ? -22.987 -7.737 -1.799 1.00 18.99 164 GLY C N 1
ATOM 5380 C CA . GLY C 1 164 ? -21.969 -8.769 -1.785 1.00 19.09 164 GLY C CA 1
ATOM 5381 C C . GLY C 1 164 ? -20.616 -8.265 -1.322 1.00 22.90 164 GLY C C 1
ATOM 5382 O O . GLY C 1 164 ? -19.628 -8.995 -1.387 1.00 23.79 164 GLY C O 1
ATOM 5383 N N . SER C 1 165 ? -20.579 -7.026 -0.837 1.00 19.42 165 SER C N 1
ATOM 5384 C CA . SER C 1 165 ? -19.328 -6.378 -0.446 1.00 27.53 165 SER C CA 1
ATOM 5385 C C . SER C 1 165 ? -18.886 -6.708 0.984 1.00 24.25 165 SER C C 1
ATOM 5386 O O . SER C 1 165 ? -17.801 -6.317 1.405 1.00 27.15 165 SER C O 1
ATOM 5389 N N . THR C 1 166 ? -19.730 -7.401 1.736 1.00 19.29 166 THR C N 1
ATOM 5390 C CA . THR C 1 166 ? -19.347 -7.829 3.078 1.00 21.36 166 THR C CA 1
ATOM 5391 C C . THR C 1 166 ? -19.836 -9.250 3.267 1.00 20.89 166 THR C C 1
ATOM 5392 O O . THR C 1 166 ? -20.592 -9.760 2.435 1.00 20.18 166 THR C O 1
ATOM 5396 N N . THR C 1 167 ? -19.407 -9.905 4.341 1.00 19.11 167 THR C N 1
ATOM 5397 C CA . THR C 1 167 ? -19.945 -11.230 4.627 1.00 16.54 167 THR C CA 1
ATOM 5398 C C . THR C 1 167 ? -21.420 -11.076 4.974 1.00 18.43 167 THR C C 1
ATOM 5399 O O . THR C 1 167 ? -21.867 -9.994 5.355 1.00 18.11 167 THR C O 1
ATOM 5403 N N . HIS C 1 168 ? -22.171 -12.164 4.846 1.00 15.66 168 HIS C N 1
ATOM 5404 C CA . HIS C 1 168 ? -23.592 -12.143 5.162 1.00 17.37 168 HIS C CA 1
ATOM 5405 C C . HIS C 1 168 ? -23.807 -11.779 6.622 1.00 17.95 168 HIS C C 1
ATOM 5406 O O . HIS C 1 168 ? -24.682 -10.973 6.951 1.00 16.68 168 HIS C O 1
ATOM 5413 N N . PHE C 1 169 ? -22.998 -12.370 7.494 1.00 17.32 169 PHE C N 1
ATOM 5414 C CA . PHE C 1 169 ? -23.094 -12.106 8.924 1.00 18.25 169 PHE C CA 1
ATOM 5415 C C . PHE C 1 169 ? -22.891 -10.621 9.257 1.00 18.61 169 PHE C C 1
ATOM 5416 O O . PHE C 1 169 ? -23.661 -10.038 10.016 1.00 17.57 169 PHE C O 1
ATOM 5424 N N . TYR C 1 170 ? -21.849 -10.009 8.702 1.00 18.14 170 TYR C N 1
ATOM 5425 C CA . TYR C 1 170 ? -21.588 -8.606 9.018 1.00 19.38 170 TYR C CA 1
ATOM 5426 C C . TYR C 1 170 ? -22.643 -7.690 8.410 1.00 20.01 170 TYR C C 1
ATOM 5427 O O . TYR C 1 170 ? -22.968 -6.653 8.986 1.00 24.03 170 TYR C O 1
ATOM 5436 N N . PHE C 1 171 ? -23.185 -8.072 7.258 1.00 16.13 171 PHE C N 1
ATOM 5437 C CA . PHE C 1 171 ? -24.275 -7.297 6.667 1.00 17.72 171 PHE C CA 1
ATOM 5438 C C . PHE C 1 171 ? -25.509 -7.297 7.568 1.00 20.96 171 PHE C C 1
ATOM 5439 O O . PHE C 1 171 ? -26.135 -6.260 7.790 1.00 19.81 171 PHE C O 1
ATOM 5447 N N . LEU C 1 172 ? -25.862 -8.470 8.069 1.00 17.64 172 LEU C N 1
ATOM 5448 C CA . LEU C 1 172 ? -26.988 -8.606 8.985 1.00 17.45 172 LEU C CA 1
ATOM 5449 C C . LEU C 1 172 ? -26.744 -7.752 10.216 1.00 20.49 172 LEU C C 1
ATOM 5450 O O . LEU C 1 172 ? -27.648 -7.074 10.701 1.00 19.24 172 LEU C O 1
ATOM 5455 N N A GLN C 1 173 ? -25.517 -7.782 10.728 0.51 20.23 173 GLN C N 1
ATOM 5456 N N B GLN C 1 173 ? -25.513 -7.792 10.714 0.49 20.16 173 GLN C N 1
ATOM 5457 C CA A GLN C 1 173 ? -25.180 -6.974 11.893 0.51 20.98 173 GLN C CA 1
ATOM 5458 C CA B GLN C 1 173 ? -25.116 -6.997 11.868 0.49 21.08 173 GLN C CA 1
ATOM 5459 C C A GLN C 1 173 ? -25.465 -5.496 11.629 0.51 21.07 173 GLN C C 1
ATOM 5460 C C B GLN C 1 173 ? -25.416 -5.511 11.638 0.49 21.30 173 GLN C C 1
ATOM 5461 O O A GLN C 1 173 ? -26.036 -4.808 12.473 0.51 18.87 173 GLN C O 1
ATOM 5462 O O B GLN C 1 173 ? -25.956 -4.837 12.514 0.49 18.78 173 GLN C O 1
ATOM 5473 N N . SER C 1 174 ? -25.070 -5.009 10.457 1.00 19.86 174 SER C N 1
ATOM 5474 C CA . SER C 1 174 ? -25.308 -3.606 10.117 1.00 21.25 174 SER C CA 1
ATOM 5475 C C . SER C 1 174 ? -26.795 -3.263 9.960 1.00 19.56 174 SER C C 1
ATOM 5476 O O . SER C 1 174 ? -27.227 -2.175 10.345 1.00 19.05 174 SER C O 1
ATOM 5479 N N . VAL C 1 175 ? -27.579 -4.175 9.395 1.00 19.70 175 VAL C N 1
ATOM 5480 C CA . VAL C 1 175 ? -29.015 -3.937 9.252 1.00 17.17 175 VAL C CA 1
ATOM 5481 C C . VAL C 1 175 ? -29.671 -3.824 10.625 1.00 18.93 175 VAL C C 1
ATOM 5482 O O . VAL C 1 175 ? -30.435 -2.889 10.886 1.00 19.26 175 VAL C O 1
ATOM 5486 N N . LYS C 1 176 ? -29.363 -4.770 11.507 1.00 17.96 176 LYS C N 1
ATOM 5487 C CA . LYS C 1 176 ? -29.886 -4.741 12.874 1.00 20.07 176 LYS C CA 1
ATOM 5488 C C . LYS C 1 176 ? -29.479 -3.461 13.596 1.00 19.99 176 LYS C C 1
ATOM 5489 O O . LYS C 1 176 ? -30.298 -2.810 14.251 1.00 17.91 176 LYS C O 1
ATOM 5495 N N . LYS C 1 177 ? -28.205 -3.109 13.486 1.00 20.18 177 LYS C N 1
ATOM 5496 C CA . LYS C 1 177 ? -27.690 -1.901 14.135 1.00 23.79 177 LYS C CA 1
ATOM 5497 C C . LYS C 1 177 ? -28.402 -0.642 13.657 1.00 22.43 177 LYS C C 1
ATOM 5498 O O . LYS C 1 177 ? -28.770 0.222 14.457 1.00 20.64 177 LYS C O 1
ATOM 5504 N N . GLU C 1 178 ? -28.584 -0.525 12.348 1.00 20.59 178 GLU C N 1
ATOM 5505 C CA . GLU C 1 178 ? -29.230 0.654 11.796 1.00 19.03 178 GLU C CA 1
ATOM 5506 C C . GLU C 1 178 ? -30.716 0.713 12.149 1.00 20.38 178 GLU C C 1
ATOM 5507 O O . GLU C 1 178 ? -31.241 1.792 12.442 1.00 19.15 178 GLU C O 1
ATOM 5513 N N . LEU C 1 179 ? -31.391 -0.435 12.152 1.00 18.11 179 LEU C N 1
ATOM 5514 C CA . LEU C 1 179 ? -32.794 -0.458 12.572 1.00 17.76 179 LEU C CA 1
ATOM 5515 C C . LEU C 1 179 ? -32.929 -0.049 14.036 1.00 19.59 179 LEU C C 1
ATOM 5516 O O . LEU C 1 179 ? -33.827 0.716 14.397 1.00 17.81 179 LEU C O 1
ATOM 5521 N N . GLN C 1 180 ? -32.033 -0.547 14.881 1.00 18.06 180 GLN C N 1
ATOM 5522 C CA . GLN C 1 180 ? -32.053 -0.153 16.282 1.00 23.14 180 GLN C CA 1
ATOM 5523 C C . GLN C 1 180 ? -31.855 1.360 16.413 1.00 22.07 180 GLN C C 1
ATOM 5524 O O . GLN C 1 180 ? -32.522 2.012 17.215 1.00 22.68 180 GLN C O 1
ATOM 5530 N N . GLU C 1 181 ? -30.948 1.925 15.619 1.00 23.12 181 GLU C N 1
ATOM 5531 C CA . GLU C 1 181 ? -30.758 3.378 15.621 1.00 22.23 181 GLU C CA 1
ATOM 5532 C C . GLU C 1 181 ? -32.031 4.115 15.203 1.00 24.21 181 GLU C C 1
ATOM 5533 O O . GLU C 1 181 ? -32.373 5.152 15.779 1.00 24.39 181 GLU C O 1
ATOM 5539 N N . SER C 1 182 ? -32.734 3.582 14.208 1.00 20.03 182 SER C N 1
ATOM 5540 C CA . SER C 1 182 ? -33.993 4.184 13.768 1.00 19.70 182 SER C CA 1
ATOM 5541 C C . SER C 1 182 ? -35.044 4.119 14.871 1.00 20.73 182 SER C C 1
ATOM 5542 O O . SER C 1 182 ? -35.765 5.086 15.114 1.00 22.82 182 SER C O 1
ATOM 5545 N N . ILE C 1 183 ? -35.138 2.968 15.527 1.00 19.13 183 ILE C N 1
ATOM 5546 C CA . ILE C 1 183 ? -36.068 2.806 16.634 1.00 19.14 183 ILE C CA 1
ATOM 5547 C C . ILE C 1 183 ? -35.770 3.843 17.717 1.00 19.15 183 ILE C C 1
ATOM 5548 O O . ILE C 1 183 ? -36.676 4.493 18.242 1.00 17.46 183 ILE C O 1
ATOM 5553 N N . GLN C 1 184 ? -34.491 3.994 18.041 1.00 18.87 184 GLN C N 1
ATOM 5554 C CA . GLN C 1 184 ? -34.074 4.908 19.102 1.00 21.95 184 GLN C CA 1
ATOM 5555 C C . GLN C 1 184 ? -34.398 6.357 18.746 1.00 23.13 184 GLN C C 1
ATOM 5556 O O . GLN C 1 184 ? -34.829 7.121 19.604 1.00 25.01 184 GLN C O 1
ATOM 5562 N N . ARG C 1 185 ? -34.201 6.730 17.483 1.00 22.22 185 ARG C N 1
ATOM 5563 C CA . ARG C 1 185 ? -34.573 8.066 17.027 1.00 23.08 185 ARG C CA 1
ATOM 5564 C C . ARG C 1 185 ? -36.067 8.293 17.207 1.00 24.94 185 ARG C C 1
ATOM 5565 O O . ARG C 1 185 ? -36.490 9.370 17.628 1.00 19.50 185 ARG C O 1
ATOM 5573 N N . CYS C 1 186 ? -36.865 7.274 16.887 1.00 17.90 186 CYS C N 1
ATOM 5574 C CA . CYS C 1 186 ? -38.313 7.381 17.049 1.00 18.37 186 CYS C CA 1
ATOM 5575 C C . CYS C 1 186 ? -38.703 7.606 18.503 1.00 19.64 186 CYS C C 1
ATOM 5576 O O . CYS C 1 186 ? -39.500 8.498 18.808 1.00 20.84 186 CYS C O 1
ATOM 5579 N N . LYS C 1 187 ? -38.125 6.812 19.399 1.00 17.73 187 LYS C N 1
ATOM 5580 C CA . LYS C 1 187 ? -38.448 6.921 20.816 1.00 23.22 187 LYS C CA 1
ATOM 5581 C C . LYS C 1 187 ? -38.071 8.301 21.357 1.00 25.06 187 LYS C C 1
ATOM 5582 O O . LYS C 1 187 ? -38.834 8.908 22.109 1.00 26.37 187 LYS C O 1
ATOM 5588 N N . LYS C 1 188 ? -36.898 8.789 20.961 1.00 23.49 188 LYS C N 1
ATOM 5589 C CA . LYS C 1 188 ? -36.434 10.112 21.366 1.00 26.07 188 LYS C CA 1
ATOM 5590 C C . LYS C 1 188 ? -37.380 11.219 20.890 1.00 27.09 188 LYS C C 1
ATOM 5591 O O . LYS C 1 188 ? -37.591 12.201 21.595 1.00 25.71 188 LYS C O 1
ATOM 5597 N N . ALA C 1 189 ? -37.951 11.051 19.698 1.00 17.84 189 ALA C N 1
ATOM 5598 C CA . ALA C 1 189 ? -38.845 12.048 19.118 1.00 23.33 189 ALA C CA 1
ATOM 5599 C C . ALA C 1 189 ? -40.238 11.955 19.723 1.00 26.38 189 ALA C C 1
ATOM 5600 O O . ALA C 1 189 ? -41.130 12.725 19.372 1.00 25.77 189 ALA C O 1
ATOM 5602 N N . GLY C 1 190 ? -40.423 11.002 20.627 1.00 23.58 190 GLY C N 1
ATOM 5603 C CA . GLY C 1 190 ? -41.680 10.876 21.336 1.00 24.46 190 GLY C CA 1
ATOM 5604 C C . GLY C 1 190 ? -42.677 9.938 20.679 1.00 19.89 190 GLY C C 1
ATOM 5605 O O . GLY C 1 190 ? -43.864 10.001 20.974 1.00 23.46 190 GLY C O 1
ATOM 5606 N N . ILE C 1 191 ? -42.208 9.068 19.788 1.00 19.44 191 ILE C N 1
ATOM 5607 C CA . ILE C 1 191 ? -43.084 8.034 19.228 1.00 19.02 191 ILE C CA 1
ATOM 5608 C C . ILE C 1 191 ? -43.176 6.836 20.174 1.00 21.10 191 ILE C C 1
ATOM 5609 O O . ILE C 1 191 ? -42.162 6.287 20.608 1.00 22.99 191 ILE C O 1
ATOM 5614 N N . SER C 1 192 ? -44.401 6.433 20.486 1.00 17.53 192 SER C N 1
ATOM 5615 C CA . SER C 1 192 ? -44.644 5.367 21.445 1.00 20.02 192 SER C CA 1
ATOM 5616 C C . SER C 1 192 ? -44.115 4.023 20.949 1.00 21.50 192 SER C C 1
ATOM 5617 O O . SER C 1 192 ? -44.133 3.743 19.756 1.00 16.97 192 SER C O 1
ATOM 5620 N N . GLU C 1 193 ? -43.657 3.196 21.880 1.00 23.92 193 GLU C N 1
ATOM 5621 C CA . GLU C 1 193 ? -43.125 1.877 21.550 1.00 31.15 193 GLU C CA 1
ATOM 5622 C C . GLU C 1 193 ? -44.173 0.966 20.916 1.00 23.32 193 GLU C C 1
ATOM 5623 O O . GLU C 1 193 ? -43.831 0.089 20.124 1.00 21.83 193 GLU C O 1
ATOM 5629 N N . ASP C 1 194 ? -45.444 1.173 21.261 1.00 17.04 194 ASP C N 1
ATOM 5630 C CA . ASP C 1 194 ? -46.521 0.375 20.673 1.00 19.73 194 ASP C CA 1
ATOM 5631 C C . ASP C 1 194 ? -47.015 0.944 19.343 1.00 19.10 194 ASP C C 1
ATOM 5632 O O . ASP C 1 194 ? -48.111 0.618 18.874 1.00 17.37 194 ASP C O 1
ATOM 5637 N N . ARG C 1 195 ? -46.197 1.795 18.738 1.00 15.31 195 ARG C N 1
ATOM 5638 C CA . ARG C 1 195 ? -46.536 2.370 17.439 1.00 13.32 195 ARG C CA 1
ATOM 5639 C C . ARG C 1 195 ? -45.420 2.175 16.422 1.00 15.74 195 ARG C C 1
ATOM 5640 O O . ARG C 1 195 ? -45.402 2.827 15.380 1.00 25.18 195 ARG C O 1
ATOM 5648 N N . ILE C 1 196 ? -44.478 1.297 16.738 1.00 12.71 196 ILE C N 1
ATOM 5649 C CA . ILE C 1 196 ? -43.331 1.081 15.865 1.00 10.32 196 ILE C CA 1
ATOM 5650 C C . ILE C 1 196 ? -43.313 -0.354 15.331 1.00 14.18 196 ILE C C 1
ATOM 5651 O O . ILE C 1 196 ? -43.374 -1.315 16.096 1.00 15.65 196 ILE C O 1
ATOM 5656 N N . ILE C 1 197 ? -43.250 -0.469 14.007 1.00 10.52 197 ILE C N 1
ATOM 5657 C CA . ILE C 1 197 ? -43.097 -1.730 13.306 1.00 12.31 197 ILE C CA 1
ATOM 5658 C C . ILE C 1 197 ? -41.776 -1.630 12.552 1.00 12.54 197 ILE C C 1
ATOM 5659 O O . ILE C 1 197 ? -41.421 -0.546 12.068 1.00 12.58 197 ILE C O 1
ATOM 5664 N N . ILE C 1 198 ? -41.035 -2.731 12.459 1.00 9.40 198 ILE C N 1
ATOM 5665 C CA . ILE C 1 198 ? -39.801 -2.721 11.666 1.00 14.09 198 ILE C CA 1
ATOM 5666 C C . ILE C 1 198 ? -39.830 -3.716 10.505 1.00 14.06 198 ILE C C 1
ATOM 5667 O O . ILE C 1 198 ? -40.567 -4.708 10.530 1.00 14.23 198 ILE C O 1
ATOM 5672 N N . ASP C 1 199 ? -39.004 -3.443 9.499 1.00 13.69 199 ASP C N 1
ATOM 5673 C CA . ASP C 1 199 ? -39.021 -4.190 8.243 1.00 15.54 199 ASP C CA 1
ATOM 5674 C C . ASP C 1 199 ? -37.591 -4.229 7.700 1.00 12.80 199 ASP C C 1
ATOM 5675 O O . ASP C 1 199 ? -36.965 -3.188 7.538 1.00 12.34 199 ASP C O 1
ATOM 5680 N N . PRO C 1 200 ? -37.058 -5.434 7.439 1.00 12.42 200 PRO C N 1
ATOM 5681 C CA . PRO C 1 200 ? -35.666 -5.550 6.980 1.00 13.67 200 PRO C CA 1
ATOM 5682 C C . PRO C 1 200 ? -35.468 -4.990 5.581 1.00 14.16 200 PRO C C 1
ATOM 5683 O O . PRO C 1 200 ? -34.329 -4.817 5.135 1.00 15.21 200 PRO C O 1
ATOM 5687 N N . GLY C 1 201 ? -36.566 -4.730 4.882 1.00 14.38 201 GLY C N 1
ATOM 5688 C CA . GLY C 1 201 ? -36.485 -4.117 3.565 1.00 17.06 201 GLY C CA 1
ATOM 5689 C C . GLY C 1 201 ? -36.029 -5.073 2.475 1.00 18.47 201 GLY C C 1
ATOM 5690 O O . GLY C 1 201 ? -35.023 -4.832 1.803 1.00 14.37 201 GLY C O 1
ATOM 5691 N N . PHE C 1 202 ? -36.778 -6.154 2.288 1.00 17.28 202 PHE C N 1
ATOM 5692 C CA . PHE C 1 202 ? -36.457 -7.130 1.249 1.00 15.61 202 PHE C CA 1
ATOM 5693 C C . PHE C 1 202 ? -36.587 -6.576 -0.170 1.00 16.33 202 PHE C C 1
ATOM 5694 O O . PHE C 1 202 ? -37.580 -5.929 -0.503 1.00 15.23 202 PHE C O 1
ATOM 5702 N N . GLY C 1 203 ? -35.583 -6.847 -1.003 1.00 15.89 203 GLY C N 1
ATOM 5703 C CA . GLY C 1 203 ? -35.591 -6.407 -2.388 1.00 17.71 203 GLY C CA 1
ATOM 5704 C C . GLY C 1 203 ? -34.192 -6.196 -2.938 1.00 17.54 203 GLY C C 1
ATOM 5705 O O . GLY C 1 203 ? -33.212 -6.256 -2.202 1.00 17.57 203 GLY C O 1
ATOM 5706 N N . GLN C 1 204 ? -34.096 -5.963 -4.243 1.00 17.33 204 GLN C N 1
ATOM 5707 C CA . GLN C 1 204 ? -32.818 -5.665 -4.871 1.00 17.18 204 GLN C CA 1
ATOM 5708 C C . GLN C 1 204 ? -32.855 -4.240 -5.439 1.00 19.80 204 GLN C C 1
ATOM 5709 O O . GLN C 1 204 ? -33.581 -3.392 -4.925 1.00 21.83 204 GLN C O 1
ATOM 5715 N N . GLY C 1 205 ? -32.084 -3.968 -6.483 1.00 21.26 205 GLY C N 1
ATOM 5716 C CA . GLY C 1 205 ? -32.019 -2.608 -7.001 1.00 21.45 205 GLY C CA 1
ATOM 5717 C C . GLY C 1 205 ? -31.566 -1.652 -5.916 1.00 22.96 205 GLY C C 1
ATOM 5718 O O . GLY C 1 205 ? -30.557 -1.894 -5.254 1.00 25.07 205 GLY C O 1
ATOM 5719 N N . ASN C 1 206 ? -32.310 -0.572 -5.702 1.00 22.37 206 ASN C N 1
ATOM 5720 C CA . ASN C 1 206 ? -31.864 0.428 -4.734 1.00 25.11 206 ASN C CA 1
ATOM 5721 C C . ASN C 1 206 ? -32.055 0.018 -3.267 1.00 22.91 206 ASN C C 1
ATOM 5722 O O . ASN C 1 206 ? -31.711 0.772 -2.360 1.00 23.31 206 ASN C O 1
ATOM 5727 N N . TYR C 1 207 ? -32.585 -1.182 -3.040 1.00 19.22 207 TYR C N 1
ATOM 5728 C CA . TYR C 1 207 ? -32.619 -1.738 -1.692 1.00 18.19 207 TYR C CA 1
ATOM 5729 C C . TYR C 1 207 ? -31.250 -2.305 -1.306 1.00 22.22 207 TYR C C 1
ATOM 5730 O O . TYR C 1 207 ? -31.060 -2.778 -0.187 1.00 22.07 207 TYR C O 1
ATOM 5739 N N . GLY C 1 208 ? -30.310 -2.269 -2.250 1.00 21.44 208 GLY C N 1
ATOM 5740 C CA . GLY C 1 208 ? -28.908 -2.520 -1.956 1.00 18.79 208 GLY C CA 1
ATOM 5741 C C . GLY C 1 208 ? -28.566 -3.903 -1.436 1.00 21.43 208 GLY C C 1
ATOM 5742 O O . GLY C 1 208 ? -27.712 -4.048 -0.562 1.00 22.32 208 GLY C O 1
ATOM 5743 N N . LYS C 1 209 ? -29.229 -4.922 -1.970 1.00 18.97 209 LYS C N 1
ATOM 5744 C CA . LYS C 1 209 ? -28.945 -6.301 -1.590 1.00 19.81 209 LYS C CA 1
ATOM 5745 C C . LYS C 1 209 ? -28.968 -7.182 -2.823 1.00 20.75 209 LYS C C 1
ATOM 5746 O O . LYS C 1 209 ? -29.654 -6.874 -3.795 1.00 20.43 209 LYS C O 1
ATOM 5752 N N . ASN C 1 210 ? -28.218 -8.277 -2.784 1.00 19.87 210 ASN C N 1
ATOM 5753 C CA . ASN C 1 210 ? -28.329 -9.286 -3.831 1.00 20.34 210 ASN C CA 1
ATOM 5754 C C . ASN C 1 210 ? -29.260 -10.404 -3.374 1.00 16.23 210 ASN C C 1
ATOM 5755 O O . ASN C 1 210 ? -29.869 -10.309 -2.304 1.00 16.65 210 ASN C O 1
ATOM 5760 N N . VAL C 1 211 ? -29.390 -11.452 -4.183 1.00 15.82 211 VAL C N 1
ATOM 5761 C CA . VAL C 1 211 ? -30.349 -12.505 -3.876 1.00 18.10 211 VAL C CA 1
ATOM 5762 C C . VAL C 1 211 ? -29.982 -13.224 -2.582 1.00 16.33 211 VAL C C 1
ATOM 5763 O O . VAL C 1 211 ? -30.838 -13.437 -1.724 1.00 12.35 211 VAL C O 1
ATOM 5767 N N . SER C 1 212 ? -28.708 -13.596 -2.446 1.00 16.79 212 SER C N 1
ATOM 5768 C CA . SER C 1 212 ? -28.269 -14.390 -1.304 1.00 15.77 212 SER C CA 1
ATOM 5769 C C . SER C 1 212 ? -28.416 -13.601 -0.005 1.00 14.55 212 SER C C 1
ATOM 5770 O O . SER C 1 212 ? -28.755 -14.165 1.034 1.00 17.97 212 SER C O 1
ATOM 5773 N N . GLU C 1 213 ? -28.166 -12.293 -0.068 1.00 15.30 213 GLU C N 1
ATOM 5774 C CA . GLU C 1 213 ? -28.353 -11.421 1.092 1.00 12.52 213 GLU C CA 1
ATOM 5775 C C . GLU C 1 213 ? -29.809 -11.360 1.535 1.00 13.16 213 GLU C C 1
ATOM 5776 O O . GLU C 1 213 ? -30.100 -11.398 2.721 1.00 16.22 213 GLU C O 1
ATOM 5782 N N . ASN C 1 214 ? -30.721 -11.252 0.581 1.00 12.88 214 ASN C N 1
ATOM 5783 C CA . ASN C 1 214 ? -32.143 -11.287 0.904 1.00 12.88 214 ASN C CA 1
ATOM 5784 C C . ASN C 1 214 ? -32.561 -12.589 1.586 1.00 15.67 214 ASN C C 1
ATOM 5785 O O . ASN C 1 214 ? -33.272 -12.583 2.592 1.00 14.50 214 ASN C O 1
ATOM 5790 N N . PHE C 1 215 ? -32.104 -13.710 1.049 1.00 12.91 215 PHE C N 1
ATOM 5791 C CA . PHE C 1 215 ? -32.466 -14.999 1.619 1.00 16.72 215 PHE C CA 1
ATOM 5792 C C . PHE C 1 215 ? -31.801 -15.210 2.970 1.00 16.25 215 PHE C C 1
ATOM 5793 O O . PHE C 1 215 ? -32.361 -15.856 3.850 1.00 14.71 215 PHE C O 1
ATOM 5801 N N . TYR C 1 216 ? -30.603 -14.661 3.135 1.00 13.35 216 TYR C N 1
ATOM 5802 C CA . TYR C 1 216 ? -29.926 -14.737 4.422 1.00 16.15 216 TYR C CA 1
ATOM 5803 C C . TYR C 1 216 ? -30.704 -13.974 5.511 1.00 15.93 216 TYR C C 1
ATOM 5804 O O . TYR C 1 216 ? -30.844 -14.450 6.641 1.00 17.33 216 TYR C O 1
ATOM 5813 N N . LEU C 1 217 ? -31.197 -12.786 5.179 1.00 17.07 217 LEU C N 1
ATOM 5814 C CA . LEU C 1 217 ? -32.011 -12.033 6.136 1.00 13.24 217 LEU C CA 1
ATOM 5815 C C . LEU C 1 217 ? -33.325 -12.765 6.441 1.00 14.21 217 LEU C C 1
ATOM 5816 O O . LEU C 1 217 ? -33.813 -12.711 7.562 1.00 15.05 217 LEU C O 1
ATOM 5821 N N . LEU C 1 218 ? -33.898 -13.436 5.443 1.00 11.84 218 LEU C N 1
ATOM 5822 C CA . LEU C 1 218 ? -35.120 -14.224 5.664 1.00 13.84 218 LEU C CA 1
ATOM 5823 C C . LEU C 1 218 ? -34.834 -15.391 6.615 1.00 16.79 218 LEU C C 1
ATOM 5824 O O . LEU C 1 218 ? -35.574 -15.643 7.570 1.00 14.67 218 LEU C O 1
ATOM 5829 N N . ASN C 1 219 ? -33.738 -16.093 6.361 1.00 14.64 219 ASN C N 1
ATOM 5830 C CA . ASN C 1 219 ? -33.345 -17.204 7.216 1.00 17.46 219 ASN C CA 1
ATOM 5831 C C . ASN C 1 219 ? -33.128 -16.742 8.653 1.00 17.68 219 ASN C C 1
ATOM 5832 O O . ASN C 1 219 ? -33.500 -17.442 9.594 1.00 17.98 219 ASN C O 1
ATOM 5837 N N . LYS C 1 220 ? -32.548 -15.550 8.808 1.00 14.36 220 LYS C N 1
ATOM 5838 C CA . LYS C 1 220 ? -32.205 -14.995 10.117 1.00 17.98 220 LYS C CA 1
ATOM 5839 C C . LYS C 1 220 ? -33.270 -14.046 10.678 1.00 18.19 220 LYS C C 1
ATOM 5840 O O . LYS C 1 220 ? -33.006 -13.294 11.607 1.00 17.19 220 LYS C O 1
ATOM 5846 N N . LEU C 1 221 ? -34.474 -14.096 10.123 1.00 18.39 221 LEU C N 1
ATOM 5847 C CA . LEU C 1 221 ? -35.542 -13.205 10.561 1.00 12.91 221 LEU C CA 1
ATOM 5848 C C . LEU C 1 221 ? -35.801 -13.243 12.071 1.00 13.77 221 LEU C C 1
ATOM 5849 O O . LEU C 1 221 ? -36.197 -12.233 12.652 1.00 15.86 221 LEU C O 1
ATOM 5854 N N . PRO C 1 222 ? -35.596 -14.408 12.719 1.00 13.58 222 PRO C N 1
ATOM 5855 C CA . PRO C 1 222 ? -35.815 -14.418 14.171 1.00 18.39 222 PRO C CA 1
ATOM 5856 C C . PRO C 1 222 ? -34.945 -13.414 14.927 1.00 18.12 222 PRO C C 1
ATOM 5857 O O . PRO C 1 222 ? -35.309 -13.000 16.031 1.00 17.57 222 PRO C O 1
ATOM 5861 N N . GLU C 1 223 ? -33.806 -13.031 14.356 1.00 21.70 223 GLU C N 1
ATOM 5862 C CA . GLU C 1 223 ? -32.952 -12.035 15.004 1.00 19.61 223 GLU C CA 1
ATOM 5863 C C . GLU C 1 223 ? -33.597 -10.646 15.014 1.00 19.62 223 GLU C C 1
ATOM 5864 O O . GLU C 1 223 ? -33.356 -9.842 15.911 1.00 16.97 223 GLU C O 1
ATOM 5870 N N . PHE C 1 224 ? -34.412 -10.366 14.006 1.00 15.04 224 PHE C N 1
ATOM 5871 C CA . PHE C 1 224 ? -35.174 -9.122 13.973 1.00 17.88 224 PHE C CA 1
ATOM 5872 C C . PHE C 1 224 ? -36.372 -9.219 14.902 1.00 15.49 224 PHE C C 1
ATOM 5873 O O . PHE C 1 224 ? -36.716 -8.265 15.598 1.00 14.69 224 PHE C O 1
ATOM 5881 N N . VAL C 1 225 ? -37.018 -10.377 14.896 1.00 16.03 225 VAL C N 1
ATOM 5882 C CA . VAL C 1 225 ? -38.188 -10.597 15.737 1.00 16.24 225 VAL C CA 1
ATOM 5883 C C . VAL C 1 225 ? -37.806 -10.442 17.202 1.00 19.99 225 VAL C C 1
ATOM 5884 O O . VAL C 1 225 ? -38.577 -9.925 18.007 1.00 22.33 225 VAL C O 1
ATOM 5888 N N . ALA C 1 226 ? -36.593 -10.868 17.539 1.00 20.14 226 ALA C N 1
ATOM 5889 C CA . ALA C 1 226 ? -36.111 -10.779 18.914 1.00 16.99 226 ALA C CA 1
ATOM 5890 C C . ALA C 1 226 ? -35.866 -9.339 19.376 1.00 19.46 226 ALA C C 1
ATOM 5891 O O . ALA C 1 226 ? -35.592 -9.099 20.550 1.00 21.45 226 ALA C O 1
ATOM 5901 N N . GLY C 1 228 ? -38.094 -7.183 19.627 1.00 17.52 228 GLY C N 1
ATOM 5902 C CA . GLY C 1 228 ? -39.226 -6.833 20.475 1.00 25.18 228 GLY C CA 1
ATOM 5903 C C . GLY C 1 228 ? -40.368 -6.048 19.849 1.00 23.98 228 GLY C C 1
ATOM 5904 O O . GLY C 1 228 ? -41.358 -5.747 20.518 1.00 26.40 228 GLY C O 1
ATOM 5905 N N . LEU C 1 229 ? -40.242 -5.719 18.570 1.00 17.96 229 LEU C N 1
ATOM 5906 C CA . LEU C 1 229 ? -41.297 -5.004 17.856 1.00 12.85 229 LEU C CA 1
ATOM 5907 C C . LEU C 1 229 ? -41.885 -5.884 16.752 1.00 16.17 229 LEU C C 1
ATOM 5908 O O . LEU C 1 229 ? -41.222 -6.804 16.274 1.00 15.05 229 LEU C O 1
ATOM 5913 N N . PRO C 1 230 ? -43.131 -5.606 16.343 1.00 16.33 230 PRO C N 1
ATOM 5914 C CA . PRO C 1 230 ? -43.694 -6.399 15.245 1.00 16.97 230 PRO C CA 1
ATOM 5915 C C . PRO C 1 230 ? -42.835 -6.240 14.004 1.00 13.41 230 PRO C C 1
ATOM 5916 O O . PRO C 1 230 ? -42.384 -5.137 13.713 1.00 13.77 230 PRO C O 1
ATOM 5920 N N . VAL C 1 231 ? -42.600 -7.339 13.301 1.00 12.18 231 VAL C N 1
ATOM 5921 C CA . VAL C 1 231 ? -41.783 -7.326 12.098 1.00 8.92 231 VAL C CA 1
ATOM 5922 C C . VAL C 1 231 ? -42.670 -7.488 10.866 1.00 14.13 231 VAL C C 1
ATOM 5923 O O . VAL C 1 231 ? -43.519 -8.382 10.812 1.00 14.56 231 VAL C O 1
ATOM 5927 N N . LEU C 1 232 ? -42.465 -6.611 9.889 1.00 13.74 232 LEU C N 1
ATOM 5928 C CA . LEU C 1 232 ? -43.190 -6.638 8.626 1.00 12.86 232 LEU C CA 1
ATOM 5929 C C . LEU C 1 232 ? -42.253 -7.137 7.529 1.00 14.81 232 LEU C C 1
ATOM 5930 O O . LEU C 1 232 ? -41.069 -6.794 7.506 1.00 15.33 232 LEU C O 1
ATOM 5935 N N . SER C 1 233 ? -42.786 -7.952 6.625 1.00 15.89 233 SER C N 1
ATOM 5936 C CA . SER C 1 233 ? -41.978 -8.574 5.583 1.00 17.57 233 SER C CA 1
ATOM 5937 C C . SER C 1 233 ? -42.715 -8.506 4.245 1.00 15.40 233 SER C C 1
ATOM 5938 O O . SER C 1 233 ? -43.909 -8.820 4.170 1.00 15.64 233 SER C O 1
ATOM 5941 N N . GLY C 1 234 ? -42.013 -8.081 3.197 1.00 15.97 234 GLY C N 1
ATOM 5942 C CA . GLY C 1 234 ? -42.596 -8.009 1.866 1.00 16.20 234 GLY C CA 1
ATOM 5943 C C . GLY C 1 234 ? -41.723 -8.622 0.775 1.00 20.02 234 GLY C C 1
ATOM 5944 O O . GLY C 1 234 ? -40.753 -8.002 0.333 1.00 24.89 234 GLY C O 1
ATOM 5945 N N . TRP C 1 235 ? -42.065 -9.838 0.346 1.00 15.37 235 TRP C N 1
ATOM 5946 C CA . TRP C 1 235 ? -41.364 -10.516 -0.752 1.00 11.41 235 TRP C CA 1
ATOM 5947 C C . TRP C 1 235 ? -42.187 -10.506 -2.048 1.00 15.68 235 TRP C C 1
ATOM 5948 O O . TRP C 1 235 ? -41.670 -10.754 -3.133 1.00 18.51 235 TRP C O 1
ATOM 5959 N N . SER C 1 236 ? -43.474 -10.220 -1.911 1.00 16.10 236 SER C N 1
ATOM 5960 C CA . SER C 1 236 ? -44.461 -10.420 -2.972 1.00 18.59 236 SER C CA 1
ATOM 5961 C C . SER C 1 236 ? -44.008 -10.066 -4.396 1.00 18.16 236 SER C C 1
ATOM 5962 O O . SER C 1 236 ? -43.843 -8.887 -4.740 1.00 15.71 236 SER C O 1
ATOM 5965 N N . ARG C 1 237 ? -43.823 -11.099 -5.219 1.00 15.63 237 ARG C N 1
ATOM 5966 C CA . ARG C 1 237 ? -43.572 -10.927 -6.654 1.00 17.31 237 ARG C CA 1
ATOM 5967 C C . ARG C 1 237 ? -42.258 -10.207 -6.964 1.00 15.36 237 ARG C C 1
ATOM 5968 O O . ARG C 1 237 ? -42.042 -9.764 -8.091 1.00 17.85 237 ARG C O 1
ATOM 5976 N N . LYS C 1 238 ? -41.383 -10.086 -5.975 1.00 15.97 238 LYS C N 1
ATOM 5977 C CA . LYS C 1 238 ? -40.136 -9.356 -6.176 1.00 20.38 238 LYS C CA 1
ATOM 5978 C C . LYS C 1 238 ? -39.073 -10.127 -6.959 1.00 21.16 238 LYS C C 1
ATOM 5979 O O . LYS C 1 238 ? -39.162 -11.348 -7.144 1.00 17.49 238 LYS C O 1
ATOM 5985 N N . SER C 1 239 ? -38.057 -9.390 -7.394 1.00 20.41 239 SER C N 1
ATOM 5986 C CA . SER C 1 239 ? -37.023 -9.920 -8.281 1.00 22.87 239 SER C CA 1
ATOM 5987 C C . SER C 1 239 ? -36.274 -11.140 -7.737 1.00 20.62 239 SER C C 1
ATOM 5988 O O . SER C 1 239 ? -35.787 -11.964 -8.517 1.00 21.07 239 SER C O 1
ATOM 5999 N N . ILE C 1 241 ? -37.491 -13.656 -6.293 1.00 17.14 241 ILE C N 1
ATOM 6000 C CA . ILE C 1 241 ? -38.283 -14.811 -6.707 1.00 16.02 241 ILE C CA 1
ATOM 6001 C C . ILE C 1 241 ? -38.131 -15.007 -8.211 1.00 20.07 241 ILE C C 1
ATOM 6002 O O . ILE C 1 241 ? -37.977 -16.137 -8.695 1.00 20.48 241 ILE C O 1
ATOM 6007 N N . GLY C 1 242 ? -38.157 -13.898 -8.946 1.00 19.88 242 GLY C N 1
ATOM 6008 C CA . GLY C 1 242 ? -37.946 -13.932 -10.383 1.00 21.97 242 GLY C CA 1
ATOM 6009 C C . GLY C 1 242 ? -36.619 -14.574 -10.752 1.00 24.54 242 GLY C C 1
ATOM 6010 O O . GLY C 1 242 ? -36.549 -15.388 -11.674 1.00 26.45 242 GLY C O 1
ATOM 6011 N N . ASP C 1 243 ? -35.563 -14.207 -10.035 1.00 22.93 243 ASP C N 1
ATOM 6012 C CA . ASP C 1 243 ? -34.228 -14.724 -10.320 1.00 23.95 243 ASP C CA 1
ATOM 6013 C C . ASP C 1 243 ? -34.090 -16.215 -9.989 1.00 26.72 243 ASP C C 1
ATOM 6014 O O . ASP C 1 243 ? -33.550 -16.987 -10.783 1.00 28.19 243 ASP C O 1
ATOM 6019 N N . VAL C 1 244 ? -34.580 -16.626 -8.825 1.00 24.31 244 VAL C N 1
ATOM 6020 C CA . VAL C 1 244 ? -34.467 -18.031 -8.437 1.00 24.93 244 VAL C CA 1
ATOM 6021 C C . VAL C 1 244 ? -35.313 -18.941 -9.334 1.00 26.54 244 VAL C C 1
ATOM 6022 O O . VAL C 1 244 ? -34.915 -20.067 -9.638 1.00 24.79 244 VAL C O 1
ATOM 6026 N N . LEU C 1 245 ? -36.472 -18.451 -9.767 1.00 22.46 245 LEU C N 1
ATOM 6027 C CA . LEU C 1 245 ? -37.386 -19.262 -10.575 1.00 22.37 245 LEU C CA 1
ATOM 6028 C C . LEU C 1 245 ? -37.302 -18.991 -12.073 1.00 26.38 245 LEU C C 1
ATOM 6029 O O . LEU C 1 245 ? -37.926 -19.697 -12.860 1.00 25.60 245 LEU C O 1
ATOM 6034 N N . ASN C 1 246 ? -36.546 -17.965 -12.461 1.00 23.15 246 ASN C N 1
ATOM 6035 C CA . ASN C 1 246 ? -36.542 -17.493 -13.845 1.00 28.01 246 ASN C CA 1
ATOM 6036 C C . ASN C 1 246 ? -37.964 -17.250 -14.357 1.00 31.90 246 ASN C C 1
ATOM 6037 O O . ASN C 1 246 ? -38.384 -17.815 -15.372 1.00 28.27 246 ASN C O 1
ATOM 6042 N N . GLN C 1 247 ? -38.700 -16.403 -13.647 1.00 27.38 247 GLN C N 1
ATOM 6043 C CA . GLN C 1 247 ? -40.088 -16.113 -13.994 1.00 29.86 247 GLN C CA 1
ATOM 6044 C C . GLN C 1 247 ? -40.353 -14.613 -13.958 1.00 27.51 247 GLN C C 1
ATOM 6045 O O . GLN C 1 247 ? -39.824 -13.912 -13.096 1.00 23.27 247 GLN C O 1
ATOM 6051 N N . PRO C 1 248 ? -41.173 -14.118 -14.899 1.00 30.25 248 PRO C N 1
ATOM 6052 C CA . PRO C 1 248 ? -41.636 -12.726 -14.869 1.00 30.25 248 PRO C CA 1
ATOM 6053 C C . PRO C 1 248 ? -42.583 -12.523 -13.689 1.00 27.89 248 PRO C C 1
ATOM 6054 O O . PRO C 1 248 ? -43.070 -13.507 -13.136 1.00 24.80 248 PRO C O 1
ATOM 6058 N N . PRO C 1 249 ? -42.848 -11.264 -13.309 1.00 27.77 249 PRO C N 1
ATOM 6059 C CA . PRO C 1 249 ? -43.623 -10.982 -12.092 1.00 25.21 249 PRO C CA 1
ATOM 6060 C C . PRO C 1 249 ? -44.977 -11.689 -12.030 1.00 24.22 249 PRO C C 1
ATOM 6061 O O . PRO C 1 249 ? -45.422 -12.068 -10.949 1.00 20.84 249 PRO C O 1
ATOM 6065 N N . GLU C 1 250 ? -45.620 -11.860 -13.176 1.00 22.41 250 GLU C N 1
ATOM 6066 C CA . GLU C 1 250 ? -46.941 -12.479 -13.229 1.00 26.78 250 GLU C CA 1
ATOM 6067 C C . GLU C 1 250 ? -46.909 -13.957 -12.839 1.00 24.70 250 GLU C C 1
ATOM 6068 O O . GLU C 1 250 ? -47.933 -14.533 -12.463 1.00 27.58 250 GLU C O 1
ATOM 6074 N N . ASN C 1 251 ? -45.730 -14.564 -12.925 1.00 19.90 251 ASN C N 1
ATOM 6075 C CA . ASN C 1 251 ? -45.576 -15.985 -12.627 1.00 18.87 251 ASN C CA 1
ATOM 6076 C C . ASN C 1 251 ? -44.897 -16.269 -11.288 1.00 20.35 251 ASN C C 1
ATOM 6077 O O . ASN C 1 251 ? -44.423 -17.382 -11.046 1.00 21.67 251 ASN C O 1
ATOM 6082 N N . ARG C 1 252 ? -44.846 -15.271 -10.412 1.00 19.92 252 ARG C N 1
ATOM 6083 C CA . ARG C 1 252 ? -44.094 -15.422 -9.173 1.00 18.38 252 ARG C CA 1
ATOM 6084 C C . ARG C 1 252 ? -44.940 -15.768 -7.954 1.00 19.21 252 ARG C C 1
ATOM 6085 O O . ARG C 1 252 ? -44.438 -15.730 -6.840 1.00 18.36 252 ARG C O 1
ATOM 6093 N N . LEU C 1 253 ? -46.209 -16.120 -8.151 1.00 18.88 253 LEU C N 1
ATOM 6094 C CA . LEU C 1 253 ? -47.102 -16.344 -7.008 1.00 20.22 253 LEU C CA 1
ATOM 6095 C C . LEU C 1 253 ? -46.632 -17.432 -6.035 1.00 19.10 253 LEU C C 1
ATOM 6096 O O . LEU C 1 253 ? -46.588 -17.215 -4.822 1.00 15.34 253 LEU C O 1
ATOM 6101 N N . PHE C 1 254 ? -46.288 -18.605 -6.558 1.00 18.29 254 PHE C N 1
ATOM 6102 C CA . PHE C 1 254 ? -45.965 -19.727 -5.689 1.00 17.67 254 PHE C CA 1
ATOM 6103 C C . PHE C 1 254 ? -44.662 -19.523 -4.937 1.00 15.14 254 PHE C C 1
ATOM 6104 O O . PHE C 1 254 ? -44.560 -19.872 -3.765 1.00 14.41 254 PHE C O 1
ATOM 6112 N N . GLY C 1 255 ? -43.671 -18.942 -5.606 1.00 17.08 255 GLY C N 1
ATOM 6113 C CA . GLY C 1 255 ? -42.419 -18.630 -4.948 1.00 16.34 255 GLY C CA 1
ATOM 6114 C C . GLY C 1 255 ? -42.604 -17.595 -3.851 1.00 15.70 255 GLY C C 1
ATOM 6115 O O . GLY C 1 255 ? -41.964 -17.673 -2.807 1.00 18.23 255 GLY C O 1
ATOM 6116 N N . SER C 1 256 ? -43.468 -16.610 -4.104 1.00 16.58 256 SER C N 1
ATOM 6117 C CA . SER C 1 256 ? -43.738 -15.541 -3.148 1.00 15.37 256 SER C CA 1
ATOM 6118 C C . SER C 1 256 ? -44.424 -16.071 -1.912 1.00 14.01 256 SER C C 1
ATOM 6119 O O . SER C 1 256 ? -44.101 -15.679 -0.787 1.00 16.87 256 SER C O 1
ATOM 6122 N N . ILE C 1 257 ? -45.402 -16.943 -2.126 1.00 13.86 257 ILE C N 1
ATOM 6123 C CA . ILE C 1 257 ? -46.082 -17.603 -1.022 1.00 19.85 257 ILE C CA 1
ATOM 6124 C C . ILE C 1 257 ? -45.071 -18.310 -0.130 1.00 18.03 257 ILE C C 1
ATOM 6125 O O . ILE C 1 257 ? -45.177 -18.262 1.095 1.00 14.70 257 ILE C O 1
ATOM 6130 N N . ALA C 1 258 ? -44.092 -18.973 -0.744 1.00 17.78 258 ALA C N 1
ATOM 6131 C CA . ALA C 1 258 ? -43.076 -19.691 0.026 1.00 17.52 258 ALA C CA 1
ATOM 6132 C C . ALA C 1 258 ? -42.305 -18.748 0.951 1.00 15.22 258 ALA C C 1
ATOM 6133 O O . ALA C 1 258 ? -42.055 -19.068 2.110 1.00 12.21 258 ALA C O 1
ATOM 6135 N N . ALA C 1 259 ? -41.938 -17.578 0.444 1.00 13.26 259 ALA C N 1
ATOM 6136 C CA . ALA C 1 259 ? -41.214 -16.622 1.263 1.00 14.25 259 ALA C CA 1
ATOM 6137 C C . ALA C 1 259 ? -42.060 -16.129 2.446 1.00 15.05 259 ALA C C 1
ATOM 6138 O O . ALA C 1 259 ? -41.554 -16.019 3.559 1.00 15.62 259 ALA C O 1
ATOM 6140 N N . ASP C 1 260 ? -43.348 -15.862 2.209 1.00 16.76 260 ASP C N 1
ATOM 6141 C CA . ASP C 1 260 ? -44.264 -15.454 3.284 1.00 18.41 260 ASP C CA 1
ATOM 6142 C C . ASP C 1 260 ? -44.415 -16.530 4.352 1.00 16.19 260 ASP C C 1
ATOM 6143 O O . ASP C 1 260 ? -44.407 -16.244 5.555 1.00 15.18 260 ASP C O 1
ATOM 6148 N N . VAL C 1 261 ? -44.566 -17.773 3.908 1.00 13.67 261 VAL C N 1
ATOM 6149 C CA . VAL C 1 261 ? -44.618 -18.892 4.841 1.00 12.42 261 VAL C CA 1
ATOM 6150 C C . VAL C 1 261 ? -43.385 -18.907 5.744 1.00 10.82 261 VAL C C 1
ATOM 6151 O O . VAL C 1 261 ? -43.488 -19.013 6.972 1.00 13.81 261 VAL C O 1
ATOM 6155 N N . LEU C 1 262 ? -42.214 -18.784 5.139 1.00 12.25 262 LEU C N 1
ATOM 6156 C CA . LEU C 1 262 ? -40.982 -18.824 5.915 1.00 10.84 262 LEU C CA 1
ATOM 6157 C C . LEU C 1 262 ? -40.872 -17.611 6.843 1.00 13.06 262 LEU C C 1
ATOM 6158 O O . LEU C 1 262 ? -40.452 -17.743 7.993 1.00 12.23 262 LEU C O 1
ATOM 6163 N N . ALA C 1 263 ? -41.283 -16.440 6.357 1.00 11.94 263 ALA C N 1
ATOM 6164 C CA . ALA C 1 263 ? -41.260 -15.230 7.183 1.00 9.73 263 ALA C CA 1
ATOM 6165 C C . ALA C 1 263 ? -42.133 -15.389 8.433 1.00 11.28 263 ALA C C 1
ATOM 6166 O O . ALA C 1 263 ? -41.696 -15.134 9.553 1.00 12.34 263 ALA C O 1
ATOM 6168 N N . VAL C 1 264 ? -43.367 -15.843 8.244 1.00 14.14 264 VAL C N 1
ATOM 6169 C CA . VAL C 1 264 ? -44.257 -16.089 9.378 1.00 13.46 264 VAL C CA 1
ATOM 6170 C C . VAL C 1 264 ? -43.745 -17.244 10.269 1.00 10.41 264 VAL C C 1
ATOM 6171 O O . VAL C 1 264 ? -43.792 -17.177 11.503 1.00 12.45 264 VAL C O 1
ATOM 6175 N N . TYR C 1 265 ? -43.217 -18.291 9.652 1.00 11.12 265 TYR C N 1
ATOM 6176 C CA . TYR C 1 265 ? -42.683 -19.397 10.437 1.00 14.73 265 TYR C CA 1
ATOM 6177 C C . TYR C 1 265 ? -41.592 -18.883 11.363 1.00 18.49 265 TYR C C 1
ATOM 6178 O O . TYR C 1 265 ? -41.465 -19.341 12.499 1.00 14.15 265 TYR C O 1
ATOM 6187 N N . HIS C 1 266 ? -40.821 -17.913 10.874 1.00 15.48 266 HIS C N 1
ATOM 6188 C CA . HIS C 1 266 ? -39.764 -17.284 11.668 1.00 16.97 266 HIS C CA 1
ATOM 6189 C C . HIS C 1 266 ? -40.221 -16.119 12.571 1.00 17.93 266 HIS C C 1
ATOM 6190 O O . HIS C 1 266 ? -39.395 -15.457 13.189 1.00 19.69 266 HIS C O 1
ATOM 6197 N N . GLY C 1 267 ? -41.523 -15.864 12.642 1.00 14.03 267 GLY C N 1
ATOM 6198 C CA . GLY C 1 267 ? -42.036 -14.895 13.594 1.00 14.88 267 GLY C CA 1
ATOM 6199 C C . GLY C 1 267 ? -42.509 -13.547 13.066 1.00 14.20 267 GLY C C 1
ATOM 6200 O O . GLY C 1 267 ? -42.831 -12.658 13.859 1.00 14.16 267 GLY C O 1
ATOM 6201 N N . ALA C 1 268 ? -42.565 -13.369 11.747 1.00 11.52 268 ALA C N 1
ATOM 6202 C CA . ALA C 1 268 ? -43.086 -12.112 11.199 1.00 10.96 268 ALA C CA 1
ATOM 6203 C C . ALA C 1 268 ? -44.522 -11.841 11.661 1.00 12.84 268 ALA C C 1
ATOM 6204 O O . ALA C 1 268 ? -45.341 -12.757 11.758 1.00 12.22 268 ALA C O 1
ATOM 6206 N N . SER C 1 269 ? -44.832 -10.573 11.911 1.00 8.93 269 SER C N 1
ATOM 6207 C CA . SER C 1 269 ? -46.170 -10.155 12.345 1.00 16.27 269 SER C CA 1
ATOM 6208 C C . SER C 1 269 ? -47.091 -9.662 11.218 1.00 16.21 269 SER C C 1
ATOM 6209 O O . SER C 1 269 ? -48.315 -9.757 11.322 1.00 14.66 269 SER C O 1
ATOM 6212 N N . ILE C 1 270 ? -46.511 -9.097 10.161 1.00 12.75 270 ILE C N 1
ATOM 6213 C CA . ILE C 1 270 ? -47.307 -8.541 9.075 1.00 10.40 270 ILE C CA 1
ATOM 6214 C C . ILE C 1 270 ? -46.667 -8.927 7.753 1.00 14.35 270 ILE C C 1
ATOM 6215 O O . ILE C 1 270 ? -45.449 -8.844 7.607 1.00 13.23 270 ILE C O 1
ATOM 6220 N N . ILE C 1 271 ? -47.481 -9.360 6.795 1.00 9.76 271 ILE C N 1
ATOM 6221 C CA . ILE C 1 271 ? -46.964 -9.694 5.477 1.00 12.78 271 ILE C CA 1
ATOM 6222 C C . ILE C 1 271 ? -47.592 -8.760 4.456 1.00 12.81 271 ILE C C 1
ATOM 6223 O O . ILE C 1 271 ? -48.809 -8.652 4.366 1.00 13.85 271 ILE C O 1
ATOM 6228 N N . ARG C 1 272 ? -46.741 -8.083 3.698 1.00 11.24 272 ARG C N 1
ATOM 6229 C CA . ARG C 1 272 ? -47.184 -7.135 2.689 1.00 15.10 272 ARG C CA 1
ATOM 6230 C C . ARG C 1 272 ? -47.204 -7.861 1.356 1.00 15.96 272 ARG C C 1
ATOM 6231 O O . ARG C 1 272 ? -46.180 -8.380 0.917 1.00 16.18 272 ARG C O 1
ATOM 6239 N N . THR C 1 273 ? -48.362 -7.906 0.709 1.00 15.45 273 THR C N 1
ATOM 6240 C CA . THR C 1 273 ? -48.528 -8.785 -0.442 1.00 15.05 273 THR C CA 1
ATOM 6241 C C . THR C 1 273 ? -49.491 -8.255 -1.504 1.00 18.25 273 THR C C 1
ATOM 6242 O O . THR C 1 273 ? -50.428 -7.512 -1.198 1.00 15.77 273 THR C O 1
ATOM 6246 N N . HIS C 1 274 ? -49.266 -8.672 -2.749 1.00 15.13 274 HIS C N 1
ATOM 6247 C CA . HIS C 1 274 ? -50.206 -8.417 -3.838 1.00 19.86 274 HIS C CA 1
ATOM 6248 C C . HIS C 1 274 ? -51.306 -9.481 -3.886 1.00 21.45 274 HIS C C 1
ATOM 6249 O O . HIS C 1 274 ? -52.289 -9.342 -4.618 1.00 21.80 274 HIS C O 1
ATOM 6256 N N . ASP C 1 275 ? -51.127 -10.559 -3.129 1.00 19.25 275 ASP C N 1
ATOM 6257 C CA . ASP C 1 275 ? -52.026 -11.707 -3.226 1.00 17.05 275 ASP C CA 1
ATOM 6258 C C . ASP C 1 275 ? -52.548 -12.077 -1.856 1.00 15.93 275 ASP C C 1
ATOM 6259 O O . ASP C 1 275 ? -51.982 -12.930 -1.169 1.00 16.23 275 ASP C O 1
ATOM 6264 N N . VAL C 1 276 ? -53.642 -11.432 -1.469 1.00 13.85 276 VAL C N 1
ATOM 6265 C CA . VAL C 1 276 ? -54.113 -11.467 -0.089 1.00 13.09 276 VAL C CA 1
ATOM 6266 C C . VAL C 1 276 ? -54.601 -12.853 0.349 1.00 16.39 276 VAL C C 1
ATOM 6267 O O . VAL C 1 276 ? -54.133 -13.392 1.344 1.00 18.28 276 VAL C O 1
ATOM 6271 N N . LYS C 1 277 ? -55.543 -13.418 -0.389 1.00 15.98 277 LYS C N 1
ATOM 6272 C CA . LYS C 1 277 ? -56.112 -14.709 -0.017 1.00 16.06 277 LYS C CA 1
ATOM 6273 C C . LYS C 1 277 ? -55.055 -15.812 0.050 1.00 16.88 277 LYS C C 1
ATOM 6274 O O . LYS C 1 277 ? -55.009 -16.577 1.011 1.00 16.86 277 LYS C O 1
ATOM 6280 N N . ALA C 1 278 ? -54.222 -15.903 -0.982 1.00 18.84 278 ALA C N 1
ATOM 6281 C CA . ALA C 1 278 ? -53.189 -16.932 -1.032 1.00 22.02 278 ALA C CA 1
ATOM 6282 C C . ALA C 1 278 ? -52.227 -16.795 0.138 1.00 21.57 278 ALA C C 1
ATOM 6283 O O . ALA C 1 278 ? -51.875 -17.778 0.778 1.00 20.16 278 ALA C O 1
ATOM 6285 N N . THR C 1 279 ? -51.794 -15.569 0.408 1.00 15.18 279 THR C N 1
ATOM 6286 C CA . THR C 1 279 ? -50.914 -15.311 1.542 1.00 14.47 279 THR C CA 1
ATOM 6287 C C . THR C 1 279 ? -51.578 -15.682 2.870 1.00 16.26 279 THR C C 1
ATOM 6288 O O . THR C 1 279 ? -50.971 -16.348 3.707 1.00 14.76 279 THR C O 1
ATOM 6292 N N . ARG C 1 280 ? -52.821 -15.246 3.057 1.00 13.83 280 ARG C N 1
ATOM 6293 C CA . ARG C 1 280 ? -53.535 -15.487 4.311 1.00 12.43 280 ARG C CA 1
ATOM 6294 C C . ARG C 1 280 ? -53.658 -16.976 4.624 1.00 16.42 280 ARG C C 1
ATOM 6295 O O . ARG C 1 280 ? -53.458 -17.407 5.762 1.00 14.97 280 ARG C O 1
ATOM 6303 N N . GLU C 1 281 ? -54.003 -17.755 3.609 1.00 14.67 281 GLU C N 1
ATOM 6304 C CA . GLU C 1 281 ? -54.174 -19.194 3.785 1.00 15.51 281 GLU C CA 1
ATOM 6305 C C . GLU C 1 281 ? -52.839 -19.895 4.032 1.00 17.38 281 GLU C C 1
ATOM 6306 O O . GLU C 1 281 ? -52.715 -20.739 4.920 1.00 17.42 281 GLU C O 1
ATOM 6312 N N . ALA C 1 282 ? -51.834 -19.534 3.248 1.00 12.39 282 ALA C N 1
ATOM 6313 C CA . ALA C 1 282 ? -50.512 -20.124 3.415 1.00 14.72 282 ALA C CA 1
ATOM 6314 C C . ALA C 1 282 ? -49.929 -19.845 4.797 1.00 18.51 282 ALA C C 1
ATOM 6315 O O . ALA C 1 282 ? -49.413 -20.756 5.452 1.00 15.16 282 ALA C O 1
ATOM 6317 N N . ILE C 1 283 ? -50.016 -18.599 5.260 1.00 13.39 283 ILE C N 1
ATOM 6318 C CA . ILE C 1 283 ? -49.364 -18.263 6.524 1.00 14.66 283 ILE C CA 1
ATOM 6319 C C . ILE C 1 283 ? -50.080 -18.837 7.737 1.00 15.67 283 ILE C C 1
ATOM 6320 O O . ILE C 1 283 ? -49.482 -19.008 8.799 1.00 15.58 283 ILE C O 1
ATOM 6325 N N . LYS C 1 284 ? -51.359 -19.152 7.581 1.00 15.40 284 LYS C N 1
ATOM 6326 C CA . LYS C 1 284 ? -52.079 -19.811 8.657 1.00 14.50 284 LYS C CA 1
ATOM 6327 C C . LYS C 1 284 ? -51.452 -21.177 8.934 1.00 18.03 284 LYS C C 1
ATOM 6328 O O . LYS C 1 284 ? -51.376 -21.617 10.082 1.00 14.61 284 LYS C O 1
ATOM 6334 N N . ILE C 1 285 ? -50.997 -21.842 7.877 1.00 16.44 285 ILE C N 1
ATOM 6335 C CA . ILE C 1 285 ? -50.280 -23.108 8.032 1.00 18.52 285 ILE C CA 1
ATOM 6336 C C . ILE C 1 285 ? -48.928 -22.887 8.727 1.00 17.89 285 ILE C C 1
ATOM 6337 O O . ILE C 1 285 ? -48.551 -23.644 9.615 1.00 16.14 285 ILE C O 1
ATOM 6342 N N . ALA C 1 286 ? -48.198 -21.847 8.328 1.00 13.70 286 ALA C N 1
ATOM 6343 C CA . ALA C 1 286 ? -46.939 -21.520 8.999 1.00 15.87 286 ALA C CA 1
ATOM 6344 C C . ALA C 1 286 ? -47.144 -21.265 10.492 1.00 17.20 286 ALA C C 1
ATOM 6345 O O . ALA C 1 286 ? -46.362 -21.712 11.331 1.00 18.62 286 ALA C O 1
ATOM 6347 N N . THR C 1 287 ? -48.203 -20.536 10.818 1.00 17.12 287 THR C N 1
ATOM 6348 C CA . THR C 1 287 ? -48.492 -20.207 12.205 1.00 16.70 287 THR C CA 1
ATOM 6349 C C . THR C 1 287 ? -48.769 -21.451 13.026 1.00 18.27 287 THR C C 1
ATOM 6350 O O . THR C 1 287 ? -48.294 -21.588 14.158 1.00 22.96 287 THR C O 1
ATOM 6354 N N . TYR C 1 288 ? -49.550 -22.364 12.464 1.00 19.39 288 TYR C N 1
ATOM 6355 C CA . TYR C 1 288 ? -49.868 -23.582 13.194 1.00 19.90 288 TYR C CA 1
ATOM 6356 C C . TYR C 1 288 ? -48.621 -24.441 13.397 1.00 23.77 288 TYR C C 1
ATOM 6357 O O . TYR C 1 288 ? -48.431 -25.035 14.455 1.00 31.22 288 TYR C O 1
ATOM 6366 N N . THR C 1 289 ? -47.766 -24.497 12.385 1.00 16.38 289 THR C N 1
ATOM 6367 C CA . THR C 1 289 ? -46.554 -25.294 12.480 1.00 22.21 289 THR C CA 1
ATOM 6368 C C . THR C 1 289 ? -45.667 -24.721 13.578 1.00 30.23 289 THR C C 1
ATOM 6369 O O . THR C 1 289 ? -45.142 -25.446 14.422 1.00 33.30 289 THR C O 1
ATOM 6373 N N . ARG C 1 290 ? -45.527 -23.402 13.559 1.00 23.65 290 ARG C N 1
ATOM 6374 C CA . ARG C 1 290 ? -44.713 -22.675 14.520 1.00 31.54 290 ARG C CA 1
ATOM 6375 C C . ARG C 1 290 ? -45.266 -22.786 15.945 1.00 33.79 290 ARG C C 1
ATOM 6376 O O . ARG C 1 290 ? -44.504 -22.815 16.909 1.00 38.24 290 ARG C O 1
ATOM 6384 N N . SER C 1 291 ? -46.588 -22.873 16.073 1.00 35.29 291 SER C N 1
ATOM 6385 C CA . SER C 1 291 ? -47.241 -22.771 17.380 1.00 43.12 291 SER C CA 1
ATOM 6386 C C . SER C 1 291 ? -47.516 -24.086 18.123 1.00 47.12 291 SER C C 1
ATOM 6387 O O . SER C 1 291 ? -47.999 -24.052 19.255 1.00 45.86 291 SER C O 1
ATOM 6390 N N . VAL C 1 292 ? -47.236 -25.234 17.509 1.00 50.23 292 VAL C N 1
ATOM 6391 C CA . VAL C 1 292 ? -47.406 -26.502 18.227 1.00 55.61 292 VAL C CA 1
ATOM 6392 C C . VAL C 1 292 ? -46.374 -26.635 19.343 1.00 59.37 292 VAL C C 1
ATOM 6393 O O . VAL C 1 292 ? -46.170 -27.721 19.886 1.00 62.82 292 VAL C O 1
ATOM 6397 N N . SER D 1 12 ? -15.277 -23.432 -54.687 1.00 64.56 12 SER D N 1
ATOM 6398 C CA . SER D 1 12 ? -16.450 -22.691 -55.138 1.00 62.47 12 SER D CA 1
ATOM 6399 C C . SER D 1 12 ? -17.726 -23.521 -55.029 1.00 59.44 12 SER D C 1
ATOM 6400 O O . SER D 1 12 ? -17.933 -24.458 -55.800 1.00 63.90 12 SER D O 1
ATOM 6403 N N . PHE D 1 13 ? -18.577 -23.171 -54.069 1.00 50.47 13 PHE D N 1
ATOM 6404 C CA . PHE D 1 13 ? -19.859 -23.848 -53.893 1.00 41.16 13 PHE D CA 1
ATOM 6405 C C . PHE D 1 13 ? -20.956 -22.836 -53.583 1.00 39.58 13 PHE D C 1
ATOM 6406 O O . PHE D 1 13 ? -20.683 -21.651 -53.411 1.00 37.22 13 PHE D O 1
ATOM 6414 N N . HIS D 1 14 ? -22.197 -23.306 -53.511 1.00 40.21 14 HIS D N 1
ATOM 6415 C CA . HIS D 1 14 ? -23.332 -22.417 -53.279 1.00 38.94 14 HIS D CA 1
ATOM 6416 C C . HIS D 1 14 ? -24.392 -23.073 -52.406 1.00 36.14 14 HIS D C 1
ATOM 6417 O O . HIS D 1 14 ? -24.477 -24.298 -52.325 1.00 34.91 14 HIS D O 1
ATOM 6424 N N . LEU D 1 15 ? -25.194 -22.246 -51.748 1.00 29.77 15 LEU D N 1
ATOM 6425 C CA . LEU D 1 15 ? -26.342 -22.731 -50.992 1.00 28.21 15 LEU D CA 1
ATOM 6426 C C . LEU D 1 15 ? -27.543 -21.852 -51.307 1.00 28.78 15 LEU D C 1
ATOM 6427 O O . LEU D 1 15 ? -27.386 -20.714 -51.756 1.00 32.36 15 LEU D O 1
ATOM 6432 N N . ARG D 1 16 ? -28.740 -22.376 -51.076 1.00 29.62 16 ARG D N 1
ATOM 6433 C CA . ARG D 1 16 ? -29.951 -21.592 -51.282 1.00 32.21 16 ARG D CA 1
ATOM 6434 C C . ARG D 1 16 ? -30.642 -21.357 -49.948 1.00 30.87 16 ARG D C 1
ATOM 6435 O O . ARG D 1 16 ? -31.069 -22.302 -49.282 1.00 31.87 16 ARG D O 1
ATOM 6443 N N . LEU D 1 17 ? -30.733 -20.093 -49.549 1.00 29.07 17 LEU D N 1
ATOM 6444 C CA . LEU D 1 17 ? -31.385 -19.753 -48.293 1.00 31.51 17 LEU D CA 1
ATOM 6445 C C . LEU D 1 17 ? -32.896 -19.877 -48.457 1.00 33.27 17 LEU D C 1
ATOM 6446 O O . LEU D 1 17 ? -33.390 -20.007 -49.574 1.00 30.44 17 LEU D O 1
ATOM 6451 N N . ARG D 1 18 ? -33.624 -19.829 -47.346 1.00 34.95 18 ARG D N 1
ATOM 6452 C CA . ARG D 1 18 ? -35.071 -20.018 -47.374 1.00 41.17 18 ARG D CA 1
ATOM 6453 C C . ARG D 1 18 ? -35.813 -18.899 -48.110 1.00 44.84 18 ARG D C 1
ATOM 6454 O O . ARG D 1 18 ? -36.996 -19.033 -48.422 1.00 46.70 18 ARG D O 1
ATOM 6462 N N . ASP D 1 19 ? -35.120 -17.800 -48.387 1.00 44.10 19 ASP D N 1
ATOM 6463 C CA . ASP D 1 19 ? -35.716 -16.708 -49.155 1.00 49.50 19 ASP D CA 1
ATOM 6464 C C . ASP D 1 19 ? -35.451 -16.936 -50.636 1.00 47.45 19 ASP D C 1
ATOM 6465 O O . ASP D 1 19 ? -35.642 -16.044 -51.461 1.00 47.60 19 ASP D O 1
ATOM 6470 N N . ASP D 1 20 ? -34.994 -18.144 -50.950 1.00 46.68 20 ASP D N 1
ATOM 6471 C CA . ASP D 1 20 ? -34.727 -18.568 -52.320 1.00 51.02 20 ASP D CA 1
ATOM 6472 C C . ASP D 1 20 ? -33.498 -17.910 -52.932 1.00 50.91 20 ASP D C 1
ATOM 6473 O O . ASP D 1 20 ? -33.158 -18.180 -54.084 1.00 52.45 20 ASP D O 1
ATOM 6478 N N . LYS D 1 21 ? -32.828 -17.054 -52.168 1.00 51.74 21 LYS D N 1
ATOM 6479 C CA . LYS D 1 21 ? -31.629 -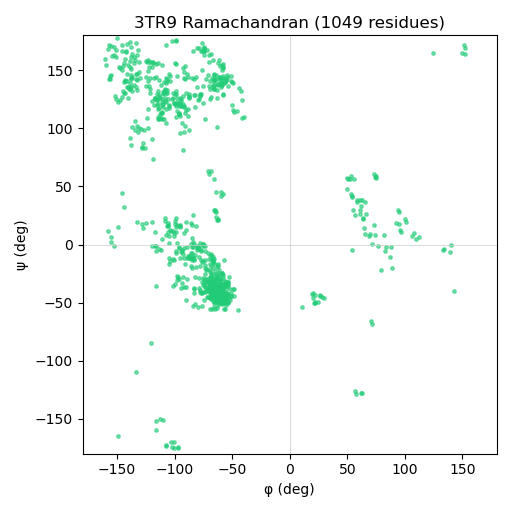16.399 -52.675 1.00 54.41 21 LYS D CA 1
ATOM 6480 C C . LYS D 1 21 ? -30.410 -17.317 -52.573 1.00 47.72 21 LYS D C 1
ATOM 6481 O O . LYS D 1 21 ? -30.195 -17.987 -51.558 1.00 38.64 21 LYS D O 1
ATOM 6487 N N . ARG D 1 22 ? -29.627 -17.351 -53.646 1.00 44.51 22 ARG D N 1
ATOM 6488 C CA . ARG D 1 22 ? -28.450 -18.198 -53.721 1.00 48.03 22 ARG D CA 1
ATOM 6489 C C . ARG D 1 22 ? -27.235 -17.447 -53.194 1.00 46.78 22 ARG D C 1
ATOM 6490 O O . ARG D 1 22 ? -26.983 -16.308 -53.580 1.00 49.26 22 ARG D O 1
ATOM 6498 N N . ILE D 1 23 ? -26.497 -18.084 -52.291 1.00 42.58 23 ILE D N 1
ATOM 6499 C CA . ILE D 1 23 ? -25.262 -17.517 -51.766 1.00 39.40 23 ILE D CA 1
ATOM 6500 C C . ILE D 1 23 ? -24.090 -18.307 -52.328 1.00 38.27 23 ILE D C 1
ATOM 6501 O O . ILE D 1 23 ? -24.098 -19.538 -52.317 1.00 34.53 23 ILE D O 1
ATOM 6506 N N . VAL D 1 24 ? -23.086 -17.596 -52.823 1.00 37.10 24 VAL D N 1
ATOM 6507 C CA . VAL D 1 24 ? -21.962 -18.234 -53.494 1.00 40.19 24 VAL D CA 1
ATOM 6508 C C . VAL D 1 24 ? -20.671 -18.037 -52.713 1.00 37.81 24 VAL D C 1
ATOM 6509 O O . VAL D 1 24 ? -20.357 -16.928 -52.288 1.00 37.03 24 VAL D O 1
ATOM 6513 N N . PHE D 1 25 ? -19.929 -19.121 -52.518 1.00 35.18 25 PHE D N 1
ATOM 6514 C CA . PHE D 1 25 ? -18.633 -19.042 -51.865 1.00 34.82 25 PHE D CA 1
ATOM 6515 C C . PHE D 1 25 ? -17.544 -19.304 -52.890 1.00 35.23 25 PHE D C 1
ATOM 6516 O O . PHE D 1 25 ? -17.515 -20.362 -53.516 1.00 39.39 25 PHE D O 1
ATOM 6524 N N . SER D 1 26 ? -16.651 -18.337 -53.062 1.00 32.90 26 SER D N 1
ATOM 6525 C CA . SER D 1 26 ? -15.583 -18.452 -54.046 1.00 36.96 26 SER D CA 1
ATOM 6526 C C . SER D 1 26 ? -14.399 -19.235 -53.486 1.00 37.04 26 SER D C 1
ATOM 6527 O O . SER D 1 26 ? -13.509 -19.658 -54.228 1.00 37.77 26 SER D O 1
ATOM 6530 N N . GLU D 1 27 ? -14.404 -19.426 -52.172 1.00 31.37 27 GLU D N 1
ATOM 6531 C CA . GLU D 1 27 ? -13.388 -20.224 -51.498 1.00 32.22 27 GLU D CA 1
ATOM 6532 C C . GLU D 1 27 ? -14.029 -20.956 -50.325 1.00 28.85 27 GLU D C 1
ATOM 6533 O O . GLU D 1 27 ? -15.155 -20.639 -49.935 1.00 29.74 27 GLU D O 1
ATOM 6539 N N . PRO D 1 28 ? -13.323 -21.945 -49.759 1.00 26.08 28 PRO D N 1
ATOM 6540 C CA . PRO D 1 28 ? -13.920 -22.667 -48.633 1.00 23.01 28 PRO D CA 1
ATOM 6541 C C . PRO D 1 28 ? -14.337 -21.687 -47.548 1.00 22.69 28 PRO D C 1
ATOM 6542 O O . PRO D 1 28 ? -13.634 -20.706 -47.302 1.00 21.11 28 PRO D O 1
ATOM 6546 N N . ALA D 1 29 ? -15.472 -21.958 -46.914 1.00 20.15 29 ALA D N 1
ATOM 6547 C CA . ALA D 1 29 ? -16.016 -21.083 -45.886 1.00 23.79 29 ALA D CA 1
ATOM 6548 C C . ALA D 1 29 ? -15.520 -21.507 -44.511 1.00 23.12 29 ALA D C 1
ATOM 6549 O O . ALA D 1 29 ? -15.372 -22.693 -44.235 1.00 20.29 29 ALA D O 1
ATOM 6551 N N . VAL D 1 30 ? -15.268 -20.535 -43.648 1.00 19.03 30 VAL D N 1
ATOM 6552 C CA . VAL D 1 30 ? -14.892 -20.835 -42.277 1.00 20.73 30 VAL D CA 1
ATOM 6553 C C . VAL D 1 30 ? -16.085 -20.604 -41.366 1.00 20.93 30 VAL D C 1
ATOM 6554 O O . VAL D 1 30 ? -16.684 -19.531 -41.370 1.00 23.01 30 VAL D O 1
ATOM 6566 N N . GLY D 1 32 ? -17.156 -20.381 -37.575 1.00 22.50 32 GLY D N 1
ATOM 6567 C CA . GLY D 1 32 ? -16.698 -20.231 -36.209 1.00 22.24 32 GLY D CA 1
ATOM 6568 C C . GLY D 1 32 ? -17.704 -20.779 -35.216 1.00 25.27 32 GLY D C 1
ATOM 6569 O O . GLY D 1 32 ? -18.915 -20.637 -35.390 1.00 28.08 32 GLY D O 1
ATOM 6570 N N . ILE D 1 33 ? -17.191 -21.398 -34.160 1.00 22.13 33 ILE D N 1
ATOM 6571 C CA . ILE D 1 33 ? -18.018 -22.085 -33.181 1.00 21.04 33 ILE D CA 1
ATOM 6572 C C . ILE D 1 33 ? -18.345 -21.185 -32.003 1.00 24.24 33 ILE D C 1
ATOM 6573 O O . ILE D 1 33 ? -17.446 -20.677 -31.338 1.00 23.47 33 ILE D O 1
ATOM 6578 N N . ILE D 1 34 ? -19.631 -21.005 -31.732 1.00 21.65 34 ILE D N 1
ATOM 6579 C CA . ILE D 1 34 ? -20.033 -20.344 -30.503 1.00 21.86 34 ILE D CA 1
ATOM 6580 C C . ILE D 1 34 ? -20.964 -21.244 -29.694 1.00 25.35 34 ILE D C 1
ATOM 6581 O O . ILE D 1 34 ? -22.156 -21.348 -29.982 1.00 25.25 34 ILE D O 1
ATOM 6586 N N . ASN D 1 35 ? -20.409 -21.909 -28.687 1.00 24.37 35 ASN D N 1
ATOM 6587 C CA . ASN D 1 35 ? -21.217 -22.760 -27.829 1.00 29.74 35 ASN D CA 1
ATOM 6588 C C . ASN D 1 35 ? -21.653 -22.006 -26.586 1.00 30.96 35 ASN D C 1
ATOM 6589 O O . ASN D 1 35 ? -20.830 -21.440 -25.871 1.00 34.43 35 ASN D O 1
ATOM 6594 N N . VAL D 1 36 ? -22.955 -21.990 -26.336 1.00 38.62 36 VAL D N 1
ATOM 6595 C CA . VAL D 1 36 ? -23.495 -21.225 -25.220 1.00 43.05 36 VAL D CA 1
ATOM 6596 C C . VAL D 1 36 ? -23.930 -22.128 -24.063 1.00 52.23 36 VAL D C 1
ATOM 6597 O O . VAL D 1 36 ? -24.576 -21.679 -23.119 1.00 58.75 36 VAL D O 1
ATOM 6601 N N . SER D 1 37 ? -23.559 -23.401 -24.139 1.00 61.19 37 SER D N 1
ATOM 6602 C CA . SER D 1 37 ? -23.806 -24.344 -23.054 1.00 67.33 37 SER D CA 1
ATOM 6603 C C . SER D 1 37 ? -22.695 -24.262 -22.008 1.00 71.47 37 SER D C 1
ATOM 6604 O O . SER D 1 37 ? -21.529 -24.066 -22.352 1.00 71.72 37 SER D O 1
ATOM 6607 N N . PRO D 1 38 ? -23.054 -24.414 -20.724 1.00 76.41 38 PRO D N 1
ATOM 6608 C CA . PRO D 1 38 ? -22.087 -24.338 -19.622 1.00 78.37 38 PRO D CA 1
ATOM 6609 C C . PRO D 1 38 ? -21.045 -25.455 -19.664 1.00 79.68 38 PRO D C 1
ATOM 6610 O O . PRO D 1 38 ? -19.863 -25.188 -19.448 1.00 78.53 38 PRO D O 1
ATOM 6614 N N . ASN D 1 39 ? -21.475 -26.684 -19.937 1.00 81.73 39 ASN D N 1
ATOM 6615 C CA . ASN D 1 39 ? -20.551 -27.810 -20.007 1.00 84.17 39 ASN D CA 1
ATOM 6616 C C . ASN D 1 39 ? -20.038 -28.072 -21.419 1.00 82.98 39 ASN D C 1
ATOM 6617 O O . ASN D 1 39 ? -20.547 -28.947 -22.120 1.00 86.41 39 ASN D O 1
ATOM 6622 N N . SER D 1 40 ? -19.033 -27.311 -21.836 1.00 76.17 40 SER D N 1
ATOM 6623 C CA . SER D 1 40 ? -18.352 -27.585 -23.095 1.00 70.56 40 SER D CA 1
ATOM 6624 C C . SER D 1 40 ? -16.856 -27.733 -22.860 1.00 65.61 40 SER D C 1
ATOM 6625 O O . SER D 1 40 ? -16.282 -27.046 -22.014 1.00 64.29 40 SER D O 1
ATOM 6628 N N . PHE D 1 41 ? -16.231 -28.630 -23.616 1.00 61.23 41 PHE D N 1
ATOM 6629 C CA . PHE D 1 41 ? -14.854 -29.025 -23.346 1.00 59.97 41 PHE D CA 1
ATOM 6630 C C . PHE D 1 41 ? -13.824 -27.927 -23.619 1.00 59.09 41 PHE D C 1
ATOM 6631 O O . PHE D 1 41 ? -12.688 -28.008 -23.147 1.00 61.82 41 PHE D O 1
ATOM 6639 N N . TYR D 1 42 ? -14.214 -26.896 -24.362 1.00 54.03 42 TYR D N 1
ATOM 6640 C CA . TYR D 1 42 ? -13.263 -25.838 -24.687 1.00 50.61 42 TYR D CA 1
ATOM 6641 C C . TYR D 1 42 ? -13.676 -24.449 -24.197 1.00 56.44 42 TYR D C 1
ATOM 6642 O O . TYR D 1 42 ? -13.249 -24.010 -23.128 1.00 63.45 42 TYR D O 1
ATOM 6651 N N . HIS D 1 43 ? -14.497 -23.756 -24.978 1.00 51.60 43 HIS D N 1
ATOM 6652 C CA . HIS D 1 43 ? -14.854 -22.378 -24.652 1.00 48.63 43 HIS D CA 1
ATOM 6653 C C . HIS D 1 43 ? -16.347 -22.185 -24.425 1.00 45.85 43 HIS D C 1
ATOM 6654 O O . HIS D 1 43 ? -17.032 -21.611 -25.267 1.00 45.32 43 HIS D O 1
ATOM 6661 N N . PRO D 1 44 ? -16.857 -22.662 -23.279 1.00 44.57 44 PRO D N 1
ATOM 6662 C CA . PRO D 1 44 ? -18.264 -22.426 -22.936 1.00 44.54 44 PRO D CA 1
ATOM 6663 C C . PRO D 1 44 ? -18.552 -20.933 -22.851 1.00 46.33 44 PRO D C 1
ATOM 6664 O O . PRO D 1 44 ? -17.721 -20.181 -22.347 1.00 46.13 44 PRO D O 1
ATOM 6668 N N . HIS D 1 45 ? -19.708 -20.511 -23.347 1.00 46.54 45 HIS D N 1
ATOM 6669 C CA . HIS D 1 45 ? -20.152 -19.134 -23.171 1.00 48.22 45 HIS D CA 1
ATOM 6670 C C . HIS D 1 45 ? -21.351 -19.126 -22.230 1.00 53.40 45 HIS D C 1
ATOM 6671 O O . HIS D 1 45 ? -22.415 -19.652 -22.563 1.00 51.77 45 HIS D O 1
ATOM 6678 N N . LEU D 1 46 ? -21.168 -18.532 -21.054 1.00 56.83 46 LEU D N 1
ATOM 6679 C CA . LEU D 1 46 ? -22.151 -18.642 -19.980 1.00 62.01 46 LEU D CA 1
ATOM 6680 C C . LEU D 1 46 ? -23.144 -17.487 -19.945 1.00 61.14 46 LEU D C 1
ATOM 6681 O O . LEU D 1 46 ? -24.096 -17.506 -19.165 1.00 60.88 46 LEU D O 1
ATOM 6686 N N . ASP D 1 47 ? -22.921 -16.483 -20.787 1.00 59.51 47 ASP D N 1
ATOM 6687 C CA . ASP D 1 47 ? -23.808 -15.327 -20.840 1.00 60.29 47 ASP D CA 1
ATOM 6688 C C . ASP D 1 47 ? -23.845 -14.691 -22.229 1.00 53.57 47 ASP D C 1
ATOM 6689 O O . ASP D 1 47 ? -22.956 -14.911 -23.052 1.00 49.71 47 ASP D O 1
ATOM 6694 N N . LEU D 1 48 ? -24.889 -13.907 -22.477 1.00 50.14 48 LEU D N 1
ATOM 6695 C CA . LEU D 1 48 ? -25.083 -13.246 -23.762 1.00 49.01 48 LEU D CA 1
ATOM 6696 C C . LEU D 1 48 ? -23.875 -12.407 -24.173 1.00 44.75 48 LEU D C 1
ATOM 6697 O O . LEU D 1 48 ? -23.474 -12.409 -25.338 1.00 43.39 48 LEU D O 1
ATOM 6702 N N . ASN D 1 49 ? -23.302 -11.691 -23.212 1.00 39.47 49 ASN D N 1
ATOM 6703 C CA . ASN D 1 49 ? -22.180 -10.798 -23.486 1.00 40.39 49 ASN D CA 1
ATOM 6704 C C . ASN D 1 49 ? -20.908 -11.506 -23.935 1.00 36.48 49 ASN D C 1
ATOM 6705 O O . ASN D 1 49 ? -20.234 -11.044 -24.852 1.00 36.73 49 ASN D O 1
ATOM 6710 N N . SER D 1 50 ? -20.566 -12.617 -23.288 1.00 37.86 50 SER D N 1
ATOM 6711 C CA . SER D 1 50 ? -19.382 -13.362 -23.696 1.00 41.49 50 SER D CA 1
ATOM 6712 C C . SER D 1 50 ? -19.561 -13.901 -25.113 1.00 39.98 50 SER D C 1
ATOM 6713 O O . SER D 1 50 ? -18.630 -13.868 -25.916 1.00 38.45 50 SER D O 1
ATOM 6716 N N . ALA D 1 51 ? -20.763 -14.387 -25.415 1.00 37.77 51 ALA D N 1
ATOM 6717 C CA . ALA D 1 51 ? -21.052 -14.947 -26.732 1.00 35.31 51 ALA D CA 1
ATOM 6718 C C . ALA D 1 51 ? -20.897 -13.888 -27.816 1.00 37.25 51 ALA D C 1
ATOM 6719 O O . ALA D 1 51 ? -20.410 -14.173 -28.912 1.00 34.33 51 ALA D O 1
ATOM 6721 N N . LEU D 1 52 ? -21.323 -12.669 -27.501 1.00 34.35 52 LEU D N 1
ATOM 6722 C CA . LEU D 1 52 ? -21.237 -11.550 -28.433 1.00 34.45 52 LEU D CA 1
ATOM 6723 C C . LEU D 1 52 ? -19.802 -11.075 -28.646 1.00 33.99 52 LEU D C 1
ATOM 6724 O O . LEU D 1 52 ? -19.437 -10.675 -29.750 1.00 30.98 52 LEU D O 1
ATOM 6729 N N . ARG D 1 53 ? -18.992 -11.108 -27.593 1.00 34.94 53 ARG D N 1
ATOM 6730 C CA . ARG D 1 53 ? -17.583 -10.754 -27.727 1.00 36.48 53 ARG D CA 1
ATOM 6731 C C . ARG D 1 53 ? -16.908 -11.719 -28.686 1.00 31.77 53 ARG D C 1
ATOM 6732 O O . ARG D 1 53 ? -16.155 -11.318 -29.575 1.00 33.07 53 ARG D O 1
ATOM 6740 N N . THR D 1 54 ? -17.190 -13.002 -28.509 1.00 32.03 54 THR D N 1
ATOM 6741 C CA . THR D 1 54 ? -16.603 -14.015 -29.373 1.00 31.79 54 THR D CA 1
ATOM 6742 C C . THR D 1 54 ? -17.068 -13.806 -30.808 1.00 28.86 54 THR D C 1
ATOM 6743 O O . THR D 1 54 ? -16.258 -13.804 -31.727 1.00 26.65 54 THR D O 1
ATOM 6747 N N . ALA D 1 55 ? -18.369 -13.602 -30.992 1.00 28.29 55 ALA D N 1
ATOM 6748 C CA . ALA D 1 55 ? -18.917 -13.320 -32.314 1.00 26.80 55 ALA D CA 1
ATOM 6749 C C . ALA D 1 55 ? -18.220 -12.136 -32.995 1.00 28.87 55 ALA D C 1
ATOM 6750 O O . ALA D 1 55 ? -17.822 -12.228 -34.156 1.00 29.56 55 ALA D O 1
ATOM 6752 N N . GLU D 1 56 ? -18.080 -11.026 -32.276 1.00 28.98 56 GLU D N 1
ATOM 6753 C CA . GLU D 1 56 ? -17.402 -9.851 -32.825 1.00 30.61 56 GLU D CA 1
ATOM 6754 C C . GLU D 1 56 ? -15.973 -10.191 -33.253 1.00 28.29 56 GLU D C 1
ATOM 6755 O O . GLU D 1 56 ? -15.517 -9.785 -34.326 1.00 27.30 56 GLU D O 1
ATOM 6761 N N . LYS D 1 57 ? -15.271 -10.947 -32.414 1.00 27.95 57 LYS D N 1
ATOM 6762 C CA . LYS D 1 57 ? -13.895 -11.322 -32.716 1.00 28.74 57 LYS D CA 1
ATOM 6763 C C . LYS D 1 57 ? -13.843 -12.199 -33.970 1.00 26.07 57 LYS D C 1
ATOM 6764 O O . LYS D 1 57 ? -13.021 -11.981 -34.862 1.00 25.17 57 LYS D O 1
ATOM 6778 N N . VAL D 1 59 ? -16.013 -12.384 -36.397 1.00 27.71 59 VAL D N 1
ATOM 6779 C CA . VAL D 1 59 ? -16.416 -11.606 -37.560 1.00 27.77 59 VAL D CA 1
ATOM 6780 C C . VAL D 1 59 ? -15.242 -10.756 -38.035 1.00 29.36 59 VAL D C 1
ATOM 6781 O O . VAL D 1 59 ? -14.961 -10.673 -39.232 1.00 28.36 59 VAL D O 1
ATOM 6785 N N . ASP D 1 60 ? -14.563 -10.123 -37.084 1.00 28.57 60 ASP D N 1
ATOM 6786 C CA . ASP D 1 60 ? -13.364 -9.361 -37.386 1.00 30.99 60 ASP D CA 1
ATOM 6787 C C . ASP D 1 60 ? -12.311 -10.241 -38.056 1.00 33.51 60 ASP D C 1
ATOM 6788 O O . ASP D 1 60 ? -11.630 -9.808 -38.986 1.00 34.45 60 ASP D O 1
ATOM 6793 N N . GLU D 1 61 ? -12.186 -11.477 -37.584 1.00 29.05 61 GLU D N 1
ATOM 6794 C CA . GLU D 1 61 ? -11.205 -12.419 -38.127 1.00 30.60 61 GLU D CA 1
ATOM 6795 C C . GLU D 1 61 ? -11.621 -13.032 -39.462 1.00 29.53 61 GLU D C 1
ATOM 6796 O O . GLU D 1 61 ? -10.853 -13.778 -40.067 1.00 29.60 61 GLU D O 1
ATOM 6802 N N . GLY D 1 62 ? -12.836 -12.733 -39.911 1.00 32.10 62 GLY D N 1
ATOM 6803 C CA . GLY D 1 62 ? -13.267 -13.127 -41.242 1.00 32.97 62 GLY D CA 1
ATOM 6804 C C . GLY D 1 62 ? -14.163 -14.352 -41.353 1.00 31.65 62 GLY D C 1
ATOM 6805 O O . GLY D 1 62 ? -14.274 -14.941 -42.426 1.00 28.88 62 GLY D O 1
ATOM 6806 N N . ALA D 1 63 ? -14.811 -14.742 -40.264 1.00 20.89 63 ALA D N 1
ATOM 6807 C CA . ALA D 1 63 ? -15.696 -15.902 -40.317 1.00 20.99 63 ALA D CA 1
ATOM 6808 C C . ALA D 1 63 ? -16.826 -15.665 -41.320 1.00 23.92 63 ALA D C 1
ATOM 6809 O O . ALA D 1 63 ? -17.339 -14.553 -41.436 1.00 20.82 63 ALA D O 1
ATOM 6811 N N . ASP D 1 64 ? -17.200 -16.709 -42.051 1.00 21.37 64 ASP D N 1
ATOM 6812 C CA . ASP D 1 64 ? -18.293 -16.619 -43.016 1.00 24.91 64 ASP D CA 1
ATOM 6813 C C . ASP D 1 64 ? -19.618 -17.029 -42.387 1.00 23.71 64 ASP D C 1
ATOM 6814 O O . ASP D 1 64 ? -20.683 -16.581 -42.805 1.00 23.43 64 ASP D O 1
ATOM 6819 N N . ILE D 1 65 ? -19.537 -17.891 -41.381 1.00 19.41 65 ILE D N 1
ATOM 6820 C CA . ILE D 1 65 ? -20.706 -18.494 -40.759 1.00 19.43 65 ILE D CA 1
ATOM 6821 C C . ILE D 1 65 ? -20.417 -18.599 -39.273 1.00 22.27 65 ILE D C 1
ATOM 6822 O O . ILE D 1 65 ? -19.286 -18.879 -38.877 1.00 21.65 65 ILE D O 1
ATOM 6827 N N . LEU D 1 66 ? -21.431 -18.358 -38.450 1.00 22.38 66 LEU D N 1
ATOM 6828 C CA . LEU D 1 66 ? -21.305 -18.548 -37.013 1.00 19.18 66 LEU D CA 1
ATOM 6829 C C . LEU D 1 66 ? -22.238 -19.675 -36.609 1.00 26.67 66 LEU D C 1
ATOM 6830 O O . LEU D 1 66 ? -23.449 -19.598 -36.839 1.00 26.71 66 LEU D O 1
ATOM 6835 N N . ASP D 1 67 ? -21.668 -20.726 -36.029 1.00 22.98 67 ASP D N 1
ATOM 6836 C CA . ASP D 1 67 ? -22.441 -21.882 -35.606 1.00 23.39 67 ASP D CA 1
ATOM 6837 C C . ASP D 1 67 ? -22.728 -21.804 -34.114 1.00 25.09 67 ASP D C 1
ATOM 6838 O O . ASP D 1 67 ? -21.829 -21.946 -33.283 1.00 26.99 67 ASP D O 1
ATOM 6843 N N . ILE D 1 68 ? -23.988 -21.563 -33.781 1.00 23.81 68 ILE D N 1
ATOM 6844 C CA . ILE D 1 68 ? -24.391 -21.378 -32.397 1.00 26.88 68 ILE D CA 1
ATOM 6845 C C . ILE D 1 68 ? -25.030 -22.655 -31.887 1.00 29.36 68 ILE D C 1
ATOM 6846 O O . ILE D 1 68 ? -25.975 -23.164 -32.491 1.00 30.36 68 ILE D O 1
ATOM 6851 N N . GLY D 1 69 ? -24.517 -23.168 -30.775 1.00 27.04 69 GLY D N 1
ATOM 6852 C CA . GLY D 1 69 ? -25.035 -24.398 -30.202 1.00 32.04 69 GLY D CA 1
ATOM 6853 C C . GLY D 1 69 ? -25.324 -24.231 -28.728 1.00 35.41 69 GLY D C 1
ATOM 6854 O O . GLY D 1 69 ? -24.594 -23.534 -28.022 1.00 37.83 69 GLY D O 1
ATOM 6855 N N . GLY D 1 70 ? -26.398 -24.859 -28.264 1.00 38.38 70 GLY D N 1
ATOM 6856 C CA . GLY D 1 70 ? -26.793 -24.762 -26.870 1.00 45.09 70 GLY D CA 1
ATOM 6857 C C . GLY D 1 70 ? -26.745 -26.112 -26.183 1.00 53.09 70 GLY D C 1
ATOM 6858 O O . GLY D 1 70 ? -27.031 -26.227 -24.992 1.00 57.04 70 GLY D O 1
ATOM 6859 N N . GLU D 1 71 ? -26.393 -27.141 -26.946 1.00 53.72 71 GLU D N 1
ATOM 6860 C CA . GLU D 1 71 ? -26.212 -28.475 -26.395 1.00 58.47 71 GLU D CA 1
ATOM 6861 C C . GLU D 1 71 ? -24.776 -28.636 -25.907 1.00 56.20 71 GLU D C 1
ATOM 6862 O O . GLU D 1 71 ? -23.825 -28.323 -26.629 1.00 50.03 71 GLU D O 1
ATOM 6868 N N . ALA D 1 72 ? -24.624 -29.104 -24.674 1.00 61.44 72 ALA D N 1
ATOM 6869 C CA . ALA D 1 72 ? -23.304 -29.350 -24.106 1.00 65.84 72 ALA D CA 1
ATOM 6870 C C . ALA D 1 72 ? -22.618 -30.472 -24.873 1.00 67.62 72 ALA D C 1
ATOM 6871 O O . ALA D 1 72 ? -23.227 -31.506 -25.147 1.00 68.69 72 ALA D O 1
ATOM 6873 N N . THR D 1 73 ? -21.354 -30.268 -25.224 1.00 67.64 73 THR D N 1
ATOM 6874 C CA . THR D 1 73 ? -20.636 -31.266 -26.007 1.00 68.57 73 THR D CA 1
ATOM 6875 C C . THR D 1 73 ? -19.405 -31.830 -25.309 1.00 64.87 73 THR D C 1
ATOM 6876 O O . THR D 1 73 ? -18.305 -31.286 -25.422 1.00 66.06 73 THR D O 1
ATOM 6880 N N . ASN D 1 74 ? -19.609 -32.917 -24.574 1.00 57.06 74 ASN D N 1
ATOM 6881 C CA . ASN D 1 74 ? -18.505 -33.768 -24.166 1.00 50.86 74 ASN D CA 1
ATOM 6882 C C . ASN D 1 74 ? -18.778 -35.181 -24.642 1.00 42.80 74 ASN D C 1
ATOM 6883 O O . ASN D 1 74 ? -19.655 -35.866 -24.112 1.00 38.83 74 ASN D O 1
ATOM 6888 N N . PRO D 1 75 ? -18.019 -35.622 -25.650 1.00 38.45 75 PRO D N 1
ATOM 6889 C CA . PRO D 1 75 ? -18.255 -36.902 -26.315 1.00 35.77 75 PRO D CA 1
ATOM 6890 C C . PRO D 1 75 ? -17.963 -38.093 -25.412 1.00 32.23 75 PRO D C 1
ATOM 6891 O O . PRO D 1 75 ? -18.261 -39.225 -25.794 1.00 36.42 75 PRO D O 1
ATOM 6895 N N . PHE D 1 76 ? -17.394 -37.852 -24.236 1.00 26.95 76 PHE D N 1
ATOM 6896 C CA . PHE D 1 76 ? -17.001 -38.960 -23.369 1.00 32.18 76 PHE D CA 1
ATOM 6897 C C . PHE D 1 76 ? -17.962 -39.263 -22.209 1.00 36.59 76 PHE D C 1
ATOM 6898 O O . PHE D 1 76 ? -17.644 -40.056 -21.326 1.00 35.88 76 PHE D O 1
ATOM 6906 N N . VAL D 1 77 ? -19.141 -38.648 -22.221 1.00 38.88 77 VAL D N 1
ATOM 6907 C CA . VAL D 1 77 ? -20.167 -38.985 -21.236 1.00 45.59 77 VAL D CA 1
ATOM 6908 C C . VAL D 1 77 ? -21.538 -39.172 -21.882 1.00 46.92 77 VAL D C 1
ATOM 6909 O O . VAL D 1 77 ? -21.799 -38.653 -22.969 1.00 46.25 77 VAL D O 1
ATOM 6913 N N . SER D 1 85 ? -36.012 -29.335 -21.172 1.00 75.70 85 SER D N 1
ATOM 6914 C CA . SER D 1 85 ? -34.646 -29.209 -21.670 1.00 75.95 85 SER D CA 1
ATOM 6915 C C . SER D 1 85 ? -34.614 -28.428 -22.976 1.00 73.21 85 SER D C 1
ATOM 6916 O O . SER D 1 85 ? -33.714 -27.620 -23.205 1.00 74.86 85 SER D O 1
ATOM 6919 N N . THR D 1 86 ? -35.597 -28.680 -23.834 1.00 78.01 86 THR D N 1
ATOM 6920 C CA . THR D 1 86 ? -35.717 -27.953 -25.091 1.00 74.67 86 THR D CA 1
ATOM 6921 C C . THR D 1 86 ? -35.849 -26.458 -24.818 1.00 70.49 86 THR D C 1
ATOM 6922 O O . THR D 1 86 ? -35.319 -25.633 -25.561 1.00 68.05 86 THR D O 1
ATOM 6926 N N . GLN D 1 87 ? -36.553 -26.120 -23.742 1.00 67.60 87 GLN D N 1
ATOM 6927 C CA . GLN D 1 87 ? -36.744 -24.729 -23.346 1.00 65.11 87 GLN D CA 1
ATOM 6928 C C . GLN D 1 87 ? -35.434 -24.098 -22.876 1.00 61.08 87 GLN D C 1
ATOM 6929 O O . GLN D 1 87 ? -35.137 -22.948 -23.196 1.00 56.49 87 GLN D O 1
ATOM 6935 N N . ILE D 1 88 ? -34.656 -24.859 -22.114 1.00 61.81 88 ILE D N 1
ATOM 6936 C CA . ILE D 1 88 ? -33.371 -24.387 -21.609 1.00 63.24 88 ILE D CA 1
ATOM 6937 C C . ILE D 1 88 ? -32.396 -24.103 -22.755 1.00 59.65 88 ILE D C 1
ATOM 6938 O O . ILE D 1 88 ? -31.592 -23.173 -22.691 1.00 57.33 88 ILE D O 1
ATOM 6943 N N . GLU D 1 89 ? -32.477 -24.916 -23.801 1.00 57.73 89 GLU D N 1
ATOM 6944 C CA . GLU D 1 89 ? -31.653 -24.741 -24.989 1.00 56.53 89 GLU D CA 1
ATOM 6945 C C . GLU D 1 89 ? -32.072 -23.473 -25.735 1.00 58.93 89 GLU D C 1
ATOM 6946 O O . GLU D 1 89 ? -31.235 -22.756 -26.289 1.00 61.27 89 GLU D O 1
ATOM 6952 N N . LEU D 1 90 ? -33.372 -23.197 -25.734 1.00 55.06 90 LEU D N 1
ATOM 6953 C CA . LEU D 1 90 ? -33.910 -22.011 -26.389 1.00 52.94 90 LEU D CA 1
ATOM 6954 C C . LEU D 1 90 ? -33.548 -20.731 -25.638 1.00 51.88 90 LEU D C 1
ATOM 6955 O O . LEU D 1 90 ? -33.237 -19.712 -26.251 1.00 51.27 90 LEU D O 1
ATOM 6960 N N . ASP D 1 91 ? -33.588 -20.788 -24.311 1.00 50.97 91 ASP D N 1
ATOM 6961 C CA . ASP D 1 91 ? -33.275 -19.621 -23.494 1.00 54.07 91 ASP D CA 1
ATOM 6962 C C . ASP D 1 91 ? -31.820 -19.187 -23.664 1.00 52.58 91 ASP D C 1
ATOM 6963 O O . ASP D 1 91 ? -31.496 -18.008 -23.527 1.00 49.36 91 ASP D O 1
ATOM 6968 N N . ARG D 1 92 ? -30.948 -20.145 -23.967 1.00 51.78 92 ARG D N 1
ATOM 6969 C CA . ARG D 1 92 ? -29.533 -19.859 -24.175 1.00 50.00 92 ARG D CA 1
ATOM 6970 C C . ARG D 1 92 ? -29.268 -19.375 -25.594 1.00 44.56 92 ARG D C 1
ATOM 6971 O O . ARG D 1 92 ? -28.425 -18.504 -25.821 1.00 47.08 92 ARG D O 1
ATOM 6979 N N . LEU D 1 93 ? -29.991 -19.955 -26.545 1.00 38.33 93 LEU D N 1
ATOM 6980 C CA . LEU D 1 93 ? -29.726 -19.742 -27.964 1.00 39.77 93 LEU D CA 1
ATOM 6981 C C . LEU D 1 93 ? -30.367 -18.486 -28.532 1.00 36.78 93 LEU D C 1
ATOM 6982 O O . LEU D 1 93 ? -29.699 -17.673 -29.166 1.00 37.93 93 LEU D O 1
ATOM 6987 N N . LEU D 1 94 ? -31.670 -18.346 -28.321 1.00 32.99 94 LEU D N 1
ATOM 6988 C CA . LEU D 1 94 ? -32.434 -17.308 -29.002 1.00 35.24 94 LEU D CA 1
ATOM 6989 C C . LEU D 1 94 ? -31.882 -15.897 -28.795 1.00 38.86 94 LEU D C 1
ATOM 6990 O O . LEU D 1 94 ? -31.771 -15.137 -29.755 1.00 42.86 94 LEU D O 1
ATOM 6995 N N . PRO D 1 95 ? -31.522 -15.544 -27.549 1.00 38.60 95 PRO D N 1
ATOM 6996 C CA . PRO D 1 95 ? -30.971 -14.201 -27.325 1.00 37.99 95 PRO D CA 1
ATOM 6997 C C . PRO D 1 95 ? -29.685 -13.981 -28.120 1.00 34.47 95 PRO D C 1
ATOM 6998 O O . PRO D 1 95 ? -29.482 -12.894 -28.662 1.00 30.30 95 PRO D O 1
ATOM 7002 N N . VAL D 1 96 ? -28.836 -15.004 -28.193 1.00 34.66 96 VAL D N 1
ATOM 7003 C CA . VAL D 1 96 ? -27.588 -14.917 -28.955 1.00 35.88 96 VAL D CA 1
ATOM 7004 C C . VAL D 1 96 ? -27.859 -14.772 -30.450 1.00 36.73 96 VAL D C 1
ATOM 7005 O O . VAL D 1 96 ? -27.306 -13.891 -31.109 1.00 37.45 96 VAL D O 1
ATOM 7009 N N . ILE D 1 97 ? -28.708 -15.647 -30.984 1.00 35.68 97 ILE D N 1
ATOM 7010 C CA . ILE D 1 97 ? -29.061 -15.594 -32.398 1.00 35.65 97 ILE D CA 1
ATOM 7011 C C . ILE D 1 97 ? -29.656 -14.233 -32.756 1.00 32.89 97 ILE D C 1
ATOM 7012 O O . ILE D 1 97 ? -29.323 -13.651 -33.786 1.00 30.54 97 ILE D O 1
ATOM 7017 N N . ASP D 1 98 ? -30.535 -13.735 -31.894 1.00 28.08 98 ASP D N 1
ATOM 7018 C CA . ASP D 1 98 ? -31.170 -12.436 -32.100 1.00 35.77 98 ASP D CA 1
ATOM 7019 C C . ASP D 1 98 ? -30.144 -11.310 -32.128 1.00 37.85 98 ASP D C 1
ATOM 7020 O O . ASP D 1 98 ? -30.169 -10.456 -33.010 1.00 37.74 98 ASP D O 1
ATOM 7025 N N . ALA D 1 99 ? -29.241 -11.314 -31.154 1.00 33.88 99 ALA D N 1
ATOM 7026 C CA . ALA D 1 99 ? -28.239 -10.266 -31.041 1.00 32.84 99 ALA D CA 1
ATOM 7027 C C . ALA D 1 99 ? -27.271 -10.305 -32.216 1.00 33.18 99 ALA D C 1
ATOM 7028 O O . ALA D 1 99 ? -26.770 -9.267 -32.656 1.00 35.07 99 ALA D O 1
ATOM 7030 N N . ILE D 1 100 ? -27.009 -11.503 -32.730 1.00 29.05 100 ILE D N 1
ATOM 7031 C CA . ILE D 1 100 ? -26.116 -11.647 -33.870 1.00 27.55 100 ILE D CA 1
ATOM 7032 C C . ILE D 1 100 ? -26.806 -11.215 -35.157 1.00 28.47 100 ILE D C 1
ATOM 7033 O O . ILE D 1 100 ? -26.201 -10.566 -36.005 1.00 32.57 100 ILE D O 1
ATOM 7038 N N . LYS D 1 101 ? -28.076 -11.578 -35.297 1.00 29.13 101 LYS D N 1
ATOM 7039 C CA . LYS D 1 101 ? -28.836 -11.239 -36.492 1.00 31.06 101 LYS D CA 1
ATOM 7040 C C . LYS D 1 101 ? -28.909 -9.725 -36.663 1.00 31.29 101 LYS D C 1
ATOM 7041 O O . LYS D 1 101 ? -28.827 -9.216 -37.780 1.00 33.72 101 LYS D O 1
ATOM 7047 N N . LYS D 1 102 ? -29.064 -9.015 -35.548 1.00 32.88 102 LYS D N 1
ATOM 7048 C CA . LYS D 1 102 ? -29.204 -7.558 -35.566 1.00 34.72 102 LYS D CA 1
ATOM 7049 C C . LYS D 1 102 ? -27.890 -6.830 -35.820 1.00 31.78 102 LYS D C 1
ATOM 7050 O O . LYS D 1 102 ? -27.891 -5.634 -36.108 1.00 38.34 102 LYS D O 1
ATOM 7056 N N . ARG D 1 103 ? -26.773 -7.538 -35.704 1.00 29.34 103 ARG D N 1
ATOM 7057 C CA . ARG D 1 103 ? -25.462 -6.885 -35.721 1.00 31.66 103 ARG D CA 1
ATOM 7058 C C . ARG D 1 103 ? -24.555 -7.253 -36.889 1.00 32.20 103 ARG D C 1
ATOM 7059 O O . ARG D 1 103 ? -23.795 -6.415 -37.379 1.00 29.88 103 ARG D O 1
ATOM 7067 N N . PHE D 1 104 ? -24.621 -8.506 -37.325 1.00 27.20 104 PHE D N 1
ATOM 7068 C CA . PHE D 1 104 ? -23.670 -9.003 -38.306 1.00 29.47 104 PHE D CA 1
ATOM 7069 C C . PHE D 1 104 ? -24.340 -9.555 -39.557 1.00 28.09 104 PHE D C 1
ATOM 7070 O O . PHE D 1 104 ? -25.449 -10.090 -39.496 1.00 26.45 104 PHE D O 1
ATOM 7078 N N . PRO D 1 105 ? -23.654 -9.439 -40.699 1.00 26.89 105 PRO D N 1
ATOM 7079 C CA . PRO D 1 105 ? -24.147 -9.968 -41.972 1.00 31.68 105 PRO D CA 1
ATOM 7080 C C . PRO D 1 105 ? -23.834 -11.459 -42.142 1.00 27.41 105 PRO D C 1
ATOM 7081 O O . PRO D 1 105 ? -24.375 -12.082 -43.055 1.00 30.42 105 PRO D O 1
ATOM 7085 N N . GLN D 1 106 ? -22.977 -12.019 -41.291 1.00 25.84 106 GLN D N 1
ATOM 7086 C CA . GLN D 1 106 ? -22.592 -13.433 -41.434 1.00 30.79 106 GLN D CA 1
ATOM 7087 C C . GLN D 1 106 ? -23.777 -14.386 -41.369 1.00 27.66 106 GLN D C 1
ATOM 7088 O O . GLN D 1 106 ? -24.769 -14.116 -40.692 1.00 25.58 106 GLN D O 1
ATOM 7094 N N . LEU D 1 107 ? -23.657 -15.514 -42.063 1.00 24.23 107 LEU D N 1
ATOM 7095 C CA . LEU D 1 107 ? -24.653 -16.569 -41.965 1.00 27.84 107 LEU D CA 1
ATOM 7096 C C . LEU D 1 107 ? -24.657 -17.161 -40.560 1.00 28.46 107 LEU D C 1
ATOM 7097 O O . LEU D 1 107 ? -23.609 -17.333 -39.937 1.00 26.54 107 LEU D O 1
ATOM 7102 N N . ILE D 1 108 ? -25.847 -17.473 -40.069 1.00 25.28 108 ILE D N 1
ATOM 7103 C CA . ILE D 1 108 ? -25.999 -18.023 -38.742 1.00 24.50 108 ILE D CA 1
ATOM 7104 C C . ILE D 1 108 ? -26.443 -19.468 -38.866 1.00 24.81 108 ILE D C 1
ATOM 7105 O O . ILE D 1 108 ? -27.442 -19.770 -39.523 1.00 25.18 108 ILE D O 1
ATOM 7110 N N . SER D 1 109 ? -25.681 -20.357 -38.244 1.00 24.38 109 SER D N 1
ATOM 7111 C CA . SER D 1 109 ? -26.028 -21.765 -38.189 1.00 25.31 109 SER D CA 1
ATOM 7112 C C . SER D 1 109 ? -26.432 -22.106 -36.760 1.00 28.86 109 SER D C 1
ATOM 7113 O O . SER D 1 109 ? -25.834 -21.608 -35.809 1.00 30.53 109 SER D O 1
ATOM 7116 N N . VAL D 1 110 ? -27.462 -22.934 -36.610 1.00 27.17 110 VAL D N 1
ATOM 7117 C CA . VAL D 1 110 ? -27.853 -23.423 -35.296 1.00 26.54 110 VAL D CA 1
ATOM 7118 C C . VAL D 1 110 ? -27.551 -24.914 -35.174 1.00 29.88 110 VAL D C 1
ATOM 7119 O O . VAL 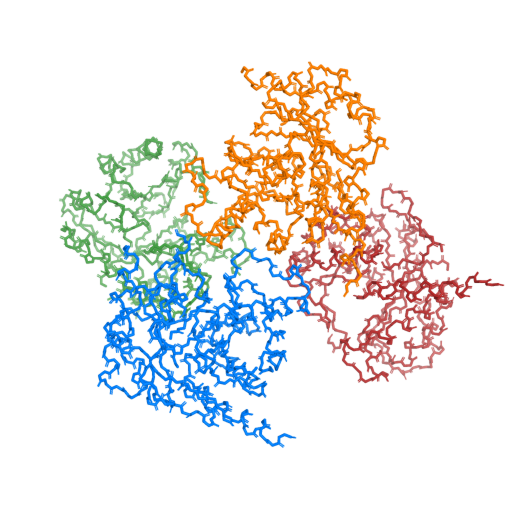D 1 110 ? -28.053 -25.736 -35.943 1.00 32.10 110 VAL D O 1
ATOM 7123 N N . ASP D 1 111 ? -26.703 -25.251 -34.210 1.00 26.56 111 ASP D N 1
ATOM 7124 C CA . ASP D 1 111 ? -26.305 -26.635 -33.982 1.00 30.42 111 ASP D CA 1
ATOM 7125 C C . ASP D 1 111 ? -27.305 -27.296 -33.035 1.00 31.47 111 ASP D C 1
ATOM 7126 O O . ASP D 1 111 ? -27.217 -27.117 -31.823 1.00 28.84 111 ASP D O 1
ATOM 7131 N N . THR D 1 112 ? -28.255 -28.047 -33.592 1.00 29.89 112 THR D N 1
ATOM 7132 C CA . THR D 1 112 ? -29.303 -28.688 -32.798 1.00 30.32 112 THR D CA 1
ATOM 7133 C C . THR D 1 112 ? -29.952 -29.848 -33.542 1.00 30.07 112 THR D C 1
ATOM 7134 O O . THR D 1 112 ? -29.970 -29.876 -34.773 1.00 30.34 112 THR D O 1
ATOM 7138 N N . SER D 1 113 ? -30.499 -30.791 -32.780 1.00 27.62 113 SER D N 1
ATOM 7139 C CA . SER D 1 113 ? -31.211 -31.931 -33.339 1.00 28.92 113 SER D CA 1
ATOM 7140 C C . SER D 1 113 ? -32.703 -31.851 -33.022 1.00 29.58 113 SER D C 1
ATOM 7141 O O . SER D 1 113 ? -33.485 -32.685 -33.478 1.00 35.35 113 SER D O 1
ATOM 7144 N N . ARG D 1 114 ? -33.094 -30.849 -32.240 1.00 30.40 114 ARG D N 1
ATOM 7145 C CA . ARG D 1 114 ? -34.482 -30.726 -31.793 1.00 33.09 114 ARG D CA 1
ATOM 7146 C C . ARG D 1 114 ? -35.298 -29.862 -32.742 1.00 32.68 114 ARG D C 1
ATOM 7147 O O . ARG D 1 114 ? -35.001 -28.682 -32.913 1.00 29.95 114 ARG D O 1
ATOM 7155 N N . PRO D 1 115 ? -36.333 -30.451 -33.360 1.00 36.46 115 PRO D N 1
ATOM 7156 C CA . PRO D 1 115 ? -37.203 -29.762 -34.323 1.00 38.22 115 PRO D CA 1
ATOM 7157 C C . PRO D 1 115 ? -37.748 -28.430 -33.816 1.00 40.47 115 PRO D C 1
ATOM 7158 O O . PRO D 1 115 ? -37.757 -27.451 -34.567 1.00 40.34 115 PRO D O 1
ATOM 7162 N N . ARG D 1 116 ? -38.205 -28.386 -32.569 1.00 40.13 116 ARG D N 1
ATOM 7163 C CA . ARG D 1 116 ? -38.742 -27.141 -32.028 1.00 41.62 116 ARG D CA 1
ATOM 7164 C C . ARG D 1 116 ? -37.673 -26.056 -31.995 1.00 39.30 116 ARG D C 1
ATOM 7165 O O . ARG D 1 116 ? -37.940 -24.897 -32.308 1.00 37.56 116 ARG D O 1
ATOM 7173 N N . VAL D 1 117 ? -36.460 -26.441 -31.616 1.00 39.74 117 VAL D N 1
ATOM 7174 C CA . VAL D 1 117 ? -35.350 -25.503 -31.575 1.00 37.45 117 VAL D CA 1
ATOM 7175 C C . VAL D 1 117 ? -35.027 -25.004 -32.979 1.00 35.64 117 VAL D C 1
ATOM 7176 O O . VAL D 1 117 ? -34.736 -23.826 -33.178 1.00 34.92 117 VAL D O 1
ATOM 7188 N N . ARG D 1 119 ? -37.114 -24.673 -35.572 1.00 35.76 119 ARG D N 1
ATOM 7189 C CA . ARG D 1 119 ? -38.128 -23.687 -35.945 1.00 35.97 119 ARG D CA 1
ATOM 7190 C C . ARG D 1 119 ? -37.922 -22.337 -35.270 1.00 35.90 119 ARG D C 1
ATOM 7191 O O . ARG D 1 119 ? -37.946 -21.295 -35.925 1.00 36.84 119 ARG D O 1
ATOM 7199 N N . GLU D 1 120 ? -37.743 -22.347 -33.954 1.00 35.84 120 GLU D N 1
ATOM 7200 C CA . GLU D 1 120 ? -37.633 -21.097 -33.212 1.00 35.66 120 GLU D CA 1
ATOM 7201 C C . GLU D 1 120 ? -36.338 -20.364 -33.542 1.00 33.74 120 GLU D C 1
ATOM 7202 O O . GLU D 1 120 ? -36.307 -19.136 -33.586 1.00 32.38 120 GLU D O 1
ATOM 7208 N N . ALA D 1 121 ? -35.268 -21.117 -33.767 1.00 32.80 121 ALA D N 1
ATOM 7209 C CA . ALA D 1 121 ? -33.991 -20.507 -34.106 1.00 30.76 121 ALA D CA 1
ATOM 7210 C C . ALA D 1 121 ? -34.067 -19.855 -35.481 1.00 34.50 121 ALA D C 1
ATOM 7211 O O . ALA D 1 121 ? -33.626 -18.721 -35.664 1.00 37.30 121 ALA D O 1
ATOM 7213 N N . VAL D 1 122 ? -34.633 -20.573 -36.446 1.00 30.68 122 VAL D N 1
ATOM 7214 C CA . VAL D 1 122 ? -34.787 -20.032 -37.790 1.00 33.54 122 VAL D CA 1
ATOM 7215 C C . VAL D 1 122 ? -35.682 -18.797 -37.752 1.00 36.63 122 VAL D C 1
ATOM 7216 O O . VAL D 1 122 ? -35.374 -17.770 -38.359 1.00 34.80 122 VAL D O 1
ATOM 7220 N N . ASN D 1 123 ? -36.788 -18.895 -37.024 1.00 36.91 123 ASN D N 1
ATOM 7221 C CA . ASN D 1 123 ? -37.682 -17.755 -36.867 1.00 37.97 123 ASN D CA 1
ATOM 7222 C C . ASN D 1 123 ? -36.980 -16.540 -36.271 1.00 38.89 123 ASN D C 1
ATOM 7223 O O . ASN D 1 123 ? -37.356 -15.405 -36.542 1.00 37.13 123 ASN D O 1
ATOM 7228 N N . THR D 1 124 ? -35.953 -16.794 -35.469 1.00 36.29 124 THR D N 1
ATOM 7229 C CA . THR D 1 124 ? -35.214 -15.739 -34.787 1.00 36.17 124 THR D CA 1
ATOM 7230 C C . THR D 1 124 ? -34.104 -15.174 -35.671 1.00 35.47 124 THR D C 1
ATOM 7231 O O . THR D 1 124 ? -33.595 -14.077 -35.426 1.00 35.36 124 THR D O 1
ATOM 7235 N N . GLY D 1 125 ? -33.727 -15.926 -36.701 1.00 36.51 125 GLY D N 1
ATOM 7236 C CA . GLY D 1 125 ? -32.763 -15.435 -37.667 1.00 34.82 125 GLY D CA 1
ATOM 7237 C C . GLY D 1 125 ? -31.720 -16.416 -38.173 1.00 31.92 125 GLY D C 1
ATOM 7238 O O . GLY D 1 125 ? -30.889 -16.049 -38.998 1.00 29.17 125 GLY D O 1
ATOM 7239 N N . ALA D 1 126 ? -31.748 -17.659 -37.696 1.00 29.15 126 ALA D N 1
ATOM 7240 C CA . ALA D 1 126 ? -30.802 -18.659 -38.192 1.00 28.71 126 ALA D CA 1
ATOM 7241 C C . ALA D 1 126 ? -30.997 -18.921 -39.689 1.00 31.19 126 ALA D C 1
ATOM 7242 O O . ALA D 1 126 ? -32.128 -19.019 -40.168 1.00 30.80 126 ALA D O 1
ATOM 7244 N N . ASP D 1 127 ? -29.888 -19.029 -40.418 1.00 30.73 127 ASP D N 1
ATOM 7245 C CA . ASP D 1 127 ? -29.920 -19.244 -41.865 1.00 31.10 127 ASP D CA 1
ATOM 7246 C C . ASP D 1 127 ? -29.836 -20.719 -42.262 1.00 29.88 127 ASP D C 1
ATOM 7247 O O . ASP D 1 127 ? -30.295 -21.110 -43.334 1.00 30.14 127 ASP D O 1
ATOM 7260 N N . ILE D 1 129 ? -29.229 -25.064 -40.535 1.00 26.08 129 ILE D N 1
ATOM 7261 C CA . ILE D 1 129 ? -29.305 -25.966 -39.400 1.00 26.23 129 ILE D CA 1
ATOM 7262 C C . ILE D 1 129 ? -28.184 -26.996 -39.464 1.00 29.25 129 ILE D C 1
ATOM 7263 O O . ILE D 1 129 ? -28.000 -27.673 -40.472 1.00 32.85 129 ILE D O 1
ATOM 7268 N N . ASN D 1 130 ? -27.430 -27.101 -38.379 1.00 26.46 130 ASN D N 1
ATOM 7269 C CA . ASN D 1 130 ? -26.344 -28.063 -38.293 1.00 25.79 130 ASN D CA 1
ATOM 7270 C C . ASN D 1 130 ? -26.756 -29.190 -37.355 1.00 27.30 130 ASN D C 1
ATOM 7271 O O . ASN D 1 130 ? -26.784 -29.011 -36.140 1.00 26.55 130 ASN D O 1
ATOM 7276 N N . ASP D 1 131 ? -27.100 -30.345 -37.918 1.00 26.48 131 ASP D N 1
ATOM 7277 C CA . ASP D 1 131 ? -27.631 -31.433 -37.105 1.00 26.33 131 ASP D CA 1
ATOM 7278 C C . ASP D 1 131 ? -26.661 -32.605 -37.013 1.00 28.92 131 ASP D C 1
ATOM 7279 O O . ASP D 1 131 ? -26.388 -33.292 -38.000 1.00 27.58 131 ASP D O 1
ATOM 7284 N N . GLN D 1 132 ? -26.147 -32.822 -35.808 1.00 27.27 132 GLN D N 1
ATOM 7285 C CA . GLN D 1 132 ? -25.221 -33.910 -35.546 1.00 24.36 132 GLN D CA 1
ATOM 7286 C C . GLN D 1 132 ? -25.907 -35.263 -35.685 1.00 26.62 132 GLN D C 1
ATOM 7287 O O . GLN D 1 132 ? -25.246 -36.294 -35.666 1.00 28.05 132 GLN D O 1
ATOM 7293 N N . ARG D 1 133 ? -27.230 -35.250 -35.815 1.00 26.32 133 ARG D N 1
ATOM 7294 C CA . ARG D 1 133 ? -27.998 -36.484 -35.969 1.00 30.32 133 ARG D CA 1
ATOM 7295 C C . ARG D 1 133 ? -28.602 -36.608 -37.366 1.00 30.75 133 ARG D C 1
ATOM 7296 O O . ARG D 1 133 ? -29.354 -37.541 -37.644 1.00 27.66 133 ARG D O 1
ATOM 7304 N N . ALA D 1 134 ? -28.274 -35.667 -38.245 1.00 25.95 134 ALA D N 1
ATOM 7305 C CA . ALA D 1 134 ? -28.676 -35.777 -39.642 1.00 28.68 134 ALA D CA 1
ATOM 7306 C C . ALA D 1 134 ? -30.179 -35.992 -39.791 1.00 30.51 134 ALA D C 1
ATOM 7307 O O . ALA D 1 134 ? -30.620 -36.795 -40.611 1.00 31.73 134 ALA D O 1
ATOM 7309 N N . LEU D 1 135 ? -30.952 -35.285 -38.975 1.00 27.32 135 LEU D N 1
ATOM 7310 C CA . LEU D 1 135 ? -32.405 -35.268 -39.090 1.00 31.37 135 LEU D CA 1
ATOM 7311 C C . LEU D 1 135 ? -33.024 -36.638 -38.801 1.00 41.12 135 LEU D C 1
ATOM 7312 O O . LEU D 1 135 ? -34.008 -37.037 -39.432 1.00 43.20 135 LEU D O 1
ATOM 7317 N N . GLN D 1 136 ? -32.442 -37.351 -37.841 1.00 42.29 136 GLN D N 1
ATOM 7318 C CA . GLN D 1 136 ? -32.955 -38.654 -37.430 1.00 47.38 136 GLN D CA 1
ATOM 7319 C C . GLN D 1 136 ? -34.162 -38.548 -36.504 1.00 48.28 136 GLN D C 1
ATOM 7320 O O . GLN D 1 136 ? -35.079 -39.361 -36.591 1.00 49.71 136 GLN D O 1
ATOM 7326 N N . LEU D 1 137 ? -34.156 -37.560 -35.613 1.00 48.49 137 LEU D N 1
ATOM 7327 C CA . LEU D 1 137 ? -35.259 -37.387 -34.671 1.00 54.59 137 LEU D CA 1
ATOM 7328 C C . LEU D 1 137 ? -36.545 -37.080 -35.421 1.00 59.08 137 LEU D C 1
ATOM 7329 O O . LEU D 1 137 ? -36.562 -36.239 -36.316 1.00 55.55 137 LEU D O 1
ATOM 7334 N N . ASP D 1 138 ? -37.623 -37.768 -35.065 1.00 68.78 138 ASP D N 1
ATOM 7335 C CA . ASP D 1 138 ? -38.884 -37.588 -35.773 1.00 75.62 138 ASP D CA 1
ATOM 7336 C C . ASP D 1 138 ? -39.249 -36.110 -35.877 1.00 68.39 138 ASP D C 1
ATOM 7337 O O . ASP D 1 138 ? -38.953 -35.322 -34.979 1.00 69.20 138 ASP D O 1
ATOM 7342 N N . ASP D 1 139 ? -39.874 -35.750 -36.994 1.00 60.87 139 ASP D N 1
ATOM 7343 C CA . ASP D 1 139 ? -40.290 -34.379 -37.273 1.00 52.24 139 ASP D CA 1
ATOM 7344 C C . ASP D 1 139 ? -39.144 -33.483 -37.754 1.00 43.93 139 ASP D C 1
ATOM 7345 O O . ASP D 1 139 ? -39.381 -32.470 -38.404 1.00 41.07 139 ASP D O 1
ATOM 7350 N N . ALA D 1 140 ? -37.906 -33.861 -37.450 1.00 37.71 140 ALA D N 1
ATOM 7351 C CA . ALA D 1 140 ? -36.754 -33.084 -37.906 1.00 32.46 140 ALA D CA 1
ATOM 7352 C C . ALA D 1 140 ? -36.738 -32.966 -39.428 1.00 34.88 140 ALA D C 1
ATOM 7353 O O . ALA D 1 140 ? -36.587 -31.871 -39.972 1.00 35.49 140 ALA D O 1
ATOM 7355 N N . LEU D 1 141 ? -36.910 -34.093 -40.112 1.00 36.45 141 LEU D N 1
ATOM 7356 C CA . LEU D 1 141 ? -36.914 -34.115 -41.572 1.00 37.96 141 LEU D CA 1
ATOM 7357 C C . LEU D 1 141 ? -37.962 -33.173 -42.141 1.00 39.54 141 LEU D C 1
ATOM 7358 O O . LEU D 1 141 ? -37.660 -32.301 -42.952 1.00 37.17 141 LEU D O 1
ATOM 7363 N N . THR D 1 142 ? -39.204 -33.368 -41.718 1.00 39.53 142 THR D N 1
ATOM 7364 C CA . THR D 1 142 ? -40.311 -32.577 -42.224 1.00 41.28 142 THR D CA 1
ATOM 7365 C C . THR D 1 142 ? -40.166 -31.112 -41.826 1.00 40.39 142 THR D C 1
ATOM 7366 O O . THR D 1 142 ? -40.570 -30.217 -42.565 1.00 36.38 142 THR D O 1
ATOM 7370 N N . THR D 1 143 ? -39.580 -30.873 -40.659 1.00 40.21 143 THR D N 1
ATOM 7371 C CA . THR D 1 143 ? -39.371 -29.512 -40.180 1.00 40.16 143 THR D CA 1
ATOM 7372 C C . THR D 1 143 ? -38.409 -28.764 -41.093 1.00 38.83 143 THR D C 1
ATOM 7373 O O . THR D 1 143 ? -38.648 -27.609 -41.465 1.00 37.38 143 THR D O 1
ATOM 7377 N N . VAL D 1 144 ? -37.315 -29.427 -41.453 1.00 33.64 144 VAL D N 1
ATOM 7378 C CA . VAL D 1 144 ? -36.287 -28.793 -42.269 1.00 37.35 144 VAL D CA 1
ATOM 7379 C C . VAL D 1 144 ? -36.772 -28.571 -43.698 1.00 37.73 144 VAL D C 1
ATOM 7380 O O . VAL D 1 144 ? -36.495 -27.537 -44.302 1.00 36.87 144 VAL D O 1
ATOM 7384 N N . SER D 1 145 ? -37.513 -29.536 -44.226 1.00 37.62 145 SER D N 1
ATOM 7385 C CA . SER D 1 145 ? -38.103 -29.394 -45.550 1.00 40.23 145 SER D CA 1
ATOM 7386 C C . SER D 1 145 ? -39.032 -28.177 -45.606 1.00 41.23 145 SER D C 1
ATOM 7387 O O . SER D 1 145 ? -39.012 -27.407 -46.573 1.00 38.11 145 SER D O 1
ATOM 7390 N N . ALA D 1 146 ? -39.834 -27.995 -44.560 1.00 38.65 146 ALA D N 1
ATOM 7391 C CA . ALA D 1 146 ? -40.796 -26.893 -44.524 1.00 43.11 146 ALA D CA 1
ATOM 7392 C C . ALA D 1 146 ? -40.120 -25.549 -44.257 1.00 44.16 146 ALA D C 1
ATOM 7393 O O . ALA D 1 146 ? -40.539 -24.519 -44.785 1.00 41.82 146 ALA D O 1
ATOM 7395 N N . LEU D 1 147 ? -39.070 -25.567 -43.442 1.00 43.98 147 LEU D N 1
ATOM 7396 C CA . LEU D 1 147 ? -38.314 -24.353 -43.143 1.00 40.15 147 LEU D CA 1
ATOM 7397 C C . LEU D 1 147 ? -37.545 -23.829 -44.356 1.00 38.50 147 LEU D C 1
ATOM 7398 O O . LEU D 1 147 ? -37.284 -22.636 -44.453 1.00 35.06 147 LEU D O 1
ATOM 7403 N N . LYS D 1 148 ? -37.177 -24.727 -45.268 1.00 38.09 148 LYS D N 1
ATOM 7404 C CA . LYS D 1 148 ? -36.471 -24.350 -46.498 1.00 37.50 148 LYS D CA 1
ATOM 7405 C C . LYS D 1 148 ? -35.064 -23.786 -46.291 1.00 34.92 148 LYS D C 1
ATOM 7406 O O . LYS D 1 148 ? -34.572 -23.016 -47.116 1.00 30.20 148 LYS D O 1
ATOM 7412 N N . THR D 1 149 ? -34.418 -24.173 -45.198 1.00 35.16 149 THR D N 1
ATOM 7413 C CA . THR D 1 149 ? -33.051 -23.736 -44.940 1.00 32.79 149 THR D CA 1
ATOM 7414 C C . THR D 1 149 ? -32.068 -24.829 -45.319 1.00 32.69 149 THR D C 1
ATOM 7415 O O . THR D 1 149 ? -32.425 -26.006 -45.352 1.00 32.68 149 THR D O 1
ATOM 7419 N N . PRO D 1 150 ? -30.821 -24.441 -45.614 1.00 31.00 150 PRO D N 1
ATOM 7420 C CA . PRO D 1 150 ? -29.751 -25.430 -45.748 1.00 29.72 150 PRO D CA 1
ATOM 7421 C C . PRO D 1 150 ? -29.606 -26.235 -44.462 1.00 31.33 150 PRO D C 1
ATOM 7422 O O . PRO D 1 150 ? -29.966 -25.759 -43.385 1.00 29.53 150 PRO D O 1
ATOM 7426 N N . VAL D 1 151 ? -29.075 -27.444 -44.576 1.00 27.30 151 VAL D N 1
ATOM 7427 C CA . VAL D 1 151 ? -28.857 -28.291 -43.412 1.00 26.96 151 VAL D CA 1
ATOM 7428 C C . VAL D 1 151 ? -27.579 -29.089 -43.593 1.00 26.51 151 VAL D C 1
ATOM 7429 O O . VAL D 1 151 ? -27.279 -29.540 -44.694 1.00 26.19 151 VAL D O 1
ATOM 7433 N N . CYS D 1 152 ? -26.818 -29.230 -42.512 1.00 24.58 152 CYS D N 1
ATOM 7434 C CA . CYS D 1 152 ? -25.640 -30.086 -42.503 1.00 23.72 152 CYS D CA 1
ATOM 7435 C C . CYS D 1 152 ? -26.009 -31.420 -41.893 1.00 25.18 152 CYS D C 1
ATOM 7436 O O . CYS D 1 152 ? -26.490 -31.482 -40.761 1.00 23.46 152 CYS D O 1
ATOM 7439 N N . LEU D 1 153 ? -25.792 -32.483 -42.657 1.00 23.34 153 LEU D N 1
ATOM 7440 C CA . LEU D 1 153 ? -26.033 -33.836 -42.182 1.00 23.22 153 LEU D CA 1
ATOM 7441 C C . LEU D 1 153 ? -24.704 -34.423 -41.743 1.00 28.61 153 LEU D C 1
ATOM 7442 O O . LEU D 1 153 ? -23.832 -34.672 -42.572 1.00 26.58 153 LEU D O 1
ATOM 7455 N N . HIS D 1 155 ? -22.533 -37.473 -40.035 1.00 20.77 155 HIS D N 1
ATOM 7456 C CA . HIS D 1 155 ? -22.640 -38.899 -39.730 1.00 23.35 155 HIS D CA 1
ATOM 7457 C C . HIS D 1 155 ? -22.477 -39.137 -38.231 1.00 25.52 155 HIS D C 1
ATOM 7458 O O . HIS D 1 155 ? -21.538 -38.634 -37.615 1.00 25.04 155 HIS D O 1
ATOM 7465 N N . PHE D 1 156 ? -23.398 -39.901 -37.654 1.00 21.69 156 PHE D N 1
ATOM 7466 C CA . PHE D 1 156 ? -23.359 -40.240 -36.234 1.00 26.30 156 PHE D CA 1
ATOM 7467 C C . PHE D 1 156 ? -23.728 -41.718 -36.069 1.00 26.79 156 PHE D C 1
ATOM 7468 O O . PHE D 1 156 ? -24.587 -42.218 -36.791 1.00 24.82 156 PHE D O 1
ATOM 7476 N N . PRO D 1 157 ? -23.093 -42.418 -35.113 1.00 32.68 157 PRO D N 1
ATOM 7477 C CA . PRO D 1 157 ? -23.372 -43.850 -34.918 1.00 32.83 157 PRO D CA 1
ATOM 7478 C C . PRO D 1 157 ? -24.861 -44.144 -34.806 1.00 45.09 157 PRO D C 1
ATOM 7479 O O . PRO D 1 157 ? -25.516 -43.615 -33.904 1.00 44.45 157 PRO D O 1
ATOM 7483 N N . SER D 1 158 ? -25.382 -44.975 -35.708 1.00 56.15 158 SER D N 1
ATOM 7484 C CA . SER D 1 158 ? -26.768 -45.427 -35.632 1.00 61.43 158 SER D CA 1
ATOM 7485 C C . SER D 1 158 ? -26.991 -46.019 -34.255 1.00 65.56 158 SER D C 1
ATOM 7486 O O . SER D 1 158 ? -28.069 -45.897 -33.674 1.00 64.63 158 SER D O 1
ATOM 7489 N N . GLU D 1 159 ? -25.952 -46.668 -33.745 1.00 69.82 159 GLU D N 1
ATOM 7490 C CA . GLU D 1 159 ? -25.996 -47.273 -32.427 1.00 76.33 159 GLU D CA 1
ATOM 7491 C C . GLU D 1 159 ? -24.600 -47.271 -31.820 1.00 70.97 159 GLU D C 1
ATOM 7492 O O . GLU D 1 159 ? -23.642 -46.828 -32.456 1.00 66.72 159 GLU D O 1
ATOM 7498 N N . THR D 1 160 ? -24.489 -47.758 -30.588 1.00 67.74 160 THR D N 1
ATOM 7499 C CA . THR D 1 160 ? -23.200 -47.816 -29.915 1.00 66.13 160 THR D CA 1
ATOM 7500 C C . THR D 1 160 ? -22.249 -48.742 -30.659 1.00 56.97 160 THR D C 1
ATOM 7501 O O . THR D 1 160 ? -22.330 -49.965 -30.549 1.00 53.34 160 THR D O 1
ATOM 7505 N N . ARG D 1 161 ? -21.351 -48.142 -31.431 1.00 50.62 161 ARG D N 1
ATOM 7506 C CA . ARG D 1 161 ? -20.356 -48.898 -32.167 1.00 44.08 161 ARG D CA 1
ATOM 7507 C C . ARG D 1 161 ? -19.127 -49.090 -31.291 1.00 39.40 161 ARG D C 1
ATOM 7508 O O . ARG D 1 161 ? -18.770 -48.201 -30.519 1.00 38.54 161 ARG D O 1
ATOM 7516 N N . LYS D 1 162 ? -18.482 -50.247 -31.397 1.00 30.90 162 LYS D N 1
ATOM 7517 C CA . LYS D 1 162 ? -17.201 -50.431 -30.731 1.00 26.90 162 LYS D CA 1
ATOM 7518 C C . LYS D 1 162 ? -16.092 -49.977 -31.668 1.00 22.66 162 LYS D C 1
ATOM 7519 O O . LYS D 1 162 ? -15.914 -50.543 -32.745 1.00 22.56 162 LYS D O 1
ATOM 7525 N N . PRO D 1 163 ? -15.352 -48.934 -31.275 1.00 24.03 163 PRO D N 1
ATOM 7526 C CA . PRO D 1 163 ? -14.276 -48.461 -32.149 1.00 21.84 163 PRO D CA 1
ATOM 7527 C C . PRO D 1 163 ? -13.246 -49.560 -32.383 1.00 18.16 163 PRO D C 1
ATOM 7528 O O . PRO D 1 163 ? -12.968 -50.337 -31.474 1.00 18.03 163 PRO D O 1
ATOM 7532 N N . GLY D 1 164 ? -12.696 -49.618 -33.589 1.00 20.12 164 GLY D N 1
ATOM 7533 C CA . GLY D 1 164 ? -11.659 -50.577 -33.914 1.00 22.14 164 GLY D CA 1
ATOM 7534 C C . GLY D 1 164 ? -12.176 -51.996 -34.056 1.00 20.71 164 GLY D C 1
ATOM 7535 O O . GLY D 1 164 ? -11.392 -52.939 -34.014 1.00 22.60 164 GLY D O 1
ATOM 7536 N N . SER D 1 165 ? -13.489 -52.147 -34.223 1.00 18.55 165 SER D N 1
ATOM 7537 C CA . SER D 1 165 ? -14.118 -53.470 -34.284 1.00 20.79 165 SER D CA 1
ATOM 7538 C C . SER D 1 165 ? -14.245 -54.002 -35.716 1.00 23.68 165 SER D C 1
ATOM 7539 O O . SER D 1 165 ? -14.636 -55.156 -35.920 1.00 23.70 165 SER D O 1
ATOM 7542 N N . THR D 1 166 ? -13.932 -53.159 -36.698 1.00 16.49 166 THR D N 1
ATOM 7543 C CA . THR D 1 166 ? -13.942 -53.576 -38.101 1.00 19.80 166 THR D CA 1
ATOM 7544 C C . THR D 1 166 ? -12.669 -53.085 -38.770 1.00 20.97 166 THR D C 1
ATOM 7545 O O . THR D 1 166 ? -11.901 -52.347 -38.160 1.00 20.65 166 THR D O 1
ATOM 7549 N N . THR D 1 167 ? -12.439 -53.482 -40.021 1.00 20.50 167 THR D N 1
ATOM 7550 C CA . THR D 1 167 ? -11.334 -52.906 -40.778 1.00 19.47 167 THR D CA 1
ATOM 7551 C C . THR D 1 167 ? -11.697 -51.460 -41.105 1.00 21.90 167 THR D C 1
ATOM 7552 O O . THR D 1 167 ? -12.872 -51.093 -41.132 1.00 19.34 167 THR D O 1
ATOM 7556 N N . HIS D 1 168 ? -10.685 -50.646 -41.365 1.00 14.14 168 HIS D N 1
ATOM 7557 C CA . HIS D 1 168 ? -10.914 -49.246 -41.706 1.00 14.10 168 HIS D CA 1
ATOM 7558 C C . HIS D 1 168 ? -11.735 -49.127 -42.973 1.00 14.46 168 HIS D C 1
ATOM 7559 O O . HIS D 1 168 ? -12.652 -48.304 -43.062 1.00 20.41 168 HIS D O 1
ATOM 7566 N N . PHE D 1 169 ? -11.408 -49.962 -43.953 1.00 17.86 169 PHE D N 1
ATOM 7567 C CA . PHE D 1 169 ? -12.095 -49.932 -45.230 1.00 20.41 169 PHE D CA 1
ATOM 7568 C C . PHE D 1 169 ? -13.582 -50.215 -45.068 1.00 20.69 169 PHE D C 1
ATOM 7569 O O . PHE D 1 169 ? -14.417 -49.524 -45.650 1.00 17.98 169 PHE D O 1
ATOM 7577 N N . TYR D 1 170 ? -13.918 -51.234 -44.281 1.00 19.29 170 TYR D N 1
ATOM 7578 C CA . TYR D 1 170 ? -15.324 -51.583 -44.097 1.00 19.83 170 TYR D CA 1
ATOM 7579 C C . TYR D 1 170 ? -16.073 -50.550 -43.265 1.00 19.77 170 TYR D C 1
ATOM 7580 O O . TYR D 1 170 ? -17.262 -50.313 -43.488 1.00 21.07 170 TYR D O 1
ATOM 7589 N N . PHE D 1 171 ? -15.379 -49.923 -42.319 1.00 18.71 171 PHE D N 1
ATOM 7590 C CA . PHE D 1 171 ? -16.005 -48.855 -41.562 1.00 17.52 171 PHE D CA 1
ATOM 7591 C C . PHE D 1 171 ? -16.356 -47.691 -42.488 1.00 20.24 171 PHE D C 1
ATOM 7592 O O . PHE D 1 171 ? -17.464 -47.168 -42.442 1.00 22.64 171 PHE D O 1
ATOM 7600 N N . LEU D 1 172 ? -15.410 -47.297 -43.335 1.00 18.74 172 LEU D N 1
ATOM 7601 C CA . LEU D 1 172 ? -15.639 -46.223 -44.301 1.00 21.10 172 LEU D CA 1
ATOM 7602 C C . LEU D 1 172 ? -16.829 -46.516 -45.228 1.00 24.57 172 LEU D C 1
ATOM 7603 O O . LEU D 1 172 ? -17.622 -45.625 -45.540 1.00 24.44 172 LEU D O 1
ATOM 7608 N N . GLN D 1 173 ? -16.937 -47.760 -45.682 1.00 18.58 173 GLN D N 1
ATOM 7609 C CA . GLN D 1 173 ? -18.063 -48.166 -46.519 1.00 24.49 173 GLN D CA 1
ATOM 7610 C C . GLN D 1 173 ? -19.386 -47.916 -45.804 1.00 23.28 173 GLN D C 1
ATOM 7611 O O . GLN D 1 173 ? -20.326 -47.392 -46.399 1.00 26.57 173 GLN D O 1
ATOM 7617 N N . SER D 1 174 ? -19.454 -48.280 -44.525 1.00 21.22 174 SER D N 1
ATOM 7618 C CA . SER D 1 174 ? -20.677 -48.078 -43.749 1.00 22.55 174 SER D CA 1
ATOM 7619 C C . SER D 1 174 ? -20.976 -46.593 -43.569 1.00 21.18 174 SER D C 1
ATOM 7620 O O . SER D 1 174 ? -22.133 -46.186 -43.579 1.00 23.37 174 SER D O 1
ATOM 7623 N N . VAL D 1 175 ? -19.937 -45.788 -43.388 1.00 18.75 175 VAL D N 1
ATOM 7624 C CA . VAL D 1 175 ? -20.141 -44.352 -43.213 1.00 19.57 175 VAL D CA 1
ATOM 7625 C C . VAL D 1 175 ? -20.713 -43.738 -44.483 1.00 20.31 175 VAL D C 1
ATOM 7626 O O . VAL D 1 175 ? -21.667 -42.964 -44.432 1.00 22.87 175 VAL D O 1
ATOM 7630 N N . LYS D 1 176 ? -20.131 -44.099 -45.621 1.00 20.80 176 LYS D N 1
ATOM 7631 C CA . LYS D 1 176 ? -20.586 -43.586 -46.910 1.00 23.56 176 LYS D CA 1
ATOM 7632 C C . LYS D 1 176 ? -21.986 -44.066 -47.253 1.00 23.61 176 LYS D C 1
ATOM 7633 O O . LYS D 1 176 ? -22.775 -43.324 -47.842 1.00 24.45 176 LYS D O 1
ATOM 7639 N N . LYS D 1 177 ? -22.299 -45.304 -46.885 1.00 22.02 177 LYS D N 1
ATOM 7640 C CA . LYS D 1 177 ? -23.610 -45.858 -47.186 1.00 24.99 177 LYS D CA 1
ATOM 7641 C C . LYS D 1 177 ? -24.660 -45.135 -46.364 1.00 23.43 177 LYS D C 1
ATOM 7642 O O . LYS D 1 177 ? -25.745 -44.825 -46.853 1.00 23.50 177 LYS D O 1
ATOM 7648 N N . GLU D 1 178 ? -24.330 -44.873 -45.105 1.00 20.45 178 GLU D N 1
ATOM 7649 C CA . GLU D 1 178 ? -25.282 -44.256 -44.194 1.00 23.95 178 GLU D CA 1
ATOM 7650 C C . GLU D 1 178 ? -25.503 -42.777 -44.519 1.00 24.41 178 GLU D C 1
ATOM 7651 O O . GLU D 1 178 ? -26.627 -42.289 -44.479 1.00 20.81 178 GLU D O 1
ATOM 7657 N N . LEU D 1 179 ? -24.437 -42.072 -44.875 1.00 25.30 179 LEU D N 1
ATOM 7658 C CA . LEU D 1 179 ? -24.599 -40.697 -45.333 1.00 23.93 179 LEU D CA 1
ATOM 7659 C C . LEU D 1 179 ? -25.439 -40.636 -46.600 1.00 22.17 179 LEU D C 1
ATOM 7660 O O . LEU D 1 179 ? -26.305 -39.772 -46.728 1.00 25.94 179 LEU D O 1
ATOM 7665 N N . GLN D 1 180 ? -25.196 -41.560 -47.529 1.00 23.01 180 GLN D N 1
ATOM 7666 C CA . GLN D 1 180 ? -25.955 -41.577 -48.778 1.00 26.01 180 GLN D CA 1
ATOM 7667 C C . GLN D 1 180 ? -27.434 -41.850 -48.508 1.00 28.92 180 GLN D C 1
ATOM 7668 O O . GLN D 1 180 ? -28.312 -41.265 -49.140 1.00 26.79 180 GLN D O 1
ATOM 7674 N N . GLU D 1 181 ? -27.711 -42.737 -47.559 1.00 29.28 181 GLU D N 1
ATOM 7675 C CA . GLU D 1 181 ? -29.086 -42.961 -47.129 1.00 30.84 181 GLU D CA 1
ATOM 7676 C C . GLU D 1 181 ? -29.700 -41.692 -46.522 1.00 28.11 181 GLU D C 1
ATOM 7677 O O . GLU D 1 181 ? -30.875 -41.396 -46.746 1.00 28.02 181 GLU D O 1
ATOM 7683 N N . SER D 1 182 ? -28.905 -40.936 -45.767 1.00 27.36 182 SER D N 1
ATOM 7684 C CA . SER D 1 182 ? -29.395 -39.692 -45.172 1.00 24.37 182 SER D CA 1
ATOM 7685 C C . SER D 1 182 ? -29.722 -38.654 -46.244 1.00 24.75 182 SER D C 1
ATOM 7686 O O . SER D 1 182 ? -30.770 -38.001 -46.196 1.00 26.02 182 SER D O 1
ATOM 7689 N N . ILE D 1 183 ? -28.819 -38.500 -47.208 1.00 26.04 183 ILE D N 1
ATOM 7690 C CA . ILE D 1 183 ? -29.048 -37.601 -48.334 1.00 25.69 183 ILE D CA 1
ATOM 7691 C C . ILE D 1 183 ? -30.354 -37.961 -49.037 1.00 31.78 183 ILE D C 1
ATOM 7692 O O . ILE D 1 183 ? -31.201 -37.100 -49.300 1.00 29.88 183 ILE D O 1
ATOM 7697 N N . GLN D 1 184 ? -30.514 -39.243 -49.339 1.00 32.84 184 GLN D N 1
ATOM 7698 C CA . GLN D 1 184 ? -31.704 -39.701 -50.045 1.00 36.75 184 GLN D CA 1
ATOM 7699 C C . GLN D 1 184 ? -32.990 -39.421 -49.267 1.00 34.77 184 GLN D C 1
ATOM 7700 O O . GLN D 1 184 ? -34.008 -39.052 -49.854 1.00 34.76 184 GLN D O 1
ATOM 7706 N N . ARG D 1 185 ? -32.945 -39.593 -47.949 1.00 32.76 185 ARG D N 1
ATOM 7707 C CA . ARG D 1 185 ? -34.102 -39.293 -47.113 1.00 35.57 185 ARG D CA 1
ATOM 7708 C C . ARG D 1 185 ? -34.485 -37.826 -47.240 1.00 33.46 185 ARG D C 1
ATOM 7709 O O . ARG D 1 185 ? -35.669 -37.481 -47.257 1.00 30.11 185 ARG D O 1
ATOM 7717 N N . CYS D 1 186 ? -33.478 -36.962 -47.325 1.00 31.00 186 CYS D N 1
ATOM 7718 C CA . CYS D 1 186 ? -33.724 -35.529 -47.416 1.00 29.67 186 CYS D CA 1
ATOM 7719 C C . CYS D 1 186 ? -34.383 -35.141 -48.734 1.00 32.31 186 CYS D C 1
ATOM 7720 O O . CYS D 1 186 ? -35.330 -34.355 -48.752 1.00 34.55 186 CYS D O 1
ATOM 7723 N N . LYS D 1 187 ? -33.882 -35.692 -49.832 1.00 33.31 187 LYS D N 1
ATOM 7724 C CA . LYS D 1 187 ? -34.439 -35.392 -51.143 1.00 35.77 187 LYS D CA 1
ATOM 7725 C C . LYS D 1 187 ? -35.871 -35.898 -51.246 1.00 38.61 187 LYS D C 1
ATOM 7726 O O . LYS D 1 187 ? -36.729 -35.261 -51.857 1.00 40.42 187 LYS D O 1
ATOM 7732 N N . LYS D 1 188 ? -36.124 -37.049 -50.639 1.00 40.47 188 LYS D N 1
ATOM 7733 C CA . LYS D 1 188 ? -37.457 -37.633 -50.626 1.00 41.86 188 LYS D CA 1
ATOM 7734 C C . LYS D 1 188 ? -38.409 -36.764 -49.809 1.00 41.17 188 LYS D C 1
ATOM 7735 O O . LYS D 1 188 ? -39.587 -36.629 -50.143 1.00 38.55 188 LYS D O 1
ATOM 7741 N N . ALA D 1 189 ? -37.895 -36.169 -48.738 1.00 36.53 189 ALA D N 1
ATOM 7742 C CA . ALA D 1 189 ? -38.716 -35.308 -47.894 1.00 35.89 189 ALA D CA 1
ATOM 7743 C C . ALA D 1 189 ? -38.928 -33.947 -48.542 1.00 37.50 189 ALA D C 1
ATOM 7744 O O . ALA D 1 189 ? -39.661 -33.110 -48.015 1.00 39.83 189 ALA D O 1
ATOM 7746 N N . GLY D 1 190 ? -38.278 -33.728 -49.681 1.00 36.09 190 GLY D N 1
ATOM 7747 C CA . GLY D 1 190 ? -38.459 -32.505 -50.442 1.00 34.34 190 GLY D CA 1
ATOM 7748 C C . GLY D 1 190 ? -37.434 -31.425 -50.144 1.00 35.15 190 GLY D C 1
ATOM 7749 O O . GLY D 1 190 ? -37.650 -30.257 -50.448 1.00 35.22 190 GLY D O 1
ATOM 7750 N N . ILE D 1 191 ? -36.314 -31.806 -49.541 1.00 31.70 191 ILE D N 1
ATOM 7751 C CA . ILE D 1 191 ? -35.246 -30.845 -49.281 1.00 31.74 191 ILE D CA 1
ATOM 7752 C C . ILE D 1 191 ? -34.395 -30.656 -50.535 1.00 32.50 191 ILE D C 1
ATOM 7753 O O . ILE D 1 191 ? -33.926 -31.628 -51.128 1.00 37.09 191 ILE D O 1
ATOM 7758 N N . SER D 1 192 ? -34.197 -29.402 -50.932 1.00 32.70 192 SER D N 1
ATOM 7759 C CA . SER D 1 192 ? -33.477 -29.081 -52.164 1.00 35.03 192 SER D CA 1
ATOM 7760 C C . SER D 1 192 ? -32.023 -29.524 -52.129 1.00 36.21 192 SER D C 1
ATOM 7761 O O . SER D 1 192 ? -31.375 -29.479 -51.080 1.00 31.62 192 SER D O 1
ATOM 7764 N N . GLU D 1 193 ? -31.517 -29.933 -53.290 1.00 40.83 193 GLU D N 1
ATOM 7765 C CA . GLU D 1 193 ? -30.149 -30.424 -53.411 1.00 48.02 193 GLU D CA 1
ATOM 7766 C C . GLU D 1 193 ? -29.116 -29.351 -53.106 1.00 39.29 193 GLU D C 1
ATOM 7767 O O . GLU D 1 193 ? -27.989 -29.663 -52.724 1.00 36.30 193 GLU D O 1
ATOM 7773 N N . ASP D 1 194 ? -29.491 -28.091 -53.290 1.00 35.18 194 ASP D N 1
ATOM 7774 C CA . ASP D 1 194 ? -28.586 -26.993 -52.974 1.00 33.71 194 ASP D CA 1
ATOM 7775 C C . ASP D 1 194 ? -28.753 -26.532 -51.532 1.00 28.07 194 ASP D C 1
ATOM 7776 O O . ASP D 1 194 ? -28.366 -25.416 -51.179 1.00 30.41 194 ASP D O 1
ATOM 7781 N N . ARG D 1 195 ? -29.335 -27.396 -50.707 1.00 25.60 195 ARG D N 1
ATOM 7782 C CA . ARG D 1 195 ? -29.515 -27.105 -49.288 1.00 23.66 195 ARG D CA 1
ATOM 7783 C C . ARG D 1 195 ? -28.977 -28.233 -48.407 1.00 27.93 195 ARG D C 1
ATOM 7784 O O . ARG D 1 195 ? -29.302 -28.328 -47.226 1.00 32.34 195 ARG D O 1
ATOM 7792 N N . ILE D 1 196 ? -28.146 -29.085 -48.986 1.00 24.86 196 ILE D N 1
ATOM 7793 C CA . ILE D 1 196 ? -27.624 -30.219 -48.241 1.00 23.91 196 ILE D CA 1
ATOM 7794 C C . ILE D 1 196 ? -26.105 -30.157 -48.156 1.00 25.19 196 ILE D C 1
ATOM 7795 O O . ILE D 1 196 ? -25.420 -30.061 -49.173 1.00 25.48 196 ILE D O 1
ATOM 7800 N N . ILE D 1 197 ? -25.603 -30.178 -46.926 1.00 21.64 197 ILE D N 1
ATOM 7801 C CA . ILE D 1 197 ? -24.177 -30.252 -46.640 1.00 18.87 197 ILE D CA 1
ATOM 7802 C C . ILE D 1 197 ? -23.954 -31.575 -45.905 1.00 19.41 197 ILE D C 1
ATOM 7803 O O . ILE D 1 197 ? -24.816 -31.992 -45.128 1.00 20.41 197 ILE D O 1
ATOM 7808 N N . ILE D 1 198 ? -22.828 -32.247 -46.153 1.00 19.15 198 ILE D N 1
ATOM 7809 C CA . ILE D 1 198 ? -22.515 -33.473 -45.415 1.00 20.63 198 ILE D CA 1
ATOM 7810 C C . ILE D 1 198 ? -21.193 -33.362 -44.656 1.00 17.95 198 ILE D C 1
ATOM 7811 O O . ILE D 1 198 ? -20.331 -32.546 -44.994 1.00 17.81 198 ILE D O 1
ATOM 7816 N N . ASP D 1 199 ? -21.055 -34.187 -43.624 1.00 21.85 199 ASP D N 1
ATOM 7817 C CA . ASP D 1 199 ? -19.949 -34.091 -42.676 1.00 21.48 199 ASP D CA 1
ATOM 7818 C C . ASP D 1 199 ? -19.675 -35.492 -42.121 1.00 19.40 199 ASP D C 1
ATOM 7819 O O . ASP D 1 199 ? -20.587 -36.148 -41.623 1.00 21.24 199 ASP D O 1
ATOM 7824 N N . PRO D 1 200 ? -18.419 -35.963 -42.230 1.00 18.17 200 PRO D N 1
ATOM 7825 C CA . PRO D 1 200 ? -18.083 -37.330 -41.814 1.00 18.32 200 PRO D CA 1
ATOM 7826 C C . PRO D 1 200 ? -18.211 -37.521 -40.307 1.00 21.42 200 PRO D C 1
ATOM 7827 O O . PRO D 1 200 ? -18.177 -38.655 -39.832 1.00 22.59 200 PRO D O 1
ATOM 7831 N N . GLY D 1 201 ? -18.319 -36.419 -39.568 1.00 20.62 201 GLY D N 1
ATOM 7832 C CA . GLY D 1 201 ? -18.507 -36.479 -38.129 1.00 20.56 201 GLY D CA 1
ATOM 7833 C C . GLY D 1 201 ? -17.258 -36.869 -37.361 1.00 16.62 201 GLY D C 1
ATOM 7834 O O . GLY D 1 201 ? -17.260 -37.850 -36.622 1.00 19.25 201 GLY D O 1
ATOM 7835 N N . PHE D 1 202 ? -16.193 -36.090 -37.522 1.00 15.79 202 PHE D N 1
ATOM 7836 C CA . PHE D 1 202 ? -14.926 -36.391 -36.858 1.00 14.80 202 PHE D CA 1
ATOM 7837 C C . PHE D 1 202 ? -15.027 -36.243 -35.343 1.00 18.39 202 PHE D C 1
ATOM 7838 O O . PHE D 1 202 ? -15.625 -35.289 -34.842 1.00 17.87 202 PHE D O 1
ATOM 7846 N N . GLY D 1 203 ? -14.444 -37.196 -34.623 1.00 20.12 203 GLY D N 1
ATOM 7847 C CA . GLY D 1 203 ? -14.493 -37.193 -33.171 1.00 15.13 203 GLY D CA 1
ATOM 7848 C C . GLY D 1 203 ? -14.389 -38.593 -32.592 1.00 16.61 203 GLY D C 1
ATOM 7849 O O . GLY D 1 203 ? -14.466 -39.586 -33.323 1.00 16.30 203 GLY D O 1
ATOM 7850 N N . GLN D 1 204 ? -14.206 -38.669 -31.276 1.00 15.16 204 GLN D N 1
ATOM 7851 C CA . GLN D 1 204 ? -14.159 -39.952 -30.573 1.00 17.42 204 GLN D CA 1
ATOM 7852 C C . GLN D 1 204 ? -15.326 -40.034 -29.598 1.00 19.50 204 GLN D C 1
ATOM 7853 O O . GLN D 1 204 ? -16.323 -39.325 -29.756 1.00 20.66 204 GLN D O 1
ATOM 7859 N N . GLY D 1 205 ? -15.218 -40.904 -28.601 1.00 21.83 205 GLY D N 1
ATOM 7860 C CA . GLY D 1 205 ? -16.273 -41.037 -27.615 1.00 17.10 205 GLY D CA 1
ATOM 7861 C C . GLY D 1 205 ? -17.543 -41.506 -28.284 1.00 24.05 205 GLY D C 1
ATOM 7862 O O . GLY D 1 205 ? -17.532 -42.493 -29.018 1.00 25.77 205 GLY D O 1
ATOM 7863 N N . ASN D 1 206 ? -18.641 -40.795 -28.050 1.00 25.11 206 ASN D N 1
ATOM 7864 C CA . ASN D 1 206 ? -19.916 -41.204 -28.624 1.00 28.80 206 ASN D CA 1
ATOM 7865 C C . ASN D 1 206 ? -20.035 -40.901 -30.119 1.00 25.20 206 ASN D C 1
ATOM 7866 O O . ASN D 1 206 ? -21.042 -41.233 -30.741 1.00 26.39 206 ASN D O 1
ATOM 7871 N N . TYR D 1 207 ? -18.999 -40.291 -30.697 1.00 19.90 207 TYR D N 1
ATOM 7872 C CA . TYR D 1 207 ? -18.894 -40.231 -32.156 1.00 15.58 207 TYR D CA 1
ATOM 7873 C C . TYR D 1 207 ? -18.453 -41.575 -32.743 1.00 22.66 207 TYR D C 1
ATOM 7874 O O . TYR D 1 207 ? -18.279 -41.705 -33.953 1.00 24.29 207 TYR D O 1
ATOM 7883 N N . GLY D 1 208 ? -18.254 -42.561 -31.872 1.00 23.61 208 GLY D N 1
ATOM 7884 C CA . GLY D 1 208 ? -18.061 -43.940 -32.288 1.00 24.88 208 GLY D CA 1
ATOM 7885 C C . GLY D 1 208 ? -16.860 -44.279 -33.154 1.00 23.82 208 GLY D C 1
ATOM 7886 O O . GLY D 1 208 ? -16.943 -45.184 -33.989 1.00 26.45 208 GLY D O 1
ATOM 7887 N N . LYS D 1 209 ? -15.746 -43.579 -32.956 1.00 16.83 209 LYS D N 1
ATOM 7888 C CA . LYS D 1 209 ? -14.526 -43.854 -33.706 1.00 21.04 209 LYS D CA 1
ATOM 7889 C C . LYS D 1 209 ? -13.305 -43.746 -32.806 1.00 21.60 209 LYS D C 1
ATOM 7890 O O . LYS D 1 209 ? -13.330 -43.024 -31.810 1.00 19.68 209 LYS D O 1
ATOM 7896 N N . ASN D 1 210 ? -12.235 -44.452 -33.165 1.00 18.03 210 ASN D N 1
ATOM 7897 C CA . ASN D 1 210 ? -10.937 -44.225 -32.529 1.00 16.94 210 ASN D CA 1
ATOM 7898 C C . ASN D 1 210 ? -10.054 -43.286 -33.369 1.00 18.28 210 ASN D C 1
ATOM 7899 O O . ASN D 1 210 ? -10.499 -42.736 -34.376 1.00 17.34 210 ASN D O 1
ATOM 7904 N N . VAL D 1 211 ? -8.806 -43.095 -32.957 1.00 18.06 211 VAL D N 1
ATOM 7905 C CA . VAL D 1 211 ? -7.932 -42.147 -33.644 1.00 17.13 211 VAL D CA 1
ATOM 7906 C C . VAL D 1 211 ? -7.637 -42.570 -35.083 1.00 18.46 211 VAL D C 1
ATOM 7907 O O . VAL D 1 211 ? -7.794 -41.780 -36.013 1.00 16.94 211 VAL D O 1
ATOM 7911 N N A SER D 1 212 ? -7.205 -43.814 -35.271 0.69 15.27 212 SER D N 1
ATOM 7912 N N B SER D 1 212 ? -7.219 -43.818 -35.263 0.31 15.85 212 SER D N 1
ATOM 7913 C CA A SER D 1 212 ? -6.884 -44.279 -36.618 0.69 15.66 212 SER D CA 1
ATOM 7914 C CA B SER D 1 212 ? -6.892 -44.313 -36.595 0.31 15.95 212 SER D CA 1
ATOM 7915 C C A SER D 1 212 ? -8.081 -44.166 -37.567 0.69 15.85 212 SER D C 1
ATOM 7916 C C B SER D 1 212 ? -8.073 -44.185 -37.560 0.31 15.98 212 SER D C 1
ATOM 7917 O O A SER D 1 212 ? -7.924 -43.812 -38.736 0.69 16.64 212 SER D O 1
ATOM 7918 O O B SER D 1 212 ? -7.894 -43.846 -38.730 0.31 16.42 212 SER D O 1
ATOM 7923 N N . GLU D 1 213 ? -9.277 -44.456 -37.066 1.00 15.66 213 GLU D N 1
ATOM 7924 C CA . GLU D 1 213 ? -10.479 -44.370 -37.890 1.00 15.38 213 GLU D CA 1
ATOM 7925 C C . GLU D 1 213 ? -10.759 -42.935 -38.336 1.00 12.80 213 GLU D C 1
ATOM 7926 O O . GLU D 1 213 ? -11.117 -42.691 -39.485 1.00 14.52 213 GLU D O 1
ATOM 7932 N N . ASN D 1 214 ? -10.578 -41.987 -37.429 1.00 13.11 214 ASN D N 1
ATOM 7933 C CA . ASN D 1 214 ? -10.719 -40.580 -37.799 1.00 15.27 214 ASN D CA 1
ATOM 7934 C C . ASN D 1 214 ? -9.730 -40.174 -38.888 1.00 16.17 214 ASN D C 1
ATOM 7935 O O . ASN D 1 214 ? -10.093 -39.494 -39.851 1.00 15.32 214 ASN D O 1
ATOM 7940 N N . PHE D 1 215 ? -8.478 -40.598 -38.747 1.00 16.89 215 PHE D N 1
ATOM 7941 C CA . PHE D 1 215 ? -7.463 -40.226 -39.734 1.00 15.80 215 PHE D CA 1
ATOM 7942 C C . PHE D 1 215 ? -7.710 -40.889 -41.080 1.00 16.19 215 PHE D C 1
ATOM 7943 O O . PHE D 1 215 ? -7.448 -40.298 -42.132 1.00 12.92 215 PHE D O 1
ATOM 7951 N N . TYR D 1 216 ? -8.228 -42.115 -41.040 1.00 15.57 216 TYR D N 1
ATOM 7952 C CA . TYR D 1 216 ? -8.573 -42.823 -42.259 1.00 15.93 216 TYR D CA 1
ATOM 7953 C C . TYR D 1 216 ? -9.641 -42.057 -43.037 1.00 15.59 216 TYR D C 1
ATOM 7954 O O . TYR D 1 216 ? -9.515 -41.874 -44.245 1.00 17.40 216 TYR D O 1
ATOM 7963 N N . LEU D 1 217 ? -10.694 -41.619 -42.349 1.00 13.85 217 LEU D N 1
ATOM 7964 C CA . LEU D 1 217 ? -11.739 -40.830 -43.001 1.00 15.24 217 LEU D CA 1
ATOM 7965 C C . LEU D 1 217 ? -11.181 -39.536 -43.586 1.00 16.81 217 LEU D C 1
ATOM 7966 O O . LEU D 1 217 ? -11.589 -39.110 -44.667 1.00 19.73 217 LEU D O 1
ATOM 7971 N N . LEU D 1 218 ? -10.264 -38.902 -42.860 1.00 15.60 218 LEU D N 1
ATOM 7972 C CA . LEU D 1 218 ? -9.669 -37.649 -43.327 1.00 14.32 218 LEU D CA 1
ATOM 7973 C C . LEU D 1 218 ? -8.831 -37.910 -44.572 1.00 17.28 218 LEU D C 1
ATOM 7974 O O . LEU D 1 218 ? -8.959 -37.219 -45.578 1.00 15.35 218 LEU D O 1
ATOM 7979 N N . ASN D 1 219 ? -7.982 -38.927 -44.513 1.00 15.62 219 ASN D N 1
ATOM 7980 C CA . ASN D 1 219 ? -7.203 -39.300 -45.684 1.00 18.50 219 ASN D CA 1
ATOM 7981 C C . ASN D 1 219 ? -8.099 -39.602 -46.887 1.00 19.15 219 ASN D C 1
ATOM 7982 O O . ASN D 1 219 ? -7.734 -39.304 -48.021 1.00 17.65 219 ASN D O 1
ATOM 7987 N N . LYS D 1 220 ? -9.272 -40.187 -46.632 1.00 17.45 220 LYS D N 1
ATOM 7988 C CA . LYS D 1 220 ? -10.213 -40.536 -47.702 1.00 16.12 220 LYS D CA 1
ATOM 7989 C C . LYS D 1 220 ? -11.299 -39.485 -47.948 1.00 17.42 220 LYS D C 1
ATOM 7990 O O . LYS D 1 220 ? -12.302 -39.766 -48.606 1.00 20.65 220 LYS D O 1
ATOM 7996 N N . LEU D 1 221 ? -11.106 -38.276 -47.435 1.00 14.41 221 LEU D N 1
ATOM 7997 C CA . LEU D 1 221 ? -12.117 -37.231 -47.613 1.00 17.86 221 LEU D CA 1
ATOM 7998 C C . LEU D 1 221 ? -12.601 -37.071 -49.065 1.00 17.71 221 LEU D C 1
ATOM 7999 O O . LEU D 1 221 ? -13.789 -36.860 -49.295 1.00 20.76 221 LEU D O 1
ATOM 8004 N N . PRO D 1 222 ? -11.696 -37.190 -50.051 1.00 20.83 222 PRO D N 1
ATOM 8005 C CA . PRO D 1 222 ? -12.167 -37.055 -51.435 1.00 19.91 222 PRO D CA 1
ATOM 8006 C C . PRO D 1 222 ? -13.343 -37.974 -51.784 1.00 20.68 222 PRO D C 1
ATOM 8007 O O . PRO D 1 222 ? -14.132 -37.616 -52.658 1.00 19.25 222 PRO D O 1
ATOM 8011 N N . GLU D 1 223 ? -13.460 -39.126 -51.125 1.00 18.79 223 GLU D N 1
ATOM 8012 C CA . GLU D 1 223 ? -14.584 -40.030 -51.384 1.00 16.76 223 GLU D CA 1
ATOM 8013 C C . GLU D 1 223 ? -15.924 -39.419 -50.964 1.00 19.69 223 GLU D C 1
ATOM 8014 O O . GLU D 1 223 ? -16.965 -39.709 -51.557 1.00 21.31 223 GLU D O 1
ATOM 8020 N N . PHE D 1 224 ? -15.902 -38.593 -49.923 1.00 17.56 224 PHE D N 1
ATOM 8021 C CA . PHE D 1 224 ? -17.091 -37.850 -49.534 1.00 17.91 224 PHE D CA 1
ATOM 8022 C C . PHE D 1 224 ? -17.310 -36.685 -50.493 1.00 22.49 224 PHE D C 1
ATOM 8023 O O . PHE D 1 224 ? -18.436 -36.408 -50.905 1.00 22.54 224 PHE D O 1
ATOM 8031 N N . VAL D 1 225 ? -16.223 -36.011 -50.856 1.00 23.03 225 VAL D N 1
ATOM 8032 C CA . VAL D 1 225 ? -16.309 -34.894 -51.790 1.00 22.30 225 VAL D CA 1
ATOM 8033 C C . VAL D 1 225 ? -16.927 -35.326 -53.126 1.00 26.83 225 VAL D C 1
ATOM 8034 O O . VAL D 1 225 ? -17.672 -34.566 -53.743 1.00 30.01 225 VAL D O 1
ATOM 8038 N N . ALA D 1 226 ? -16.647 -36.559 -53.544 1.00 24.78 226 ALA D N 1
ATOM 8039 C CA . ALA D 1 226 ? -17.166 -37.091 -54.808 1.00 23.13 226 ALA D CA 1
ATOM 8040 C C . ALA D 1 226 ? -18.668 -37.372 -54.783 1.00 27.76 226 ALA D C 1
ATOM 8041 O O . ALA D 1 226 ? -19.262 -37.707 -55.812 1.00 27.10 226 ALA D O 1
ATOM 8051 N N . GLY D 1 228 ? -20.864 -35.201 -54.408 1.00 33.15 228 GLY D N 1
ATOM 8052 C CA . GLY D 1 228 ? -21.503 -34.105 -55.116 1.00 34.46 228 GLY D CA 1
ATOM 8053 C C . GLY D 1 228 ? -22.126 -33.001 -54.277 1.00 32.21 228 GLY D C 1
ATOM 8054 O O . GLY D 1 228 ? -22.776 -32.111 -54.819 1.00 31.90 228 GLY D O 1
ATOM 8055 N N . LEU D 1 229 ? -21.934 -33.053 -52.962 1.00 26.94 229 LEU D N 1
ATOM 8056 C CA . LEU D 1 229 ? -22.452 -32.024 -52.069 1.00 23.53 229 LEU D CA 1
ATOM 8057 C C . LEU D 1 229 ? -21.307 -31.348 -51.313 1.00 22.68 229 LEU D C 1
ATOM 8058 O O . LEU D 1 229 ? -20.268 -31.958 -51.093 1.00 22.65 229 LEU D O 1
ATOM 8063 N N . PRO D 1 230 ? -21.489 -30.084 -50.911 1.00 23.89 230 PRO D N 1
ATOM 8064 C CA . PRO D 1 230 ? -20.403 -29.470 -50.139 1.00 20.44 230 PRO D CA 1
ATOM 8065 C C . PRO D 1 230 ? -20.118 -30.252 -48.856 1.00 21.13 230 PRO D C 1
ATOM 8066 O O . PRO D 1 230 ? -21.039 -30.693 -48.167 1.00 19.77 230 PRO D O 1
ATOM 8070 N N . VAL D 1 231 ? -18.839 -30.423 -48.544 1.00 18.49 231 VAL D N 1
ATOM 8071 C CA . VAL D 1 231 ? -18.448 -31.239 -47.402 1.00 18.50 231 VAL D CA 1
ATOM 8072 C C . VAL D 1 231 ? -17.909 -30.359 -46.281 1.00 17.17 231 VAL D C 1
ATOM 8073 O O . VAL D 1 231 ? -17.070 -29.493 -46.516 1.00 18.40 231 VAL D O 1
ATOM 8077 N N . LEU D 1 232 ? -18.402 -30.590 -45.065 1.00 16.92 232 LEU D N 1
ATOM 8078 C CA . LEU D 1 232 ? -17.979 -29.830 -43.900 1.00 21.99 232 LEU D CA 1
ATOM 8079 C C . LEU D 1 232 ? -17.105 -30.722 -43.026 1.00 21.45 232 LEU D C 1
ATOM 8080 O O . LEU D 1 232 ? -17.351 -31.914 -42.919 1.00 17.82 232 LEU D O 1
ATOM 8085 N N . SER D 1 233 ? -16.078 -30.149 -42.414 1.00 18.66 233 SER D N 1
ATOM 8086 C CA . SER D 1 233 ? -15.160 -30.932 -41.588 1.00 21.80 233 SER D CA 1
ATOM 8087 C C . SER D 1 233 ? -14.802 -30.175 -40.315 1.00 19.19 233 SER D C 1
ATOM 8088 O O . SER D 1 233 ? -14.517 -28.982 -40.362 1.00 20.83 233 SER D O 1
ATOM 8091 N N . GLY D 1 234 ? -14.814 -30.875 -39.185 1.00 22.15 234 GLY D N 1
ATOM 8092 C CA . GLY D 1 234 ? -14.521 -30.258 -37.906 1.00 24.11 234 GLY D CA 1
ATOM 8093 C C . GLY D 1 234 ? -13.561 -31.048 -37.039 1.00 21.51 234 GLY D C 1
ATOM 8094 O O . GLY D 1 234 ? -13.961 -31.985 -36.361 1.00 27.54 234 GLY D O 1
ATOM 8095 N N . TRP D 1 235 ? -12.289 -30.658 -37.058 1.00 16.08 235 TRP D N 1
ATOM 8096 C CA . TRP D 1 235 ? -11.271 -31.284 -36.221 1.00 18.75 235 TRP D CA 1
ATOM 8097 C C . TRP D 1 235 ? -10.890 -30.415 -35.025 1.00 21.61 235 TRP D C 1
ATOM 8098 O O . TRP D 1 235 ? -10.245 -30.887 -34.091 1.00 22.11 235 TRP D O 1
ATOM 8109 N N . SER D 1 236 ? -11.290 -29.145 -35.065 1.00 19.03 236 SER D N 1
ATOM 8110 C CA . SER D 1 236 ? -10.799 -28.131 -34.133 1.00 17.04 236 SER D CA 1
ATOM 8111 C C . SER D 1 236 ? -10.651 -28.549 -32.665 1.00 14.86 236 SER D C 1
ATOM 8112 O O . SER D 1 236 ? -11.641 -28.727 -31.950 1.00 16.79 236 SER D O 1
ATOM 8115 N N . ARG D 1 237 ? -9.394 -28.675 -32.237 1.00 14.52 237 ARG D N 1
ATOM 8116 C CA . ARG D 1 237 ? -9.025 -28.964 -30.852 1.00 15.29 237 ARG D CA 1
ATOM 8117 C C . ARG D 1 237 ? -9.648 -30.238 -30.292 1.00 16.95 237 ARG D C 1
ATOM 8118 O O . ARG D 1 237 ? -9.808 -30.384 -29.077 1.00 17.43 237 ARG D O 1
ATOM 8126 N N . LYS D 1 238 ? -9.971 -31.169 -31.181 1.00 15.66 238 LYS D N 1
ATOM 8127 C CA . LYS D 1 238 ? -10.594 -32.417 -30.762 1.00 15.04 238 LYS D CA 1
ATOM 8128 C C . LYS D 1 238 ? -9.604 -33.451 -30.213 1.00 20.94 238 LYS D C 1
ATOM 8129 O O . LYS D 1 238 ? -8.383 -33.297 -30.332 1.00 18.09 238 LYS D O 1
ATOM 8135 N N . SER D 1 239 ? -10.149 -34.504 -29.611 1.00 19.63 239 SER D N 1
ATOM 8136 C CA . SER D 1 239 ? -9.348 -35.468 -28.859 1.00 19.21 239 SER D CA 1
ATOM 8137 C C . SER D 1 239 ? -8.350 -36.223 -29.720 1.00 16.77 239 SER D C 1
ATOM 8138 O O . SER D 1 239 ? -7.307 -36.623 -29.223 1.00 18.55 239 SER D O 1
ATOM 8149 N N . ILE D 1 241 ? -6.433 -34.996 -31.915 1.00 17.89 241 ILE D N 1
ATOM 8150 C CA . ILE D 1 241 ? -5.230 -34.170 -31.894 1.00 17.68 241 ILE D CA 1
ATOM 8151 C C . ILE D 1 241 ? -4.569 -34.270 -30.527 1.00 19.01 241 ILE D C 1
ATOM 8152 O O . ILE D 1 241 ? -3.354 -34.451 -30.420 1.00 19.37 241 ILE D O 1
ATOM 8157 N N . GLY D 1 242 ? -5.385 -34.152 -29.484 1.00 16.18 242 GLY D N 1
ATOM 8158 C CA . GLY D 1 242 ? -4.909 -34.312 -28.126 1.00 13.89 242 GLY D CA 1
ATOM 8159 C C . GLY D 1 242 ? -4.165 -35.623 -27.928 1.00 23.06 242 GLY D C 1
ATOM 8160 O O . GLY D 1 242 ? -3.089 -35.642 -27.327 1.00 23.18 242 GLY D O 1
ATOM 8161 N N . ASP D 1 243 ? -4.729 -36.717 -28.437 1.00 22.26 243 ASP D N 1
ATOM 8162 C CA . ASP D 1 243 ? -4.129 -38.041 -28.266 1.00 20.38 243 ASP D CA 1
ATOM 8163 C C . ASP D 1 243 ? -2.793 -38.175 -28.996 1.00 23.72 243 ASP D C 1
ATOM 8164 O O . ASP D 1 243 ? -1.820 -38.683 -28.444 1.00 24.48 243 ASP D O 1
ATOM 8169 N N . VAL D 1 244 ? -2.755 -37.732 -30.244 1.00 21.84 244 VAL D N 1
ATOM 8170 C CA . VAL D 1 244 ? -1.534 -37.814 -31.040 1.00 21.85 244 VAL D CA 1
ATOM 8171 C C . VAL D 1 244 ? -0.414 -36.908 -30.513 1.00 22.05 244 VAL D C 1
ATOM 8172 O O . VAL D 1 244 ? 0.760 -37.285 -30.524 1.00 20.26 244 VAL D O 1
ATOM 8176 N N . LEU D 1 245 ? -0.772 -35.715 -30.044 1.00 19.95 245 LEU D N 1
ATOM 8177 C CA . LEU D 1 245 ? 0.237 -34.766 -29.589 1.00 20.04 245 LEU D CA 1
ATOM 8178 C C . LEU D 1 245 ? 0.466 -34.829 -28.087 1.00 19.53 245 LEU D C 1
ATOM 8179 O O . LEU D 1 245 ? 1.421 -34.242 -27.587 1.00 21.59 245 LEU D O 1
ATOM 8184 N N . ASN D 1 246 ? -0.408 -35.537 -27.378 1.00 18.79 246 ASN D N 1
ATOM 8185 C CA . ASN D 1 246 ? -0.414 -35.521 -25.914 1.00 20.04 246 ASN D CA 1
ATOM 8186 C C . ASN D 1 246 ? -0.551 -34.096 -25.390 1.00 24.20 246 ASN D C 1
ATOM 8187 O O . ASN D 1 246 ? 0.287 -33.621 -24.613 1.00 26.06 246 ASN D O 1
ATOM 8192 N N . GLN D 1 247 ? -1.613 -33.418 -25.816 1.00 22.09 247 GLN D N 1
ATOM 8193 C CA . GLN D 1 247 ? -1.835 -32.020 -25.459 1.00 24.49 247 GLN D CA 1
ATOM 8194 C C . GLN D 1 247 ? -3.274 -31.787 -24.988 1.00 25.83 247 GLN D C 1
ATOM 8195 O O . GLN D 1 247 ? -4.210 -32.368 -25.534 1.00 24.60 247 GLN D O 1
ATOM 8201 N N . PRO D 1 248 ? -3.451 -30.930 -23.968 1.00 25.94 248 PRO D N 1
ATOM 8202 C CA . PRO D 1 248 ? -4.791 -30.485 -23.572 1.00 24.68 248 PRO D CA 1
ATOM 8203 C C . PRO D 1 248 ? -5.348 -29.560 -24.652 1.00 23.88 248 PRO D C 1
ATOM 8204 O O . PRO D 1 248 ? -4.575 -29.066 -25.467 1.00 21.26 248 PRO D O 1
ATOM 8208 N N . PRO D 1 249 ? -6.670 -29.331 -24.657 1.00 25.67 249 PRO D N 1
ATOM 8209 C CA . PRO D 1 249 ? -7.357 -28.566 -25.707 1.00 23.92 249 PRO D CA 1
ATOM 8210 C C . PRO D 1 249 ? -6.694 -27.230 -26.058 1.00 24.55 249 PRO D C 1
ATOM 8211 O O . PRO D 1 249 ? -6.654 -26.857 -27.227 1.00 20.67 249 PRO D O 1
ATOM 8215 N N . GLU D 1 250 ? -6.176 -26.526 -25.058 1.00 22.21 250 GLU D N 1
ATOM 8216 C CA . GLU D 1 250 ? -5.588 -25.210 -25.276 1.00 28.70 250 GLU D CA 1
ATOM 8217 C C . GLU D 1 250 ? -4.343 -25.273 -26.153 1.00 25.12 250 GLU D C 1
ATOM 8218 O O . GLU D 1 250 ? -3.979 -24.289 -26.797 1.00 23.09 250 GLU D O 1
ATOM 8224 N N . ASN D 1 251 ? -3.705 -26.439 -26.192 1.00 21.26 251 ASN D N 1
ATOM 8225 C CA . ASN D 1 251 ? -2.460 -26.598 -26.933 1.00 21.57 251 ASN D CA 1
ATOM 8226 C C . ASN D 1 251 ? -2.610 -27.366 -28.243 1.00 21.53 251 ASN D C 1
ATOM 8227 O O . ASN D 1 251 ? -1.623 -27.865 -28.784 1.00 22.87 251 ASN D O 1
ATOM 8232 N N . ARG D 1 252 ? -3.838 -27.470 -28.748 1.00 18.90 252 ARG D N 1
ATOM 8233 C CA . ARG D 1 252 ? -4.095 -28.300 -29.917 1.00 20.72 252 ARG D CA 1
ATOM 8234 C C . ARG D 1 252 ? -4.220 -27.511 -31.213 1.00 20.66 252 ARG D C 1
ATOM 8235 O O . ARG D 1 252 ? -4.635 -28.059 -32.240 1.00 21.47 252 ARG D O 1
ATOM 8243 N N . LEU D 1 253 ? -3.860 -26.233 -31.178 1.00 19.58 253 LEU D N 1
ATOM 8244 C CA . LEU D 1 253 ? -4.043 -25.384 -32.356 1.00 17.26 253 LEU D CA 1
ATOM 8245 C C . LEU D 1 253 ? -3.281 -25.882 -33.577 1.00 16.57 253 LEU D C 1
ATOM 8246 O O . LEU D 1 253 ? -3.851 -26.004 -34.659 1.00 15.76 253 LEU D O 1
ATOM 8251 N N . PHE D 1 254 ? -1.995 -26.163 -33.411 1.00 15.49 254 PHE D N 1
ATOM 8252 C CA . PHE D 1 254 ? -1.146 -26.482 -34.557 1.00 17.02 254 PHE D CA 1
ATOM 8253 C C . PHE D 1 254 ? -1.581 -27.774 -35.243 1.00 16.53 254 PHE D C 1
ATOM 8254 O O . PHE D 1 254 ? -1.616 -27.854 -36.469 1.00 18.48 254 PHE D O 1
ATOM 8262 N N . GLY D 1 255 ? -1.932 -28.775 -34.447 1.00 20.22 255 GLY D N 1
ATOM 8263 C CA . GLY D 1 255 ? -2.441 -30.019 -34.994 1.00 16.41 255 GLY D CA 1
ATOM 8264 C C . GLY D 1 255 ? -3.787 -29.817 -35.667 1.00 16.09 255 GLY D C 1
ATOM 8265 O O . GLY D 1 255 ? -4.080 -30.449 -36.677 1.00 15.94 255 GLY D O 1
ATOM 8266 N N . SER D 1 256 ? -4.611 -28.935 -35.101 1.00 17.60 256 SER D N 1
ATOM 8267 C CA . SER D 1 256 ? -5.935 -28.667 -35.657 1.00 22.20 256 SER D CA 1
ATOM 8268 C C . SER D 1 256 ? -5.793 -28.022 -37.022 1.00 23.68 256 SER D C 1
ATOM 8269 O O . SER D 1 256 ? -6.471 -28.408 -37.974 1.00 23.15 256 SER D O 1
ATOM 8272 N N . ILE D 1 257 ? -4.906 -27.032 -37.101 1.00 20.08 257 ILE D N 1
ATOM 8273 C CA . ILE D 1 257 ? -4.595 -26.366 -38.358 1.00 20.33 257 ILE D CA 1
ATOM 8274 C C . ILE D 1 257 ? -4.189 -27.372 -39.428 1.00 18.39 257 ILE D C 1
ATOM 8275 O O . ILE D 1 257 ? -4.604 -27.267 -40.581 1.00 14.89 257 ILE D O 1
ATOM 8280 N N . ALA D 1 258 ? -3.366 -28.345 -39.045 1.00 18.44 258 ALA D N 1
ATOM 8281 C CA . ALA D 1 258 ? -2.906 -29.356 -39.991 1.00 14.74 258 ALA D CA 1
ATOM 8282 C C . ALA D 1 258 ? -4.064 -30.172 -40.567 1.00 14.42 258 ALA D C 1
ATOM 8283 O O . ALA D 1 258 ? -4.092 -30.476 -41.765 1.00 14.13 258 ALA D O 1
ATOM 8285 N N . ALA D 1 259 ? -5.015 -30.535 -39.715 1.00 14.51 259 ALA D N 1
ATOM 8286 C CA . ALA D 1 259 ? -6.170 -31.306 -40.165 1.00 18.32 259 ALA D CA 1
ATOM 8287 C C . ALA D 1 259 ? -7.051 -30.482 -41.114 1.00 20.41 259 ALA D C 1
ATOM 8288 O O . ALA D 1 259 ? -7.544 -30.997 -42.120 1.00 19.64 259 ALA D O 1
ATOM 8290 N N . ASP D 1 260 ? -7.232 -29.201 -40.801 1.00 22.96 260 ASP D N 1
ATOM 8291 C CA . ASP D 1 260 ? -7.999 -28.295 -41.663 1.00 19.07 260 ASP D CA 1
ATOM 8292 C C . ASP D 1 260 ? -7.358 -28.144 -43.028 1.00 15.45 260 ASP D C 1
ATOM 8293 O O . ASP D 1 260 ? -8.041 -28.142 -44.057 1.00 15.48 260 ASP D O 1
ATOM 8298 N N . VAL D 1 261 ? -6.037 -28.002 -43.025 1.00 16.22 261 VAL D N 1
ATOM 8299 C CA . VAL D 1 261 ? -5.271 -27.924 -44.260 1.00 16.42 261 VAL D CA 1
ATOM 8300 C C . VAL D 1 261 ? -5.488 -29.155 -45.128 1.00 18.40 261 VAL D C 1
ATOM 8301 O O . VAL D 1 261 ? -5.706 -29.041 -46.331 1.00 16.23 261 VAL D O 1
ATOM 8305 N N . LEU D 1 262 ? -5.435 -30.339 -44.520 1.00 16.01 262 LEU D N 1
ATOM 8306 C CA . LEU D 1 262 ? -5.622 -31.564 -45.280 1.00 13.99 262 LEU D CA 1
ATOM 8307 C C . LEU D 1 262 ? -7.055 -31.682 -45.778 1.00 16.46 262 LEU D C 1
ATOM 8308 O O . LEU D 1 262 ? -7.284 -32.102 -46.911 1.00 17.14 262 LEU D O 1
ATOM 8313 N N . ALA D 1 263 ? -8.015 -31.289 -44.949 1.00 14.71 263 ALA D N 1
ATOM 8314 C CA . ALA D 1 263 ? -9.421 -31.386 -45.337 1.00 16.32 263 ALA D CA 1
ATOM 8315 C C . ALA D 1 263 ? -9.686 -30.506 -46.560 1.00 15.00 263 ALA D C 1
ATOM 8316 O O . ALA D 1 263 ? -10.320 -30.931 -47.537 1.00 18.61 263 ALA D O 1
ATOM 8318 N N . VAL D 1 264 ? -9.174 -29.284 -46.509 1.00 16.44 264 VAL D N 1
ATOM 8319 C CA . VAL D 1 264 ? -9.353 -28.345 -47.610 1.00 16.37 264 VAL D CA 1
ATOM 8320 C C . VAL D 1 264 ? -8.598 -28.820 -48.844 1.00 18.60 264 VAL D C 1
ATOM 8321 O O . VAL D 1 264 ? -9.126 -28.781 -49.954 1.00 16.06 264 VAL D O 1
ATOM 8325 N N . TYR D 1 265 ? -7.377 -29.301 -48.649 1.00 16.30 265 TYR D N 1
ATOM 8326 C CA . TYR D 1 265 ? -6.599 -29.820 -49.762 1.00 17.30 265 TYR D CA 1
ATOM 8327 C C . TYR D 1 265 ? -7.363 -30.942 -50.478 1.00 22.10 265 TYR D C 1
ATOM 8328 O O . TYR D 1 265 ? -7.266 -31.079 -51.696 1.00 18.12 265 TYR D O 1
ATOM 8337 N N . HIS D 1 266 ? -8.125 -31.729 -49.717 1.00 17.44 266 HIS D N 1
ATOM 8338 C CA . HIS D 1 266 ? -8.923 -32.829 -50.271 1.00 17.57 266 HIS D CA 1
ATOM 8339 C C . HIS D 1 266 ? -10.305 -32.413 -50.779 1.00 23.70 266 HIS D C 1
ATOM 8340 O O . HIS D 1 266 ? -11.078 -33.251 -51.250 1.00 25.91 266 HIS D O 1
ATOM 8347 N N . GLY D 1 267 ? -10.615 -31.125 -50.680 1.00 17.74 267 GLY D N 1
ATOM 8348 C CA . GLY D 1 267 ? -11.836 -30.608 -51.276 1.00 18.09 267 GLY D CA 1
ATOM 8349 C C . GLY D 1 267 ? -12.967 -30.221 -50.338 1.00 17.97 267 GLY D C 1
ATOM 8350 O O . GLY D 1 267 ? -14.074 -29.946 -50.799 1.00 19.48 267 GLY D O 1
ATOM 8351 N N . ALA D 1 268 ? -12.711 -30.189 -49.033 1.00 17.52 268 ALA D N 1
ATOM 8352 C CA . ALA D 1 268 ? -13.720 -29.694 -48.091 1.00 18.23 268 ALA D CA 1
ATOM 8353 C C . ALA D 1 268 ? -14.179 -28.276 -48.445 1.00 20.19 268 ALA D C 1
ATOM 8354 O O . ALA D 1 268 ? -13.375 -27.434 -48.846 1.00 23.08 268 ALA D O 1
ATOM 8356 N N . SER D 1 269 ? -15.472 -28.013 -48.270 1.00 15.88 269 SER D N 1
ATOM 8357 C CA . SER D 1 269 ? -16.045 -26.720 -48.623 1.00 17.25 269 SER D CA 1
ATOM 8358 C C . SER D 1 269 ? -16.174 -25.817 -47.406 1.00 19.55 269 SER D C 1
ATOM 8359 O O . SER D 1 269 ? -16.102 -24.596 -47.520 1.00 20.79 269 SER D O 1
ATOM 8362 N N . ILE D 1 270 ? -16.380 -26.422 -46.241 1.00 17.31 270 ILE D N 1
ATOM 8363 C CA . ILE D 1 270 ? -16.552 -25.664 -45.007 1.00 20.38 270 ILE D CA 1
ATOM 8364 C C . ILE D 1 270 ? -15.706 -26.259 -43.890 1.00 20.03 270 ILE D C 1
ATOM 8365 O O . ILE D 1 270 ? -15.674 -27.476 -43.714 1.00 17.24 270 ILE D O 1
ATOM 8370 N N . ILE D 1 271 ? -15.022 -25.405 -43.136 1.00 16.92 271 ILE D N 1
ATOM 8371 C CA . ILE D 1 271 ? -14.272 -25.860 -41.965 1.00 14.59 271 ILE D CA 1
ATOM 8372 C C . ILE D 1 271 ? -14.871 -25.257 -40.707 1.00 17.58 271 ILE D C 1
ATOM 8373 O O . ILE D 1 271 ? -14.998 -24.037 -40.601 1.00 18.86 271 ILE D O 1
ATOM 8378 N N . ARG D 1 272 ? -15.251 -26.114 -39.764 1.00 18.01 272 ARG D N 1
ATOM 8379 C CA . ARG D 1 272 ? -15.819 -25.681 -38.484 1.00 20.72 272 ARG D CA 1
ATOM 8380 C C . ARG D 1 272 ? -14.710 -25.584 -37.441 1.00 19.08 272 ARG D C 1
ATOM 8381 O O . ARG D 1 272 ? -14.057 -26.579 -37.133 1.00 22.89 272 ARG D O 1
ATOM 8389 N N . THR D 1 273 ? -14.494 -24.394 -36.891 1.00 17.87 273 THR D N 1
ATOM 8390 C CA . THR D 1 273 ? -13.309 -24.161 -36.069 1.00 17.35 273 THR D CA 1
ATOM 8391 C C . THR D 1 273 ? -13.539 -23.215 -34.885 1.00 22.61 273 THR D C 1
ATOM 8392 O O . THR D 1 273 ? -14.429 -22.359 -34.914 1.00 18.63 273 THR D O 1
ATOM 8396 N N . HIS D 1 274 ? -12.734 -23.386 -33.841 1.00 19.34 274 HIS D N 1
ATOM 8397 C CA . HIS D 1 274 ? -12.705 -22.435 -32.737 1.00 21.58 274 HIS D CA 1
ATOM 8398 C C . HIS D 1 274 ? -11.739 -21.288 -33.044 1.00 21.36 274 HIS D C 1
ATOM 8399 O O . HIS D 1 274 ? -11.697 -20.299 -32.321 1.00 22.63 274 HIS D O 1
ATOM 8406 N N . ASP D 1 275 ? -10.950 -21.433 -34.105 1.00 18.65 275 ASP D N 1
ATOM 8407 C CA . ASP D 1 275 ? -9.848 -20.506 -34.374 1.00 19.74 275 ASP D CA 1
ATOM 8408 C C . ASP D 1 275 ? -9.886 -19.949 -35.794 1.00 19.02 275 ASP D C 1
ATOM 8409 O O . ASP D 1 275 ? -9.194 -20.432 -36.690 1.00 18.60 275 ASP D O 1
ATOM 8414 N N . VAL D 1 276 ? -10.690 -18.913 -35.985 1.00 17.13 276 VAL D N 1
ATOM 8415 C CA . VAL D 1 276 ? -11.026 -18.449 -37.323 1.00 18.17 276 VAL D CA 1
ATOM 8416 C C . VAL D 1 276 ? -9.839 -17.908 -38.118 1.00 19.94 276 VAL D C 1
ATOM 8417 O O . VAL D 1 276 ? -9.583 -18.371 -39.230 1.00 22.15 276 VAL D O 1
ATOM 8421 N N . LYS D 1 277 ? -9.124 -16.928 -37.568 1.00 22.56 277 LYS D N 1
ATOM 8422 C CA . LYS D 1 277 ? -8.008 -16.318 -38.292 1.00 23.59 277 LYS D CA 1
ATOM 8423 C C . LYS D 1 277 ? -6.934 -17.350 -38.662 1.00 22.55 277 LYS D C 1
ATOM 8424 O O . LYS D 1 277 ? -6.514 -17.439 -39.815 1.00 20.80 277 LYS D O 1
ATOM 8430 N N . ALA D 1 278 ? -6.489 -18.131 -37.685 1.00 19.83 278 ALA D N 1
ATOM 8431 C CA . ALA D 1 278 ? -5.473 -19.154 -37.945 1.00 25.65 278 ALA D CA 1
ATOM 8432 C C . ALA D 1 278 ? -5.915 -20.125 -39.042 1.00 25.06 278 ALA D C 1
ATOM 8433 O O . ALA D 1 278 ? -5.142 -20.466 -39.943 1.00 22.69 278 ALA D O 1
ATOM 8435 N N . THR D 1 279 ? -7.162 -20.572 -38.960 1.00 21.32 279 THR D N 1
ATOM 8436 C CA . THR D 1 279 ? -7.701 -21.501 -39.939 1.00 18.92 279 THR D CA 1
ATOM 8437 C C . THR D 1 279 ? -7.770 -20.878 -41.329 1.00 19.54 279 THR D C 1
ATOM 8438 O O . THR D 1 279 ? -7.368 -21.496 -42.315 1.00 18.32 279 THR D O 1
ATOM 8442 N N . ARG D 1 280 ? -8.277 -19.650 -41.404 1.00 17.94 280 ARG D N 1
ATOM 8443 C CA . ARG D 1 280 ? -8.406 -18.961 -42.679 1.00 17.51 280 ARG D CA 1
ATOM 8444 C C . ARG D 1 280 ? -7.054 -18.831 -43.368 1.00 18.21 280 ARG D C 1
ATOM 8445 O O . ARG D 1 280 ? -6.942 -19.052 -44.567 1.00 20.73 280 ARG D O 1
ATOM 8453 N N . GLU D 1 281 ? -6.032 -18.455 -42.605 1.00 17.41 281 GLU D N 1
ATOM 8454 C CA . GLU D 1 281 ? -4.696 -18.290 -43.161 1.00 20.87 281 GLU D CA 1
ATOM 8455 C C . GLU D 1 281 ? -4.120 -19.615 -43.663 1.00 18.64 281 GLU D C 1
ATOM 8456 O O . GLU D 1 281 ? -3.583 -19.692 -44.765 1.00 17.98 281 GLU D O 1
ATOM 8462 N N . ALA D 1 282 ? -4.234 -20.657 -42.854 1.00 17.72 282 ALA D N 1
ATOM 8463 C CA . ALA D 1 282 ? -3.697 -21.957 -43.238 1.00 13.69 282 ALA D CA 1
ATOM 8464 C C . ALA D 1 282 ? -4.395 -22.532 -44.474 1.00 15.18 282 ALA D C 1
ATOM 8465 O O . ALA D 1 282 ? -3.749 -23.036 -45.391 1.00 14.48 282 ALA D O 1
ATOM 8467 N N . ILE D 1 283 ? -5.717 -22.445 -44.519 1.00 15.97 283 ILE D N 1
ATOM 8468 C CA . ILE D 1 283 ? -6.432 -23.042 -45.639 1.00 17.82 283 ILE D CA 1
ATOM 8469 C C . ILE D 1 283 ? -6.292 -22.246 -46.940 1.00 19.45 283 ILE D C 1
ATOM 8470 O O . ILE D 1 283 ? -6.493 -22.779 -48.030 1.00 19.50 283 ILE D O 1
ATOM 8475 N N . LYS D 1 284 ? -5.933 -20.972 -46.841 1.00 16.97 284 LYS D N 1
ATOM 8476 C CA . LYS D 1 284 ? -5.617 -20.242 -48.060 1.00 16.56 284 LYS D CA 1
ATOM 8477 C C . LYS D 1 284 ? -4.402 -20.876 -48.728 1.00 16.55 284 LYS D C 1
ATOM 8478 O O . LYS D 1 284 ? -4.328 -20.954 -49.952 1.00 18.59 284 LYS D O 1
ATOM 8484 N N . ILE D 1 285 ? -3.449 -21.334 -47.923 1.00 14.40 285 ILE D N 1
ATOM 8485 C CA . ILE D 1 285 ? -2.279 -22.027 -48.459 1.00 13.98 285 ILE D CA 1
ATOM 8486 C C . ILE D 1 285 ? -2.696 -23.369 -49.090 1.00 18.06 285 ILE D C 1
ATOM 8487 O O . ILE D 1 285 ? -2.273 -23.716 -50.196 1.00 17.61 285 ILE D O 1
ATOM 8492 N N . ALA D 1 286 ? -3.534 -24.118 -48.383 1.00 18.43 286 ALA D N 1
ATOM 8493 C CA . ALA D 1 286 ? -4.072 -25.366 -48.920 1.00 21.16 286 ALA D CA 1
ATOM 8494 C C . ALA D 1 286 ? -4.799 -25.145 -50.241 1.00 21.19 286 ALA D C 1
ATOM 8495 O O . ALA D 1 286 ? -4.616 -25.897 -51.200 1.00 17.80 286 ALA D O 1
ATOM 8497 N N . THR D 1 287 ? -5.649 -24.125 -50.283 1.00 16.29 287 THR D N 1
ATOM 8498 C CA . THR D 1 287 ? -6.410 -23.841 -51.495 1.00 17.50 287 THR D CA 1
ATOM 8499 C C . THR D 1 287 ? -5.474 -23.472 -52.638 1.00 18.19 287 THR D C 1
ATOM 8500 O O . THR D 1 287 ? -5.660 -23.911 -53.777 1.00 19.90 287 THR D O 1
ATOM 8504 N N . TYR D 1 288 ? -4.459 -22.666 -52.346 1.00 18.51 288 TYR D N 1
ATOM 8505 C CA . TYR D 1 288 ? -3.523 -22.281 -53.397 1.00 21.74 288 TYR D CA 1
ATOM 8506 C C . TYR D 1 288 ? -2.831 -23.511 -53.995 1.00 22.62 288 TYR D C 1
ATOM 8507 O O . TYR D 1 288 ? -2.720 -23.641 -55.215 1.00 23.68 288 TYR D O 1
ATOM 8516 N N . THR D 1 289 ? -2.376 -24.414 -53.128 1.00 21.12 289 THR D N 1
ATOM 8517 C CA . THR D 1 289 ? -1.641 -25.598 -53.561 1.00 21.44 289 THR D CA 1
ATOM 8518 C C . THR D 1 289 ? -2.540 -26.525 -54.381 1.00 23.88 289 THR D C 1
ATOM 8519 O O . THR D 1 289 ? -2.136 -27.051 -55.420 1.00 23.84 289 THR D O 1
ATOM 8523 N N . ARG D 1 290 ? -3.767 -26.712 -53.906 1.00 18.74 290 ARG D N 1
ATOM 8524 C CA . ARG D 1 290 ? -4.709 -27.630 -54.540 1.00 21.31 290 ARG D CA 1
ATOM 8525 C C . ARG D 1 290 ? -5.082 -27.179 -55.950 1.00 26.48 290 ARG D C 1
ATOM 8526 O O . ARG D 1 290 ? -5.294 -28.005 -56.841 1.00 28.65 290 ARG D O 1
ATOM 8534 N N . SER D 1 291 ? -5.134 -25.865 -56.159 1.00 24.32 291 SER D N 1
ATOM 8535 C CA . SER D 1 291 ? -5.676 -25.322 -57.396 1.00 27.37 291 SER D CA 1
ATOM 8536 C C . SER D 1 291 ? -4.616 -24.788 -58.359 1.00 28.04 291 SER D C 1
ATOM 8537 O O . SER D 1 291 ? -4.949 -24.272 -59.435 1.00 25.92 291 SER D O 1
ATOM 8540 N N . VAL D 1 292 ? -3.346 -24.908 -57.985 1.00 26.56 292 VAL D N 1
ATOM 8541 C CA . VAL D 1 292 ? -2.274 -24.409 -58.836 1.00 30.35 292 VAL D CA 1
ATOM 8542 C C . VAL D 1 292 ? -2.178 -25.248 -60.110 1.00 39.67 292 VAL D C 1
ATOM 8543 O O . VAL D 1 292 ? -1.742 -24.759 -61.153 1.00 46.15 292 VAL D O 1
ATOM 8547 N N . ASP D 1 293 ? -2.610 -26.503 -60.006 1.00 42.58 293 ASP D N 1
ATOM 8548 C CA . ASP D 1 293 ? -2.612 -27.466 -61.114 1.00 56.71 293 ASP D CA 1
ATOM 8549 C C . ASP D 1 293 ? -1.672 -27.118 -62.268 1.00 62.34 293 ASP D C 1
ATOM 8550 O O . ASP D 1 293 ? -1.474 -27.925 -63.182 1.00 66.18 293 ASP D O 1
#

B-factor: mean 29.72, std 14.27, range [7.73, 109.12]

Organism: Coxiella burnetii (strain RSA 493 / Nine Mile phase I) (NCBI:txid227377)

CATH classification: 3.20.20.20

Nearest PDB structures (foldseek):
  3tr9-assembly2_C-2  TM=1.004E+00  e=4.932E-52  Coxiella burnetii
  3tr9-assembly3_B  TM=9.988E-01  e=1.385E-48  Coxiella burnetii
  7tq1-assembly1_A-2  TM=8.875E-01  e=6.348E-24  Escherichia coli
  7l6p-assembly1_B  TM=8.808E-01  e=5.878E-23  Stenotrophomonas maltophilia K279a
  6ucz-assembly1_A  TM=8.766E-01  e=1.800E-17  Anaplasma phagocytophilum

Sequence (1063 aa):
SFHLRLRDDKRIVFSEPAVGIINVSPNSFYHPHLDLNSALRTAEKVDEGADILDIGGEATNPFVSPSTQIELDRLLPVIDAIKKRFPQLISVDTSRPRVREAVNTGADINDQRALQLDDALTTVSALKTPVCLHFPSETRKPGSTTHFYFLQSVKKELQESIQRCKKAGISEDRIIIDPGFGQGNYGKNVSENFYLLNKLPEFVAGLPVLSGWSRKSIGDVLNQPPENRLFGSIAADVLAVYHGASIIRTHDVKATREAIKIATYTRSVDSFHLRLRDDKRIVFSEPAVGIINVSPNSFYHPHLDLNSALRTAEKVDEGADILDIGGEPSTQIELDRLLPVIDAIKKRFPQLISVDTSRPRVREAVNTGADINDQRALQLDDALTTVSALKTPVCLHFPSETRKPGSTTHFYFLQSVKKELQESIQRCKKAGISEDRIIIDPGFGQGNYGKNVSENFYLLNKLPEFVAGLPVLSGWSRKSIGDVLNQPPENRLFGSIAADVLAVYHGASIIRTHDVKATREAIKIATYTRSVDQSFHLRLRDDKRIVFSEPAVGIINVSPNSFYHPHLDLNSALRTAEKVDEGADILDIGGESTQIELDRLLPVIDAIKKRFPQLISVDTSRPRVREAVNTGADINDQRALQLDDALTTVSALKTPVCLHFPSETRKPGSTTHFYFLQQSVKKELQESIQRCKKAGISEDRIIIDPGFGQGNYGKNVSENFYLLNKLPEFVAGLPVLSGWSRKSIGDVLNQPPENRLFGSIAADVLAVYHGASIIRTHDVKATREAIKIATYTRSVSFHLRLRDDKRIVFSEPAVGIINVSPNSFYHPHLDLNSALRTAEKVDEGADILDIGGEATNPFVSTQIELDRLLPVIDAIKKRFPQLISVDTSRPRVREAVNTGADINDQRALQLDDALTTVSALKTPVCLHFPSETRKPGSTTHFYFLQSVKKELQESIQRCKKAGISEDRIIIDPGFGQGNYGKNVSSENFYLLNKLPEFVAGLPVLSGWSRKSIGDVLNQPPENRLFGSIAADVLAVYHGASIIRTHDVKATREAIKIATYTRSVD

Radius of gyration: 34.08 Å; Cα contacts (8 Å, |Δi|>4): 2064; chains: 4; bounding box: 82×87×84 Å

Solvent-accessible surface area: 46261 Å² total